Protein 7JI3 (pdb70)

B-factor: mean 17.21, std 9.24, range [0.55, 34.29]

InterPro domains:
  IPR029366 TMEM206 protein [PF15122] (52-345)
  IPR029366 TMEM206 protein [PTHR16087] (28-345)

Nearest PDB structures (foldseek):
  7ji3-assembly1_A  TM=1.004E+00  e=3.497E-55  Takifugu bimaculatus
  8h8e-assembly1_B  TM=9.256E-01  e=1.417E-32  Xenopus tropicalis
  8h8f-assembly1_C  TM=9.275E-01  e=1.037E-31  Xenopus tropicalis
  8eq4-assembly1_A  TM=6.793E-01  e=1.284E-33  Homo sapiens
  3s3x-assembly1_A  TM=5.169E-01  e=6.598E-05  Gallus gallus

Radius of gyration: 34.65 Å; Cα contacts (8 Å, |Δi|>4): 1561; chains: 3; bounding box: 64×64×113 Å

Structure (mmCIF, N/CA/C/O backbone):
data_7JI3
#
_entry.id   7JI3
#
_cell.length_a   1.00
_cell.length_b   1.00
_cell.length_c   1.00
_cell.angle_alpha   90.00
_cell.angle_beta   90.00
_cell.angle_gamma   90.00
#
_symmetry.space_group_name_H-M   'P 1'
#
loop_
_atom_site.group_PDB
_atom_site.id
_atom_site.type_symbol
_atom_site.label_atom_id
_atom_site.label_alt_id
_atom_site.label_comp_id
_atom_site.label_asym_id
_atom_site.label_entity_id
_atom_site.label_seq_id
_atom_site.pdbx_PDB_ins_code
_atom_site.Cartn_x
_atom_site.Cartn_y
_atom_site.Cartn_z
_atom_site.occupancy
_atom_site.B_iso_or_equiv
_atom_site.auth_seq_id
_atom_site.auth_comp_id
_atom_site.auth_asym_id
_atom_site.auth_atom_id
_atom_site.pdbx_PDB_model_num
ATOM 1 N N . ASN A 1 65 ? 97.139 106.024 158.611 1.00 28.22 65 ASN A N 1
ATOM 2 C CA . ASN A 1 65 ? 98.398 106.645 158.217 1.00 28.22 65 ASN A CA 1
ATOM 3 C C . ASN A 1 65 ? 98.658 106.450 156.729 1.00 28.22 65 ASN A C 1
ATOM 4 O O . ASN A 1 65 ? 99.460 105.605 156.335 1.00 28.22 65 ASN A O 1
ATOM 6 N N . VAL A 1 66 ? 97.979 107.243 155.905 1.00 27.41 66 VAL A N 1
ATOM 7 C CA . VAL A 1 66 ? 98.087 107.132 154.458 1.00 27.41 66 VAL A CA 1
ATOM 8 C C . VAL A 1 66 ? 99.056 108.168 153.884 1.00 27.41 66 VAL A C 1
ATOM 9 O O . VAL A 1 66 ? 99.031 108.440 152.685 1.00 27.41 66 VAL A O 1
ATOM 11 N N . PHE A 1 67 ? 99.914 108.750 154.725 1.00 25.46 67 PHE A N 1
ATOM 12 C CA . PHE A 1 67 ? 100.833 109.782 154.257 1.00 25.46 67 PHE A CA 1
ATOM 13 C C . PHE A 1 67 ? 102.028 109.181 153.527 1.00 25.46 67 PHE A C 1
ATOM 14 O O . PHE A 1 67 ? 102.525 109.768 152.557 1.00 25.46 67 PHE A O 1
ATOM 16 N N . THR A 1 68 ? 102.498 108.013 153.977 1.00 26.20 68 THR A N 1
ATOM 17 C CA . THR A 1 68 ? 103.631 107.365 153.325 1.00 26.20 68 THR A CA 1
ATOM 18 C C . THR A 1 68 ? 103.235 106.753 151.988 1.00 26.20 68 THR A C 1
ATOM 19 O O . THR A 1 68 ? 104.076 106.648 151.088 1.00 26.20 68 THR A O 1
ATOM 21 N N . VAL A 1 69 ? 101.959 106.384 151.830 1.00 25.50 69 VAL A N 1
ATOM 22 C CA . VAL A 1 69 ? 101.460 105.910 150.542 1.00 25.50 69 VAL A CA 1
ATOM 23 C C . VAL A 1 69 ? 101.407 107.053 149.534 1.00 25.50 69 VAL A C 1
ATOM 24 O O . VAL A 1 69 ? 101.744 106.875 148.359 1.00 25.50 69 VAL A O 1
ATOM 26 N N . LEU A 1 70 ? 101.031 108.253 149.988 1.00 24.62 70 LEU A N 1
ATOM 27 C CA . LEU A 1 70 ? 101.034 109.420 149.110 1.00 24.62 70 LEU A CA 1
ATOM 28 C C . LEU A 1 70 ? 102.450 109.895 148.805 1.00 24.62 70 LEU A C 1
ATOM 29 O O . LEU A 1 70 ? 102.709 110.393 147.700 1.00 24.62 70 LEU A O 1
ATOM 31 N N . LEU A 1 71 ? 103.379 109.722 149.754 1.00 24.79 71 LEU A N 1
ATOM 32 C CA . LEU A 1 71 ? 104.782 110.046 149.500 1.00 24.79 71 LEU A CA 1
ATOM 33 C C . LEU A 1 71 ? 105.410 109.062 148.519 1.00 24.79 71 LEU A C 1
ATOM 34 O O . LEU A 1 71 ? 106.200 109.461 147.652 1.00 24.79 71 LEU A O 1
ATOM 36 N N . ILE A 1 72 ? 105.034 107.782 148.610 1.00 27.22 72 ILE A N 1
ATOM 37 C CA . ILE A 1 72 ? 105.491 106.790 147.642 1.00 27.22 72 ILE A CA 1
ATOM 38 C C . ILE A 1 72 ? 104.837 107.011 146.284 1.00 27.22 72 ILE A C 1
ATOM 39 O O . ILE A 1 72 ? 105.452 106.741 145.248 1.00 27.22 72 ILE A O 1
ATOM 41 N N . LEU A 1 73 ? 103.611 107.552 146.265 1.00 26.23 73 LEU A N 1
ATOM 42 C CA . LEU A 1 73 ? 102.941 107.878 145.007 1.00 26.23 73 LEU A CA 1
ATOM 43 C C . LEU A 1 73 ? 103.600 109.060 144.301 1.00 26.23 73 LEU A C 1
ATOM 44 O O . LEU A 1 73 ? 103.818 109.012 143.084 1.00 26.23 73 LEU A O 1
ATOM 46 N N . ILE A 1 74 ? 103.944 110.116 145.046 1.00 25.38 74 ILE A N 1
ATOM 47 C CA . ILE A 1 74 ? 104.590 111.265 144.413 1.00 25.38 74 ILE A CA 1
ATOM 48 C C . ILE A 1 74 ? 106.058 110.953 144.074 1.00 25.38 74 ILE A C 1
ATOM 49 O O . ILE A 1 74 ? 106.576 111.445 143.061 1.00 25.38 74 ILE A O 1
ATOM 54 N N . TYR A 1 75 ? 106.712 110.047 144.820 1.00 26.71 75 TYR A N 1
ATOM 55 C CA . TYR A 1 75 ? 108.058 109.618 144.446 1.00 26.71 75 TYR A CA 1
ATOM 56 C C . TYR A 1 75 ? 108.040 108.692 143.233 1.00 26.71 75 TYR A C 1
ATOM 57 O O . TYR A 1 75 ? 108.949 108.761 142.394 1.00 26.71 75 TYR A O 1
ATOM 59 N N . LEU A 1 76 ? 106.996 107.863 143.101 1.00 26.42 76 LEU A N 1
ATOM 60 C CA . LEU A 1 76 ? 106.846 107.014 141.924 1.00 26.42 76 LEU A CA 1
ATOM 61 C C . LEU A 1 76 ? 106.500 107.835 140.689 1.00 26.42 76 LEU A C 1
ATOM 62 O O . LEU A 1 76 ? 106.989 107.542 139.592 1.00 26.42 76 LEU A O 1
ATOM 64 N N . LEU A 1 77 ? 105.695 108.892 140.856 1.00 28.42 77 LEU A N 1
ATOM 65 C CA . LEU A 1 77 ? 105.396 109.785 139.738 1.00 28.42 77 LEU A CA 1
ATOM 66 C C . LEU A 1 77 ? 106.606 110.624 139.340 1.00 28.42 77 LEU A C 1
ATOM 67 O O . LEU A 1 77 ? 106.806 110.888 138.145 1.00 28.42 77 LEU A O 1
ATOM 72 N N . LEU A 1 78 ? 107.452 110.996 140.309 1.00 28.34 78 LEU A N 1
ATOM 73 C CA . LEU A 1 78 ? 108.660 111.751 139.990 1.00 28.34 78 LEU A CA 1
ATOM 74 C C . LEU A 1 78 ? 109.705 110.885 139.294 1.00 28.34 78 LEU A C 1
ATOM 75 O O . LEU A 1 78 ? 110.340 111.335 138.330 1.00 28.34 78 LEU A O 1
ATOM 80 N N . THR A 1 79 ? 109.878 109.631 139.734 1.00 28.03 79 THR A N 1
ATOM 81 C CA . THR A 1 79 ? 110.800 108.761 139.011 1.00 28.03 79 THR A CA 1
ATOM 82 C C . THR A 1 79 ? 110.216 108.262 137.691 1.00 28.03 79 THR A C 1
ATOM 83 O O . THR A 1 79 ? 110.988 107.950 136.781 1.00 28.03 79 THR A O 1
ATOM 87 N N . ALA A 1 80 ? 108.884 108.277 137.531 1.00 28.64 80 ALA A N 1
ATOM 88 C CA . ALA A 1 80 ? 108.288 107.986 136.232 1.00 28.64 80 ALA A CA 1
ATOM 89 C C . ALA A 1 80 ? 108.520 109.127 135.251 1.00 28.64 80 ALA A C 1
ATOM 90 O O . ALA A 1 80 ? 108.819 108.884 134.075 1.00 28.64 80 ALA A O 1
ATOM 92 N N . LEU A 1 81 ? 108.416 110.375 135.727 1.00 28.43 81 LEU A N 1
ATOM 93 C CA . LEU A 1 81 ? 108.702 111.535 134.883 1.00 28.43 81 LEU A CA 1
ATOM 94 C C . LEU A 1 81 ? 110.188 111.624 134.538 1.00 28.43 81 LEU A C 1
ATOM 95 O O . LEU A 1 81 ? 110.547 111.972 133.402 1.00 28.43 81 LEU A O 1
ATOM 100 N N . ALA A 1 82 ? 111.058 111.258 135.488 1.00 26.17 82 ALA A N 1
ATOM 101 C CA . ALA A 1 82 ? 112.496 111.262 135.233 1.00 26.17 82 ALA A CA 1
ATOM 102 C C . ALA A 1 82 ? 112.904 110.146 134.276 1.00 26.17 82 ALA A C 1
ATOM 103 O O . ALA A 1 82 ? 113.760 110.356 133.408 1.00 26.17 82 ALA A O 1
ATOM 105 N N . ALA A 1 83 ? 112.271 108.971 134.384 1.00 21.72 83 ALA A N 1
ATOM 106 C CA . ALA A 1 83 ? 112.547 107.887 133.448 1.00 21.72 83 ALA A CA 1
ATOM 107 C C . ALA A 1 83 ? 111.973 108.171 132.065 1.00 21.72 83 ALA A C 1
ATOM 108 O O . ALA A 1 83 ? 112.565 107.761 131.059 1.00 21.72 83 ALA A O 1
ATOM 110 N N . PHE A 1 84 ? 110.857 108.908 131.994 1.00 26.88 84 PHE A N 1
ATOM 111 C CA . PHE A 1 84 ? 110.298 109.298 130.702 1.00 26.88 84 PHE A CA 1
ATOM 112 C C . PHE A 1 84 ? 111.173 110.333 130.001 1.00 26.88 84 PHE A C 1
ATOM 113 O O . PHE A 1 84 ? 111.394 110.239 128.784 1.00 26.88 84 PHE A O 1
ATOM 121 N N . LEU A 1 85 ? 111.708 111.302 130.757 1.00 24.46 85 LEU A N 1
ATOM 122 C CA . LEU A 1 85 ? 112.631 112.277 130.175 1.00 24.46 85 LEU A CA 1
ATOM 123 C C . LEU A 1 85 ? 113.964 111.637 129.798 1.00 24.46 85 LEU A C 1
ATOM 124 O O . LEU A 1 85 ? 114.551 111.983 128.764 1.00 24.46 85 LEU A O 1
ATOM 129 N N . ALA A 1 86 ? 114.428 110.667 130.593 1.00 24.83 86 ALA A N 1
ATOM 130 C CA . ALA A 1 86 ? 115.666 109.966 130.279 1.00 24.83 86 ALA A CA 1
ATOM 131 C C . ALA A 1 86 ? 115.517 109.004 129.109 1.00 24.83 86 ALA A C 1
ATOM 132 O O . ALA A 1 86 ? 116.514 108.706 128.444 1.00 24.83 86 ALA A O 1
ATOM 134 N N . TYR A 1 87 ? 114.308 108.509 128.844 1.00 27.36 87 TYR A N 1
ATOM 135 C CA . TYR A 1 87 ? 114.101 107.752 127.617 1.00 27.36 87 TYR A CA 1
ATOM 136 C C . TYR A 1 87 ? 113.998 108.674 126.409 1.00 27.36 87 TYR A C 1
ATOM 137 O O . TYR A 1 87 ? 114.570 108.375 125.350 1.00 27.36 87 TYR A O 1
ATOM 146 N N . GLN A 1 88 ? 113.289 109.802 126.564 1.00 25.41 88 GLN A N 1
ATOM 147 C CA . GLN A 1 88 ? 113.005 110.681 125.433 1.00 25.41 88 GLN A CA 1
ATOM 148 C C . GLN A 1 88 ? 114.242 111.433 124.954 1.00 25.41 88 GLN A C 1
ATOM 149 O O . GLN A 1 88 ? 114.403 111.633 123.743 1.00 25.41 88 GLN A O 1
ATOM 155 N N . THR A 1 89 ? 115.146 111.802 125.875 1.00 23.19 89 THR A N 1
ATOM 156 C CA . THR A 1 89 ? 116.372 112.503 125.494 1.00 23.19 89 THR A CA 1
ATOM 157 C C . THR A 1 89 ? 117.333 111.585 124.742 1.00 23.19 89 THR A C 1
ATOM 158 O O . THR A 1 89 ? 117.901 111.985 123.718 1.00 23.19 89 THR A O 1
ATOM 162 N N . ILE A 1 90 ? 117.471 110.336 125.200 1.00 23.69 90 ILE A N 1
ATOM 163 C CA . ILE A 1 90 ? 118.331 109.351 124.545 1.00 23.69 90 ILE A CA 1
ATOM 164 C C . ILE A 1 90 ? 117.764 108.942 123.184 1.00 23.69 90 ILE A C 1
ATOM 165 O O . ILE A 1 90 ? 118.519 108.819 122.205 1.00 23.69 90 ILE A O 1
ATOM 170 N N . SER A 1 91 ? 116.429 108.838 123.073 1.00 24.55 91 SER A N 1
ATOM 171 C CA . SER A 1 91 ? 115.798 108.514 121.793 1.00 24.55 91 SER A CA 1
ATOM 172 C C . SER A 1 91 ? 115.916 109.659 120.788 1.00 24.55 91 SER A C 1
ATOM 173 O O . SER A 1 91 ? 116.199 109.420 119.605 1.00 24.55 91 SER A O 1
ATOM 176 N N . GLU A 1 92 ? 115.765 110.905 121.251 1.00 23.29 92 GLU A N 1
ATOM 177 C CA . GLU A 1 92 ? 115.884 112.058 120.361 1.00 23.29 92 GLU A CA 1
ATOM 178 C C . GLU A 1 92 ? 117.331 112.293 119.933 1.00 23.29 92 GLU A C 1
ATOM 179 O O . GLU A 1 92 ? 117.588 112.659 118.779 1.00 23.29 92 GLU A O 1
ATOM 185 N N . VAL A 1 93 ? 118.288 112.037 120.830 1.00 23.23 93 VAL A N 1
ATOM 186 C CA . VAL A 1 93 ? 119.698 112.215 120.499 1.00 23.23 93 VAL A CA 1
ATOM 187 C C . VAL A 1 93 ? 120.182 111.111 119.560 1.00 23.23 93 VAL A C 1
ATOM 188 O O . VAL A 1 93 ? 120.938 111.386 118.619 1.00 23.23 93 VAL A O 1
ATOM 192 N N . LEU A 1 94 ? 119.669 109.881 119.711 1.00 23.81 94 LEU A N 1
ATOM 193 C CA . LEU A 1 94 ? 119.993 108.824 118.753 1.00 23.81 94 LEU A CA 1
ATOM 194 C C . LEU A 1 94 ? 119.326 109.043 117.396 1.00 23.81 94 LEU A C 1
ATOM 195 O O . LEU A 1 94 ? 119.919 108.707 116.359 1.00 23.81 94 LEU A O 1
ATOM 200 N N . GLU A 1 95 ? 118.126 109.640 117.378 1.00 24.52 95 GLU A N 1
ATOM 201 C CA . GLU A 1 95 ? 117.461 109.928 116.110 1.00 24.52 95 GLU A CA 1
ATOM 202 C C . GLU A 1 95 ? 118.149 111.065 115.358 1.00 24.52 95 GLU A C 1
ATOM 203 O O . GLU A 1 95 ? 118.315 110.991 114.135 1.00 24.52 95 GLU A O 1
ATOM 209 N N . LYS A 1 96 ? 118.593 112.105 116.067 1.00 20.73 96 LYS A N 1
ATOM 210 C CA . LYS A 1 96 ? 119.365 113.153 115.409 1.00 20.73 96 LYS A CA 1
ATOM 211 C C . LYS A 1 96 ? 120.820 112.763 115.176 1.00 20.73 96 LYS A C 1
ATOM 212 O O . LYS A 1 96 ? 121.514 113.455 114.426 1.00 20.73 96 LYS A O 1
ATOM 218 N N . LEU A 1 97 ? 121.299 111.687 115.798 1.00 21.11 97 LEU A N 1
ATOM 219 C CA . LEU A 1 97 ? 122.632 111.171 115.535 1.00 21.11 97 LEU A CA 1
ATOM 220 C C . LEU A 1 97 ? 122.663 110.201 114.365 1.00 21.11 97 LEU A C 1
ATOM 221 O O . LEU A 1 97 ? 123.735 109.983 113.788 1.00 21.11 97 LEU A O 1
ATOM 226 N N . LYS A 1 98 ? 121.517 109.618 114.003 1.00 23.28 98 LYS A N 1
ATOM 227 C CA . LYS A 1 98 ? 121.487 108.669 112.893 1.00 23.28 98 LYS A CA 1
ATOM 228 C C . LYS A 1 98 ? 121.629 109.372 111.544 1.00 23.28 98 LYS A C 1
ATOM 229 O O . LYS A 1 98 ? 122.373 108.910 110.671 1.00 23.28 98 LYS A O 1
ATOM 235 N N . ASN A 1 99 ? 120.932 110.496 111.353 1.00 21.59 99 ASN A N 1
ATOM 236 C CA . ASN A 1 99 ? 120.888 111.154 110.054 1.00 21.59 99 ASN A CA 1
ATOM 237 C C . ASN A 1 99 ? 121.749 112.409 110.058 1.00 21.59 99 ASN A C 1
ATOM 238 O O . ASN A 1 99 ? 121.383 113.391 110.720 1.00 21.59 99 ASN A O 1
ATOM 243 N N . PRO A 1 100 ? 122.868 112.445 109.336 1.00 22.00 100 PRO A N 1
ATOM 244 C CA . PRO A 1 100 ? 123.700 113.652 109.306 1.00 22.00 100 PRO A CA 1
ATOM 245 C C . PRO A 1 100 ? 123.127 114.711 108.371 1.00 22.00 100 PRO A C 1
ATOM 246 O O . PRO A 1 100 ? 122.181 114.478 107.622 1.00 22.00 100 PRO A O 1
ATOM 250 N N . VAL A 1 101 ? 123.731 115.899 108.432 1.00 25.36 101 VAL A N 1
ATOM 251 C CA . VAL A 1 101 ? 123.260 117.088 107.726 1.00 25.36 101 VAL A CA 1
ATOM 252 C C . VAL A 1 101 ? 124.445 117.712 106.994 1.00 25.36 101 VAL A C 1
ATOM 253 O O . VAL A 1 101 ? 125.479 117.990 107.608 1.00 25.36 101 VAL A O 1
ATOM 257 N N . MET A 1 102 ? 124.299 117.921 105.684 1.00 27.95 102 MET A N 1
ATOM 258 C CA . MET A 1 102 ? 125.343 118.554 104.885 1.00 27.95 102 MET A CA 1
ATOM 259 C C . MET A 1 102 ? 125.297 120.071 105.045 1.00 27.95 102 MET A C 1
ATOM 260 O O . MET A 1 102 ? 124.226 120.681 105.003 1.00 27.95 102 MET A O 1
ATOM 265 N N . SER A 1 103 ? 126.470 120.679 105.231 1.00 25.80 103 SER A N 1
ATOM 266 C CA . SER A 1 103 ? 126.601 122.114 105.465 1.00 25.80 103 SER A CA 1
ATOM 267 C C . SER A 1 103 ? 127.464 122.726 104.373 1.00 25.80 103 SER A C 1
ATOM 268 O O . SER A 1 103 ? 128.601 122.292 104.169 1.00 25.80 103 SER A O 1
ATOM 271 N N . VAL A 1 104 ? 126.939 123.747 103.689 1.00 23.38 104 VAL A N 1
ATOM 272 C CA . VAL A 1 104 ? 127.612 124.352 102.545 1.00 23.38 104 VAL A CA 1
ATOM 273 C C . VAL A 1 104 ? 128.284 125.655 102.959 1.00 23.38 104 VAL A C 1
ATOM 274 O O . VAL A 1 104 ? 127.754 126.435 103.757 1.00 23.38 104 VAL A O 1
ATOM 278 N N . THR A 1 105 ? 129.484 125.883 102.423 1.00 23.21 105 THR A N 1
ATOM 279 C CA . THR A 1 105 ? 130.254 127.096 102.674 1.00 23.21 105 THR A CA 1
ATOM 280 C C . THR A 1 105 ? 130.977 127.466 101.386 1.00 23.21 105 THR A C 1
ATOM 281 O O . THR A 1 105 ? 131.516 126.591 100.706 1.00 23.21 105 THR A O 1
ATOM 285 N N . TYR A 1 106 ? 130.994 128.757 101.058 1.00 22.82 106 TYR A N 1
ATOM 286 C CA . TYR A 1 106 ? 131.547 129.257 99.798 1.00 22.82 106 TYR A CA 1
ATOM 287 C C . TYR A 1 106 ? 132.833 130.035 100.076 1.00 22.82 106 TYR A C 1
ATOM 288 O O . TYR A 1 106 ? 132.803 131.239 100.328 1.00 22.82 106 TYR A O 1
ATOM 297 N N . GLN A 1 107 ? 133.966 129.342 100.008 1.00 20.77 107 GLN A N 1
ATOM 298 C CA . GLN A 1 107 ? 135.266 129.979 100.175 1.00 20.77 107 GLN A CA 1
ATOM 299 C C . GLN A 1 107 ? 135.652 130.711 98.896 1.00 20.77 107 GLN A C 1
ATOM 300 O O . GLN A 1 107 ? 135.730 130.100 97.827 1.00 20.77 107 GLN A O 1
ATOM 306 N N . GLU A 1 108 ? 135.902 132.011 99.003 1.00 20.88 108 GLU A N 1
ATOM 307 C CA . GLU A 1 108 ? 136.282 132.806 97.844 1.00 20.88 108 GLU A CA 1
ATOM 308 C C . GLU A 1 108 ? 137.765 132.631 97.542 1.00 20.88 108 GLU A C 1
ATOM 309 O O . GLU A 1 108 ? 138.600 132.612 98.448 1.00 20.88 108 GLU A O 1
ATOM 315 N N . VAL A 1 109 ? 138.087 132.478 96.258 1.00 21.62 109 VAL A N 1
ATOM 316 C CA . VAL A 1 109 ? 139.458 132.329 95.777 1.00 21.62 109 VAL A CA 1
ATOM 317 C C . VAL A 1 109 ? 139.633 133.271 94.594 1.00 21.62 109 VAL A C 1
ATOM 318 O O . VAL A 1 109 ? 138.848 133.226 93.641 1.00 21.62 109 VAL A O 1
ATOM 322 N N . ASP A 1 110 ? 140.650 134.136 94.659 1.00 22.50 110 ASP A N 1
ATOM 323 C CA . ASP A 1 110 ? 140.836 135.156 93.634 1.00 22.50 110 ASP A CA 1
ATOM 324 C C . ASP A 1 110 ? 141.452 134.621 92.346 1.00 22.50 110 ASP A C 1
ATOM 325 O O . ASP A 1 110 ? 141.274 135.243 91.294 1.00 22.50 110 ASP A O 1
ATOM 330 N N . SER A 1 111 ? 142.160 133.494 92.395 1.00 20.71 111 SER A N 1
ATOM 331 C CA . SER A 1 111 ? 142.787 132.929 91.205 1.00 20.71 111 SER A CA 1
ATOM 332 C C . SER A 1 111 ? 142.962 131.430 91.389 1.00 20.71 111 SER A C 1
ATOM 333 O O . SER A 1 111 ? 143.585 130.993 92.361 1.00 20.71 111 SER A O 1
ATOM 336 N N . PHE A 1 112 ? 142.432 130.650 90.444 1.00 13.35 112 PHE A N 1
ATOM 337 C CA . PHE A 1 112 ? 142.434 129.196 90.464 1.00 13.35 112 PHE A CA 1
ATOM 338 C C . PHE A 1 112 ? 143.725 128.642 89.870 1.00 13.35 112 PHE A C 1
ATOM 339 O O . PHE A 1 112 ? 144.349 129.287 89.024 1.00 13.35 112 PHE A O 1
ATOM 347 N N . PRO A 1 113 ? 144.164 127.457 90.298 1.00 12.89 113 PRO A N 1
ATOM 348 C CA . PRO A 1 113 ? 145.221 126.765 89.557 1.00 12.89 113 PRO A CA 1
ATOM 349 C C . PRO A 1 113 ? 144.667 126.202 88.262 1.00 12.89 113 PRO A C 1
ATOM 350 O O . PRO A 1 113 ? 143.480 125.891 88.158 1.00 12.89 113 PRO A O 1
ATOM 354 N N . ARG A 1 114 ? 145.542 126.080 87.269 1.00 11.36 114 ARG A N 1
ATOM 355 C CA . ARG A 1 114 ? 145.111 125.760 85.912 1.00 11.36 114 ARG A CA 1
ATOM 356 C C . ARG A 1 114 ? 144.780 124.278 85.791 1.00 11.36 114 ARG A C 1
ATOM 357 O O . ARG A 1 114 ? 145.670 123.441 85.968 1.00 11.36 114 ARG A O 1
ATOM 365 N N . PRO A 1 115 ? 143.537 123.911 85.490 1.00 8.62 115 PRO A N 1
ATOM 366 C CA . PRO A 1 115 ? 143.173 122.498 85.422 1.00 8.62 115 PRO A CA 1
ATOM 367 C C . PRO A 1 115 ? 143.531 121.896 84.072 1.00 8.62 115 PRO A C 1
ATOM 368 O O . PRO A 1 115 ? 143.980 122.575 83.150 1.00 8.62 115 PRO A O 1
ATOM 372 N N . GLY A 1 116 ? 143.313 120.593 83.970 1.00 5.11 116 GLY A N 1
ATOM 373 C CA . GLY A 1 116 ? 143.583 119.880 82.742 1.00 5.11 116 GLY A CA 1
ATOM 374 C C . GLY A 1 116 ? 142.319 119.301 82.154 1.00 5.11 116 GLY A C 1
ATOM 375 O O . GLY A 1 116 ? 141.545 118.647 82.857 1.00 5.11 116 GLY A O 1
ATOM 376 N N . ILE A 1 117 ? 142.098 119.535 80.869 1.00 4.62 117 ILE A N 1
ATOM 377 C CA . ILE A 1 117 ? 140.881 119.136 80.180 1.00 4.62 117 ILE A CA 1
ATOM 378 C C . ILE A 1 117 ? 141.253 117.982 79.259 1.00 4.62 117 ILE A C 1
ATOM 379 O O . ILE A 1 117 ? 141.712 118.195 78.134 1.00 4.62 117 ILE A O 1
ATOM 384 N N . ALA A 1 118 ? 141.054 116.755 79.724 1.00 4.52 118 ALA A N 1
ATOM 385 C CA . ALA A 1 118 ? 141.537 115.578 79.006 1.00 4.52 118 ALA A CA 1
ATOM 386 C C . ALA A 1 118 ? 140.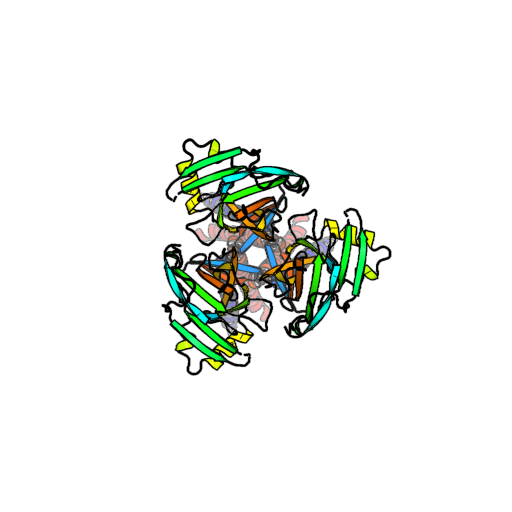532 115.185 77.937 1.00 4.52 118 ALA A C 1
ATOM 387 O O . ALA A 1 118 ? 139.672 114.331 78.147 1.00 4.52 118 ALA A O 1
ATOM 389 N N . LEU A 1 119 ? 140.650 115.806 76.768 1.00 3.26 119 LEU A N 1
ATOM 390 C CA . LEU A 1 119 ? 139.781 115.491 75.643 1.00 3.26 119 LEU A CA 1
ATOM 391 C C . LEU A 1 119 ? 140.186 114.171 75.009 1.00 3.26 119 LEU A C 1
ATOM 392 O O . LEU A 1 119 ? 141.366 113.821 74.980 1.00 3.26 119 LEU A O 1
ATOM 397 N N . TYR A 1 120 ? 139.202 113.437 74.487 1.00 3.35 120 TYR A N 1
ATOM 398 C CA . TYR A 1 120 ? 139.437 112.167 73.801 1.00 3.35 120 TYR A CA 1
ATOM 399 C C . TYR A 1 120 ? 138.953 112.260 72.358 1.00 3.35 120 TYR A C 1
ATOM 400 O O . TYR A 1 120 ? 137.844 111.811 72.043 1.00 3.35 120 TYR A O 1
ATOM 409 N N . PRO A 1 121 ? 139.757 112.819 71.449 1.00 6.47 121 PRO A N 1
ATOM 410 C CA . PRO A 1 121 ? 139.357 112.798 70.039 1.00 6.47 121 PRO A CA 1
ATOM 411 C C . PRO A 1 121 ? 139.629 111.441 69.418 1.00 6.47 121 PRO A C 1
ATOM 412 O O . PRO A 1 121 ? 140.719 110.890 69.596 1.00 6.47 121 PRO A O 1
ATOM 416 N N . GLY A 1 122 ? 138.647 110.881 68.711 1.00 10.69 122 GLY A N 1
ATOM 417 C CA . GLY A 1 122 ? 138.875 109.615 68.030 1.00 10.69 122 GLY A CA 1
ATOM 418 C C . GLY A 1 122 ? 139.775 109.766 66.820 1.00 10.69 122 GLY A C 1
ATOM 419 O O . GLY A 1 122 ? 140.910 109.283 66.806 1.00 10.69 122 GLY A O 1
ATOM 420 N N . ASN A 1 123 ? 139.284 110.454 65.793 1.00 14.84 123 ASN A N 1
ATOM 421 C CA . ASN A 1 123 ? 140.090 110.825 64.643 1.00 14.84 123 ASN A CA 1
ATOM 422 C C . ASN A 1 123 ? 140.084 112.324 64.393 1.00 14.84 123 ASN A C 1
ATOM 423 O O . ASN A 1 123 ? 140.546 112.763 63.334 1.00 14.84 123 ASN A O 1
ATOM 428 N N . ALA A 1 124 ? 139.571 113.116 65.331 1.00 10.78 124 ALA A N 1
ATOM 429 C CA . ALA A 1 124 ? 139.561 114.561 65.184 1.00 10.78 124 ALA A CA 1
ATOM 430 C C . ALA A 1 124 ? 140.950 115.136 65.431 1.00 10.78 124 ALA A C 1
ATOM 431 O O . ALA A 1 124 ? 141.808 114.506 66.053 1.00 10.78 124 ALA A O 1
ATOM 433 N N . GLN A 1 125 ? 141.169 116.348 64.930 1.00 7.44 125 GLN A N 1
ATOM 434 C CA . GLN A 1 125 ? 142.457 117.022 65.026 1.00 7.44 125 GLN A CA 1
ATOM 435 C C . GLN A 1 125 ? 142.236 118.435 65.538 1.00 7.44 125 GLN A C 1
ATOM 436 O O . GLN A 1 125 ? 141.349 119.141 65.051 1.00 7.44 125 GLN A O 1
ATOM 442 N N . LEU A 1 126 ? 143.035 118.839 66.523 1.00 5.59 126 LEU A N 1
ATOM 443 C CA . LEU A 1 126 ? 142.893 120.164 67.108 1.00 5.59 126 LEU A CA 1
ATOM 444 C C . LEU A 1 126 ? 143.434 121.223 66.159 1.00 5.59 126 LEU A C 1
ATOM 445 O O . LEU A 1 126 ? 144.525 121.075 65.604 1.00 5.59 126 LEU A O 1
ATOM 450 N N . LEU A 1 127 ? 142.663 122.291 65.966 1.00 5.65 127 LEU A N 1
ATOM 451 C CA . LEU A 1 127 ? 143.035 123.351 65.040 1.00 5.65 127 LEU A CA 1
ATOM 452 C C . LEU A 1 127 ? 143.309 124.686 65.710 1.00 5.65 127 LEU A C 1
ATOM 453 O O . LEU A 1 127 ? 143.974 125.531 65.112 1.00 5.65 127 LEU A O 1
ATOM 458 N N . SER A 1 128 ? 142.816 124.904 66.925 1.00 4.08 128 SER A N 1
ATOM 459 C CA . SER A 1 128 ? 143.067 126.131 67.666 1.00 4.08 128 SER A CA 1
ATOM 460 C C . SER A 1 128 ? 142.974 125.826 69.151 1.00 4.08 128 SER A C 1
ATOM 461 O O . SER A 1 128 ? 142.284 124.893 69.559 1.00 4.08 128 SER A O 1
ATOM 464 N N . CYS A 1 129 ? 143.666 126.609 69.968 1.00 4.28 129 CYS A N 1
ATOM 465 C CA . CYS A 1 129 ? 143.578 126.436 71.440 1.00 4.28 129 CYS A CA 1
ATOM 466 C C . CYS A 1 129 ? 143.911 127.801 72.029 1.00 4.28 129 CYS A C 1
ATOM 467 O O . CYS A 1 129 ? 144.733 127.873 72.962 1.00 4.28 129 CYS A O 1
ATOM 470 N N . SER A 1 130 ? 143.284 128.837 71.469 1.00 4.89 130 SER A N 1
ATOM 471 C CA . SER A 1 130 ? 143.628 130.193 71.874 1.00 4.89 130 SER A CA 1
ATOM 472 C C . SER A 1 130 ? 142.844 130.655 73.095 1.00 4.89 130 SER A C 1
ATOM 473 O O . SER A 1 130 ? 141.630 130.468 73.179 1.00 4.89 130 SER A O 1
ATOM 476 N N . HIS A 1 131 ? 143.554 131.266 74.041 1.00 7.48 131 HIS A N 1
ATOM 477 C CA . HIS A 1 131 ? 142.927 131.905 75.190 1.00 7.48 131 HIS A CA 1
ATOM 478 C C . HIS A 1 131 ? 142.335 133.250 74.800 1.00 7.48 131 HIS A C 1
ATOM 479 O O . HIS A 1 131 ? 142.888 133.963 73.961 1.00 7.48 131 HIS A O 1
ATOM 486 N N . TYR A 1 132 ? 141.217 133.606 75.427 1.00 8.70 132 TYR A N 1
ATOM 487 C CA . TYR A 1 132 ? 140.589 134.908 75.215 1.00 8.70 132 TYR A CA 1
ATOM 488 C C . TYR A 1 132 ? 140.111 135.436 76.559 1.00 8.70 132 TYR A C 1
ATOM 489 O O . TYR A 1 132 ? 139.560 134.678 77.361 1.00 8.70 132 TYR A O 1
ATOM 498 N N . TYR A 1 133 ? 140.327 136.725 76.806 1.00 13.73 133 TYR A N 1
ATOM 499 C CA . TYR A 1 133 ? 139.899 137.356 78.043 1.00 13.73 133 TYR A CA 1
ATOM 500 C C . TYR A 1 133 ? 138.644 138.192 77.811 1.00 13.73 133 TYR A C 1
ATOM 501 O O . TYR A 1 133 ? 138.330 138.571 76.679 1.00 13.73 133 TYR A O 1
ATOM 510 N N . HIS A 1 134 ? 137.918 138.441 78.916 1.00 16.85 134 HIS A N 1
ATOM 511 C CA . HIS A 1 134 ? 136.850 139.452 79.042 1.00 16.85 134 HIS A CA 1
ATOM 512 C C . HIS A 1 134 ? 135.662 139.195 78.115 1.00 16.85 134 HIS A C 1
ATOM 513 O O . HIS A 1 134 ? 135.034 140.143 77.632 1.00 16.85 134 HIS A O 1
ATOM 520 N N . ASN A 1 135 ? 135.385 137.906 77.858 1.00 12.79 135 ASN A N 1
ATOM 521 C CA . ASN A 1 135 ? 134.291 137.395 77.006 1.00 12.79 135 ASN A CA 1
ATOM 522 C C . ASN A 1 135 ? 134.366 137.921 75.571 1.00 12.79 135 ASN A C 1
ATOM 523 O O . ASN A 1 135 ? 133.351 138.146 74.910 1.00 12.79 135 ASN A O 1
ATOM 528 N N . ASP A 1 136 ? 135.589 138.115 75.086 1.00 15.14 136 ASP A N 1
ATOM 529 C CA . ASP A 1 136 ? 135.811 138.583 73.727 1.00 15.14 136 ASP A CA 1
ATOM 530 C C . ASP A 1 136 ? 136.057 137.397 72.809 1.00 15.14 136 ASP A C 1
ATOM 531 O O . ASP A 1 136 ? 137.185 136.907 72.708 1.00 15.14 136 ASP A O 1
ATOM 536 N N . ILE A 1 137 ? 135.002 136.938 72.145 1.00 15.59 137 ILE A N 1
ATOM 537 C CA . ILE A 1 137 ? 135.137 135.908 71.121 1.00 15.59 137 ILE A CA 1
ATOM 538 C C . ILE A 1 137 ? 135.266 136.620 69.781 1.00 15.59 137 ILE A C 1
ATOM 539 O O . ILE A 1 137 ? 134.336 137.324 69.362 1.00 15.59 137 ILE A O 1
ATOM 544 N N . PRO A 1 138 ? 136.400 136.509 69.099 1.00 19.55 138 PRO A N 1
ATOM 545 C CA . PRO A 1 138 ? 136.514 137.087 67.769 1.00 19.55 138 PRO A CA 1
ATOM 546 C C . PRO A 1 138 ? 135.885 136.165 66.743 1.00 19.55 138 PRO A C 1
ATOM 547 O O . PRO A 1 138 ? 135.592 134.999 67.050 1.00 19.55 138 PRO A O 1
ATOM 551 N N . PRO A 1 139 ? 135.619 136.656 65.528 1.00 23.86 139 PRO A N 1
ATOM 552 C CA . PRO A 1 139 ? 135.297 135.736 64.431 1.00 23.86 139 PRO A CA 1
ATOM 553 C C . PRO A 1 139 ? 136.500 134.889 64.060 1.00 23.86 139 PRO A C 1
ATOM 554 O O . PRO A 1 139 ? 137.620 135.406 63.996 1.00 23.86 139 PRO A O 1
ATOM 558 N N . VAL A 1 140 ? 136.288 133.585 63.866 1.00 24.01 140 VAL A N 1
ATOM 559 C CA . VAL A 1 140 ? 137.371 132.712 63.430 1.00 24.01 140 VAL A CA 1
ATOM 560 C C . VAL A 1 140 ? 137.697 133.016 61.977 1.00 24.01 140 VAL A C 1
ATOM 561 O O . VAL A 1 140 ? 136.801 133.151 61.134 1.00 24.01 140 VAL A O 1
ATOM 565 N N . VAL A 1 141 ? 138.992 133.169 61.690 1.00 28.89 141 VAL A N 1
ATOM 566 C CA . VAL A 1 141 ? 139.424 133.698 60.400 1.00 28.89 141 VAL A CA 1
ATOM 567 C C . VAL A 1 141 ? 139.278 132.687 59.271 1.00 28.89 141 VAL A C 1
ATOM 568 O O . VAL A 1 141 ? 139.012 133.086 58.130 1.00 28.89 141 VAL A O 1
ATOM 572 N N . GLU A 1 142 ? 139.410 131.396 59.564 1.00 32.23 142 GLU A N 1
ATOM 573 C CA . GLU A 1 142 ? 139.221 130.332 58.590 1.00 32.23 142 GLU A CA 1
ATOM 574 C C . GLU A 1 142 ? 138.901 129.040 59.330 1.00 32.23 142 GLU A C 1
ATOM 575 O O . GLU A 1 142 ? 139.460 128.788 60.405 1.00 32.23 142 GLU A O 1
ATOM 581 N N . PRO A 1 143 ? 138.012 128.194 58.792 1.00 23.24 143 PRO A N 1
ATOM 582 C CA . PRO A 1 143 ? 137.816 126.854 59.371 1.00 23.24 143 PRO A CA 1
ATOM 583 C C . PRO A 1 143 ? 138.827 125.802 58.915 1.00 23.24 143 PRO A C 1
ATOM 584 O O . PRO A 1 143 ? 138.581 124.604 59.086 1.00 23.24 143 PRO A O 1
ATOM 588 N N . GLY A 1 144 ? 139.956 126.220 58.333 1.00 22.08 144 GLY A N 1
ATOM 589 C CA . GLY A 1 144 ? 141.084 125.346 58.058 1.00 22.08 144 GLY A CA 1
ATOM 590 C C . GLY A 1 144 ? 141.957 125.109 59.277 1.00 22.08 144 GLY A C 1
ATOM 591 O O . GLY A 1 144 ? 141.441 124.959 60.385 1.00 22.08 144 GLY A O 1
ATOM 592 N N . ARG A 1 145 ? 143.277 125.072 59.113 1.00 14.43 145 ARG A N 1
ATOM 593 C CA . ARG A 1 145 ? 144.165 124.736 60.227 1.00 14.43 145 ARG A CA 1
ATOM 594 C C . ARG A 1 145 ? 145.094 125.887 60.590 1.00 14.43 145 ARG A C 1
ATOM 595 O O . ARG A 1 145 ? 146.096 126.126 59.894 1.00 14.43 145 ARG A O 1
ATOM 603 N N . PRO A 1 146 ? 144.797 126.641 61.657 1.00 14.97 146 PRO A N 1
ATOM 604 C CA . PRO A 1 146 ? 145.811 127.522 62.251 1.00 14.97 146 PRO A CA 1
ATOM 605 C C . PRO A 1 146 ? 146.713 126.778 63.223 1.00 14.97 146 PRO A C 1
ATOM 606 O O . PRO A 1 146 ? 146.638 125.551 63.340 1.00 14.97 146 PRO A O 1
ATOM 610 N N . GLN A 1 147 ? 147.573 127.510 63.923 1.00 15.56 147 GLN A N 1
ATOM 611 C CA . GLN A 1 147 ? 148.494 126.934 64.889 1.00 15.56 147 GLN A CA 1
ATOM 612 C C . GLN A 1 147 ? 147.958 127.134 66.302 1.00 15.56 147 GLN A C 1
ATOM 613 O O . GLN A 1 147 ? 147.263 128.114 66.586 1.00 15.56 147 GLN A O 1
ATOM 619 N N . GLU A 1 148 ? 148.281 126.189 67.182 1.00 10.78 148 GLU A N 1
ATOM 620 C CA . GLU A 1 148 ? 147.818 126.231 68.560 1.00 10.78 148 GLU A CA 1
ATOM 621 C C . GLU A 1 148 ? 148.582 127.278 69.364 1.00 10.78 148 GLU A C 1
ATOM 622 O O . GLU A 1 148 ? 149.629 127.782 68.953 1.00 10.78 148 GLU A O 1
ATOM 628 N N . ILE A 1 149 ? 148.036 127.601 70.535 1.00 9.03 149 ILE A N 1
ATOM 629 C CA . ILE A 1 149 ? 148.649 128.535 71.472 1.00 9.03 149 ILE A CA 1
ATOM 630 C C . ILE A 1 149 ? 148.922 127.868 72.815 1.00 9.03 149 ILE A C 1
ATOM 631 O O . ILE A 1 149 ? 150.049 127.905 73.323 1.00 9.03 149 ILE A O 1
ATOM 636 N N . ASP A 1 150 ? 147.915 127.213 73.383 1.00 12.07 150 ASP A N 1
ATOM 637 C CA . ASP A 1 150 ? 148.072 126.536 74.661 1.00 12.07 150 ASP A CA 1
ATOM 638 C C . ASP A 1 150 ? 148.850 125.236 74.505 1.00 12.07 150 ASP A C 1
ATOM 639 O O . ASP A 1 150 ? 149.030 124.719 73.399 1.00 12.07 150 ASP A O 1
ATOM 644 N N . CYS A 1 151 ? 149.306 124.707 75.637 1.00 14.61 151 CYS A N 1
ATOM 645 C CA . CYS A 1 151 ? 150.180 123.542 75.644 1.00 14.61 151 CYS A CA 1
ATOM 646 C C . CYS A 1 151 ? 149.351 122.266 75.687 1.00 14.61 151 CYS A C 1
ATOM 647 O O . CYS A 1 151 ? 148.571 122.055 76.620 1.00 14.61 151 CYS A O 1
ATOM 650 N N . VAL A 1 152 ? 149.523 121.419 74.683 1.00 12.53 152 VAL A N 1
ATOM 651 C CA . VAL A 1 152 ? 148.809 120.154 74.594 1.00 12.53 152 VAL A CA 1
ATOM 652 C C . VAL A 1 152 ? 149.772 119.014 74.902 1.00 12.53 152 VAL A C 1
ATOM 653 O O . VAL A 1 152 ? 150.969 119.076 74.596 1.00 12.53 152 VAL A O 1
ATOM 657 N N . VAL A 1 153 ? 149.261 117.981 75.571 1.00 10.22 153 VAL A N 1
ATOM 658 C CA . VAL A 1 153 ? 150.043 116.802 75.943 1.00 10.22 153 VAL A CA 1
ATOM 659 C C . VAL A 1 153 ? 149.322 115.599 75.350 1.00 10.22 153 VAL A C 1
ATOM 660 O O . VAL A 1 153 ? 148.369 115.085 75.946 1.00 10.22 153 VAL A O 1
ATOM 664 N N . THR A 1 154 ? 149.757 115.149 74.180 1.00 11.08 154 THR A N 1
ATOM 665 C CA . THR A 1 154 ? 149.176 113.959 73.573 1.00 11.08 154 THR A CA 1
ATOM 666 C C . THR A 1 154 ? 149.787 112.718 74.209 1.00 11.08 154 THR A C 1
ATOM 667 O O . THR A 1 154 ? 150.980 112.451 74.036 1.00 11.08 154 THR A O 1
ATOM 671 N N . GLU A 1 155 ? 148.978 111.958 74.941 1.00 13.80 155 GLU A N 1
ATOM 672 C CA . GLU A 1 155 ? 149.443 110.745 75.596 1.00 13.80 155 GLU A CA 1
ATOM 673 C C . GLU A 1 155 ? 148.471 109.606 75.329 1.00 13.80 155 GLU A C 1
ATOM 674 O O . GLU A 1 155 ? 147.276 109.825 75.120 1.00 13.80 155 GLU A O 1
ATOM 680 N N . VAL A 1 156 ? 148.998 108.384 75.323 1.00 19.35 156 VAL A N 1
ATOM 681 C CA . VAL A 1 156 ? 148.232 107.190 74.982 1.00 19.35 156 VAL A CA 1
ATOM 682 C C . VAL A 1 156 ? 148.157 106.305 76.219 1.00 19.35 156 VAL A C 1
ATOM 683 O O . VAL A 1 156 ? 149.161 105.715 76.635 1.00 19.35 156 VAL A O 1
ATOM 687 N N . THR A 1 157 ? 146.970 106.212 76.808 1.00 25.46 157 THR A N 1
ATOM 688 C CA . THR A 1 157 ? 146.704 105.362 77.959 1.00 25.46 157 THR A CA 1
ATOM 689 C C . THR A 1 157 ? 145.814 104.199 77.546 1.00 25.46 157 THR A C 1
ATOM 690 O O . THR A 1 157 ? 145.169 104.230 76.496 1.00 25.46 157 THR A O 1
ATOM 694 N N . TYR A 1 158 ? 145.774 103.171 78.391 1.00 29.82 158 TYR A N 1
ATOM 695 C CA . TYR A 1 158 ? 144.891 102.031 78.157 1.00 29.82 158 TYR A CA 1
ATOM 696 C C . TYR A 1 158 ? 144.405 101.484 79.488 1.00 29.82 158 TYR A C 1
ATOM 697 O O . TYR A 1 158 ? 145.208 101.005 80.293 1.00 29.82 158 TYR A O 1
ATOM 706 N N . VAL A 1 159 ? 143.097 101.564 79.718 1.00 25.08 159 VAL A N 1
ATOM 707 C CA . VAL A 1 159 ? 142.467 100.952 80.884 1.00 25.08 159 VAL A CA 1
ATOM 708 C C . VAL A 1 159 ? 141.308 100.077 80.416 1.00 25.08 159 VAL A C 1
ATOM 709 O O . VAL A 1 159 ? 140.441 100.526 79.667 1.00 25.08 159 VAL A O 1
ATOM 713 N N . LYS A 1 168 ? 143.412 104.310 73.677 1.00 17.19 168 LYS A N 1
ATOM 714 C CA . LYS A 1 168 ? 142.807 105.631 73.602 1.00 17.19 168 LYS A CA 1
ATOM 715 C C . LYS A 1 168 ? 143.843 106.725 73.830 1.00 17.19 168 LYS A C 1
ATOM 716 O O . LYS A 1 168 ? 144.725 106.589 74.675 1.00 17.19 168 LYS A O 1
ATOM 722 N N . ARG A 1 169 ? 143.744 107.804 73.062 1.00 11.74 169 ARG A N 1
ATOM 723 C CA . ARG A 1 169 ? 144.612 108.957 73.233 1.00 11.74 169 ARG A CA 1
ATOM 724 C C . ARG A 1 169 ? 143.870 110.067 73.962 1.00 11.74 169 ARG A C 1
ATOM 725 O O . ARG A 1 169 ? 142.667 110.260 73.780 1.00 11.74 169 ARG A O 1
ATOM 733 N N . ALA A 1 170 ? 144.606 110.801 74.794 1.00 6.42 170 ALA A N 1
ATOM 734 C CA . ALA A 1 170 ? 144.039 111.817 75.678 1.00 6.42 170 ALA A CA 1
ATOM 735 C C . ALA A 1 170 ? 144.790 113.123 75.454 1.00 6.42 170 ALA A C 1
ATOM 736 O O . ALA A 1 170 ? 145.803 113.387 76.104 1.00 6.42 170 ALA A O 1
ATOM 738 N N . LEU A 1 171 ? 144.283 113.942 74.541 1.00 5.10 171 LEU A N 1
ATOM 739 C CA . LEU A 1 171 ? 144.897 115.224 74.229 1.00 5.10 171 LEU A CA 1
ATOM 740 C C . LEU A 1 171 ? 144.613 116.228 75.337 1.00 5.10 171 LEU A C 1
ATOM 741 O O . LEU A 1 171 ? 143.627 116.964 75.269 1.00 5.10 171 LEU A O 1
ATOM 746 N N . VAL A 1 172 ? 145.466 116.260 76.357 1.00 5.56 172 VAL A N 1
ATOM 747 C CA . VAL A 1 172 ? 145.230 117.067 77.552 1.00 5.56 172 VAL A CA 1
ATOM 748 C C . VAL A 1 172 ? 145.531 118.530 77.252 1.00 5.56 172 VAL A C 1
ATOM 749 O O . VAL A 1 172 ? 146.631 118.871 76.813 1.00 5.56 172 VAL A O 1
ATOM 753 N N . VAL A 1 173 ? 144.555 119.397 77.502 1.00 5.40 173 VAL A N 1
ATOM 754 C CA . VAL A 1 173 ? 144.659 120.830 77.258 1.00 5.40 173 VAL A CA 1
ATOM 755 C C . VAL A 1 173 ? 144.699 121.534 78.608 1.00 5.40 173 VAL A C 1
ATOM 756 O O . VAL A 1 173 ? 143.867 121.256 79.479 1.00 5.40 173 VAL A O 1
ATOM 760 N N . ARG A 1 174 ? 145.687 122.413 78.797 1.00 10.30 174 ARG A N 1
ATOM 761 C CA . ARG A 1 174 ? 145.770 123.205 80.018 1.00 10.30 174 ARG A CA 1
ATOM 762 C C . ARG A 1 174 ? 144.659 124.243 80.054 1.00 10.30 174 ARG A C 1
ATOM 763 O O . ARG A 1 174 ? 144.520 125.050 79.133 1.00 10.30 174 ARG A O 1
ATOM 771 N N . GLY A 1 175 ? 143.877 124.231 81.128 1.00 8.59 175 GLY A N 1
ATOM 772 C CA . GLY A 1 175 ? 142.687 125.042 81.211 1.00 8.59 175 GLY A CA 1
ATOM 773 C C . GLY A 1 175 ? 142.951 126.478 81.609 1.00 8.59 175 GLY A C 1
ATOM 774 O O . GLY A 1 175 ? 144.089 126.951 81.592 1.00 8.59 175 GLY A O 1
ATOM 775 N N . PRO A 1 176 ? 141.894 127.209 81.968 1.00 8.19 176 PRO A N 1
ATOM 776 C CA . PRO A 1 176 ? 142.068 128.620 82.319 1.00 8.19 176 PRO A CA 1
ATOM 777 C C . PRO A 1 176 ? 142.255 128.886 83.805 1.00 8.19 176 PRO A C 1
ATOM 778 O O . PRO A 1 176 ? 141.674 128.215 84.662 1.00 8.19 176 PRO A O 1
ATOM 782 N N . SER A 1 177 ? 143.088 129.866 84.113 1.00 14.73 177 SER A N 1
ATOM 783 C CA . SER A 1 177 ? 143.141 130.510 85.412 1.00 14.73 177 SER A CA 1
ATOM 784 C C . SER A 1 177 ? 142.527 131.897 85.261 1.00 14.73 177 SER A C 1
ATOM 785 O O . SER A 1 177 ? 141.945 132.202 84.213 1.00 14.73 177 SER A O 1
ATOM 788 N N . GLU A 1 178 ? 142.647 132.712 86.321 1.00 17.29 178 GLU A N 1
ATOM 789 C CA . GLU A 1 178 ? 142.239 134.126 86.386 1.00 17.29 178 GLU A CA 1
ATOM 790 C C . GLU A 1 178 ? 140.738 134.292 86.122 1.00 17.29 178 GLU A C 1
ATOM 791 O O . GLU A 1 178 ? 140.310 134.780 85.075 1.00 17.29 178 GLU A O 1
ATOM 797 N N . VAL A 1 179 ? 139.964 133.795 87.092 1.00 14.81 179 VAL A N 1
ATOM 798 C CA . VAL A 1 179 ? 138.503 133.779 87.033 1.00 14.81 179 VAL A CA 1
ATOM 799 C C . VAL A 1 179 ? 137.919 135.197 86.994 1.00 14.81 179 VAL A C 1
ATOM 800 O O . VAL A 1 179 ? 136.933 135.450 86.286 1.00 14.81 179 VAL A O 1
ATOM 804 N N . ARG A 1 180 ? 138.568 136.159 87.657 1.00 16.98 180 ARG A N 1
ATOM 805 C CA . ARG A 1 180 ? 138.085 137.534 87.693 1.00 16.98 180 ARG A CA 1
ATOM 806 C C . ARG A 1 180 ? 138.316 138.280 86.387 1.00 16.98 180 ARG A C 1
ATOM 807 O O . ARG A 1 180 ? 137.626 139.270 86.127 1.00 16.98 180 ARG A O 1
ATOM 815 N N . SER A 1 181 ? 139.258 137.832 85.566 1.00 15.31 181 SER A N 1
ATOM 816 C CA . SER A 1 181 ? 139.489 138.424 84.259 1.00 15.31 181 SER A CA 1
ATOM 817 C C . SER A 1 181 ? 138.711 137.729 83.152 1.00 15.31 181 SER A C 1
ATOM 818 O O . SER A 1 181 ? 138.814 138.160 81.998 1.00 15.31 181 SER A O 1
ATOM 821 N N . LYS A 1 182 ? 137.951 136.674 83.501 1.00 15.10 182 LYS A N 1
ATOM 822 C CA . LYS A 1 182 ? 137.106 135.865 82.603 1.00 15.10 182 LYS A CA 1
ATOM 823 C C . LYS A 1 182 ? 137.894 135.249 81.448 1.00 15.10 182 LYS A C 1
ATOM 824 O O . LYS A 1 182 ? 137.658 135.564 80.282 1.00 15.10 182 LYS A O 1
ATOM 830 N N . GLU A 1 183 ? 138.840 134.370 81.768 1.00 9.53 183 GLU A N 1
ATOM 831 C CA . GLU A 1 183 ? 139.627 133.714 80.735 1.00 9.53 183 GLU A CA 1
ATOM 832 C C . GLU A 1 183 ? 138.964 132.410 80.316 1.00 9.53 183 GLU A C 1
ATOM 833 O O . GLU A 1 183 ? 138.479 131.647 81.154 1.00 9.53 183 GLU A O 1
ATOM 839 N N . MET A 1 184 ? 138.945 132.161 79.008 1.00 5.88 184 MET A N 1
ATOM 840 C CA . MET A 1 184 ? 138.352 130.960 78.446 1.00 5.88 184 MET A CA 1
ATOM 841 C C . MET A 1 184 ? 139.340 130.315 77.487 1.00 5.88 184 MET A C 1
ATOM 842 O O . MET A 1 184 ? 140.309 130.940 77.059 1.00 5.88 184 MET A O 1
ATOM 847 N N . VAL A 1 185 ? 139.092 129.053 77.159 1.00 4.30 185 VAL A N 1
ATOM 848 C CA . VAL A 1 185 ? 139.938 128.291 76.241 1.00 4.30 185 VAL A CA 1
ATOM 849 C C . VAL A 1 185 ? 139.074 127.950 75.034 1.00 4.30 185 VAL A C 1
ATOM 850 O O . VAL A 1 185 ? 138.377 126.935 75.015 1.00 4.30 185 VAL A O 1
ATOM 854 N N . PHE A 1 186 ? 139.115 128.790 74.012 1.00 3.70 186 PHE A N 1
ATOM 855 C CA . PHE A 1 186 ? 138.402 128.501 72.778 1.00 3.70 186 PHE A CA 1
ATOM 856 C C . PHE A 1 186 ? 139.193 127.482 71.973 1.00 3.70 186 PHE A C 1
ATOM 857 O O . PHE A 1 186 ? 140.370 127.697 71.680 1.00 3.70 186 PHE A O 1
ATOM 865 N N . MET A 1 187 ? 138.550 126.375 71.612 1.00 3.99 187 MET A N 1
ATOM 866 C CA . MET A 1 187 ? 139.209 125.333 70.841 1.00 3.99 187 MET A CA 1
ATOM 867 C C . MET A 1 187 ? 138.310 124.897 69.697 1.00 3.99 187 MET A C 1
ATOM 868 O O . MET A 1 187 ? 137.102 125.133 69.708 1.00 3.99 187 MET A O 1
ATOM 873 N N . GLN A 1 188 ? 138.914 124.251 68.704 1.00 4.48 188 GLN A N 1
ATOM 874 C CA . GLN A 1 188 ? 138.202 123.890 67.486 1.00 4.48 188 GLN A CA 1
ATOM 875 C C . GLN A 1 188 ? 138.771 122.599 66.922 1.00 4.48 188 GLN A C 1
ATOM 876 O O . GLN A 1 188 ? 139.978 122.505 66.691 1.00 4.48 188 GLN A O 1
ATOM 882 N N . PHE A 1 189 ? 137.906 121.617 66.696 1.00 3.65 189 PHE A N 1
ATOM 883 C CA . PHE A 1 189 ? 138.281 120.335 66.121 1.00 3.65 189 PHE A CA 1
ATOM 884 C C . PHE A 1 189 ? 137.677 120.198 64.731 1.00 3.65 189 PHE A C 1
ATOM 885 O O . PHE A 1 189 ? 136.875 121.024 64.294 1.00 3.65 189 PHE A O 1
ATOM 893 N N . SER A 1 190 ? 138.059 119.122 64.046 1.00 9.53 190 SER A N 1
ATOM 894 C CA . SER A 1 190 ? 137.531 118.797 62.728 1.00 9.53 190 SER A CA 1
ATOM 895 C C . SER A 1 190 ? 137.730 117.313 62.477 1.00 9.53 190 SER A C 1
ATOM 896 O O . SER A 1 190 ? 138.796 116.774 62.771 1.00 9.53 190 SER A O 1
ATOM 899 N N . SER A 1 191 ? 136.716 116.664 61.913 1.00 21.37 191 SER A N 1
ATOM 900 C CA . SER A 1 191 ? 136.788 115.228 61.669 1.00 21.37 191 SER A CA 1
ATOM 901 C C . SER A 1 191 ? 135.957 114.879 60.448 1.00 21.37 191 SER A C 1
ATOM 902 O O . SER A 1 191 ? 134.765 115.196 60.398 1.00 21.37 191 SER A O 1
ATOM 905 N N . ASN A 1 192 ? 136.583 114.222 59.471 1.00 28.86 192 ASN A N 1
ATOM 906 C CA . ASN A 1 192 ? 135.871 113.687 58.312 1.00 28.86 192 ASN A CA 1
ATOM 907 C C . ASN A 1 192 ? 135.483 112.249 58.635 1.00 28.86 192 ASN A C 1
ATOM 908 O O . ASN A 1 192 ? 136.127 111.282 58.225 1.00 28.86 192 ASN A O 1
ATOM 913 N N . GLU A 1 193 ? 134.405 112.121 59.401 1.00 30.52 193 GLU A N 1
ATOM 914 C CA . GLU A 1 193 ? 133.982 110.831 59.921 1.00 30.52 193 GLU A CA 1
ATOM 915 C C . GLU A 1 193 ? 133.299 109.997 58.845 1.00 30.52 193 GLU A C 1
ATOM 916 O O . GLU A 1 193 ? 132.502 110.497 58.047 1.00 30.52 193 GLU A O 1
ATOM 922 N N . THR A 1 194 ? 133.633 108.709 58.827 1.00 31.35 194 THR A N 1
ATOM 923 C CA . THR A 1 194 ? 133.043 107.763 57.890 1.00 31.35 194 THR A CA 1
ATOM 924 C C . THR A 1 194 ? 132.532 106.489 58.540 1.00 31.35 194 THR A C 1
ATOM 925 O O . THR A 1 194 ? 131.671 105.826 57.950 1.00 31.35 194 THR A O 1
ATOM 929 N N . GLY A 1 195 ? 133.017 106.125 59.723 1.00 28.72 195 GLY A N 1
ATOM 930 C CA . GLY A 1 195 ? 132.594 104.897 60.363 1.00 28.72 195 GLY A CA 1
ATOM 931 C C . GLY A 1 195 ? 131.544 105.108 61.431 1.00 28.72 195 GLY A C 1
ATOM 932 O O . GLY A 1 195 ? 130.642 104.280 61.592 1.00 28.72 195 GLY A O 1
ATOM 933 N N . GLU A 1 196 ? 131.647 106.208 62.169 1.00 25.55 196 GLU A N 1
ATOM 934 C CA . GLU A 1 196 ? 130.689 106.532 63.214 1.00 25.55 196 GLU A CA 1
ATOM 935 C C . GLU A 1 196 ? 129.594 107.434 62.660 1.00 25.55 196 GLU A C 1
ATOM 936 O O . GLU A 1 196 ? 129.774 108.113 61.647 1.00 25.55 196 GLU A O 1
ATOM 942 N N . ASP A 1 197 ? 128.446 107.421 63.332 1.00 17.15 197 ASP A N 1
ATOM 943 C CA . ASP A 1 197 ? 127.314 108.246 62.944 1.00 17.15 197 ASP A CA 1
ATOM 944 C C . ASP A 1 197 ? 126.763 109.075 64.091 1.00 17.15 197 ASP A C 1
ATOM 945 O O . ASP A 1 197 ? 125.614 109.516 64.020 1.00 17.15 197 ASP A O 1
ATOM 950 N N . PHE A 1 198 ? 127.542 109.298 65.141 1.00 9.29 198 PHE A N 1
ATOM 951 C CA . PHE A 1 198 ? 127.194 110.227 66.209 1.00 9.29 198 PHE A CA 1
ATOM 952 C C . PHE A 1 198 ? 128.455 111.025 66.517 1.00 9.29 198 PHE A C 1
ATOM 953 O O . PHE A 1 198 ? 129.399 110.514 67.120 1.00 9.29 198 PHE A O 1
ATOM 961 N N . SER A 1 199 ? 128.465 112.283 66.091 1.00 5.07 199 SER A N 1
ATOM 962 C CA . SER A 1 199 ? 129.652 113.124 66.189 1.00 5.07 199 SER A CA 1
ATOM 963 C C . SER A 1 199 ? 129.761 113.674 67.602 1.00 5.07 199 SER A C 1
ATOM 964 O O . SER A 1 199 ? 129.181 114.710 67.923 1.00 5.07 199 SER A O 1
ATOM 967 N N . ALA A 1 200 ? 130.519 112.987 68.451 1.00 1.77 200 ALA A N 1
ATOM 968 C CA . ALA A 1 200 ? 130.742 113.448 69.810 1.00 1.77 200 ALA A CA 1
ATOM 969 C C . ALA A 1 200 ? 132.223 113.358 70.129 1.00 1.77 200 ALA A C 1
ATOM 970 O O . ALA A 1 200 ? 132.960 112.573 69.530 1.00 1.77 200 ALA A O 1
ATOM 972 N N . ILE A 1 201 ? 132.652 114.181 71.081 1.00 2.32 201 ILE A N 1
ATOM 973 C CA . ILE A 1 201 ? 134.007 114.151 71.619 1.00 2.32 201 ILE A CA 1
ATOM 974 C C . ILE A 1 201 ? 133.882 114.157 73.133 1.00 2.32 201 ILE A C 1
ATOM 975 O O . ILE A 1 201 ? 133.282 115.074 73.702 1.00 2.32 201 ILE A O 1
ATOM 980 N N . SER A 1 202 ? 134.411 113.129 73.782 1.00 2.43 202 SER A N 1
ATOM 981 C CA . SER A 1 202 ? 134.342 113.094 75.230 1.00 2.43 202 SER A CA 1
ATOM 982 C C . SER A 1 202 ? 135.454 113.943 75.825 1.00 2.43 202 SER A C 1
ATOM 983 O O . SER A 1 202 ? 136.451 114.245 75.169 1.00 2.43 202 SER A O 1
ATOM 986 N N . TYR A 1 203 ? 135.269 114.340 77.080 1.00 3.11 203 TYR A N 1
ATOM 987 C CA . TYR A 1 203 ? 136.324 115.011 77.822 1.00 3.11 203 TYR A CA 1
ATOM 988 C C . TYR A 1 203 ? 136.190 114.651 79.292 1.00 3.11 203 TYR A C 1
ATOM 989 O O . TYR A 1 203 ? 135.255 113.960 79.699 1.00 3.11 203 TYR A O 1
ATOM 998 N N . MET A 1 204 ? 137.135 115.148 80.086 1.00 5.69 204 MET A N 1
ATOM 999 C CA . MET A 1 204 ? 137.246 114.835 81.504 1.00 5.69 204 MET A CA 1
ATOM 1000 C C . MET A 1 204 ? 138.162 115.875 82.122 1.00 5.69 204 MET A C 1
ATOM 1001 O O . MET A 1 204 ? 139.242 116.135 81.587 1.00 5.69 204 MET A O 1
ATOM 1006 N N . ILE A 1 205 ? 137.739 116.468 83.232 1.00 5.95 205 ILE A N 1
ATOM 1007 C CA . ILE A 1 205 ? 138.454 117.578 83.849 1.00 5.95 205 ILE A CA 1
ATOM 1008 C C . ILE A 1 205 ? 139.019 117.114 85.183 1.00 5.95 205 ILE A C 1
ATOM 1009 O O . ILE A 1 205 ? 138.264 116.694 86.067 1.00 5.95 205 ILE A O 1
ATOM 1014 N N . PHE A 1 206 ? 140.339 117.192 85.338 1.00 8.14 206 PHE A N 1
ATOM 1015 C CA . PHE A 1 206 ? 140.970 116.946 86.626 1.00 8.14 206 PHE A CA 1
ATOM 1016 C C . PHE A 1 206 ? 141.504 118.251 87.205 1.00 8.14 206 PHE A C 1
ATOM 1017 O O . PHE A 1 206 ? 141.491 119.299 86.559 1.00 8.14 206 PHE A O 1
ATOM 1025 N N . ALA A 1 207 ? 141.985 118.167 88.447 1.00 8.18 207 ALA A N 1
ATOM 1026 C CA . ALA A 1 207 ? 142.110 119.352 89.289 1.00 8.18 207 ALA A CA 1
ATOM 1027 C C . ALA A 1 207 ? 143.353 120.184 89.001 1.00 8.18 207 ALA A C 1
ATOM 1028 O O . ALA A 1 207 ? 143.339 121.393 89.248 1.00 8.18 207 ALA A O 1
ATOM 1030 N N . ASP A 1 208 ? 144.431 119.583 88.503 1.00 11.30 208 ASP A N 1
ATOM 1031 C CA . ASP A 1 208 ? 145.657 120.342 88.290 1.00 11.30 208 ASP A CA 1
ATOM 1032 C C . ASP A 1 208 ? 146.404 119.794 87.086 1.00 11.30 208 ASP A C 1
ATOM 1033 O O . ASP A 1 208 ? 146.535 118.578 86.932 1.00 11.30 208 ASP A O 1
ATOM 1038 N N . PHE A 1 209 ? 146.907 120.701 86.247 1.00 11.53 209 PHE A N 1
ATOM 1039 C CA . PHE A 1 209 ? 147.609 120.299 85.035 1.00 11.53 209 PHE A CA 1
ATOM 1040 C C . PHE A 1 209 ? 149.081 120.020 85.296 1.00 11.53 209 PHE A C 1
ATOM 1041 O O . PHE A 1 209 ? 149.659 119.130 84.660 1.00 11.53 209 PHE A O 1
ATOM 1049 N N . THR A 1 210 ? 149.692 120.736 86.244 1.00 16.27 210 THR A N 1
ATOM 1050 C CA . THR A 1 210 ? 151.102 120.545 86.577 1.00 16.27 210 THR A CA 1
ATOM 1051 C C . THR A 1 210 ? 151.377 119.217 87.274 1.00 16.27 210 THR A C 1
ATOM 1052 O O . THR A 1 210 ? 152.522 118.757 87.249 1.00 16.27 210 THR A O 1
ATOM 1056 N N . ASP A 1 211 ? 150.355 118.588 87.863 1.00 18.73 211 ASP A N 1
ATOM 1057 C CA . ASP A 1 211 ? 150.489 117.241 88.406 1.00 18.73 211 ASP A CA 1
ATOM 1058 C C . ASP A 1 211 ? 150.690 116.203 87.308 1.00 18.73 211 ASP A C 1
ATOM 1059 O O . ASP A 1 211 ? 151.307 115.161 87.551 1.00 18.73 211 ASP A O 1
ATOM 1064 N N . LEU A 1 212 ? 150.191 116.466 86.099 1.00 16.49 212 LEU A N 1
ATOM 1065 C CA . LEU A 1 212 ? 150.394 115.538 84.992 1.00 16.49 212 LEU A CA 1
ATOM 1066 C C . LEU A 1 212 ? 151.813 115.626 84.443 1.00 16.49 212 LEU A C 1
ATOM 1067 O O . LEU A 1 212 ? 152.484 114.602 84.273 1.00 16.49 212 LEU A O 1
ATOM 1072 N N . ILE A 1 213 ? 152.293 116.841 84.168 1.00 18.10 213 ILE A N 1
ATOM 1073 C CA . ILE A 1 213 ? 153.636 116.988 83.616 1.00 18.10 213 ILE A CA 1
ATOM 1074 C C . ILE A 1 213 ? 154.723 116.838 84.674 1.00 18.10 213 ILE A C 1
ATOM 1075 O O . ILE A 1 213 ? 155.888 116.623 84.322 1.00 18.10 213 ILE A O 1
ATOM 1080 N N . ASP A 1 214 ? 154.382 116.936 85.959 1.00 18.44 214 ASP A N 1
ATOM 1081 C CA . ASP A 1 214 ? 155.324 116.670 87.044 1.00 18.44 214 ASP A CA 1
ATOM 1082 C C . ASP A 1 214 ? 155.128 115.278 87.623 1.00 18.44 214 ASP A C 1
ATOM 1083 O O . ASP A 1 214 ? 155.321 115.055 88.820 1.00 18.44 214 ASP A O 1
ATOM 1088 N N . SER A 1 215 ? 154.730 114.326 86.788 1.00 19.28 215 SER A N 1
ATOM 1089 C CA . SER A 1 215 ? 154.603 112.932 87.179 1.00 19.28 215 SER A CA 1
ATOM 1090 C C . SER A 1 215 ? 155.694 112.110 86.507 1.00 19.28 215 SER A C 1
ATOM 1091 O O . SER A 1 215 ? 156.164 112.445 85.416 1.00 19.28 215 SER A O 1
ATOM 1094 N N . GLN A 1 216 ? 156.104 111.032 87.177 1.00 21.17 216 GLN A N 1
ATOM 1095 C CA . GLN A 1 216 ? 157.148 110.174 86.630 1.00 21.17 216 GLN A CA 1
ATOM 1096 C C . GLN A 1 216 ? 156.632 109.303 85.493 1.00 21.17 216 GLN A C 1
ATOM 1097 O O . GLN A 1 216 ? 157.403 108.941 84.597 1.00 21.17 216 GLN A O 1
ATOM 1103 N N . ASN A 1 217 ? 155.347 108.958 85.510 1.00 23.54 217 ASN A N 1
ATOM 1104 C CA . ASN A 1 217 ? 154.708 108.281 84.387 1.00 23.54 217 ASN A CA 1
ATOM 1105 C C . ASN A 1 217 ? 153.274 108.777 84.290 1.00 23.54 217 ASN A C 1
ATOM 1106 O O . ASN A 1 217 ? 152.518 108.685 85.261 1.00 23.54 217 ASN A O 1
ATOM 1111 N N . LYS A 1 218 ? 152.913 109.339 83.130 1.00 21.06 218 LYS A N 1
ATOM 1112 C CA . LYS A 1 218 ? 151.578 109.972 82.926 1.00 21.06 218 LYS A CA 1
ATOM 1113 C C . LYS A 1 218 ? 150.458 108.941 82.734 1.00 21.06 218 LYS A C 1
ATOM 1114 O O . LYS A 1 218 ? 149.288 109.305 82.962 1.00 21.06 218 LYS A O 1
ATOM 1120 N N . SER A 1 219 ? 150.790 107.723 82.300 1.00 20.19 219 SER A N 1
ATOM 1121 C CA . SER A 1 219 ? 149.785 106.695 82.059 1.00 20.19 219 SER A CA 1
ATOM 1122 C C . SER A 1 219 ? 149.300 106.019 83.335 1.00 20.19 219 SER A C 1
ATOM 1123 O O . SER A 1 219 ? 148.284 105.319 83.292 1.00 20.19 219 SER A O 1
ATOM 1126 N N . ARG A 1 220 ? 149.998 106.194 84.457 1.00 22.95 220 ARG A N 1
ATOM 1127 C CA . ARG A 1 220 ? 149.453 105.757 85.734 1.00 22.95 220 ARG A CA 1
ATOM 1128 C C . ARG A 1 220 ? 148.422 106.752 86.251 1.00 22.95 220 ARG A C 1
ATOM 1129 O O . ARG A 1 220 ? 147.341 106.354 86.699 1.00 22.95 220 ARG A O 1
ATOM 1137 N N . PHE A 1 221 ? 148.727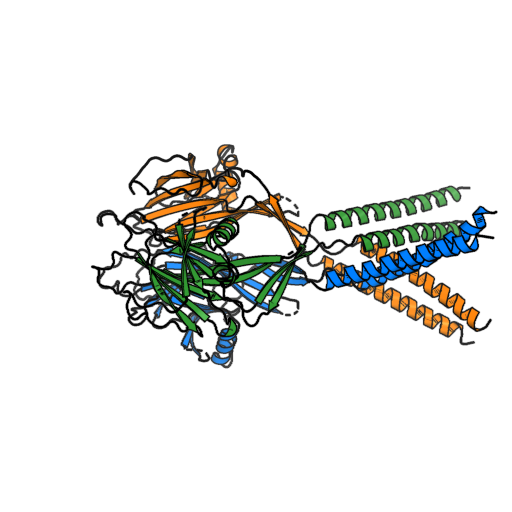 108.051 86.156 1.00 22.45 221 PHE A N 1
ATOM 1138 C CA . PHE A 1 221 ? 147.861 109.091 86.706 1.00 22.45 221 PHE A CA 1
ATOM 1139 C C . PHE A 1 221 ? 146.595 109.278 85.881 1.00 22.45 221 PHE A C 1
ATOM 1140 O O . PHE A 1 221 ? 145.508 109.473 86.443 1.00 22.45 221 PHE A O 1
ATOM 1148 N N . MET A 1 222 ? 146.712 109.200 84.553 1.00 22.61 222 MET A N 1
ATOM 1149 C CA . MET A 1 222 ? 145.525 109.308 83.712 1.00 22.61 222 MET A CA 1
ATOM 1150 C C . MET A 1 222 ? 144.662 108.057 83.806 1.00 22.61 222 MET A C 1
ATOM 1151 O O . MET A 1 222 ? 143.430 108.152 83.773 1.00 22.61 222 MET A O 1
ATOM 1156 N N . GLY A 1 223 ? 145.283 106.892 83.992 1.00 20.83 223 GLY A N 1
ATOM 1157 C CA . GLY A 1 223 ? 144.529 105.684 84.271 1.00 20.83 223 GLY A CA 1
ATOM 1158 C C . GLY A 1 223 ? 143.767 105.896 85.561 1.00 20.83 223 GLY A C 1
ATOM 1159 O O . GLY A 1 223 ? 142.573 105.585 85.621 1.00 20.83 223 GLY A O 1
ATOM 1160 N N . GLU A 1 224 ? 144.429 106.417 86.595 1.00 23.36 224 GLU A N 1
ATOM 1161 C CA . GLU A 1 224 ? 143.776 106.546 87.892 1.00 23.36 224 GLU A CA 1
ATOM 1162 C C . GLU A 1 224 ? 142.611 107.529 87.823 1.00 23.36 224 GLU A C 1
ATOM 1163 O O . GLU A 1 224 ? 141.569 107.281 88.440 1.00 23.36 224 GLU A O 1
ATOM 1169 N N . CYS A 1 225 ? 142.755 108.639 87.094 1.00 20.34 225 CYS A N 1
ATOM 1170 C CA . CYS A 1 225 ? 141.611 109.526 86.888 1.00 20.34 225 CYS A CA 1
ATOM 1171 C C . CYS A 1 225 ? 140.548 108.994 85.932 1.00 20.34 225 CYS A C 1
ATOM 1172 O O . CYS A 1 225 ? 139.414 109.470 85.970 1.00 20.34 225 CYS A O 1
ATOM 1175 N N . GLU A 1 226 ? 140.842 107.979 85.118 1.00 23.30 226 GLU A N 1
ATOM 1176 C CA . GLU A 1 226 ? 139.785 107.420 84.275 1.00 23.30 226 GLU A CA 1
ATOM 1177 C C . GLU A 1 226 ? 138.803 106.522 85.025 1.00 23.30 226 GLU A C 1
ATOM 1178 O O . GLU A 1 226 ? 137.806 106.104 84.429 1.00 23.30 226 GLU A O 1
ATOM 1184 N N . THR A 1 227 ? 139.043 106.220 86.301 1.00 23.76 227 THR A N 1
ATOM 1185 C CA . THR A 1 227 ? 138.106 105.467 87.124 1.00 23.76 227 THR A CA 1
ATOM 1186 C C . THR A 1 227 ? 137.232 106.355 87.999 1.00 23.76 227 THR A C 1
ATOM 1187 O O . THR A 1 227 ? 136.050 106.056 88.185 1.00 23.76 227 THR A O 1
ATOM 1191 N N . ASN A 1 228 ? 137.783 107.437 88.547 1.00 21.45 228 ASN A N 1
ATOM 1192 C CA . ASN A 1 228 ? 137.060 108.279 89.494 1.00 21.45 228 ASN A CA 1
ATOM 1193 C C . ASN A 1 228 ? 136.445 109.517 88.852 1.00 21.45 228 ASN A C 1
ATOM 1194 O O . ASN A 1 228 ? 135.296 109.855 89.149 1.00 21.45 228 ASN A O 1
ATOM 1199 N N . CYS A 1 229 ? 137.189 110.210 87.991 1.00 17.00 229 CYS A N 1
ATOM 1200 C CA . CYS A 1 229 ? 136.704 111.436 87.368 1.00 17.00 229 CYS A CA 1
ATOM 1201 C C . CYS A 1 229 ? 135.699 111.092 86.268 1.00 17.00 229 CYS A C 1
ATOM 1202 O O . CYS A 1 229 ? 135.904 110.145 85.504 1.00 17.00 229 CYS A O 1
ATOM 1205 N N . SER A 1 230 ? 134.610 111.856 86.198 1.00 12.22 230 SER A N 1
ATOM 1206 C CA . SER A 1 230 ? 133.480 111.554 85.327 1.00 12.22 230 SER A CA 1
ATOM 1207 C C . SER A 1 230 ? 133.617 112.242 83.972 1.00 12.22 230 SER A C 1
ATOM 1208 O O . SER A 1 230 ? 134.254 113.288 83.839 1.00 12.22 230 SER A O 1
ATOM 1211 N N . ARG A 1 231 ? 132.990 111.643 82.960 1.00 6.52 231 ARG A N 1
ATOM 1212 C CA . ARG A 1 231 ? 133.182 112.029 81.567 1.00 6.52 231 ARG A CA 1
ATOM 1213 C C . ARG A 1 231 ? 131.893 112.585 80.982 1.00 6.52 231 ARG A C 1
ATOM 1214 O O . ARG A 1 231 ? 130.866 111.901 80.977 1.00 6.52 231 ARG A O 1
ATOM 1222 N N . TRP A 1 232 ? 131.956 113.812 80.480 1.00 2.49 232 TRP A N 1
ATOM 1223 C CA . TRP A 1 232 ? 130.896 114.407 79.683 1.00 2.49 232 TRP A CA 1
ATOM 1224 C C . TRP A 1 232 ? 131.299 114.397 78.211 1.00 2.49 232 TRP A C 1
ATOM 1225 O O . TRP A 1 232 ? 132.397 113.979 77.853 1.00 2.49 232 TRP A O 1
ATOM 1236 N N . THR A 1 233 ? 130.387 114.841 77.347 1.00 1.81 233 THR A N 1
ATOM 1237 C CA . THR A 1 233 ? 130.643 114.949 75.916 1.00 1.81 233 THR A CA 1
ATOM 1238 C C . THR A 1 233 ? 130.189 116.308 75.402 1.00 1.81 233 THR A C 1
ATOM 1239 O O . THR A 1 233 ? 129.435 117.021 76.066 1.00 1.81 233 THR A O 1
ATOM 1243 N N . PHE A 1 234 ? 130.651 116.666 74.206 1.00 1.33 234 PHE A N 1
ATOM 1244 C CA . PHE A 1 234 ? 130.037 117.745 73.446 1.00 1.33 234 PHE A CA 1
ATOM 1245 C C . PHE A 1 234 ? 129.882 117.316 71.993 1.00 1.33 234 PHE A C 1
ATOM 1246 O O . PHE A 1 234 ? 130.506 116.360 71.533 1.00 1.33 234 PHE A O 1
ATOM 1254 N N . SER A 1 235 ? 129.039 118.047 71.271 1.00 1.51 235 SER A N 1
ATOM 1255 C CA . SER A 1 235 ? 128.486 117.597 70.007 1.00 1.51 235 SER A CA 1
ATOM 1256 C C . SER A 1 235 ? 129.264 118.159 68.826 1.00 1.51 235 SER A C 1
ATOM 1257 O O . SER A 1 235 ? 130.230 118.906 68.975 1.00 1.51 235 SER A O 1
ATOM 1260 N N . GLY A 1 236 ? 128.819 117.793 67.628 1.00 0.93 236 GLY A N 1
ATOM 1261 C CA . GLY A 1 236 ? 129.478 118.208 66.410 1.00 0.93 236 GLY A CA 1
ATOM 1262 C C . GLY A 1 236 ? 128.681 119.199 65.596 1.00 0.93 236 GLY A C 1
ATOM 1263 O O . GLY A 1 236 ? 127.674 118.844 64.981 1.00 0.93 236 GLY A O 1
ATOM 1264 N N . GLY A 1 237 ? 129.135 120.445 65.572 1.00 0.68 237 GLY A N 1
ATOM 1265 C CA . GLY A 1 237 ? 128.409 121.517 64.922 1.00 0.68 237 GLY A CA 1
ATOM 1266 C C . GLY A 1 237 ? 127.924 122.594 65.861 1.00 0.68 237 GLY A C 1
ATOM 1267 O O . GLY A 1 237 ? 127.279 123.541 65.398 1.00 0.68 237 GLY A O 1
ATOM 1268 N N . PHE A 1 238 ? 128.194 122.502 67.160 1.00 1.42 238 PHE A N 1
ATOM 1269 C CA . PHE A 1 238 ? 127.692 123.444 68.148 1.00 1.42 238 PHE A CA 1
ATOM 1270 C C . PHE A 1 238 ? 128.837 123.942 69.014 1.00 1.42 238 PHE A C 1
ATOM 1271 O O . PHE A 1 238 ? 129.704 123.160 69.408 1.00 1.42 238 PHE A O 1
ATOM 1279 N N . ARG A 1 239 ? 128.831 125.235 69.328 1.00 11.04 239 ARG A N 1
ATOM 1280 C CA . ARG A 1 239 ? 129.717 125.766 70.358 1.00 11.04 239 ARG A CA 1
ATOM 1281 C C . ARG A 1 239 ? 129.155 125.395 71.723 1.00 11.04 239 ARG A C 1
ATOM 1282 O O . ARG A 1 239 ? 128.004 125.713 72.030 1.00 11.04 239 ARG A O 1
ATOM 1290 N N . THR A 1 240 ? 129.958 124.729 72.541 1.00 2.17 240 THR A N 1
ATOM 1291 C CA . THR A 1 240 ? 129.527 124.211 73.835 1.00 2.17 240 THR A CA 1
ATOM 1292 C C . THR A 1 240 ? 130.245 124.989 74.934 1.00 2.17 240 THR A C 1
ATOM 1293 O O . THR A 1 240 ? 131.358 124.647 75.327 1.00 2.17 240 THR A O 1
ATOM 1297 N N . TRP A 1 241 ? 129.600 126.041 75.427 1.00 6.36 241 TRP A N 1
ATOM 1298 C CA . TRP A 1 241 ? 130.180 126.900 76.457 1.00 6.36 241 TRP A CA 1
ATOM 1299 C C . TRP A 1 241 ? 130.098 126.181 77.796 1.00 6.36 241 TRP A C 1
ATOM 1300 O O . TRP A 1 241 ? 129.057 126.180 78.450 1.00 6.36 241 TRP A O 1
ATOM 1311 N N . VAL A 1 242 ? 131.205 125.584 78.214 1.00 13.53 242 VAL A N 1
ATOM 1312 C CA . VAL A 1 242 ? 131.266 124.805 79.445 1.00 13.53 242 VAL A CA 1
ATOM 1313 C C . VAL A 1 242 ? 131.733 125.710 80.577 1.00 13.53 242 VAL A C 1
ATOM 1314 O O . VAL A 1 242 ? 132.830 126.268 80.516 1.00 13.53 242 VAL A O 1
ATOM 1318 N N . LYS A 1 243 ? 130.911 125.855 81.613 1.00 6.46 243 LYS A N 1
ATOM 1319 C CA . LYS A 1 243 ? 131.236 126.686 82.772 1.00 6.46 243 LYS A CA 1
ATOM 1320 C C . LYS A 1 243 ? 131.406 125.775 83.980 1.00 6.46 243 LYS A C 1
ATOM 1321 O O . LYS A 1 243 ? 130.423 125.305 84.556 1.00 6.46 243 LYS A O 1
ATOM 1327 N N . MET A 1 244 ? 132.650 125.544 84.374 1.00 5.59 244 MET A N 1
ATOM 1328 C CA . MET A 1 244 ? 132.963 124.604 85.438 1.00 5.59 244 MET A CA 1
ATOM 1329 C C . MET A 1 244 ? 133.117 125.310 86.779 1.00 5.59 244 MET A C 1
ATOM 1330 O O . MET A 1 244 ? 133.304 126.525 86.853 1.00 5.59 244 MET A O 1
ATOM 1335 N N . SER A 1 245 ? 133.051 124.517 87.846 1.00 5.85 245 SER A N 1
ATOM 1336 C CA . SER A 1 245 ? 133.150 125.014 89.210 1.00 5.85 245 SER A CA 1
ATOM 1337 C C . SER A 1 245 ? 133.567 123.867 90.114 1.00 5.85 245 SER A C 1
ATOM 1338 O O . SER A 1 245 ? 133.229 122.710 89.858 1.00 5.85 245 SER A O 1
ATOM 1341 N N . LEU A 1 246 ? 134.296 124.199 91.175 1.00 9.58 246 LEU A N 1
ATOM 1342 C CA . LEU A 1 246 ? 134.820 123.197 92.089 1.00 9.58 246 LEU A CA 1
ATOM 1343 C C . LEU A 1 246 ? 133.843 122.913 93.221 1.00 9.58 246 LEU A C 1
ATOM 1344 O O . LEU A 1 246 ? 133.022 123.752 93.591 1.00 9.58 246 LEU A O 1
ATOM 1349 N N . VAL A 1 247 ? 133.951 121.705 93.774 1.00 14.75 247 VAL A N 1
ATOM 1350 C CA . VAL A 1 247 ? 133.271 121.301 95.003 1.00 14.75 247 VAL A CA 1
ATOM 1351 C C . VAL A 1 247 ? 134.289 120.524 95.828 1.00 14.75 247 VAL A C 1
ATOM 1352 O O . VAL A 1 247 ? 134.856 119.538 95.345 1.00 14.75 247 VAL A O 1
ATOM 1356 N N . LYS A 1 248 ? 134.552 120.980 97.050 1.00 18.06 248 LYS A N 1
ATOM 1357 C CA . LYS A 1 248 ? 135.464 120.300 97.962 1.00 18.06 248 LYS A CA 1
ATOM 1358 C C . LYS A 1 248 ? 134.658 119.662 99.082 1.00 18.06 248 LYS A C 1
ATOM 1359 O O . LYS A 1 248 ? 133.869 120.339 99.747 1.00 18.06 248 LYS A O 1
ATOM 1365 N N . THR A 1 249 ? 134.854 118.364 99.285 1.00 27.02 249 THR A N 1
ATOM 1366 C CA . THR A 1 249 ? 134.137 117.606 100.299 1.00 27.02 249 THR A CA 1
ATOM 1367 C C . THR A 1 249 ? 135.076 117.291 101.454 1.00 27.02 249 THR A C 1
ATOM 1368 O O . THR A 1 249 ? 136.245 116.959 101.239 1.00 27.02 249 THR A O 1
ATOM 1372 N N . PHE A 1 250 ? 134.565 117.399 102.675 1.00 31.34 250 PHE A N 1
ATOM 1373 C CA . PHE A 1 250 ? 135.326 117.123 103.886 1.00 31.34 250 PHE A CA 1
ATOM 1374 C C . PHE A 1 250 ? 134.692 115.957 104.638 1.00 31.34 250 PHE A C 1
ATOM 1375 O O . PHE A 1 250 ? 133.742 115.326 104.171 1.00 31.34 250 PHE A O 1
ATOM 1383 N N . GLY A 1 251 ? 135.230 115.676 105.818 1.00 29.92 251 GLY A N 1
ATOM 1384 C CA . GLY A 1 251 ? 134.725 114.597 106.647 1.00 29.92 251 GLY A CA 1
ATOM 1385 C C . GLY A 1 251 ? 135.808 113.870 107.419 1.00 29.92 251 GLY A C 1
ATOM 1386 O O . GLY A 1 251 ? 135.656 112.701 107.773 1.00 29.92 251 GLY A O 1
ATOM 1387 N N . ASP A 1 255 ? 139.668 117.659 101.467 1.00 28.20 255 ASP A N 1
ATOM 1388 C CA . ASP A 1 255 ? 139.970 116.257 101.210 1.00 28.20 255 ASP A CA 1
ATOM 1389 C C . ASP A 1 255 ? 139.787 115.932 99.728 1.00 28.20 255 ASP A C 1
ATOM 1390 O O . ASP A 1 255 ? 140.737 116.001 98.949 1.00 28.20 255 ASP A O 1
ATOM 1395 N N . SER A 1 256 ? 138.562 115.586 99.343 1.00 22.44 256 SER A N 1
ATOM 1396 C CA . SER A 1 256 ? 138.232 115.257 97.964 1.00 22.44 256 SER A CA 1
ATOM 1397 C C . SER A 1 256 ? 137.794 116.509 97.217 1.00 22.44 256 SER A C 1
ATOM 1398 O O . SER A 1 256 ? 137.169 117.399 97.797 1.00 22.44 256 SER A O 1
ATOM 1401 N N . VAL A 1 257 ? 138.124 116.571 95.929 1.00 16.47 257 VAL A N 1
ATOM 1402 C CA . VAL A 1 257 ? 137.834 117.728 95.090 1.00 16.47 257 VAL A CA 1
ATOM 1403 C C . VAL A 1 257 ? 137.355 117.238 93.728 1.00 16.47 257 VAL A C 1
ATOM 1404 O O . VAL A 1 257 ? 138.027 116.433 93.072 1.00 16.47 257 VAL A O 1
ATOM 1408 N N . GLU A 1 258 ? 136.174 117.697 93.315 1.00 12.56 258 GLU A N 1
ATOM 1409 C CA . GLU A 1 258 ? 135.595 117.267 92.050 1.00 12.56 258 GLU A CA 1
ATOM 1410 C C . GLU A 1 258 ? 134.982 118.462 91.337 1.00 12.56 258 GLU A C 1
ATOM 1411 O O . GLU A 1 258 ? 134.759 119.518 91.931 1.00 12.56 258 GLU A O 1
ATOM 1417 N N . PHE A 1 259 ? 134.707 118.275 90.050 1.00 8.33 259 PHE A N 1
ATOM 1418 C CA . PHE A 1 259 ? 134.166 119.309 89.182 1.00 8.33 259 PHE A CA 1
ATOM 1419 C C . PHE A 1 259 ? 132.693 119.058 88.899 1.00 8.33 259 PHE A C 1
ATOM 1420 O O . PHE A 1 259 ? 132.186 117.947 89.068 1.00 8.33 259 PHE A O 1
ATOM 1428 N N . ARG A 1 260 ? 132.014 120.111 88.448 1.00 7.17 260 ARG A N 1
ATOM 1429 C CA . ARG A 1 260 ? 130.686 119.978 87.852 1.00 7.17 260 ARG A CA 1
ATOM 1430 C C . ARG A 1 260 ? 130.510 121.103 86.848 1.00 7.17 260 ARG A C 1
ATOM 1431 O O . ARG A 1 260 ? 130.952 122.227 87.097 1.00 7.17 260 ARG A O 1
ATOM 1439 N N . GLN A 1 261 ? 129.969 120.772 85.676 1.00 2.20 261 GLN A N 1
ATOM 1440 C CA . GLN A 1 261 ? 129.846 121.802 84.615 1.00 2.20 261 GLN A CA 1
ATOM 1441 C C . GLN A 1 261 ? 128.408 121.881 84.102 1.00 2.20 261 GLN A C 1
ATOM 1442 O O . GLN A 1 261 ? 127.608 120.971 84.394 1.00 2.20 261 GLN A O 1
ATOM 1448 N N . GLU A 1 262 ? 128.108 122.983 83.407 1.00 1.88 262 GLU A N 1
ATOM 1449 C CA . GLU A 1 262 ? 126.782 123.262 82.796 1.00 1.88 262 GLU A CA 1
ATOM 1450 C C . GLU A 1 262 ? 127.028 123.780 81.375 1.00 1.88 262 GLU A C 1
ATOM 1451 O O . GLU A 1 262 ? 127.536 124.907 81.233 1.00 1.88 262 GLU A O 1
ATOM 1457 N N . SER A 1 263 ? 126.689 122.966 80.373 1.00 1.43 263 SER A N 1
ATOM 1458 C CA . SER A 1 263 ? 126.912 123.285 78.972 1.00 1.43 263 SER A CA 1
ATOM 1459 C C . SER A 1 263 ? 125.849 124.252 78.476 1.00 1.43 263 SER A C 1
ATOM 1460 O O . SER A 1 263 ? 124.818 124.438 79.127 1.00 1.43 263 SER A O 1
ATOM 1463 N N . ALA A 1 264 ? 126.111 124.870 77.330 1.00 5.45 264 ALA A N 1
ATOM 1464 C CA . ALA A 1 264 ? 125.161 125.733 76.644 1.00 5.45 264 ALA A CA 1
ATOM 1465 C C . ALA A 1 264 ? 125.419 125.645 75.149 1.00 5.45 264 ALA A C 1
ATOM 1466 O O . ALA A 1 264 ? 126.417 126.176 74.656 1.00 5.45 264 ALA A O 1
ATOM 1468 N N . VAL A 1 265 ? 124.515 124.990 74.433 1.00 0.95 265 VAL A N 1
ATOM 1469 C CA . VAL A 1 265 ? 124.696 124.642 73.029 1.00 0.95 265 VAL A CA 1
ATOM 1470 C C . VAL A 1 265 ? 124.156 125.779 72.168 1.00 0.95 265 VAL A C 1
ATOM 1471 O O . VAL A 1 265 ? 123.025 126.238 72.371 1.00 0.95 265 VAL A O 1
ATOM 1475 N N . VAL A 1 266 ? 124.977 126.252 71.229 1.00 2.65 266 VAL A N 1
ATOM 1476 C CA . VAL A 1 266 ? 124.632 127.327 70.300 1.00 2.65 266 VAL A CA 1
ATOM 1477 C C . VAL A 1 266 ? 125.018 126.851 68.904 1.00 2.65 266 VAL A C 1
ATOM 1478 O O . VAL A 1 266 ? 126.156 126.419 68.694 1.00 2.65 266 VAL A O 1
ATOM 1482 N N . LYS A 1 267 ? 124.075 126.917 67.962 1.00 4.54 267 LYS A N 1
ATOM 1483 C CA . LYS A 1 267 ? 124.278 126.344 66.635 1.00 4.54 267 LYS A CA 1
ATOM 1484 C C . LYS A 1 267 ? 125.243 127.175 65.796 1.00 4.54 267 LYS A C 1
ATOM 1485 O O . LYS A 1 267 ? 125.111 128.396 65.700 1.00 4.54 267 LYS A O 1
ATOM 1491 N N . PHE A 1 268 ? 126.217 126.498 65.190 1.00 10.17 268 PHE A N 1
ATOM 1492 C CA . PHE A 1 268 ? 127.179 127.111 64.279 1.00 10.17 268 PHE A CA 1
ATOM 1493 C C . PHE A 1 268 ? 126.656 126.949 62.858 1.00 10.17 268 PHE A C 1
ATOM 1494 O O . PHE A 1 268 ? 126.530 125.825 62.365 1.00 10.17 268 PHE A O 1
ATOM 1502 N N . ASN A 1 269 ? 126.354 128.063 62.199 1.00 18.56 269 ASN A N 1
ATOM 1503 C CA . ASN A 1 269 ? 125.849 128.006 60.834 1.00 18.56 269 ASN A CA 1
ATOM 1504 C C . ASN A 1 269 ? 127.012 127.976 59.850 1.00 18.56 269 ASN A C 1
ATOM 1505 O O . ASN A 1 269 ? 127.884 128.849 59.873 1.00 18.56 269 ASN A O 1
ATOM 1510 N N . ASP A 1 270 ? 127.030 126.957 58.998 1.00 25.46 270 ASP A N 1
ATOM 1511 C CA . ASP A 1 270 ? 128.094 126.756 58.024 1.00 25.46 270 ASP A CA 1
ATOM 1512 C C . ASP A 1 270 ? 127.911 127.737 56.876 1.00 25.46 270 ASP A C 1
ATOM 1513 O O . ASP A 1 270 ? 126.863 127.744 56.222 1.00 25.46 270 ASP A O 1
ATOM 1518 N N . ARG A 1 271 ? 128.925 128.563 56.640 1.00 28.80 271 ARG A N 1
ATOM 1519 C CA . ARG A 1 271 ? 128.994 129.419 55.463 1.00 28.80 271 ARG A CA 1
ATOM 1520 C C . ARG A 1 271 ? 130.200 129.046 54.607 1.00 28.80 271 ARG A C 1
ATOM 1521 O O . ARG A 1 271 ? 130.885 129.904 54.050 1.00 28.80 271 ARG A O 1
ATOM 1529 N N . ARG A 1 272 ? 130.463 127.748 54.506 1.00 29.74 272 ARG A N 1
ATOM 1530 C CA . ARG A 1 272 ? 131.552 127.196 53.715 1.00 29.74 272 ARG A CA 1
ATOM 1531 C C . ARG A 1 272 ? 131.002 126.731 52.371 1.00 29.74 272 ARG A C 1
ATOM 1532 O O . ARG A 1 272 ? 129.779 126.597 52.228 1.00 29.74 272 ARG A O 1
ATOM 1540 N N . PRO A 1 273 ? 131.848 126.530 51.356 1.00 28.34 273 PRO A N 1
ATOM 1541 C CA . PRO A 1 273 ? 131.398 125.811 50.159 1.00 28.34 273 PRO A CA 1
ATOM 1542 C C . PRO A 1 273 ? 131.062 124.360 50.465 1.00 28.34 273 PRO A C 1
ATOM 1543 O O . PRO A 1 273 ? 131.610 123.750 51.387 1.00 28.34 273 PRO A O 1
ATOM 1547 N N . ALA A 1 274 ? 130.161 123.799 49.652 1.00 25.78 274 ALA A N 1
ATOM 1548 C CA . ALA A 1 274 ? 129.567 122.504 49.977 1.00 25.78 274 ALA A CA 1
ATOM 1549 C C . ALA A 1 274 ? 130.461 121.333 49.583 1.00 25.78 274 ALA A C 1
ATOM 1550 O O . ALA A 1 274 ? 130.121 120.179 49.866 1.00 25.78 274 ALA A O 1
ATOM 1552 N N . ALA A 1 275 ? 131.589 121.600 48.920 1.00 28.25 275 ALA A N 1
ATOM 1553 C CA . ALA A 1 275 ? 132.532 120.532 48.608 1.00 28.25 275 ALA A CA 1
ATOM 1554 C C . ALA A 1 275 ? 133.291 120.087 49.852 1.00 28.25 275 ALA A C 1
ATOM 1555 O O . ALA A 1 275 ? 133.579 118.896 50.021 1.00 28.25 275 ALA A O 1
ATOM 1557 N N . GLU A 1 276 ? 133.619 121.028 50.735 1.00 32.49 276 GLU A N 1
ATOM 1558 C CA . GLU A 1 276 ? 134.365 120.731 51.951 1.00 32.49 276 GLU A CA 1
ATOM 1559 C C . GLU A 1 276 ? 133.491 120.681 53.196 1.00 32.49 276 GLU A C 1
ATOM 1560 O O . GLU A 1 276 ? 134.019 120.792 54.307 1.00 32.49 276 GLU A O 1
ATOM 1566 N N . GLN A 1 277 ? 132.176 120.512 53.048 1.00 27.13 277 GLN A N 1
ATOM 1567 C CA . GLN A 1 277 ? 131.299 120.374 54.204 1.00 27.13 277 GLN A CA 1
ATOM 1568 C C . GLN A 1 277 ? 131.098 118.928 54.634 1.00 27.13 277 GLN A C 1
ATOM 1569 O O . GLN A 1 277 ? 130.138 118.646 55.359 1.00 27.13 277 GLN A O 1
ATOM 1575 N N . ILE A 1 278 ? 131.967 118.008 54.210 1.00 27.80 278 ILE A N 1
ATOM 1576 C CA . ILE A 1 278 ? 131.831 116.614 54.619 1.00 27.80 278 ILE A CA 1
ATOM 1577 C C . ILE A 1 278 ? 132.397 116.408 56.019 1.00 27.80 278 ILE A C 1
ATOM 1578 O O . ILE A 1 278 ? 132.043 115.445 56.711 1.00 27.80 278 ILE A O 1
ATOM 1583 N N . ASN A 1 279 ? 133.284 117.298 56.456 1.00 21.09 279 ASN A N 1
ATOM 1584 C CA . ASN A 1 279 ? 133.874 117.186 57.782 1.00 21.09 279 ASN A CA 1
ATOM 1585 C C . ASN A 1 279 ? 133.158 118.106 58.762 1.00 21.09 279 ASN A C 1
ATOM 1586 O O . ASN A 1 279 ? 132.853 119.258 58.440 1.00 21.09 279 ASN A O 1
ATOM 1591 N N . GLN A 1 280 ? 132.884 117.588 59.956 1.00 12.91 280 GLN A N 1
ATOM 1592 C CA . GLN A 1 280 ? 132.220 118.347 61.002 1.00 12.91 280 GLN A CA 1
ATOM 1593 C C . GLN A 1 280 ? 133.199 119.300 61.680 1.00 12.91 280 GLN A C 1
ATOM 1594 O O . GLN A 1 280 ? 134.412 119.228 61.484 1.00 12.91 280 GLN A O 1
ATOM 1600 N N . LEU A 1 281 ? 132.652 120.206 62.489 1.00 7.09 281 LEU A N 1
ATOM 1601 C CA . LEU A 1 281 ? 133.447 121.148 63.265 1.00 7.09 281 LEU A CA 1
ATOM 1602 C C . LEU A 1 281 ? 132.951 121.150 64.701 1.00 7.09 281 LEU A C 1
ATOM 1603 O O . LEU A 1 281 ? 131.748 121.268 64.943 1.00 7.09 281 LEU A O 1
ATOM 1608 N N . TYR A 1 282 ? 133.877 121.036 65.647 1.00 3.54 282 TYR A N 1
ATOM 1609 C CA . TYR A 1 282 ? 133.568 120.862 67.064 1.00 3.54 282 TYR A CA 1
ATOM 1610 C C . TYR A 1 282 ? 134.176 122.046 67.802 1.00 3.54 282 TYR A C 1
ATOM 1611 O O . TYR A 1 282 ? 135.390 122.087 68.003 1.00 3.54 282 TYR A O 1
ATOM 1620 N N . PHE A 1 283 ? 133.358 122.999 68.223 1.00 5.28 283 PHE A N 1
ATOM 1621 C CA . PHE A 1 283 ? 133.846 124.118 69.014 1.00 5.28 283 PHE A CA 1
ATOM 1622 C C . PHE A 1 283 ? 133.525 123.886 70.483 1.00 5.28 283 PHE A C 1
ATOM 1623 O O . PHE A 1 283 ? 132.554 123.205 70.816 1.00 5.28 283 PHE A O 1
ATOM 1631 N N . ALA A 1 284 ? 134.342 124.462 71.362 1.00 5.66 284 ALA A N 1
ATOM 1632 C CA . ALA A 1 284 ? 134.137 124.328 72.797 1.00 5.66 284 ALA A CA 1
ATOM 1633 C C . ALA A 1 284 ? 134.761 125.513 73.509 1.00 5.66 284 ALA A C 1
ATOM 1634 O O . ALA A 1 284 ? 135.822 125.991 73.111 1.00 5.66 284 ALA A O 1
ATOM 1636 N N . VAL A 1 285 ? 134.100 125.983 74.562 1.00 13.53 285 VAL A N 1
ATOM 1637 C CA . VAL A 1 285 ? 134.573 127.097 75.376 1.00 13.53 285 VAL A CA 1
ATOM 1638 C C . VAL A 1 285 ? 134.574 126.635 76.824 1.00 13.53 285 VAL A C 1
ATOM 1639 O O . VAL A 1 285 ? 133.521 126.275 77.358 1.00 13.53 285 VAL A O 1
ATOM 1643 N N . PHE A 1 286 ? 135.738 126.648 77.462 1.00 3.84 286 PHE A N 1
ATOM 1644 C CA . PHE A 1 286 ? 135.872 126.232 78.852 1.00 3.84 286 PHE A CA 1
ATOM 1645 C C . PHE A 1 286 ? 136.269 127.435 79.687 1.00 3.84 286 PHE A C 1
ATOM 1646 O O . PHE A 1 286 ? 137.381 127.944 79.539 1.00 3.84 286 PHE A O 1
ATOM 1654 N N . GLN A 1 287 ? 135.387 127.875 80.578 1.00 7.34 287 GLN A N 1
ATOM 1655 C CA . GLN A 1 287 ? 135.721 128.971 81.474 1.00 7.34 287 GLN A CA 1
ATOM 1656 C C . GLN A 1 287 ? 135.212 128.652 82.869 1.00 7.34 287 GLN A C 1
ATOM 1657 O O . GLN A 1 287 ? 134.450 127.708 83.072 1.00 7.34 287 GLN A O 1
ATOM 1663 N N . TRP A 1 288 ? 135.660 129.440 83.841 1.00 6.31 288 TRP A N 1
ATOM 1664 C CA . TRP A 1 288 ? 135.200 129.304 85.213 1.00 6.31 288 TRP A CA 1
ATOM 1665 C C . TRP A 1 288 ? 133.931 130.114 85.418 1.00 6.31 288 TRP A C 1
ATOM 1666 O O . TRP A 1 288 ? 133.734 131.160 84.799 1.00 6.31 288 TRP A O 1
ATOM 1677 N N . ARG A 1 289 ? 133.068 129.623 86.304 1.00 8.45 289 ARG A N 1
ATOM 1678 C CA . ARG A 1 289 ? 131.761 130.244 86.469 1.00 8.45 289 ARG A CA 1
ATOM 1679 C C . ARG A 1 289 ? 131.831 131.462 87.380 1.00 8.45 289 ARG A C 1
ATOM 1680 O O . ARG A 1 289 ? 131.475 132.573 86.977 1.00 8.45 289 ARG A O 1
ATOM 1688 N N . ASP A 1 290 ? 132.284 131.269 88.612 1.00 16.63 290 ASP A N 1
ATOM 1689 C CA . ASP A 1 290 ? 132.319 132.321 89.614 1.00 16.63 290 ASP A CA 1
ATOM 1690 C C . ASP A 1 290 ? 133.492 132.070 90.547 1.00 16.63 290 ASP A C 1
ATOM 1691 O O . ASP A 1 290 ? 133.841 130.911 90.800 1.00 16.63 290 ASP A O 1
ATOM 1696 N N . PRO A 1 291 ? 134.130 133.135 91.077 1.00 20.28 291 PRO A N 1
ATOM 1697 C CA . PRO A 1 291 ? 135.295 132.920 91.971 1.00 20.28 291 PRO A CA 1
ATOM 1698 C C . PRO A 1 291 ? 134.920 132.467 93.379 1.00 20.28 291 PRO A C 1
ATOM 1699 O O . PRO A 1 291 ? 135.051 133.190 94.366 1.00 20.28 291 PRO A O 1
ATOM 1703 N N . TYR A 1 292 ? 134.455 131.225 93.488 1.00 22.30 292 TYR A N 1
ATOM 1704 C CA . TYR A 1 292 ? 134.118 130.607 94.759 1.00 22.30 292 TYR A CA 1
ATOM 1705 C C . TYR A 1 292 ? 134.431 129.124 94.671 1.00 22.30 292 TYR A C 1
ATOM 1706 O O . TYR A 1 292 ? 134.417 128.537 93.588 1.00 22.30 292 TYR A O 1
ATOM 1715 N N . ILE A 1 293 ? 134.723 128.523 95.818 1.00 14.71 293 ILE A N 1
ATOM 1716 C CA . ILE A 1 293 ? 134.844 127.077 95.941 1.00 14.71 293 ILE A CA 1
ATOM 1717 C C . ILE A 1 293 ? 133.822 126.628 96.967 1.00 14.71 293 ILE A C 1
ATOM 1718 O O . ILE A 1 293 ? 133.899 127.022 98.136 1.00 14.71 293 ILE A O 1
ATOM 1723 N N . GLN A 1 294 ? 132.857 125.828 96.531 1.00 17.63 294 GLN A N 1
ATOM 1724 C CA . GLN A 1 294 ? 131.847 125.310 97.439 1.00 17.63 294 GLN A CA 1
ATOM 1725 C C . GLN A 1 294 ? 132.458 124.230 98.320 1.00 17.63 294 GLN A C 1
ATOM 1726 O O . GLN A 1 294 ? 133.095 123.299 97.822 1.00 17.63 294 GLN A O 1
ATOM 1732 N N . GLN A 1 295 ? 132.290 124.372 99.629 1.00 22.69 295 GLN A N 1
ATOM 1733 C CA . GLN A 1 295 ? 132.828 123.429 100.597 1.00 22.69 295 GLN A CA 1
ATOM 1734 C C . GLN A 1 295 ? 131.682 122.680 101.258 1.00 22.69 295 GLN A C 1
ATOM 1735 O O . GLN A 1 295 ? 130.741 123.300 101.762 1.00 22.69 295 GLN A O 1
ATOM 1741 N N . ASN A 1 296 ? 131.760 121.355 101.250 1.00 26.42 296 ASN A N 1
ATOM 1742 C CA . ASN A 1 296 ? 130.731 120.501 101.825 1.00 26.42 296 ASN A CA 1
ATOM 1743 C C . ASN A 1 296 ? 131.302 119.778 103.035 1.00 26.42 296 ASN A C 1
ATOM 1744 O O . ASN A 1 296 ? 132.266 119.015 102.908 1.00 26.42 296 ASN A O 1
ATOM 1749 N N . LYS A 1 297 ? 130.710 120.020 104.200 1.00 30.79 297 LYS A N 1
ATOM 1750 C CA . LYS A 1 297 ? 131.074 119.338 105.433 1.00 30.79 297 LYS A CA 1
ATOM 1751 C C . LYS A 1 297 ? 129.862 118.574 105.941 1.00 30.79 297 LYS A C 1
ATOM 1752 O O . LYS A 1 297 ? 128.770 119.140 106.045 1.00 30.79 297 LYS A O 1
ATOM 1758 N N . MET A 1 298 ? 130.052 117.295 106.251 1.00 31.80 298 MET A N 1
ATOM 1759 C CA . MET A 1 298 ? 128.985 116.499 106.839 1.00 31.80 298 MET A CA 1
ATOM 1760 C C . MET A 1 298 ? 128.936 116.738 108.341 1.00 31.80 298 MET A C 1
ATOM 1761 O O . MET A 1 298 ? 129.915 116.493 109.051 1.00 31.80 298 MET A O 1
ATOM 1766 N N . ILE A 1 299 ? 127.820 117.311 108.808 1.00 23.94 299 ILE A N 1
ATOM 1767 C CA . ILE A 1 299 ? 127.673 117.703 110.243 1.00 23.94 299 ILE A CA 1
ATOM 1768 C C . ILE A 1 299 ? 126.468 116.996 110.876 1.00 23.94 299 ILE A C 1
ATOM 1769 O O . ILE A 1 299 ? 125.408 116.925 110.224 1.00 23.94 299 ILE A O 1
ATOM 1774 N N . VAL A 1 300 ? 126.637 116.533 112.120 1.00 25.06 300 VAL A N 1
ATOM 1775 C CA . VAL A 1 300 ? 125.599 115.847 112.880 1.00 25.06 300 VAL A CA 1
ATOM 1776 C C . VAL A 1 300 ? 125.010 116.835 113.874 1.00 25.06 300 VAL A C 1
ATOM 1777 O O . VAL A 1 300 ? 125.747 117.485 114.625 1.00 25.06 300 VAL A O 1
ATOM 1781 N N . THR A 1 301 ? 123.685 116.945 113.890 1.00 26.48 301 THR A N 1
ATOM 1782 C CA . THR A 1 301 ? 123.012 117.943 114.710 1.00 26.48 301 THR A CA 1
ATOM 1783 C C . THR A 1 301 ? 122.699 117.465 116.124 1.00 26.48 301 THR A C 1
ATOM 1784 O O . THR A 1 301 ? 121.997 118.171 116.856 1.00 26.48 301 THR A O 1
ATOM 1788 N N . ALA A 1 302 ? 123.196 116.299 116.524 1.00 24.26 302 ALA A N 1
ATOM 1789 C CA . ALA A 1 302 ? 123.007 115.797 117.875 1.00 24.26 302 ALA A CA 1
ATOM 1790 C C . ALA A 1 302 ? 124.243 116.067 118.720 1.00 24.26 302 ALA A C 1
ATOM 1791 O O . ALA A 1 302 ? 125.377 115.988 118.242 1.00 24.26 302 ALA A O 1
ATOM 1793 N N . ASN A 1 303 ? 124.013 116.381 119.987 1.00 27.95 303 ASN A N 1
ATOM 1794 C CA . ASN A 1 303 ? 125.095 116.663 120.927 1.00 27.95 303 ASN A CA 1
ATOM 1795 C C . ASN A 1 303 ? 125.098 115.622 122.038 1.00 27.95 303 ASN A C 1
ATOM 1796 O O . ASN A 1 303 ? 124.222 115.668 122.923 1.00 27.95 303 ASN A O 1
ATOM 1801 N N . PRO A 1 304 ? 126.040 114.668 122.045 1.00 26.87 304 PRO A N 1
ATOM 1802 C CA . PRO A 1 304 ? 125.998 113.599 123.054 1.00 26.87 304 PRO A CA 1
ATOM 1803 C C . PRO A 1 304 ? 126.466 114.016 124.444 1.00 26.87 304 PRO A C 1
ATOM 1804 O O . PRO A 1 304 ? 125.900 113.561 125.445 1.00 26.87 304 PRO A O 1
ATOM 1808 N N . TRP A 1 305 ? 127.502 114.860 124.492 1.00 30.69 305 TRP A N 1
ATOM 1809 C CA . TRP A 1 305 ? 128.042 115.367 125.783 1.00 30.69 305 TRP A CA 1
ATOM 1810 C C . TRP A 1 305 ? 126.969 116.232 126.451 1.00 30.69 305 TRP A C 1
ATOM 1811 O O . TRP A 1 305 ? 126.735 116.062 127.666 1.00 30.69 305 TRP A O 1
ATOM 1822 N N . SER A 1 306 ? 126.325 117.102 125.665 1.00 26.63 306 SER A N 1
ATOM 1823 C CA . SER A 1 306 ? 125.236 117.973 126.176 1.00 26.63 306 SER A CA 1
ATOM 1824 C C . SER A 1 306 ? 124.081 117.086 126.653 1.00 26.63 306 SER A C 1
ATOM 1825 O O . SER A 1 306 ? 123.513 117.376 127.723 1.00 26.63 306 SER A O 1
ATOM 1828 N N . SER A 1 307 ? 123.777 116.029 125.893 1.00 26.70 307 SER A N 1
ATOM 1829 C CA . SER A 1 307 ? 122.695 115.076 126.257 1.00 26.70 307 SER A CA 1
ATOM 1830 C C . SER A 1 307 ? 123.053 114.392 127.581 1.00 26.70 307 SER A C 1
ATOM 1831 O O . SER A 1 307 ? 122.160 114.271 128.443 1.00 26.70 307 SER A O 1
ATOM 1834 N N . ILE A 1 308 ? 124.322 114.003 127.743 1.00 26.22 308 ILE A N 1
ATOM 1835 C CA . ILE A 1 308 ? 124.789 113.342 128.999 1.00 26.22 308 ILE A CA 1
ATOM 1836 C C . ILE A 1 308 ? 124.611 114.329 130.157 1.00 26.22 308 ILE A C 1
ATOM 1837 O O . ILE A 1 308 ? 124.132 113.905 131.227 1.00 26.22 308 ILE A O 1
ATOM 1842 N N . ALA A 1 309 ? 124.950 115.601 129.930 1.00 22.05 309 ALA A N 1
ATOM 1843 C CA . ALA A 1 309 ? 124.793 116.643 130.972 1.00 22.05 309 ALA A CA 1
ATOM 1844 C C . ALA A 1 309 ? 123.302 116.803 131.289 1.00 22.05 309 ALA A C 1
ATOM 1845 O O . ALA A 1 309 ? 122.933 116.720 132.477 1.00 22.05 309 ALA A O 1
ATOM 1847 N N . ILE A 1 310 ? 122.484 117.002 130.250 1.00 23.60 310 ILE A N 1
ATOM 1848 C CA . ILE A 1 310 ? 121.040 117.162 130.398 1.00 23.60 310 ILE A CA 1
ATOM 1849 C C . ILE A 1 310 ? 120.452 116.027 131.238 1.00 23.60 310 ILE A C 1
ATOM 1850 O O . ILE A 1 310 ? 119.568 116.251 132.080 1.00 23.60 310 ILE A O 1
ATOM 1855 N N . LEU A 1 311 ? 120.985 114.808 131.075 1.00 25.17 311 LEU A N 1
ATOM 1856 C CA . LEU A 1 311 ? 120.599 113.685 131.929 1.00 25.17 311 LEU A CA 1
ATOM 1857 C C . LEU A 1 311 ? 121.060 113.869 133.371 1.00 25.17 311 LEU A C 1
ATOM 1858 O O . LEU A 1 311 ? 120.358 113.442 134.297 1.00 25.17 311 LEU A O 1
ATOM 1863 N N . SER A 1 312 ? 122.214 114.518 133.578 1.00 21.54 312 SER A N 1
ATOM 1864 C CA . SER A 1 312 ? 122.656 114.843 134.935 1.00 21.54 312 SER A CA 1
ATOM 1865 C C . SER A 1 312 ? 121.760 115.898 135.580 1.00 21.54 312 SER A C 1
ATOM 1866 O O . SER A 1 312 ? 121.433 115.800 136.771 1.00 21.54 312 SER A O 1
ATOM 1869 N N . GLY A 1 313 ? 121.325 116.891 134.797 1.00 20.53 313 GLY A N 1
ATOM 1870 C CA . GLY A 1 313 ? 120.383 117.879 135.304 1.00 20.53 313 GLY A CA 1
ATOM 1871 C C . GLY A 1 313 ? 118.991 117.328 135.563 1.00 20.53 313 GLY A C 1
ATOM 1872 O O . GLY A 1 313 ? 118.263 117.852 136.411 1.00 20.53 313 GLY A O 1
ATOM 1873 N N . VAL A 1 314 ? 118.601 116.275 134.844 1.00 27.36 314 VAL A N 1
ATOM 1874 C CA . VAL A 1 314 ? 117.332 115.604 135.126 1.00 27.36 314 VAL A CA 1
ATOM 1875 C C . VAL A 1 314 ? 117.448 114.758 136.392 1.00 27.36 314 VAL A C 1
ATOM 1876 O O . VAL A 1 314 ? 116.580 114.807 137.278 1.00 27.36 314 VAL A O 1
ATOM 1880 N N . PHE A 1 315 ? 118.542 113.999 136.517 1.00 30.31 315 PHE A N 1
ATOM 1881 C CA . PHE A 1 315 ? 118.729 113.095 137.645 1.00 30.31 315 PHE A CA 1
ATOM 1882 C C . PHE A 1 315 ? 119.085 113.813 138.939 1.00 30.31 315 PHE A C 1
ATOM 1883 O O . PHE A 1 315 ? 119.007 113.197 140.007 1.00 30.31 315 PHE A O 1
ATOM 1891 N N . MET A 1 316 ? 119.303 115.126 138.828 1.00 32.19 316 MET A N 1
ATOM 1892 C CA . MET A 1 316 ? 119.574 116.008 139.992 1.00 32.19 316 MET A CA 1
ATOM 1893 C C . MET A 1 316 ? 118.228 116.552 140.491 1.00 32.19 316 MET A C 1
ATOM 1894 O O . MET A 1 316 ? 118.050 116.647 141.721 1.00 32.19 316 MET A O 1
ATOM 1899 N N . ALA A 1 317 ? 117.306 116.846 139.564 1.00 26.55 317 ALA A N 1
ATOM 1900 C CA . ALA A 1 317 ? 115.992 117.385 139.904 1.00 26.55 317 ALA A CA 1
ATOM 1901 C C . ALA A 1 317 ? 115.014 116.296 140.323 1.00 26.55 317 ALA A C 1
ATOM 1902 O O . ALA A 1 317 ? 114.050 116.585 141.041 1.00 26.55 317 ALA A O 1
ATOM 1904 N N . LEU A 1 318 ? 115.272 115.048 139.915 1.00 30.30 318 LEU A N 1
ATOM 1905 C CA . LEU A 1 318 ? 114.530 113.908 140.449 1.00 30.30 318 LEU A CA 1
ATOM 1906 C C . LEU A 1 318 ? 114.809 113.687 141.934 1.00 30.30 318 LEU A C 1
ATOM 1907 O O . LEU A 1 318 ? 113.933 113.201 142.658 1.00 30.30 318 LEU A O 1
ATOM 1909 N N . PHE A 1 319 ? 116.011 114.031 142.406 1.00 29.99 319 PHE A N 1
ATOM 1910 C CA . PHE A 1 319 ? 116.283 114.009 143.840 1.00 29.99 319 PHE A CA 1
ATOM 1911 C C . PHE A 1 319 ? 115.688 115.229 144.535 1.00 29.99 319 PHE A C 1
ATOM 1912 O O . PHE A 1 319 ? 115.171 115.123 145.656 1.00 29.99 319 PHE A O 1
ATOM 1920 N N . LYS A 1 320 ? 115.829 116.391 143.892 1.00 27.13 320 LYS A N 1
ATOM 1921 C CA . LYS A 1 320 ? 115.369 117.685 144.464 1.00 27.13 320 LYS A CA 1
ATOM 1922 C C . LYS A 1 320 ? 113.855 117.675 144.704 1.00 27.13 320 LYS A C 1
ATOM 1923 O O . LYS A 1 320 ? 113.441 117.973 145.841 1.00 27.13 320 LYS A O 1
ATOM 1929 N N . ALA A 1 321 ? 113.068 117.325 143.683 1.00 24.04 321 ALA A N 1
ATOM 1930 C CA . ALA A 1 321 ? 111.614 117.362 143.811 1.00 24.04 321 ALA A CA 1
ATOM 1931 C C . ALA A 1 321 ? 111.102 116.289 144.764 1.00 24.04 321 ALA A C 1
ATOM 1932 O O . ALA A 1 321 ? 110.082 116.495 145.430 1.00 24.04 321 ALA A O 1
ATOM 1934 N N . ALA A 1 322 ? 111.825 115.170 144.884 1.00 24.35 322 ALA A N 1
ATOM 1935 C CA . ALA A 1 322 ? 111.482 114.160 145.880 1.00 24.35 322 ALA A CA 1
ATOM 1936 C C . ALA A 1 322 ? 111.777 114.639 147.298 1.00 24.35 322 ALA A C 1
ATOM 1937 O O . ALA A 1 322 ? 110.999 114.353 148.217 1.00 24.35 322 ALA A O 1
ATOM 1939 N N . ASN A 1 323 ? 112.871 115.390 147.488 1.00 25.38 323 ASN A N 1
ATOM 1940 C CA . ASN A 1 323 ? 113.152 115.982 148.796 1.00 25.38 323 ASN A CA 1
ATOM 1941 C C . ASN A 1 323 ? 112.163 117.092 149.144 1.00 25.38 323 ASN A C 1
ATOM 1942 O O . ASN A 1 323 ? 111.774 117.229 150.313 1.00 25.38 323 ASN A O 1
ATOM 1944 N N . PHE A 1 324 ? 111.721 117.863 148.143 1.00 22.68 324 PHE A N 1
ATOM 1945 C CA . PHE A 1 324 ? 110.702 118.883 148.379 1.00 22.68 324 PHE A CA 1
ATOM 1946 C C . PHE A 1 324 ? 109.339 118.267 148.672 1.00 22.68 324 PHE A C 1
ATOM 1947 O O . PHE A 1 324 ? 108.584 118.802 149.493 1.00 22.68 324 PHE A O 1
ATOM 1949 N N . ALA A 1 325 ? 109.025 117.126 148.047 1.00 22.08 325 ALA A N 1
ATOM 1950 C CA . ALA A 1 325 ? 107.798 116.407 148.372 1.00 22.08 325 ALA A CA 1
ATOM 1951 C C . ALA A 1 325 ? 107.868 115.760 149.750 1.00 22.08 325 ALA A C 1
ATOM 1952 O O . ALA A 1 325 ? 106.849 115.687 150.446 1.00 22.08 325 ALA A O 1
ATOM 1954 N N . LYS A 1 326 ? 109.060 115.315 150.167 1.00 21.47 326 LYS A N 1
ATOM 1955 C CA . LYS A 1 326 ? 109.242 114.800 151.523 1.00 21.47 326 LYS A CA 1
ATOM 1956 C C . LYS A 1 326 ? 109.141 115.904 152.569 1.00 21.47 326 LYS A C 1
ATOM 1957 O O . LYS A 1 326 ? 108.725 115.642 153.703 1.00 21.47 326 LYS A O 1
ATOM 1959 N N . LEU A 1 327 ? 109.521 117.134 152.213 1.00 21.79 327 LEU A N 1
ATOM 1960 C CA . LEU A 1 327 ? 109.311 118.260 153.121 1.00 21.79 327 LEU A CA 1
ATOM 1961 C C . LEU A 1 327 ? 107.841 118.672 153.171 1.00 21.79 327 LEU A C 1
ATOM 1962 O O . LEU A 1 327 ? 107.321 119.015 154.242 1.00 21.79 327 LEU A O 1
ATOM 1964 N N . THR A 1 328 ? 107.155 118.635 152.023 1.00 22.41 328 THR A N 1
ATOM 1965 C CA . THR A 1 328 ? 105.763 119.076 151.962 1.00 22.41 328 THR A CA 1
ATOM 1966 C C . THR A 1 328 ? 104.817 118.049 152.583 1.00 22.41 328 THR A C 1
ATOM 1967 O O . THR A 1 328 ? 103.744 118.410 153.083 1.00 22.41 328 THR A O 1
ATOM 1971 N N . ILE A 1 329 ? 105.201 116.767 152.573 1.00 22.69 329 ILE A N 1
ATOM 1972 C CA . ILE A 1 329 ? 104.367 115.728 153.169 1.00 22.69 329 ILE A CA 1
ATOM 1973 C C . ILE A 1 329 ? 104.384 115.780 154.691 1.00 22.69 329 ILE A C 1
ATOM 1974 O O . ILE A 1 329 ? 103.444 115.299 155.335 1.00 22.69 329 ILE A O 1
ATOM 1976 N N . GLN A 1 330 ? 105.431 116.350 155.286 1.00 24.42 330 GLN A N 1
ATOM 1977 C CA . GLN A 1 330 ? 105.463 116.577 156.724 1.00 24.42 330 GLN A CA 1
ATOM 1978 C C . GLN A 1 330 ? 104.997 117.975 157.099 1.00 24.42 330 GLN A C 1
ATOM 1979 O O . GLN A 1 330 ? 104.522 118.180 158.222 1.00 24.42 330 GLN A O 1
ATOM 1981 N N . TRP A 1 331 ? 105.115 118.941 156.183 1.00 24.40 331 TRP A N 1
ATOM 1982 C CA . TRP A 1 331 ? 104.649 120.295 156.458 1.00 24.40 331 TRP A CA 1
ATOM 1983 C C . TRP A 1 331 ? 103.133 120.435 156.371 1.00 24.40 331 TRP A C 1
ATOM 1984 O O . TRP A 1 331 ? 102.587 121.420 156.880 1.00 24.40 331 TRP A O 1
ATOM 1986 N N . ILE A 1 332 ? 102.441 119.480 155.744 1.00 25.01 332 ILE A N 1
ATOM 1987 C CA . ILE A 1 332 ? 100.991 119.578 155.604 1.00 25.01 332 ILE A CA 1
ATOM 1988 C C . ILE A 1 332 ? 100.252 119.169 156.872 1.00 25.01 332 ILE A C 1
ATOM 1989 O O . ILE A 1 332 ? 99.057 119.463 157.004 1.00 25.01 332 ILE A O 1
ATOM 1991 N N . ILE A 1 333 ? 100.922 118.497 157.806 1.00 27.16 333 ILE A N 1
ATOM 1992 C CA . ILE A 1 333 ? 100.302 118.095 159.064 1.00 27.16 333 ILE A CA 1
ATOM 1993 C C . ILE A 1 333 ? 101.086 118.697 160.222 1.00 27.16 333 ILE A C 1
ATOM 1994 O O . ILE A 1 333 ? 101.149 118.118 161.312 1.00 27.16 333 ILE A O 1
ATOM 1996 N N . ARG A 1 334 ? 101.690 119.859 159.992 1.00 25.98 334 ARG A N 1
ATOM 1997 C CA . ARG A 1 334 ? 102.464 120.541 161.022 1.00 25.98 334 ARG A CA 1
ATOM 1998 C C . ARG A 1 334 ? 101.550 121.258 162.011 1.00 25.98 334 ARG A C 1
ATOM 1999 O O . ARG A 1 334 ? 101.044 120.652 162.955 1.00 25.98 334 ARG A O 1
ATOM 2001 N N . ASN B 1 65 ? 145.893 108.013 158.769 1.00 23.86 65 ASN B N 1
ATOM 2002 C CA . ASN B 1 65 ? 144.726 108.792 158.375 1.00 23.86 65 ASN B CA 1
ATOM 2003 C C . ASN B 1 65 ? 144.765 109.111 156.885 1.00 23.86 65 ASN B C 1
ATOM 2004 O O . ASN B 1 65 ? 145.096 110.227 156.489 1.00 23.86 65 ASN B O 1
ATOM 2006 N N . VAL B 1 66 ? 144.417 108.126 156.064 1.00 23.63 66 VAL B N 1
ATOM 2007 C CA . VAL B 1 66 ? 144.458 108.270 154.616 1.00 23.63 66 VAL B CA 1
ATOM 2008 C C . VAL B 1 66 ? 143.076 108.591 154.043 1.00 23.63 66 VAL B C 1
ATOM 2009 O O . VAL B 1 66 ? 142.852 108.431 152.845 1.00 23.63 66 VAL B O 1
ATOM 2011 N N . PHE B 1 67 ? 142.144 109.046 154.883 1.00 24.38 67 PHE B N 1
ATOM 2012 C CA . PHE B 1 67 ? 140.791 109.327 154.415 1.00 24.38 67 PHE B CA 1
ATOM 2013 C C . PHE B 1 67 ? 140.714 110.660 153.682 1.00 24.38 67 PHE B C 1
ATOM 2014 O O . PHE B 1 67 ? 139.957 110.795 152.712 1.00 24.38 67 PHE B O 1
ATOM 2016 N N . THR B 1 68 ? 141.492 111.651 154.129 1.00 24.51 68 THR B N 1
ATOM 2017 C CA . THR B 1 68 ? 141.487 112.955 153.474 1.00 24.51 68 THR B CA 1
ATOM 2018 C C . THR B 1 68 ? 142.214 112.915 152.137 1.00 24.51 68 THR B C 1
ATOM 2019 O O . THR B 1 68 ? 141.885 113.693 151.236 1.00 24.51 68 THR B O 1
ATOM 2021 N N . VAL B 1 69 ? 143.171 111.993 151.981 1.00 26.15 69 VAL B N 1
ATOM 2022 C CA . VAL B 1 69 ? 143.830 111.794 150.693 1.00 26.15 69 VAL B CA 1
ATOM 2023 C C . VAL B 1 69 ? 142.866 111.176 149.687 1.00 26.15 69 VAL B C 1
ATOM 2024 O O . VAL B 1 69 ? 142.851 111.554 148.511 1.00 26.15 69 VAL B O 1
ATOM 2026 N N . LEU B 1 70 ? 142.014 110.251 150.144 1.00 24.55 70 LEU B N 1
ATOM 2027 C CA . LEU B 1 70 ? 141.001 109.669 149.267 1.00 24.55 70 LEU B CA 1
ATOM 2028 C C . LEU B 1 70 ? 139.882 110.658 148.960 1.00 24.55 70 LEU B C 1
ATOM 2029 O O . LEU B 1 70 ? 139.321 110.631 147.856 1.00 24.55 70 LEU B O 1
ATOM 2031 N N . LEU B 1 71 ? 139.569 111.552 149.908 1.00 24.30 71 LEU B N 1
ATOM 2032 C CA . LEU B 1 71 ? 138.587 112.604 149.652 1.00 24.30 71 LEU B CA 1
ATOM 2033 C C . LEU B 1 71 ? 139.125 113.638 148.668 1.00 24.30 71 LEU B C 1
ATOM 2034 O O . LEU B 1 71 ? 138.385 114.121 147.801 1.00 24.30 71 LEU B O 1
ATOM 2036 N N . ILE B 1 72 ? 140.422 113.952 148.758 1.00 26.36 72 ILE B N 1
ATOM 2037 C CA . ILE B 1 72 ? 141.054 114.841 147.788 1.00 26.36 72 ILE B CA 1
ATOM 2038 C C . ILE B 1 72 ? 141.187 114.160 146.431 1.00 26.36 72 ILE B C 1
ATOM 2039 O O . ILE B 1 72 ? 141.113 114.826 145.393 1.00 26.36 72 ILE B O 1
ATOM 2041 N N . LEU B 1 73 ? 141.331 112.828 146.415 1.00 25.23 73 LEU B N 1
ATOM 2042 C CA . LEU B 1 73 ? 141.383 112.082 145.159 1.00 25.23 73 LEU B CA 1
ATOM 2043 C C . LEU B 1 73 ? 140.030 112.061 144.454 1.00 25.23 73 LEU B C 1
ATOM 2044 O O . LEU B 1 73 ? 139.961 112.271 143.236 1.00 25.23 73 LEU B O 1
ATOM 2046 N N . ILE B 1 74 ? 138.943 111.833 145.200 1.00 24.79 74 ILE B N 1
ATOM 2047 C CA . ILE B 1 74 ? 137.624 111.818 144.567 1.00 24.79 74 ILE B CA 1
ATOM 2048 C C . ILE B 1 74 ? 137.161 113.245 144.225 1.00 24.79 74 ILE B C 1
ATOM 2049 O O . ILE B 1 74 ? 136.476 113.446 143.212 1.00 24.79 74 ILE B O 1
ATOM 2054 N N . TYR B 1 75 ? 137.620 114.265 144.969 1.00 25.99 75 TYR B N 1
ATOM 2055 C CA . TYR B 1 75 ? 137.320 115.645 144.592 1.00 25.99 75 TYR B CA 1
ATOM 2056 C C . TYR B 1 75 ? 138.130 116.090 143.377 1.00 25.99 75 TYR B C 1
ATOM 2057 O O . TYR B 1 75 ? 137.616 116.840 142.537 1.00 25.99 75 TYR B O 1
ATOM 2059 N N . LEU B 1 76 ? 139.370 115.599 143.245 1.00 26.38 76 LEU B N 1
ATOM 2060 C CA . LEU B 1 76 ? 140.179 115.890 142.067 1.00 26.38 76 LEU B CA 1
ATOM 2061 C C . LEU B 1 76 ? 139.640 115.178 140.834 1.00 26.38 76 LEU B C 1
ATOM 2062 O O . LEU B 1 76 ? 139.649 115.745 139.737 1.00 26.38 76 LEU B O 1
ATOM 2064 N N . LEU B 1 77 ? 139.126 113.952 141.004 1.00 28.41 77 LEU B N 1
ATOM 2065 C CA . LEU B 1 77 ? 138.502 113.245 139.889 1.00 28.41 77 LEU B CA 1
ATOM 2066 C C . LEU B 1 77 ? 137.170 113.874 139.489 1.00 28.41 77 LEU B C 1
ATOM 2067 O O . LEU B 1 77 ? 136.841 113.912 138.295 1.00 28.41 77 LEU B O 1
ATOM 2072 N N . LEU B 1 78 ? 136.426 114.423 140.458 1.00 28.63 78 LEU B N 1
ATOM 2073 C CA . LEU B 1 78 ? 135.168 115.091 140.138 1.00 28.63 78 LEU B CA 1
ATOM 2074 C C . LEU B 1 78 ? 135.397 116.428 139.439 1.00 28.63 78 LEU B C 1
ATOM 2075 O O . LEU B 1 78 ? 134.690 116.751 138.475 1.00 28.63 78 LEU B O 1
ATOM 2080 N N . THR B 1 79 ? 136.396 117.205 139.877 1.00 27.29 79 THR B N 1
ATOM 2081 C CA . THR B 1 79 ? 136.690 118.436 139.151 1.00 27.29 79 THR B CA 1
ATOM 2082 C C . THR B 1 79 ? 137.413 118.176 137.831 1.00 27.29 79 THR B C 1
ATOM 2083 O O . THR B 1 79 ? 137.297 119.000 136.919 1.00 27.29 79 THR B O 1
ATOM 2087 N N . ALA B 1 80 ? 138.065 117.015 137.673 1.00 28.86 80 ALA B N 1
ATOM 2088 C CA . ALA B 1 80 ? 138.615 116.641 136.375 1.00 28.86 80 ALA B CA 1
ATOM 2089 C C . ALA B 1 80 ? 137.510 116.270 135.395 1.00 28.86 80 ALA B C 1
ATOM 2090 O O . ALA B 1 80 ? 137.570 116.647 134.218 1.00 28.86 80 ALA B O 1
ATOM 2092 N N . LEU B 1 81 ? 136.480 115.557 135.874 1.00 29.36 81 LEU B N 1
ATOM 2093 C CA . LEU B 1 81 ? 135.332 115.225 135.031 1.00 29.36 81 LEU B CA 1
ATOM 2094 C C . LEU B 1 81 ? 134.513 116.466 134.683 1.00 29.36 81 LEU B C 1
ATOM 2095 O O . LEU B 1 81 ? 134.032 116.601 133.548 1.00 29.36 81 LEU B O 1
ATOM 2100 N N . ALA B 1 82 ? 134.395 117.405 135.631 1.00 26.19 82 ALA B N 1
ATOM 2101 C CA . ALA B 1 82 ? 133.674 118.649 135.374 1.00 26.19 82 ALA B CA 1
ATOM 2102 C C . ALA B 1 82 ? 134.437 119.557 134.414 1.00 26.19 82 ALA B C 1
ATOM 2103 O O . ALA B 1 82 ? 133.827 120.192 133.545 1.00 26.19 82 ALA B O 1
ATOM 2105 N N . ALA B 1 83 ? 135.771 119.596 134.522 1.00 22.73 83 ALA B N 1
ATOM 2106 C CA . ALA B 1 83 ? 136.572 120.374 133.583 1.00 22.73 83 ALA B CA 1
ATOM 2107 C C . ALA B 1 83 ? 136.612 119.731 132.202 1.00 22.73 83 ALA B C 1
ATOM 2108 O O . ALA B 1 83 ? 136.671 120.447 131.194 1.00 22.73 83 ALA B O 1
ATOM 2110 N N . PHE B 1 84 ? 136.530 118.397 132.133 1.00 27.90 84 PHE B N 1
ATOM 2111 C CA . PHE B 1 84 ? 136.471 117.715 130.843 1.00 27.90 84 PHE B CA 1
ATOM 2112 C C . PHE B 1 84 ? 135.137 117.954 130.142 1.00 27.90 84 PHE B C 1
ATOM 2113 O O . PHE B 1 84 ? 135.108 118.190 128.925 1.00 27.90 84 PHE B O 1
ATOM 2121 N N . LEU B 1 85 ? 134.030 117.936 130.899 1.00 26.09 85 LEU B N 1
ATOM 2122 C CA . LEU B 1 85 ? 132.724 118.247 130.317 1.00 26.09 85 LEU B CA 1
ATOM 2123 C C . LEU B 1 85 ? 132.613 119.720 129.937 1.00 26.09 85 LEU B C 1
ATOM 2124 O O . LEU B 1 85 ? 132.019 120.054 128.902 1.00 26.09 85 LEU B O 1
ATOM 2129 N N . ALA B 1 86 ? 133.223 120.609 130.730 1.00 25.89 86 ALA B N 1
ATOM 2130 C CA . ALA B 1 86 ? 133.212 122.031 130.412 1.00 25.89 86 ALA B CA 1
ATOM 2131 C C . ALA B 1 86 ? 134.118 122.380 129.241 1.00 25.89 86 ALA B C 1
ATOM 2132 O O . ALA B 1 86 ? 133.879 123.390 128.574 1.00 25.89 86 ALA B O 1
ATOM 2134 N N . TYR B 1 87 ? 135.151 121.579 128.977 1.00 26.26 87 TYR B N 1
ATOM 2135 C CA . TYR B 1 87 ? 135.909 121.775 127.749 1.00 26.26 87 TYR B CA 1
ATOM 2136 C C . TYR B 1 87 ? 135.162 121.222 126.543 1.00 26.26 87 TYR B C 1
ATOM 2137 O O . TYR B 1 87 ? 135.134 121.864 125.482 1.00 26.26 87 TYR B O 1
ATOM 2146 N N . GLN B 1 88 ? 134.538 120.045 126.701 1.00 25.76 88 GLN B N 1
ATOM 2147 C CA . GLN B 1 88 ? 133.918 119.357 125.572 1.00 25.76 88 GLN B CA 1
ATOM 2148 C C . GLN B 1 88 ? 132.648 120.053 125.093 1.00 25.76 88 GLN B C 1
ATOM 2149 O O . GLN B 1 88 ? 132.394 120.089 123.881 1.00 25.76 88 GLN B O 1
ATOM 2155 N N . THR B 1 89 ? 131.878 120.654 126.012 1.00 23.86 89 THR B N 1
ATOM 2156 C CA . THR B 1 89 ? 130.659 121.364 125.630 1.00 23.86 89 THR B CA 1
ATOM 2157 C C . THR B 1 89 ? 130.973 122.654 124.875 1.00 23.86 89 THR B C 1
ATOM 2158 O O . THR B 1 89 ? 130.342 122.944 123.851 1.00 23.86 89 THR B O 1
ATOM 2162 N N . ILE B 1 90 ? 131.987 123.398 125.331 1.00 23.89 90 ILE B N 1
ATOM 2163 C CA . ILE B 1 90 ? 132.411 124.634 124.672 1.00 23.89 90 ILE B CA 1
ATOM 2164 C C . ILE B 1 90 ? 133.047 124.343 123.312 1.00 23.89 90 ILE B C 1
ATOM 2165 O O . ILE B 1 90 ? 132.776 125.057 122.332 1.00 23.89 90 ILE B O 1
ATOM 2170 N N . SER B 1 91 ? 133.804 123.238 123.203 1.00 25.41 91 SER B N 1
ATOM 2171 C CA . SER B 1 91 ? 134.399 122.851 121.923 1.00 25.41 91 SER B CA 1
ATOM 2172 C C . SER B 1 91 ? 133.348 122.379 120.920 1.00 25.41 91 SER B C 1
ATOM 2173 O O . SER B 1 91 ? 133.412 122.741 119.736 1.00 25.41 91 SER B O 1
ATOM 2176 N N . GLU B 1 92 ? 132.343 121.626 121.385 1.00 24.75 92 GLU B N 1
ATOM 2177 C CA . GLU B 1 92 ? 131.285 121.153 120.498 1.00 24.75 92 GLU B CA 1
ATOM 2178 C C . GLU B 1 92 ? 130.358 122.287 120.067 1.00 24.75 92 GLU B C 1
ATOM 2179 O O . GLU B 1 92 ? 129.913 122.325 118.913 1.00 24.75 92 GLU B O 1
ATOM 2185 N N . VAL B 1 93 ? 130.102 123.247 120.962 1.00 23.75 93 VAL B N 1
ATOM 2186 C CA . VAL B 1 93 ? 129.244 124.379 120.629 1.00 23.75 93 VAL B CA 1
ATOM 2187 C C . VAL B 1 93 ? 129.959 125.347 119.687 1.00 23.75 93 VAL B C 1
ATOM 2188 O O . VAL B 1 93 ? 129.342 125.862 118.746 1.00 23.75 93 VAL B O 1
ATOM 2192 N N . LEU B 1 94 ? 131.280 125.518 119.837 1.00 23.06 94 LEU B N 1
ATOM 2193 C CA . LEU B 1 94 ? 132.034 126.324 118.877 1.00 23.06 94 LEU B CA 1
ATOM 2194 C C . LEU B 1 94 ? 132.176 125.633 117.521 1.00 23.06 94 LEU B C 1
ATOM 2195 O O . LEU B 1 94 ? 132.171 126.313 116.483 1.00 23.06 94 LEU B O 1
ATOM 2200 N N . GLU B 1 95 ? 132.258 124.296 117.507 1.00 25.67 95 GLU B N 1
ATOM 2201 C CA . GLU B 1 95 ? 132.340 123.573 116.240 1.00 25.67 95 GLU B CA 1
ATOM 2202 C C . GLU B 1 95 ? 131.011 123.599 115.489 1.00 25.67 95 GLU B C 1
ATOM 2203 O O . GLU B 1 95 ? 130.991 123.777 114.265 1.00 25.67 95 GLU B O 1
ATOM 2209 N N . LYS B 1 96 ? 129.889 123.466 116.199 1.00 21.27 96 LYS B N 1
ATOM 2210 C CA . LYS B 1 96 ? 128.595 123.610 115.541 1.00 21.27 96 LYS B CA 1
ATOM 2211 C C . LYS B 1 96 ? 128.206 125.065 115.305 1.00 21.27 96 LYS B C 1
ATOM 2212 O O . LYS B 1 96 ? 127.259 125.319 114.555 1.00 21.27 96 LYS B O 1
ATOM 2218 N N . LEU B 1 97 ? 128.900 126.018 115.924 1.00 21.29 97 LEU B N 1
ATOM 2219 C CA . LEU B 1 97 ? 128.681 127.431 115.659 1.00 21.29 97 LEU B CA 1
ATOM 2220 C C . LEU B 1 97 ? 129.505 127.939 114.487 1.00 21.29 97 LEU B C 1
ATOM 2221 O O . LEU B 1 97 ? 129.158 128.976 113.907 1.00 21.29 97 LEU B O 1
ATOM 2226 N N . LYS B 1 98 ? 130.582 127.236 114.126 1.00 23.09 98 LYS B N 1
ATOM 2227 C CA . LYS B 1 98 ? 131.418 127.682 113.014 1.00 23.09 98 LYS B CA 1
ATOM 2228 C C . LYS B 1 98 ? 130.738 127.451 111.666 1.00 23.09 98 LYS B C 1
ATOM 2229 O O . LYS B 1 98 ? 130.767 128.324 110.791 1.00 23.09 98 LYS B O 1
ATOM 2235 N N . ASN B 1 99 ? 130.112 126.285 111.479 1.00 22.11 99 ASN B N 1
ATOM 2236 C CA . ASN B 1 99 ? 129.564 125.916 110.180 1.00 22.11 99 ASN B CA 1
ATOM 2237 C C . ASN B 1 99 ? 128.046 126.035 110.184 1.00 22.11 99 ASN B C 1
ATOM 2238 O O . ASN B 1 99 ? 127.378 125.228 110.849 1.00 22.11 99 ASN B O 1
ATOM 2243 N N . PRO B 1 100 ? 127.456 126.985 109.461 1.00 23.56 100 PRO B N 1
ATOM 2244 C CA . PRO B 1 100 ? 125.995 127.103 109.431 1.00 23.56 100 PRO B CA 1
ATOM 2245 C C . PRO B 1 100 ? 125.363 126.075 108.499 1.00 23.56 100 PRO B C 1
ATOM 2246 O O . PRO B 1 100 ? 126.037 125.370 107.751 1.00 23.56 100 PRO B O 1
ATOM 2250 N N . VAL B 1 101 ? 124.032 126.005 108.561 1.00 25.83 101 VAL B N 1
ATOM 2251 C CA . VAL B 1 101 ? 123.236 125.002 107.858 1.00 25.83 101 VAL B CA 1
ATOM 2252 C C . VAL B 1 101 ? 122.104 125.715 107.124 1.00 25.83 101 VAL B C 1
ATOM 2253 O O . VAL B 1 101 ? 121.346 126.474 107.738 1.00 25.83 101 VAL B O 1
ATOM 2257 N N . MET B 1 102 ? 121.995 125.482 105.815 1.00 29.18 102 MET B N 1
ATOM 2258 C CA . MET B 1 102 ? 120.925 126.068 105.016 1.00 29.18 102 MET B CA 1
ATOM 2259 C C . MET B 1 102 ? 119.633 125.271 105.178 1.00 29.18 102 MET B C 1
ATOM 2260 O O . MET B 1 102 ? 119.640 124.039 105.139 1.00 29.18 102 MET B O 1
ATOM 2265 N N . SER B 1 103 ? 118.520 125.984 105.363 1.00 25.11 103 SER B N 1
ATOM 2266 C CA . SER B 1 103 ? 117.212 125.382 105.600 1.00 25.11 103 SER B CA 1
ATOM 2267 C C . SER B 1 103 ? 116.251 125.822 104.506 1.00 25.11 103 SER B C 1
ATOM 2268 O O . SER B 1 103 ? 116.059 127.023 104.300 1.00 25.11 103 SER B O 1
ATOM 2271 N N . VAL B 1 104 ? 115.628 124.855 103.825 1.00 22.35 104 VAL B N 1
ATOM 2272 C CA . VAL B 1 104 ? 114.767 125.134 102.681 1.00 22.35 104 VAL B CA 1
ATOM 2273 C C . VAL B 1 104 ? 113.302 125.066 103.096 1.00 22.35 104 VAL B C 1
ATOM 2274 O O . VAL B 1 104 ? 112.892 124.219 103.897 1.00 22.35 104 VAL B O 1
ATOM 2278 N N . THR B 1 105 ? 112.505 125.991 102.559 1.00 21.76 105 THR B N 1
ATOM 2279 C CA . THR B 1 105 ? 111.070 126.052 102.810 1.00 21.76 105 THR B CA 1
ATOM 2280 C C . THR B 1 105 ? 110.388 126.491 101.521 1.00 21.76 105 THR B C 1
ATOM 2281 O O . THR B 1 105 ? 110.877 127.394 100.839 1.00 21.76 105 THR B O 1
ATOM 2285 N N . TYR B 1 106 ? 109.261 125.861 101.195 1.00 21.16 106 TYR B N 1
ATOM 2286 C CA . TYR B 1 106 ? 108.550 126.087 99.936 1.00 21.16 106 TYR B CA 1
ATOM 2287 C C . TYR B 1 106 ? 107.235 126.813 100.212 1.00 21.16 106 TYR B C 1
ATOM 2288 O O . TYR B 1 106 ? 106.206 126.187 100.467 1.00 21.16 106 TYR B O 1
ATOM 2297 N N . GLN B 1 107 ? 107.270 128.141 100.141 1.00 21.37 107 GLN B N 1
ATOM 2298 C CA . GLN B 1 107 ? 106.068 128.950 100.307 1.00 21.37 107 GLN B CA 1
ATOM 2299 C C . GLN B 1 107 ? 105.241 128.915 99.029 1.00 21.37 107 GLN B C 1
ATOM 2300 O O . GLN B 1 107 ? 105.730 129.286 97.958 1.00 21.37 107 GLN B O 1
ATOM 2306 N N . GLU B 1 108 ? 103.989 128.483 99.138 1.00 22.72 108 GLU B N 1
ATOM 2307 C CA . GLU B 1 108 ? 103.111 128.413 97.979 1.00 22.72 108 GLU B CA 1
ATOM 2308 C C . GLU B 1 108 ? 102.522 129.784 97.674 1.00 22.72 108 GLU B C 1
ATOM 2309 O O . GLU B 1 108 ? 102.121 130.519 98.579 1.00 22.72 108 GLU B O 1
ATOM 2315 N N . VAL B 1 109 ? 102.492 130.137 96.389 1.00 22.77 109 VAL B N 1
ATOM 2316 C CA . VAL B 1 109 ? 101.937 131.398 95.906 1.00 22.77 109 VAL B CA 1
ATOM 2317 C C . VAL B 1 109 ? 101.032 131.076 94.724 1.00 22.77 109 VAL B C 1
ATOM 2318 O O . VAL B 1 109 ? 101.463 130.417 93.772 1.00 22.77 109 VAL B O 1
ATOM 2322 N N . ASP B 1 110 ? 99.775 131.526 94.789 1.00 24.41 110 ASP B N 1
ATOM 2323 C CA . ASP B 1 110 ? 98.798 131.175 93.765 1.00 24.41 110 ASP B CA 1
ATOM 2324 C C . ASP B 1 110 ? 98.954 131.973 92.475 1.00 24.41 110 ASP B C 1
ATOM 2325 O O . ASP B 1 110 ? 98.502 131.506 91.424 1.00 24.41 110 ASP B O 1
ATOM 2330 N N . SER B 1 111 ? 99.577 133.150 92.521 1.00 21.70 111 SER B N 1
ATOM 2331 C CA . SER B 1 111 ? 99.752 133.972 91.329 1.00 21.70 111 SER B CA 1
ATOM 2332 C C . SER B 1 111 ? 100.963 134.873 91.511 1.00 21.70 111 SER B C 1
ATOM 2333 O O . SER B 1 111 ? 101.032 135.633 92.480 1.00 21.70 111 SER B O 1
ATOM 2336 N N . PHE B 1 112 ? 101.904 134.801 90.565 1.00 14.72 112 PHE B N 1
ATOM 2337 C CA . PHE B 1 112 ? 103.162 135.529 90.583 1.00 14.72 112 PHE B CA 1
ATOM 2338 C C . PHE B 1 112 ? 102.998 136.923 89.985 1.00 14.72 112 PHE B C 1
ATOM 2339 O O . PHE B 1 112 ? 102.126 137.139 89.139 1.00 14.72 112 PHE B O 1
ATOM 2347 N N . PRO B 1 113 ? 103.805 137.896 90.411 1.00 14.45 113 PRO B N 1
ATOM 2348 C CA . PRO B 1 113 ? 103.876 139.156 89.667 1.00 14.45 113 PRO B CA 1
ATOM 2349 C C . PRO B 1 113 ? 104.639 138.954 88.372 1.00 14.45 113 PRO B C 1
ATOM 2350 O O . PRO B 1 113 ? 105.502 138.080 88.270 1.00 14.45 113 PRO B O 1
ATOM 2354 N N . ARG B 1 114 ? 104.308 139.770 87.377 1.00 12.16 114 ARG B N 1
ATOM 2355 C CA . ARG B 1 114 ? 104.800 139.553 86.021 1.00 12.16 114 ARG B CA 1
ATOM 2356 C C . ARG B 1 114 ? 106.249 140.006 85.897 1.00 12.16 114 ARG B C 1
ATOM 2357 O O . ARG B 1 114 ? 106.530 141.196 86.072 1.00 12.16 114 ARG B O 1
ATOM 2365 N N . PRO B 1 115 ? 107.187 139.112 85.598 1.00 9.27 115 PRO B N 1
ATOM 2366 C CA . PRO B 1 115 ? 108.594 139.503 85.529 1.00 9.27 115 PRO B CA 1
ATOM 2367 C C . PRO B 1 115 ? 108.935 140.110 84.177 1.00 9.27 115 PRO B C 1
ATOM 2368 O O . PRO B 1 115 ? 108.123 140.158 83.256 1.00 9.27 115 PRO B O 1
ATOM 2372 N N . GLY B 1 116 ? 110.173 140.572 84.074 1.00 5.78 116 GLY B N 1
ATOM 2373 C CA . GLY B 1 116 ? 110.655 141.159 82.843 1.00 5.78 116 GLY B CA 1
ATOM 2374 C C . GLY B 1 116 ? 111.788 140.351 82.257 1.00 5.78 116 GLY B C 1
ATOM 2375 O O . GLY B 1 116 ? 112.741 140.009 82.960 1.00 5.78 116 GLY B O 1
ATOM 2376 N N . ILE B 1 117 ? 111.694 140.040 80.973 1.00 4.64 117 ILE B N 1
ATOM 2377 C CA . ILE B 1 117 ? 112.648 139.183 80.285 1.00 4.64 117 ILE B CA 1
ATOM 2378 C C . ILE B 1 117 ? 113.461 140.080 79.362 1.00 4.64 117 ILE B C 1
ATOM 2379 O O . ILE B 1 117 ? 113.047 140.369 78.236 1.00 4.64 117 ILE B O 1
ATOM 2384 N N . ALA B 1 118 ? 114.625 140.521 79.825 1.00 4.41 118 ALA B N 1
ATOM 2385 C CA . ALA B 1 118 ? 115.402 141.526 79.105 1.00 4.41 118 ALA B CA 1
ATOM 2386 C C . ALA B 1 118 ? 116.245 140.849 78.036 1.00 4.41 118 ALA B C 1
ATOM 2387 O O . ALA B 1 118 ? 117.413 140.531 78.247 1.00 4.41 118 ALA B O 1
ATOM 2389 N N . LEU B 1 119 ? 115.647 140.639 76.868 1.00 2.86 119 LEU B N 1
ATOM 2390 C CA . LEU B 1 119 ? 116.352 140.040 75.744 1.00 2.86 119 LEU B CA 1
ATOM 2391 C C . LEU B 1 119 ? 117.294 141.049 75.107 1.00 2.86 119 LEU B C 1
ATOM 2392 O O . LEU B 1 119 ? 117.008 142.246 75.075 1.00 2.86 119 LEU B O 1
ATOM 2397 N N . TYR B 1 120 ? 118.421 140.562 74.586 1.00 3.40 120 TYR B N 1
ATOM 2398 C CA . TYR B 1 120 ? 119.404 141.398 73.898 1.00 3.40 120 TYR B CA 1
ATOM 2399 C C . TYR B 1 120 ? 119.564 140.929 72.455 1.00 3.40 120 TYR B C 1
ATOM 2400 O O . TYR B 1 120 ? 120.506 140.191 72.142 1.00 3.40 120 TYR B O 1
ATOM 2409 N N . PRO B 1 121 ? 118.678 141.344 71.546 1.00 6.62 121 PRO B N 1
ATOM 2410 C CA . PRO B 1 121 ? 118.894 141.005 70.136 1.00 6.62 121 PRO B CA 1
ATOM 2411 C C . PRO B 1 121 ? 119.934 141.917 69.513 1.00 6.62 121 PRO B C 1
ATOM 2412 O O . PRO B 1 121 ? 119.868 143.137 69.688 1.00 6.62 121 PRO B O 1
ATOM 2416 N N . GLY B 1 122 ? 120.910 141.344 68.806 1.00 11.60 122 GLY B N 1
ATOM 2417 C CA . GLY B 1 122 ? 121.892 142.172 68.123 1.00 11.60 122 GLY B CA 1
ATOM 2418 C C . GLY B 1 122 ? 121.311 142.874 66.912 1.00 11.60 122 GLY B C 1
ATOM 2419 O O . GLY B 1 122 ? 121.162 144.098 66.895 1.00 11.60 122 GLY B O 1
ATOM 2420 N N . ASN B 1 123 ? 120.960 142.103 65.887 1.00 16.41 123 ASN B N 1
ATOM 2421 C CA . ASN B 1 123 ? 120.235 142.613 64.736 1.00 16.41 123 ASN B CA 1
ATOM 2422 C C . ASN B 1 123 ? 118.939 141.859 64.489 1.00 16.41 123 ASN B C 1
ATOM 2423 O O . ASN B 1 123 ? 118.328 142.037 63.429 1.00 16.41 123 ASN B O 1
ATOM 2428 N N . ALA B 1 124 ? 118.510 141.021 65.428 1.00 11.05 124 ALA B N 1
ATOM 2429 C CA . ALA B 1 124 ? 117.262 140.290 65.284 1.00 11.05 124 ALA B CA 1
ATOM 2430 C C . ALA B 1 124 ? 116.071 141.207 65.530 1.00 11.05 124 ALA B C 1
ATOM 2431 O O . ALA B 1 124 ? 116.189 142.267 66.149 1.00 11.05 124 ALA B O 1
ATOM 2433 N N . GLN B 1 125 ? 114.911 140.791 65.030 1.00 7.48 125 GLN B N 1
ATOM 2434 C CA . GLN B 1 125 ? 113.684 141.570 65.125 1.00 7.48 125 GLN B CA 1
ATOM 2435 C C . GLN B 1 125 ? 112.570 140.674 65.640 1.00 7.48 125 GLN B C 1
ATOM 2436 O O . GLN B 1 125 ? 112.402 139.551 65.155 1.00 7.48 125 GLN B O 1
ATOM 2442 N N . LEU B 1 126 ? 111.822 141.166 66.624 1.00 6.20 126 LEU B N 1
ATOM 2443 C CA . LEU B 1 126 ? 110.745 140.383 67.211 1.00 6.20 126 LEU B CA 1
ATOM 2444 C C . LEU B 1 126 ? 109.557 140.321 66.263 1.00 6.20 126 LEU B C 1
ATOM 2445 O O . LEU B 1 126 ? 109.141 141.339 65.706 1.00 6.20 126 LEU B O 1
ATOM 2450 N N . LEU B 1 127 ? 109.017 139.120 66.073 1.00 6.65 127 LEU B N 1
ATOM 2451 C CA . LEU B 1 127 ? 107.913 138.910 65.148 1.00 6.65 127 LEU B CA 1
ATOM 2452 C C . LEU B 1 127 ? 106.619 138.483 65.819 1.00 6.65 127 LEU B C 1
ATOM 2453 O O . LEU B 1 127 ? 105.554 138.635 65.222 1.00 6.65 127 LEU B O 1
ATOM 2458 N N . SER B 1 128 ? 106.677 137.949 67.036 1.00 5.00 128 SER B N 1
ATOM 2459 C CA . SER B 1 128 ? 105.490 137.556 67.779 1.00 5.00 128 SER B CA 1
ATOM 2460 C C . SER B 1 128 ? 105.801 137.631 69.263 1.00 5.00 128 SER B C 1
ATOM 2461 O O . SER B 1 128 ? 106.953 137.500 69.671 1.00 5.00 128 SER B O 1
ATOM 2464 N N . CYS B 1 129 ? 104.777 137.840 70.080 1.00 6.35 129 CYS B N 1
ATOM 2465 C CA . CYS B 1 129 ? 104.970 137.855 71.552 1.00 6.35 129 CYS B CA 1
ATOM 2466 C C . CYS B 1 129 ? 103.621 137.465 72.141 1.00 6.35 129 CYS B C 1
ATOM 2467 O O . CYS B 1 129 ? 103.145 138.148 73.067 1.00 6.35 129 CYS B O 1
ATOM 2470 N N . SER B 1 130 ? 103.038 136.401 71.586 1.00 6.36 130 SER B N 1
ATOM 2471 C CA . SER B 1 130 ? 101.692 136.023 71.992 1.00 6.36 130 SER B CA 1
ATOM 2472 C C . SER B 1 130 ? 101.684 135.116 73.215 1.00 6.36 130 SER B C 1
ATOM 2473 O O . SER B 1 130 ? 102.453 134.157 73.301 1.00 6.36 130 SER B O 1
ATOM 2476 N N . HIS B 1 131 ? 100.800 135.428 74.161 1.00 8.84 131 HIS B N 1
ATOM 2477 C CA . HIS B 1 131 ? 100.561 134.568 75.312 1.00 8.84 131 HIS B CA 1
ATOM 2478 C C . HIS B 1 131 ? 99.691 133.383 74.925 1.00 8.84 131 HIS B C 1
ATOM 2479 O O . HIS B 1 131 ? 98.796 133.504 74.087 1.00 8.84 131 HIS B O 1
ATOM 2486 N N . TYR B 1 132 ? 99.941 132.238 75.555 1.00 9.54 132 TYR B N 1
ATOM 2487 C CA . TYR B 1 132 ? 99.126 131.043 75.346 1.00 9.54 132 TYR B CA 1
ATOM 2488 C C . TYR B 1 132 ? 98.908 130.369 76.692 1.00 9.54 132 TYR B C 1
ATOM 2489 O O . TYR B 1 132 ? 99.840 130.271 77.494 1.00 9.54 132 TYR B O 1
ATOM 2498 N N . TYR B 1 133 ? 97.684 129.913 76.940 1.00 15.24 133 TYR B N 1
ATOM 2499 C CA . TYR B 1 133 ? 97.352 129.229 78.179 1.00 15.24 133 TYR B CA 1
ATOM 2500 C C . TYR B 1 133 ? 97.254 127.724 77.951 1.00 15.24 133 TYR B C 1
ATOM 2501 O O . TYR B 1 133 ? 97.082 127.260 76.820 1.00 15.24 133 TYR B O 1
ATOM 2510 N N . HIS B 1 134 ? 97.401 126.973 79.057 1.00 20.81 134 HIS B N 1
ATOM 2511 C CA . HIS B 1 134 ? 97.058 125.544 79.186 1.00 20.81 134 HIS B CA 1
ATOM 2512 C C . HIS B 1 134 ? 97.874 124.640 78.261 1.00 20.81 134 HIS B C 1
ATOM 2513 O O . HIS B 1 134 ? 97.365 123.622 77.781 1.00 20.81 134 HIS B O 1
ATOM 2520 N N . ASN B 1 135 ? 99.130 125.043 78.003 1.00 14.97 135 ASN B N 1
ATOM 2521 C CA . ASN B 1 135 ? 100.118 124.348 77.152 1.00 14.97 135 ASN B CA 1
ATOM 2522 C C . ASN B 1 135 ? 99.623 124.148 75.718 1.00 14.97 135 ASN B C 1
ATOM 2523 O O . ASN B 1 135 ? 99.935 123.155 75.059 1.00 14.97 135 ASN B O 1
ATOM 2528 N N . ASP B 1 136 ? 98.844 125.110 75.231 1.00 15.83 136 ASP B N 1
ATOM 2529 C CA . ASP B 1 136 ? 98.327 125.065 73.872 1.00 15.83 136 ASP B CA 1
ATOM 2530 C C . ASP B 1 136 ? 99.232 125.868 72.951 1.00 15.83 136 ASP B C 1
ATOM 2531 O O . ASP B 1 136 ? 99.093 127.090 72.848 1.00 15.83 136 ASP B O 1
ATOM 2536 N N . ILE B 1 137 ? 100.156 125.182 72.289 1.00 15.36 137 ILE B N 1
ATOM 2537 C CA . ILE B 1 137 ? 100.980 125.811 71.263 1.00 15.36 137 ILE B CA 1
ATOM 2538 C C . ILE B 1 137 ? 100.298 125.564 69.924 1.00 15.36 137 ILE B C 1
ATOM 2539 O O . ILE B 1 137 ? 100.152 124.406 69.507 1.00 15.36 137 ILE B O 1
ATOM 2544 N N . PRO B 1 138 ? 99.827 126.600 69.240 1.00 18.73 138 PRO B N 1
ATOM 2545 C CA . PRO B 1 138 ? 99.269 126.408 67.911 1.00 18.73 138 PRO B CA 1
ATOM 2546 C C . PRO B 1 138 ? 100.381 126.321 66.884 1.00 18.73 138 PRO B C 1
ATOM 2547 O O . PRO B 1 138 ? 101.538 126.650 67.190 1.00 18.73 138 PRO B O 1
ATOM 2551 N N . PRO B 1 139 ? 100.089 125.842 65.671 1.00 23.96 139 PRO B N 1
ATOM 2552 C CA . PRO B 1 139 ? 101.045 126.020 64.573 1.00 23.96 139 PRO B CA 1
ATOM 2553 C C . PRO B 1 139 ? 101.178 127.485 64.197 1.00 23.96 139 PRO B C 1
ATOM 2554 O O . PRO B 1 139 ? 100.171 128.196 64.133 1.00 23.96 139 PRO B O 1
ATOM 2558 N N . VAL B 1 140 ? 102.414 127.952 64.002 1.00 26.37 140 VAL B N 1
ATOM 2559 C CA . VAL B 1 140 ? 102.630 129.325 63.563 1.00 26.37 140 VAL B CA 1
ATOM 2560 C C . VAL B 1 140 ? 102.203 129.453 62.110 1.00 26.37 140 VAL B C 1
ATOM 2561 O O . VAL B 1 140 ? 102.533 128.606 61.269 1.00 26.37 140 VAL B O 1
ATOM 2565 N N . VAL B 1 141 ? 101.423 130.497 61.820 1.00 30.70 141 VAL B N 1
ATOM 2566 C CA . VAL B 1 141 ? 100.748 130.604 60.531 1.00 30.70 141 VAL B CA 1
ATOM 2567 C C . VAL B 1 141 ? 101.697 130.980 59.401 1.00 30.70 141 VAL B C 1
ATOM 2568 O O . VAL B 1 141 ? 101.483 130.547 58.260 1.00 30.70 141 VAL B O 1
ATOM 2572 N N . GLU B 1 142 ? 102.749 131.740 59.691 1.00 32.85 142 GLU B N 1
ATOM 2573 C CA . GLU B 1 142 ? 103.765 132.105 58.716 1.00 32.85 142 GLU B CA 1
ATOM 2574 C C . GLU B 1 142 ? 105.044 132.475 59.454 1.00 32.85 142 GLU B C 1
ATOM 2575 O O . GLU B 1 142 ? 104.984 133.087 60.528 1.00 32.85 142 GLU B O 1
ATOM 2581 N N . PRO B 1 143 ? 106.222 132.125 58.917 1.00 23.09 143 PRO B N 1
ATOM 2582 C CA . PRO B 1 143 ? 107.480 132.626 59.494 1.00 23.09 143 PRO B CA 1
ATOM 2583 C C . PRO B 1 143 ? 107.887 134.026 59.034 1.00 23.09 143 PRO B C 1
ATOM 2584 O O . PRO B 1 143 ? 109.047 134.412 59.204 1.00 23.09 143 PRO B O 1
ATOM 2588 N N . GLY B 1 144 ? 106.960 134.795 58.452 1.00 21.53 144 GLY B N 1
ATOM 2589 C CA . GLY B 1 144 ? 107.154 136.207 58.173 1.00 21.53 144 GLY B CA 1
ATOM 2590 C C . GLY B 1 144 ? 106.924 137.085 59.390 1.00 21.53 144 GLY B C 1
ATOM 2591 O O . GLY B 1 144 ? 107.313 136.716 60.498 1.00 21.53 144 GLY B O 1
ATOM 2592 N N . ARG B 1 145 ? 106.297 138.246 59.223 1.00 14.88 145 ARG B N 1
ATOM 2593 C CA . ARG B 1 145 ? 106.146 139.187 60.335 1.00 14.88 145 ARG B CA 1
ATOM 2594 C C . ARG B 1 145 ? 104.685 139.417 60.699 1.00 14.88 145 ARG B C 1
ATOM 2595 O O . ARG B 1 145 ? 103.977 140.165 60.001 1.00 14.88 145 ARG B O 1
ATOM 2603 N N . PRO B 1 146 ? 104.180 138.786 61.767 1.00 15.55 146 PRO B N 1
ATOM 2604 C CA . PRO B 1 146 ? 102.910 139.226 62.361 1.00 15.55 146 PRO B CA 1
ATOM 2605 C C . PRO B 1 146 ? 103.106 140.381 63.331 1.00 15.55 146 PRO B C 1
ATOM 2606 O O . PRO B 1 146 ? 104.206 140.930 63.445 1.00 15.55 146 PRO B O 1
ATOM 2610 N N . GLN B 1 147 ? 102.042 140.762 64.030 1.00 17.29 147 GLN B N 1
ATOM 2611 C CA . GLN B 1 147 ? 102.081 141.851 64.994 1.00 17.29 147 GLN B CA 1
ATOM 2612 C C . GLN B 1 147 ? 102.177 141.289 66.408 1.00 17.29 147 GLN B C 1
ATOM 2613 O O . GLN B 1 147 ? 101.675 140.198 66.695 1.00 17.29 147 GLN B O 1
ATOM 2619 N N . GLU B 1 148 ? 102.835 142.043 67.286 1.00 12.94 148 GLU B N 1
ATOM 2620 C CA . GLU B 1 148 ? 103.030 141.624 68.664 1.00 12.94 148 GLU B CA 1
ATOM 2621 C C . GLU B 1 148 ? 101.742 141.765 69.469 1.00 12.94 148 GLU B C 1
ATOM 2622 O O . GLU B 1 148 ? 100.783 142.420 69.057 1.00 12.94 148 GLU B O 1
ATOM 2628 N N . ILE B 1 149 ? 101.735 141.134 70.641 1.00 10.76 149 ILE B N 1
ATOM 2629 C CA . ILE B 1 149 ? 100.621 141.200 71.579 1.00 10.76 149 ILE B CA 1
ATOM 2630 C C . ILE B 1 149 ? 101.063 141.773 72.921 1.00 10.76 149 ILE B C 1
ATOM 2631 O O . ILE B 1 149 ? 100.469 142.732 73.427 1.00 10.76 149 ILE B O 1
ATOM 2636 N N . ASP B 1 150 ? 102.134 141.229 73.490 1.00 14.46 150 ASP B N 1
ATOM 2637 C CA . ASP B 1 150 ? 102.643 141.706 74.766 1.00 14.46 150 ASP B CA 1
ATOM 2638 C C . ASP B 1 150 ? 103.381 143.029 74.607 1.00 14.46 150 ASP B C 1
ATOM 2639 O O . ASP B 1 150 ? 103.738 143.440 73.500 1.00 14.46 150 ASP B O 1
ATOM 2644 N N . CYS B 1 151 ? 103.612 143.690 75.736 1.00 15.80 151 CYS B N 1
ATOM 2645 C CA . CYS B 1 151 ? 104.185 145.029 75.740 1.00 15.80 151 CYS B CA 1
ATOM 2646 C C . CYS B 1 151 ? 105.704 144.949 75.783 1.00 15.80 151 CYS B C 1
ATOM 2647 O O . CYS B 1 151 ? 106.277 144.380 76.717 1.00 15.80 151 CYS B O 1
ATOM 2650 N N . VAL B 1 152 ? 106.352 145.518 74.777 1.00 12.64 152 VAL B N 1
ATOM 2651 C CA . VAL B 1 152 ? 107.804 145.531 74.688 1.00 12.64 152 VAL B CA 1
ATOM 2652 C C . VAL B 1 152 ? 108.311 146.935 74.992 1.00 12.64 152 VAL B C 1
ATOM 2653 O O . VAL B 1 152 ? 107.660 147.941 74.684 1.00 12.64 152 VAL B O 1
ATOM 2657 N N . VAL B 1 153 ? 109.462 147.010 75.660 1.00 9.60 153 VAL B N 1
ATOM 2658 C CA . VAL B 1 153 ? 110.093 148.278 76.028 1.00 9.60 153 VAL B CA 1
ATOM 2659 C C . VAL B 1 153 ? 111.495 148.252 75.435 1.00 9.60 153 VAL B C 1
ATOM 2660 O O . VAL B 1 153 ? 112.416 147.685 76.032 1.00 9.60 153 VAL B O 1
ATOM 2664 N N . THR B 1 154 ? 111.667 148.851 74.264 1.00 10.76 154 THR B N 1
ATOM 2665 C CA . THR B 1 154 ? 112.988 148.941 73.656 1.00 10.76 154 THR B CA 1
ATOM 2666 C C . THR B 1 154 ? 113.758 150.091 74.289 1.00 10.76 154 THR B C 1
ATOM 2667 O O . THR B 1 154 ? 113.393 151.258 74.113 1.00 10.76 154 THR B O 1
ATOM 2671 N N . GLU B 1 155 ? 114.821 149.771 75.020 1.00 12.64 155 GLU B N 1
ATOM 2672 C CA . GLU B 1 155 ? 115.640 150.781 75.673 1.00 12.64 155 GLU B CA 1
ATOM 2673 C C . GLU B 1 155 ? 117.112 150.507 75.405 1.00 12.64 155 GLU B C 1
ATOM 2674 O O . GLU B 1 155 ? 117.519 149.363 75.199 1.00 12.64 155 GLU B O 1
ATOM 2680 N N . VAL B 1 156 ? 117.908 151.574 75.397 1.00 16.25 156 VAL B N 1
ATOM 2681 C CA . VAL B 1 156 ? 119.324 151.505 75.055 1.00 16.25 156 VAL B CA 1
ATOM 2682 C C . VAL B 1 156 ? 120.129 151.886 76.291 1.00 16.25 156 VAL B C 1
ATOM 2683 O O . VAL B 1 156 ? 120.139 153.051 76.705 1.00 16.25 156 VAL B O 1
ATOM 2687 N N . THR B 1 157 ? 120.803 150.905 76.882 1.00 20.13 157 THR B N 1
ATOM 2688 C CA . THR B 1 157 ? 121.672 151.102 78.032 1.00 20.13 157 THR B CA 1
ATOM 2689 C C . THR B 1 157 ? 123.124 150.910 77.619 1.00 20.13 157 THR B C 1
ATOM 2690 O O . THR B 1 157 ? 123.419 150.333 76.570 1.00 20.13 157 THR B O 1
ATOM 2694 N N . TYR B 1 158 ? 124.036 151.391 78.462 1.00 24.11 158 TYR B N 1
ATOM 2695 C CA . TYR B 1 158 ? 125.464 151.194 78.227 1.00 24.11 158 TYR B CA 1
ATOM 2696 C C . TYR B 1 158 ? 126.182 151.050 79.559 1.00 24.11 158 TYR B C 1
ATOM 2697 O O . TYR B 1 158 ? 126.196 151.986 80.361 1.00 24.11 158 TYR B O 1
ATOM 2706 N N . VAL B 1 159 ? 126.765 149.877 79.791 1.00 22.86 159 VAL B N 1
ATOM 2707 C CA . VAL B 1 159 ? 127.611 149.639 80.957 1.00 22.86 159 VAL B CA 1
ATOM 2708 C C . VAL B 1 159 ? 128.947 149.071 80.489 1.00 22.86 159 VAL B C 1
ATOM 2709 O O . VAL B 1 159 ? 128.991 148.094 79.742 1.00 22.86 159 VAL B O 1
ATOM 2713 N N . LYS B 1 168 ? 124.226 148.765 73.754 1.00 16.48 168 LYS B N 1
ATOM 2714 C CA . LYS B 1 168 ? 123.383 147.580 73.682 1.00 16.48 168 LYS B CA 1
ATOM 2715 C C . LYS B 1 168 ? 121.918 147.933 73.910 1.00 16.48 168 LYS B C 1
ATOM 2716 O O . LYS B 1 168 ? 121.596 148.767 74.753 1.00 16.48 168 LYS B O 1
ATOM 2722 N N . ARG B 1 169 ? 121.033 147.307 73.144 1.00 10.92 169 ARG B N 1
ATOM 2723 C CA . ARG B 1 169 ? 119.600 147.483 73.316 1.00 10.92 169 ARG B CA 1
ATOM 2724 C C . ARG B 1 169 ? 119.009 146.287 74.048 1.00 10.92 169 ARG B C 1
ATOM 2725 O O . ARG B 1 169 ? 119.443 145.149 73.867 1.00 10.92 169 ARG B O 1
ATOM 2733 N N . ALA B 1 170 ? 118.006 146.561 74.879 1.00 6.06 170 ALA B N 1
ATOM 2734 C CA . ALA B 1 170 ? 117.410 145.564 75.766 1.00 6.06 170 ALA B CA 1
ATOM 2735 C C . ALA B 1 170 ? 115.903 145.562 75.543 1.00 6.06 170 ALA B C 1
ATOM 2736 O O . ALA B 1 170 ? 115.169 146.309 76.191 1.00 6.06 170 ALA B O 1
ATOM 2738 N N . LEU B 1 171 ? 115.446 144.711 74.631 1.00 4.90 171 LEU B N 1
ATOM 2739 C CA . LEU B 1 171 ? 114.029 144.603 74.321 1.00 4.90 171 LEU B CA 1
ATOM 2740 C C . LEU B 1 171 ? 113.301 143.858 75.431 1.00 4.90 171 LEU B C 1
ATOM 2741 O O . LEU B 1 171 ? 113.156 142.635 75.366 1.00 4.90 171 LEU B O 1
ATOM 2746 N N . VAL B 1 172 ? 112.848 144.583 76.450 1.00 5.11 172 VAL B N 1
ATOM 2747 C CA . VAL B 1 172 ? 112.267 143.979 77.646 1.00 5.11 172 VAL B CA 1
ATOM 2748 C C . VAL B 1 172 ? 110.849 143.508 77.349 1.00 5.11 172 VAL B C 1
ATOM 2749 O O . VAL B 1 172 ? 110.004 144.290 76.908 1.00 5.11 172 VAL B O 1
ATOM 2753 N N . VAL B 1 173 ? 110.586 142.230 77.602 1.00 5.43 173 VAL B N 1
ATOM 2754 C CA . VAL B 1 173 ? 109.292 141.604 77.360 1.00 5.43 173 VAL B CA 1
ATOM 2755 C C . VAL B 1 173 ? 108.662 141.290 78.711 1.00 5.43 173 VAL B C 1
ATOM 2756 O O . VAL B 1 173 ? 109.320 140.711 79.582 1.00 5.43 173 VAL B O 1
ATOM 2760 N N . ARG B 1 174 ? 107.408 141.707 78.900 1.00 10.51 174 ARG B N 1
ATOM 2761 C CA . ARG B 1 174 ? 106.681 141.387 80.122 1.00 10.51 174 ARG B CA 1
ATOM 2762 C C . ARG B 1 174 ? 106.337 139.906 80.161 1.00 10.51 174 ARG B C 1
ATOM 2763 O O . ARG B 1 174 ? 105.706 139.380 79.241 1.00 10.51 174 ARG B O 1
ATOM 2771 N N . GLY B 1 175 ? 106.738 139.237 81.236 1.00 8.91 175 GLY B N 1
ATOM 2772 C CA . GLY B 1 175 ? 106.630 137.802 81.323 1.00 8.91 175 GLY B CA 1
ATOM 2773 C C . GLY B 1 175 ? 105.254 137.313 81.722 1.00 8.91 175 GLY B C 1
ATOM 2774 O O . GLY B 1 175 ? 104.276 138.064 81.704 1.00 8.91 175 GLY B O 1
ATOM 2775 N N . PRO B 1 176 ? 105.149 136.033 82.085 1.00 8.71 176 PRO B N 1
ATOM 2776 C CA . PRO B 1 176 ? 103.839 135.481 82.437 1.00 8.71 176 PRO B CA 1
ATOM 2777 C C . PRO B 1 176 ? 103.517 135.513 83.924 1.00 8.71 176 PRO B C 1
ATOM 2778 O O . PRO B 1 176 ? 104.389 135.347 84.781 1.00 8.71 176 PRO B O 1
ATOM 2782 N N . SER B 1 177 ? 102.251 135.746 84.232 1.00 16.69 177 SER B N 1
ATOM 2783 C CA . SER B 1 177 ? 101.668 135.473 85.531 1.00 16.69 177 SER B CA 1
ATOM 2784 C C . SER B 1 177 ? 100.773 134.249 85.384 1.00 16.69 177 SER B C 1
ATOM 2785 O O . SER B 1 177 ? 100.798 133.589 84.337 1.00 16.69 177 SER B O 1
ATOM 2788 N N . GLU B 1 178 ? 100.007 133.948 86.444 1.00 20.61 178 GLU B N 1
ATOM 2789 C CA . GLU B 1 178 ? 98.985 132.889 86.513 1.00 20.61 178 GLU B CA 1
ATOM 2790 C C . GLU B 1 178 ? 99.591 131.505 86.251 1.00 20.61 178 GLU B C 1
ATOM 2791 O O . GLU B 1 178 ? 99.382 130.887 85.206 1.00 20.61 178 GLU B O 1
ATOM 2797 N N . VAL B 1 179 ? 100.409 131.084 87.222 1.00 17.88 179 VAL B N 1
ATOM 2798 C CA . VAL B 1 179 ? 101.152 129.827 87.166 1.00 17.88 179 VAL B CA 1
ATOM 2799 C C . VAL B 1 179 ? 100.216 128.613 87.130 1.00 17.88 179 VAL B C 1
ATOM 2800 O O . VAL B 1 179 ? 100.489 127.630 86.424 1.00 17.88 179 VAL B O 1
ATOM 2804 N N . ARG B 1 180 ? 99.058 128.696 87.793 1.00 20.11 180 ARG B N 1
ATOM 2805 C CA . ARG B 1 180 ? 98.109 127.591 87.832 1.00 20.11 180 ARG B CA 1
ATOM 2806 C C . ARG B 1 180 ? 97.346 127.415 86.527 1.00 20.11 180 ARG B C 1
ATOM 2807 O O . ARG B 1 180 ? 96.833 126.322 86.270 1.00 20.11 180 ARG B O 1
ATOM 2815 N N . SER B 1 181 ? 97.263 128.454 85.704 1.00 18.29 181 SER B N 1
ATOM 2816 C CA . SER B 1 181 ? 96.634 128.355 84.397 1.00 18.29 181 SER B CA 1
ATOM 2817 C C . SER B 1 181 ? 97.625 128.026 83.291 1.00 18.29 181 SER B C 1
ATOM 2818 O O . SER B 1 181 ? 97.199 127.897 82.137 1.00 18.29 181 SER B O 1
ATOM 2821 N N . LYS B 1 182 ? 98.918 127.894 83.639 1.00 17.45 182 LYS B N 1
ATOM 2822 C CA . LYS B 1 182 ? 100.040 127.564 82.741 1.00 17.45 182 LYS B CA 1
ATOM 2823 C C . LYS B 1 182 ? 100.179 128.552 81.584 1.00 17.45 182 LYS B C 1
ATOM 2824 O O . LYS B 1 182 ? 100.024 128.188 80.419 1.00 17.45 182 LYS B O 1
ATOM 2830 N N . GLU B 1 183 ? 100.470 129.811 81.901 1.00 11.21 183 GLU B N 1
ATOM 2831 C CA . GLU B 1 183 ? 100.644 130.818 80.865 1.00 11.21 183 GLU B CA 1
ATOM 2832 C C . GLU B 1 183 ? 102.105 130.894 80.446 1.00 11.21 183 GLU B C 1
ATOM 2833 O O . GLU B 1 183 ? 103.008 130.857 81.284 1.00 11.21 183 GLU B O 1
ATOM 2839 N N . MET B 1 184 ? 102.329 130.999 79.137 1.00 6.28 184 MET B N 1
ATOM 2840 C CA . MET B 1 184 ? 103.666 131.084 78.574 1.00 6.28 184 MET B CA 1
ATOM 2841 C C . MET B 1 184 ? 103.731 132.259 77.613 1.00 6.28 184 MET B C 1
ATOM 2842 O O . MET B 1 184 ? 102.705 132.786 77.184 1.00 6.28 184 MET B O 1
ATOM 2847 N N . VAL B 1 185 ? 104.948 132.674 77.283 1.00 4.31 185 VAL B N 1
ATOM 2848 C CA . VAL B 1 185 ? 105.185 133.786 76.362 1.00 4.31 185 VAL B CA 1
ATOM 2849 C C . VAL B 1 185 ? 105.911 133.205 75.157 1.00 4.31 185 VAL B C 1
ATOM 2850 O O . VAL B 1 185 ? 107.138 133.107 75.137 1.00 4.31 185 VAL B O 1
ATOM 2854 N N . PHE B 1 186 ? 105.162 132.818 74.135 1.00 4.01 186 PHE B N 1
ATOM 2855 C CA . PHE B 1 186 ? 105.769 132.342 72.903 1.00 4.01 186 PHE B CA 1
ATOM 2856 C C . PHE B 1 186 ? 106.256 133.534 72.095 1.00 4.01 186 PHE B C 1
ATOM 2857 O O . PHE B 1 186 ? 105.481 134.447 71.799 1.00 4.01 186 PHE B O 1
ATOM 2865 N N . MET B 1 187 ? 107.536 133.529 71.733 1.00 4.12 187 MET B N 1
ATOM 2866 C CA . MET B 1 187 ? 108.109 134.619 70.959 1.00 4.12 187 MET B CA 1
ATOM 2867 C C . MET B 1 187 ? 108.935 134.055 69.816 1.00 4.12 187 MET B C 1
ATOM 2868 O O . MET B 1 187 ? 109.333 132.891 69.829 1.00 4.12 187 MET B O 1
ATOM 2873 N N . GLN B 1 188 ? 109.192 134.899 68.820 1.00 4.94 188 GLN B N 1
ATOM 2874 C CA . GLN B 1 188 ? 109.860 134.460 67.603 1.00 4.94 188 GLN B CA 1
ATOM 2875 C C . GLN B 1 188 ? 110.694 135.596 67.036 1.00 4.94 188 GLN B C 1
ATOM 2876 O O . GLN B 1 188 ? 110.173 136.688 66.803 1.00 4.94 188 GLN B O 1
ATOM 2882 N N . PHE B 1 189 ? 111.976 135.336 66.810 1.00 3.85 189 PHE B N 1
ATOM 2883 C CA . PHE B 1 189 ? 112.900 136.300 66.233 1.00 3.85 189 PHE B CA 1
ATOM 2884 C C . PHE B 1 189 ? 113.319 135.842 64.843 1.00 3.85 189 PHE B C 1
ATOM 2885 O O . PHE B 1 189 ? 113.004 134.733 64.409 1.00 3.85 189 PHE B O 1
ATOM 2893 N N . SER B 1 190 ? 114.061 136.709 64.156 1.00 9.83 190 SER B N 1
ATOM 2894 C CA . SER B 1 190 ? 114.605 136.411 62.838 1.00 9.83 190 SER B CA 1
ATOM 2895 C C . SER B 1 190 ? 115.791 137.324 62.584 1.00 9.83 190 SER B C 1
ATOM 2896 O O . SER B 1 190 ? 115.726 138.517 62.876 1.00 9.83 190 SER B O 1
ATOM 2899 N N . SER B 1 191 ? 116.859 136.768 62.021 1.00 21.22 191 SER B N 1
ATOM 2900 C CA . SER B 1 191 ? 118.067 137.546 61.774 1.00 21.22 191 SER B CA 1
ATOM 2901 C C . SER B 1 191 ? 118.784 136.998 60.554 1.00 21.22 191 SER B C 1
ATOM 2902 O O . SER B 1 191 ? 119.105 135.807 60.508 1.00 21.22 191 SER B O 1
ATOM 2905 N N . ASN B 1 192 ? 119.040 137.866 59.576 1.00 29.46 192 ASN B N 1
ATOM 2906 C CA . ASN B 1 192 ? 119.859 137.514 58.417 1.00 29.46 192 ASN B CA 1
ATOM 2907 C C . ASN B 1 192 ? 121.299 137.896 58.739 1.00 29.46 192 ASN B C 1
ATOM 2908 O O . ASN B 1 192 ? 121.815 138.937 58.325 1.00 29.46 192 ASN B O 1
ATOM 2913 N N . GLU B 1 193 ? 121.949 137.028 59.506 1.00 32.27 193 GLU B N 1
ATOM 2914 C CA . GLU B 1 193 ? 123.278 137.307 60.025 1.00 32.27 193 GLU B CA 1
ATOM 2915 C C . GLU B 1 193 ? 124.340 137.129 58.948 1.00 32.27 193 GLU B C 1
ATOM 2916 O O . GLU B 1 193 ? 124.305 136.187 58.152 1.00 32.27 193 GLU B O 1
ATOM 2922 N N . THR B 1 194 ? 125.290 138.062 58.928 1.00 31.25 194 THR B N 1
ATOM 2923 C CA . THR B 1 194 ? 126.403 138.021 57.990 1.00 31.25 194 THR B CA 1
ATOM 2924 C C . THR B 1 194 ? 127.763 138.216 58.639 1.00 31.25 194 THR B C 1
ATOM 2925 O O . THR B 1 194 ? 128.767 137.800 58.049 1.00 31.25 194 THR B O 1
ATOM 2929 N N . GLY B 1 195 ? 127.836 138.821 59.821 1.00 29.16 195 GLY B N 1
ATOM 2930 C CA . GLY B 1 195 ? 129.112 139.069 60.459 1.00 29.16 195 GLY B CA 1
ATOM 2931 C C . GLY B 1 195 ? 129.454 138.056 61.530 1.00 29.16 195 GLY B C 1
ATOM 2932 O O . GLY B 1 195 ? 130.622 137.689 61.691 1.00 29.16 195 GLY B O 1
ATOM 2933 N N . GLU B 1 196 ? 128.450 137.598 62.269 1.00 25.59 196 GLU B N 1
ATOM 2934 C CA . GLU B 1 196 ? 128.648 136.608 63.316 1.00 25.59 196 GLU B CA 1
ATOM 2935 C C . GLU B 1 196 ? 128.413 135.208 62.766 1.00 25.59 196 GLU B C 1
ATOM 2936 O O . GLU B 1 196 ? 127.735 135.022 61.753 1.00 25.59 196 GLU B O 1
ATOM 2942 N N . ASP B 1 197 ? 128.998 134.221 63.439 1.00 17.54 197 ASP B N 1
ATOM 2943 C CA . ASP B 1 197 ? 128.849 132.828 63.054 1.00 17.54 197 ASP B CA 1
ATOM 2944 C C . ASP B 1 197 ? 128.406 131.939 64.204 1.00 17.54 197 ASP B C 1
ATOM 2945 O O . ASP B 1 197 ? 128.597 130.723 64.136 1.00 17.54 197 ASP B O 1
ATOM 2950 N N . PHE B 1 198 ? 127.825 132.505 65.253 1.00 9.58 198 PHE B N 1
ATOM 2951 C CA . PHE B 1 198 ? 127.193 131.742 66.324 1.00 9.58 198 PHE B CA 1
ATOM 2952 C C . PHE B 1 198 ? 125.873 132.437 66.630 1.00 9.58 198 PHE B C 1
ATOM 2953 O O . PHE B 1 198 ? 125.844 133.511 67.231 1.00 9.58 198 PHE B O 1
ATOM 2961 N N . SER B 1 199 ? 124.778 131.816 66.207 1.00 5.30 199 SER B N 1
ATOM 2962 C CA . SER B 1 199 ? 123.457 132.425 66.304 1.00 5.30 199 SER B CA 1
ATOM 2963 C C . SER B 1 199 ? 122.927 132.248 67.718 1.00 5.30 199 SER B C 1
ATOM 2964 O O . SER B 1 199 ? 122.318 131.229 68.041 1.00 5.30 199 SER B O 1
ATOM 2967 N N . ALA B 1 200 ? 123.143 133.250 68.564 1.00 1.72 200 ALA B N 1
ATOM 2968 C CA . ALA B 1 200 ? 122.633 133.215 69.924 1.00 1.72 200 ALA B CA 1
ATOM 2969 C C . ALA B 1 200 ? 121.972 134.545 70.240 1.00 1.72 200 ALA B C 1
ATOM 2970 O O . ALA B 1 200 ? 122.284 135.574 69.638 1.00 1.72 200 ALA B O 1
ATOM 2972 N N . ILE B 1 201 ? 121.046 134.508 71.193 1.00 1.84 201 ILE B N 1
ATOM 2973 C CA . ILE B 1 201 ? 120.395 135.698 71.728 1.00 1.84 201 ILE B CA 1
ATOM 2974 C C . ILE B 1 201 ? 120.453 135.590 73.242 1.00 1.84 201 ILE B C 1
ATOM 2975 O O . ILE B 1 201 ? 119.958 134.613 73.814 1.00 1.84 201 ILE B O 1
ATOM 2980 N N . SER B 1 202 ? 121.080 136.563 73.889 1.00 2.09 202 SER B N 1
ATOM 2981 C CA . SER B 1 202 ? 121.145 136.523 75.336 1.00 2.09 202 SER B CA 1
ATOM 2982 C C . SER B 1 202 ? 119.855 137.065 75.931 1.00 2.09 202 SER B C 1
ATOM 2983 O O . SER B 1 202 ? 119.095 137.776 75.274 1.00 2.09 202 SER B O 1
ATOM 2986 N N . TYR B 1 203 ? 119.604 136.709 77.187 1.00 2.58 203 TYR B N 1
ATOM 2987 C CA . TYR B 1 203 ? 118.496 137.290 77.928 1.00 2.58 203 TYR B CA 1
ATOM 2988 C C . TYR B 1 203 ? 118.876 137.357 79.398 1.00 2.58 203 TYR B C 1
ATOM 298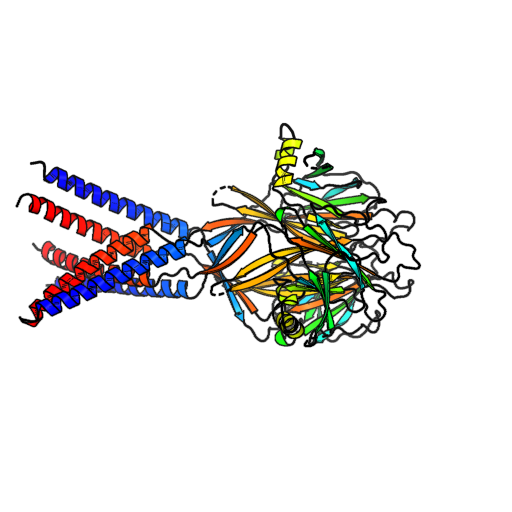9 O O . TYR B 1 203 ? 119.941 136.892 79.805 1.00 2.58 203 TYR B O 1
ATOM 2998 N N . MET B 1 204 ? 117.974 137.929 80.191 1.00 5.65 204 MET B N 1
ATOM 2999 C CA . MET B 1 204 ? 118.190 138.184 81.609 1.00 5.65 204 MET B CA 1
ATOM 3000 C C . MET B 1 204 ? 116.832 138.461 82.227 1.00 5.65 204 MET B C 1
ATOM 3001 O O . MET B 1 204 ? 116.067 139.266 81.690 1.00 5.65 204 MET B O 1
ATOM 3006 N N . ILE B 1 205 ? 116.530 137.801 83.338 1.00 5.87 205 ILE B N 1
ATOM 3007 C CA . ILE B 1 205 ? 115.211 137.867 83.956 1.00 5.87 205 ILE B CA 1
ATOM 3008 C C . ILE B 1 205 ? 115.332 138.591 85.288 1.00 5.87 205 ILE B C 1
ATOM 3009 O O . ILE B 1 205 ? 116.074 138.149 86.173 1.00 5.87 205 ILE B O 1
ATOM 3014 N N . PHE B 1 206 ? 114.606 139.696 85.440 1.00 8.44 206 PHE B N 1
ATOM 3015 C CA . PHE B 1 206 ? 114.504 140.369 86.727 1.00 8.44 206 PHE B CA 1
ATOM 3016 C C . PHE B 1 206 ? 113.108 140.182 87.308 1.00 8.44 206 PHE B C 1
ATOM 3017 O O . PHE B 1 206 ? 112.206 139.645 86.663 1.00 8.44 206 PHE B O 1
ATOM 3025 N N . ALA B 1 207 ? 112.941 140.643 88.549 1.00 8.41 207 ALA B N 1
ATOM 3026 C CA . ALA B 1 207 ? 111.852 140.161 89.392 1.00 8.41 207 ALA B CA 1
ATOM 3027 C C . ALA B 1 207 ? 110.510 140.822 89.104 1.00 8.41 207 ALA B C 1
ATOM 3028 O O . ALA B 1 207 ? 109.469 140.207 89.352 1.00 8.41 207 ALA B O 1
ATOM 3030 N N . ASP B 1 208 ? 110.493 142.054 88.602 1.00 12.02 208 ASP B N 1
ATOM 3031 C CA . ASP B 1 208 ? 109.222 142.737 88.388 1.00 12.02 208 ASP B CA 1
ATOM 3032 C C . ASP B 1 208 ? 109.323 143.656 87.182 1.00 12.02 208 ASP B C 1
ATOM 3033 O O . ASP B 1 208 ? 110.312 144.376 87.027 1.00 12.02 208 ASP B O 1
ATOM 3038 N N . PHE B 1 209 ? 108.287 143.637 86.344 1.00 12.77 209 PHE B N 1
ATOM 3039 C CA . PHE B 1 209 ? 108.283 144.443 85.130 1.00 12.77 209 PHE B CA 1
ATOM 3040 C C . PHE B 1 209 ? 107.790 145.858 85.388 1.00 12.77 209 PHE B C 1
ATOM 3041 O O . PHE B 1 209 ? 108.272 146.801 84.750 1.00 12.77 209 PHE B O 1
ATOM 3049 N N . THR B 1 210 ? 106.865 146.032 86.337 1.00 18.41 210 THR B N 1
ATOM 3050 C CA . THR B 1 210 ? 106.327 147.349 86.667 1.00 18.41 210 THR B CA 1
ATOM 3051 C C . THR B 1 210 ? 107.340 148.252 87.361 1.00 18.41 210 THR B C 1
ATOM 3052 O O . THR B 1 210 ? 107.167 149.474 87.334 1.00 18.41 210 THR B O 1
ATOM 3056 N N . ASP B 1 211 ? 108.396 147.683 87.951 1.00 20.87 211 ASP B N 1
ATOM 3057 C CA . ASP B 1 211 ? 109.496 148.472 88.492 1.00 20.87 211 ASP B CA 1
ATOM 3058 C C . ASP B 1 211 ? 110.295 149.162 87.391 1.00 20.87 211 ASP B C 1
ATOM 3059 O O . ASP B 1 211 ? 110.890 150.218 87.632 1.00 20.87 211 ASP B O 1
ATOM 3064 N N . LEU B 1 212 ? 110.316 148.596 86.184 1.00 17.94 212 LEU B N 1
ATOM 3065 C CA . LEU B 1 212 ? 111.017 149.233 85.075 1.00 17.94 212 LEU B CA 1
ATOM 3066 C C . LEU B 1 212 ? 110.232 150.417 84.524 1.00 17.94 212 LEU B C 1
ATOM 3067 O O . LEU B 1 212 ? 110.784 151.510 84.351 1.00 17.94 212 LEU B O 1
ATOM 3072 N N . ILE B 1 213 ? 108.940 150.226 84.250 1.00 20.08 213 ILE B N 1
ATOM 3073 C CA . ILE B 1 213 ? 108.141 151.315 83.696 1.00 20.08 213 ILE B CA 1
ATOM 3074 C C . ILE B 1 213 ? 107.729 152.334 84.752 1.00 20.08 213 ILE B C 1
ATOM 3075 O O . ILE B 1 213 ? 107.333 153.450 84.397 1.00 20.08 213 ILE B O 1
ATOM 3080 N N . ASP B 1 214 ? 107.815 151.993 86.037 1.00 20.73 214 ASP B N 1
ATOM 3081 C CA . ASP B 1 214 ? 107.576 152.943 87.121 1.00 20.73 214 ASP B CA 1
ATOM 3082 C C . ASP B 1 214 ? 108.881 153.471 87.698 1.00 20.73 214 ASP B C 1
ATOM 3083 O O . ASP B 1 214 ? 108.977 153.752 88.894 1.00 20.73 214 ASP B O 1
ATOM 3088 N N . SER B 1 215 ? 109.903 153.599 86.862 1.00 22.34 215 SER B N 1
ATOM 3089 C CA . SER B 1 215 ? 111.174 154.186 87.251 1.00 22.34 215 SER B CA 1
ATOM 3090 C C . SER B 1 215 ? 111.342 155.540 86.575 1.00 22.34 215 SER B C 1
ATOM 3091 O O . SER B 1 215 ? 110.816 155.778 85.484 1.00 22.34 215 SER B O 1
ATOM 3094 N N . GLN B 1 216 ? 112.072 156.435 87.243 1.00 27.48 216 GLN B N 1
ATOM 3095 C CA . GLN B 1 216 ? 112.293 157.767 86.693 1.00 27.48 216 GLN B CA 1
ATOM 3096 C C . GLN B 1 216 ? 113.305 157.752 85.556 1.00 27.48 216 GLN B C 1
ATOM 3097 O O . GLN B 1 216 ? 113.233 158.598 84.658 1.00 27.48 216 GLN B O 1
ATOM 3103 N N . ASN B 1 217 ? 114.246 156.811 85.574 1.00 27.02 217 ASN B N 1
ATOM 3104 C CA . ASN B 1 217 ? 115.150 156.593 84.451 1.00 27.02 217 ASN B CA 1
ATOM 3105 C C . ASN B 1 217 ? 115.436 155.103 84.357 1.00 27.02 217 ASN B C 1
ATOM 3106 O O . ASN B 1 217 ? 115.894 154.496 85.330 1.00 27.02 217 ASN B O 1
ATOM 3111 N N . LYS B 1 218 ? 115.130 154.507 83.199 1.00 23.13 218 LYS B N 1
ATOM 3112 C CA . LYS B 1 218 ? 115.248 153.034 82.999 1.00 23.13 218 LYS B CA 1
ATOM 3113 C C . LYS B 1 218 ? 116.700 152.577 82.805 1.00 23.13 218 LYS B C 1
ATOM 3114 O O . LYS B 1 218 ? 116.968 151.382 83.033 1.00 23.13 218 LYS B O 1
ATOM 3120 N N . SER B 1 219 ? 117.589 153.473 82.370 1.00 20.60 219 SER B N 1
ATOM 3121 C CA . SER B 1 219 ? 118.981 153.115 82.129 1.00 20.60 219 SER B CA 1
ATOM 3122 C C . SER B 1 219 ? 119.810 153.035 83.404 1.00 20.60 219 SER B C 1
ATOM 3123 O O . SER B 1 219 ? 120.924 152.504 83.362 1.00 20.60 219 SER B O 1
ATOM 3126 N N . ARG B 1 220 ? 119.310 153.555 84.525 1.00 23.33 220 ARG B N 1
ATOM 3127 C CA . ARG B 1 220 ? 119.962 153.304 85.803 1.00 23.33 220 ARG B CA 1
ATOM 3128 C C . ARG B 1 220 ? 119.615 151.915 86.323 1.00 23.33 220 ARG B C 1
ATOM 3129 O O . ARG B 1 220 ? 120.500 151.178 86.772 1.00 23.33 220 ARG B O 1
ATOM 3137 N N . PHE B 1 221 ? 118.337 151.530 86.230 1.00 21.95 221 PHE B N 1
ATOM 3138 C CA . PHE B 1 221 ? 117.869 150.262 86.783 1.00 21.95 221 PHE B CA 1
ATOM 3139 C C . PHE B 1 221 ? 118.338 149.069 85.960 1.00 21.95 221 PHE B C 1
ATOM 3140 O O . PHE B 1 221 ? 118.713 148.031 86.525 1.00 21.95 221 PHE B O 1
ATOM 3148 N N . MET B 1 222 ? 118.347 149.207 84.632 1.00 21.90 222 MET B N 1
ATOM 3149 C CA . MET B 1 222 ? 118.846 148.123 83.793 1.00 21.90 222 MET B CA 1
ATOM 3150 C C . MET B 1 222 ? 120.361 147.999 83.886 1.00 21.90 222 MET B C 1
ATOM 3151 O O . MET B 1 222 ? 120.894 146.885 83.856 1.00 21.90 222 MET B O 1
ATOM 3156 N N . GLY B 1 223 ? 121.060 149.120 84.070 1.00 20.84 223 GLY B N 1
ATOM 3157 C CA . GLY B 1 223 ? 122.483 149.071 84.348 1.00 20.84 223 GLY B CA 1
ATOM 3158 C C . GLY B 1 223 ? 122.681 148.307 85.640 1.00 20.84 223 GLY B C 1
ATOM 3159 O O . GLY B 1 223 ? 123.547 147.429 85.702 1.00 20.84 223 GLY B O 1
ATOM 3160 N N . GLU B 1 224 ? 121.899 148.623 86.674 1.00 21.75 224 GLU B N 1
ATOM 3161 C CA . GLU B 1 224 ? 122.114 147.995 87.972 1.00 21.75 224 GLU B CA 1
ATOM 3162 C C . GLU B 1 224 ? 121.881 146.493 87.864 1.00 21.75 224 GLU B C 1
ATOM 3163 O O . GLU B 1 224 ? 122.697 145.713 88.368 1.00 21.75 224 GLU B O 1
ATOM 3169 N N . CYS B 1 225 ? 120.791 146.061 87.224 1.00 19.20 225 CYS B N 1
ATOM 3170 C CA . CYS B 1 225 ? 120.613 144.630 86.977 1.00 19.20 225 CYS B CA 1
ATOM 3171 C C . CYS B 1 225 ? 121.604 143.972 86.021 1.00 19.20 225 CYS B C 1
ATOM 3172 O O . CYS B 1 225 ? 121.759 142.753 86.062 1.00 19.20 225 CYS B O 1
ATOM 3175 N N . GLU B 1 226 ? 122.337 144.732 85.206 1.00 21.35 226 GLU B N 1
ATOM 3176 C CA . GLU B 1 226 ? 123.348 144.094 84.363 1.00 21.35 226 GLU B CA 1
ATOM 3177 C C . GLU B 1 226 ? 124.617 143.693 85.114 1.00 21.35 226 GLU B C 1
ATOM 3178 O O . GLU B 1 226 ? 125.477 143.036 84.519 1.00 21.35 226 GLU B O 1
ATOM 3184 N N . THR B 1 227 ? 124.760 144.055 86.388 1.00 20.32 227 THR B N 1
ATOM 3185 C CA . THR B 1 227 ? 125.881 143.621 87.211 1.00 20.32 227 THR B CA 1
ATOM 3186 C C . THR B 1 227 ? 125.548 142.422 88.089 1.00 20.32 227 THR B C 1
ATOM 3187 O O . THR B 1 227 ? 126.398 141.547 88.278 1.00 20.32 227 THR B O 1
ATOM 3191 N N . ASN B 1 228 ? 124.335 142.360 88.638 1.00 18.97 228 ASN B N 1
ATOM 3192 C CA . ASN B 1 228 ? 123.967 141.316 89.588 1.00 18.97 228 ASN B CA 1
ATOM 3193 C C . ASN B 1 228 ? 123.201 140.163 88.949 1.00 18.97 228 ASN B C 1
ATOM 3194 O O . ASN B 1 228 ? 123.483 139.000 89.249 1.00 18.97 228 ASN B O 1
ATOM 3199 N N . CYS B 1 229 ? 122.229 140.460 88.088 1.00 15.73 229 CYS B N 1
ATOM 3200 C CA . CYS B 1 229 ? 121.409 139.426 87.467 1.00 15.73 229 CYS B CA 1
ATOM 3201 C C . CYS B 1 229 ? 122.208 138.724 86.369 1.00 15.73 229 CYS B C 1
ATOM 3202 O O . CYS B 1 229 ? 122.926 139.374 85.603 1.00 15.73 229 CYS B O 1
ATOM 3205 N N . SER B 1 230 ? 122.090 137.399 86.302 1.00 11.71 230 SER B N 1
ATOM 3206 C CA . SER B 1 230 ? 122.916 136.569 85.433 1.00 11.71 230 SER B CA 1
ATOM 3207 C C . SER B 1 230 ? 122.250 136.341 84.078 1.00 11.71 230 SER B C 1
ATOM 3208 O O . SER B 1 230 ? 121.026 136.371 83.946 1.00 11.71 230 SER B O 1
ATOM 3211 N N . ARG B 1 231 ? 123.082 136.094 83.067 1.00 5.95 231 ARG B N 1
ATOM 3212 C CA . ARG B 1 231 ? 122.651 136.065 81.673 1.00 5.95 231 ARG B CA 1
ATOM 3213 C C . ARG B 1 231 ? 122.812 134.670 81.091 1.00 5.95 231 ARG B C 1
ATOM 3214 O O . ARG B 1 231 ? 123.918 134.121 81.088 1.00 5.95 231 ARG B O 1
ATOM 3222 N N . TRP B 1 232 ? 121.717 134.110 80.591 1.00 2.16 232 TRP B N 1
ATOM 3223 C CA . TRP B 1 232 ? 121.731 132.893 79.797 1.00 2.16 232 TRP B CA 1
ATOM 3224 C C . TRP B 1 232 ? 121.538 133.243 78.325 1.00 2.16 232 TRP B C 1
ATOM 3225 O O . TRP B 1 232 ? 121.351 134.403 77.965 1.00 2.16 232 TRP B O 1
ATOM 3236 N N . THR B 1 233 ? 121.608 132.230 77.464 1.00 1.36 233 THR B N 1
ATOM 3237 C CA . THR B 1 233 ? 121.386 132.395 76.032 1.00 1.36 233 THR B CA 1
ATOM 3238 C C . THR B 1 233 ? 120.435 131.321 75.521 1.00 1.36 233 THR B C 1
ATOM 3239 O O . THR B 1 233 ? 120.194 130.313 76.188 1.00 1.36 233 THR B O 1
ATOM 3243 N N . PHE B 1 234 ? 119.894 131.540 74.324 1.00 1.46 234 PHE B N 1
ATOM 3244 C CA . PHE B 1 234 ? 119.265 130.467 73.567 1.00 1.46 234 PHE B CA 1
ATOM 3245 C C . PHE B 1 234 ? 119.713 130.544 72.114 1.00 1.46 234 PHE B C 1
ATOM 3246 O O . PHE B 1 234 ? 120.230 131.561 71.651 1.00 1.46 234 PHE B O 1
ATOM 3254 N N . SER B 1 235 ? 119.500 129.447 71.395 1.00 1.55 235 SER B N 1
ATOM 3255 C CA . SER B 1 235 ? 120.165 129.189 70.131 1.00 1.55 235 SER B CA 1
ATOM 3256 C C . SER B 1 235 ? 119.289 129.580 68.949 1.00 1.55 235 SER B C 1
ATOM 3257 O O . SER B 1 235 ? 118.160 130.045 69.098 1.00 1.55 235 SER B O 1
ATOM 3260 N N . GLY B 1 236 ? 119.828 129.375 67.752 1.00 1.39 236 GLY B N 1
ATOM 3261 C CA . GLY B 1 236 ? 119.138 129.736 66.533 1.00 1.39 236 GLY B CA 1
ATOM 3262 C C . GLY B 1 236 ? 118.678 128.549 65.722 1.00 1.39 236 GLY B C 1
ATOM 3263 O O . GLY B 1 236 ? 119.488 127.853 65.108 1.00 1.39 236 GLY B O 1
ATOM 3264 N N . GLY B 1 237 ? 117.372 128.319 65.700 1.00 1.58 237 GLY B N 1
ATOM 3265 C CA . GLY B 1 237 ? 116.805 127.154 65.053 1.00 1.58 237 GLY B CA 1
ATOM 3266 C C . GLY B 1 237 ? 116.114 126.198 65.994 1.00 1.58 237 GLY B C 1
ATOM 3267 O O . GLY B 1 237 ? 115.616 125.165 65.533 1.00 1.58 237 GLY B O 1
ATOM 3268 N N . PHE B 1 238 ? 116.060 126.480 67.293 1.00 1.58 238 PHE B N 1
ATOM 3269 C CA . PHE B 1 238 ? 115.495 125.577 68.283 1.00 1.58 238 PHE B CA 1
ATOM 3270 C C . PHE B 1 238 ? 114.492 126.323 69.147 1.00 1.58 238 PHE B C 1
ATOM 3271 O O . PHE B 1 238 ? 114.737 127.466 69.539 1.00 1.58 238 PHE B O 1
ATOM 3279 N N . ARG B 1 239 ? 113.376 125.673 69.464 1.00 7.41 239 ARG B N 1
ATOM 3280 C CA . ARG B 1 239 ? 112.474 126.178 70.492 1.00 7.41 239 ARG B CA 1
ATOM 3281 C C . ARG B 1 239 ? 113.076 125.879 71.859 1.00 7.41 239 ARG B C 1
ATOM 3282 O O . ARG B 1 239 ? 113.376 124.724 72.168 1.00 7.41 239 ARG B O 1
ATOM 3290 N N . THR B 1 240 ? 113.252 126.910 72.674 1.00 13.53 240 THR B N 1
ATOM 3291 C CA . THR B 1 240 ? 113.917 126.798 73.967 1.00 13.53 240 THR B CA 1
ATOM 3292 C C . THR B 1 240 ? 112.885 127.033 75.066 1.00 13.53 240 THR B C 1
ATOM 3293 O O . THR B 1 240 ? 112.626 128.170 75.457 1.00 13.53 240 THR B O 1
ATOM 3297 N N . TRP B 1 241 ? 112.296 125.950 75.562 1.00 9.78 241 TRP B N 1
ATOM 3298 C CA . TRP B 1 241 ? 111.263 126.026 76.593 1.00 9.78 241 TRP B CA 1
ATOM 3299 C C . TRP B 1 241 ? 111.927 126.318 77.930 1.00 9.78 241 TRP B C 1
ATOM 3300 O O . TRP B 1 241 ? 112.448 125.418 78.587 1.00 9.78 241 TRP B O 1
ATOM 3311 N N . VAL B 1 242 ? 111.892 127.576 78.346 1.00 13.53 242 VAL B N 1
ATOM 3312 C CA . VAL B 1 242 ? 112.537 128.020 79.576 1.00 13.53 242 VAL B CA 1
ATOM 3313 C C . VAL B 1 242 ? 111.521 127.975 80.708 1.00 13.53 242 VAL B C 1
ATOM 3314 O O . VAL B 1 242 ? 110.489 128.648 80.647 1.00 13.53 242 VAL B O 1
ATOM 3318 N N . LYS B 1 243 ? 111.806 127.194 81.746 1.00 6.11 243 LYS B N 1
ATOM 3319 C CA . LYS B 1 243 ? 110.925 127.063 82.906 1.00 6.11 243 LYS B CA 1
ATOM 3320 C C . LYS B 1 243 ? 111.629 127.668 84.112 1.00 6.11 243 LYS B C 1
ATOM 3321 O O . LYS B 1 243 ? 112.528 127.052 84.688 1.00 6.11 243 LYS B O 1
ATOM 3327 N N . MET B 1 244 ? 111.209 128.862 84.504 1.00 5.38 244 MET B N 1
ATOM 3328 C CA . MET B 1 244 ? 111.867 129.605 85.565 1.00 5.38 244 MET B CA 1
ATOM 3329 C C . MET B 1 244 ? 111.179 129.389 86.907 1.00 5.38 244 MET B C 1
ATOM 3330 O O . MET B 1 244 ? 110.033 128.945 86.983 1.00 5.38 244 MET B O 1
ATOM 3335 N N . SER B 1 245 ? 111.900 129.730 87.973 1.00 4.87 245 SER B N 1
ATOM 3336 C CA . SER B 1 245 ? 111.421 129.570 89.338 1.00 4.87 245 SER B CA 1
ATOM 3337 C C . SER B 1 245 ? 112.206 130.507 90.239 1.00 4.87 245 SER B C 1
ATOM 3338 O O . SER B 1 245 ? 113.377 130.791 89.982 1.00 4.87 245 SER B O 1
ATOM 3341 N N . LEU B 1 246 ? 111.556 130.975 91.299 1.00 8.62 246 LEU B N 1
ATOM 3342 C CA . LEU B 1 246 ? 112.163 131.932 92.211 1.00 8.62 246 LEU B CA 1
ATOM 3343 C C . LEU B 1 246 ? 112.897 131.230 93.344 1.00 8.62 246 LEU B C 1
ATOM 3344 O O . LEU B 1 246 ? 112.581 130.100 93.717 1.00 8.62 246 LEU B O 1
ATOM 3349 N N . VAL B 1 247 ? 113.891 131.927 93.895 1.00 13.39 247 VAL B N 1
ATOM 3350 C CA . VAL B 1 247 ? 114.580 131.543 95.125 1.00 13.39 247 VAL B CA 1
ATOM 3351 C C . VAL B 1 247 ? 114.746 132.815 95.946 1.00 13.39 247 VAL B C 1
ATOM 3352 O O . VAL B 1 247 ? 115.316 133.798 95.461 1.00 13.39 247 VAL B O 1
ATOM 3356 N N . LYS B 1 248 ? 114.220 132.818 97.169 1.00 17.39 248 LYS B N 1
ATOM 3357 C CA . LYS B 1 248 ? 114.354 133.949 98.078 1.00 17.39 248 LYS B CA 1
ATOM 3358 C C . LYS B 1 248 ? 115.310 133.572 99.199 1.00 17.39 248 LYS B C 1
ATOM 3359 O O . LYS B 1 248 ? 115.117 132.552 99.866 1.00 17.39 248 LYS B O 1
ATOM 3365 N N . THR B 1 249 ? 116.337 134.390 99.399 1.00 25.42 249 THR B N 1
ATOM 3366 C CA . THR B 1 249 ? 117.352 134.150 100.413 1.00 25.42 249 THR B CA 1
ATOM 3367 C C . THR B 1 249 ? 117.157 135.124 101.566 1.00 25.42 249 THR B C 1
ATOM 3368 O O . THR B 1 249 ? 116.861 136.302 101.349 1.00 25.42 249 THR B O 1
ATOM 3372 N N . PHE B 1 250 ? 117.319 134.630 102.788 1.00 27.65 250 PHE B N 1
ATOM 3373 C CA . PHE B 1 250 ? 117.179 135.430 103.997 1.00 27.65 250 PHE B CA 1
ATOM 3374 C C . PHE B 1 250 ? 118.506 135.465 104.748 1.00 27.65 250 PHE B C 1
ATOM 3375 O O . PHE B 1 250 ? 119.527 134.955 104.282 1.00 27.65 250 PHE B O 1
ATOM 3383 N N . GLY B 1 251 ? 118.482 136.074 105.927 1.00 27.09 251 GLY B N 1
ATOM 3384 C CA . GLY B 1 251 ? 119.669 136.177 106.755 1.00 27.09 251 GLY B CA 1
ATOM 3385 C C . GLY B 1 251 ? 119.758 137.480 107.524 1.00 27.09 251 GLY B C 1
ATOM 3386 O O . GLY B 1 251 ? 120.848 137.932 107.876 1.00 27.09 251 GLY B O 1
ATOM 3387 N N . ASP B 1 255 ? 114.545 138.919 101.572 1.00 31.13 255 ASP B N 1
ATOM 3388 C CA . ASP B 1 255 ? 115.609 139.880 101.312 1.00 31.13 255 ASP B CA 1
ATOM 3389 C C . ASP B 1 255 ? 115.980 139.880 99.830 1.00 31.13 255 ASP B C 1
ATOM 3390 O O . ASP B 1 255 ? 115.446 140.667 99.049 1.00 31.13 255 ASP B O 1
ATOM 3395 N N . SER B 1 256 ? 116.892 138.991 99.447 1.00 23.96 256 SER B N 1
ATOM 3396 C CA . SER B 1 256 ? 117.341 138.866 98.067 1.00 23.96 256 SER B CA 1
ATOM 3397 C C . SER B 1 256 ? 116.475 137.860 97.324 1.00 23.96 256 SER B C 1
ATOM 3398 O O . SER B 1 256 ? 116.016 136.874 97.906 1.00 23.96 256 SER B O 1
ATOM 3401 N N . VAL B 1 257 ? 116.256 138.112 96.035 1.00 17.37 257 VAL B N 1
ATOM 3402 C CA . VAL B 1 257 ? 115.397 137.281 95.198 1.00 17.37 257 VAL B CA 1
ATOM 3403 C C . VAL B 1 257 ? 116.061 137.107 93.836 1.00 17.37 257 VAL B C 1
ATOM 3404 O O . VAL B 1 257 ? 116.422 138.089 93.178 1.00 17.37 257 VAL B O 1
ATOM 3408 N N . GLU B 1 258 ? 116.252 135.853 93.425 1.00 11.48 258 GLU B N 1
ATOM 3409 C CA . GLU B 1 258 ? 116.913 135.564 92.161 1.00 11.48 258 GLU B CA 1
ATOM 3410 C C . GLU B 1 258 ? 116.184 134.435 91.451 1.00 11.48 258 GLU B C 1
ATOM 3411 O O . GLU B 1 258 ? 115.380 133.715 92.047 1.00 11.48 258 GLU B O 1
ATOM 3417 N N . PHE B 1 259 ? 116.482 134.287 90.164 1.00 6.65 259 PHE B N 1
ATOM 3418 C CA . PHE B 1 259 ? 115.856 133.300 89.299 1.00 6.65 259 PHE B CA 1
ATOM 3419 C C . PHE B 1 259 ? 116.809 132.148 89.017 1.00 6.65 259 PHE B C 1
ATOM 3420 O O . PHE B 1 259 ? 118.024 132.264 89.186 1.00 6.65 259 PHE B O 1
ATOM 3428 N N . ARG B 1 260 ? 116.236 131.033 88.570 1.00 5.06 260 ARG B N 1
ATOM 3429 C CA . ARG B 1 260 ? 117.014 129.948 87.976 1.00 5.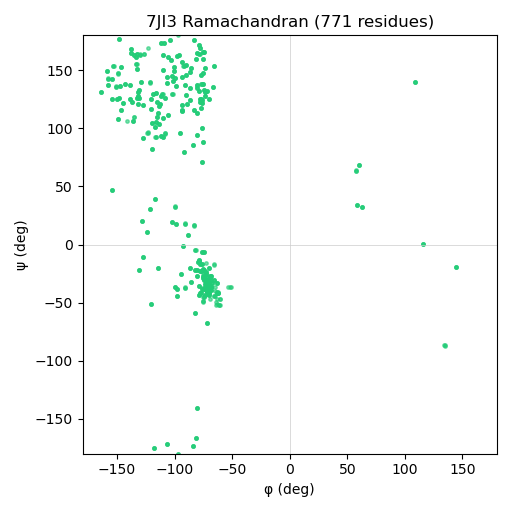06 260 ARG B CA 1
ATOM 3430 C C . ARG B 1 260 ? 116.126 129.231 86.974 1.00 5.06 260 ARG B C 1
ATOM 3431 O O . ARG B 1 260 ? 114.932 129.054 87.224 1.00 5.06 260 ARG B O 1
ATOM 3439 N N . GLN B 1 261 ? 116.685 128.932 85.801 1.00 2.19 261 GLN B N 1
ATOM 3440 C CA . GLN B 1 261 ? 115.869 128.309 84.731 1.00 2.19 261 GLN B CA 1
ATOM 3441 C C . GLN B 1 261 ? 116.476 126.977 84.289 1.00 2.19 261 GLN B C 1
ATOM 3442 O O . GLN B 1 261 ? 117.613 126.663 84.690 1.00 2.19 261 GLN B O 1
ATOM 3448 N N . GLU B 1 262 ? 115.699 126.240 83.498 1.00 2.12 262 GLU B N 1
ATOM 3449 C CA . GLU B 1 262 ? 116.060 124.915 82.930 1.00 2.12 262 GLU B CA 1
ATOM 3450 C C . GLU B 1 262 ? 115.523 124.868 81.496 1.00 2.12 262 GLU B C 1
ATOM 3451 O O . GLU B 1 262 ? 114.296 124.749 81.329 1.00 2.12 262 GLU B O 1
ATOM 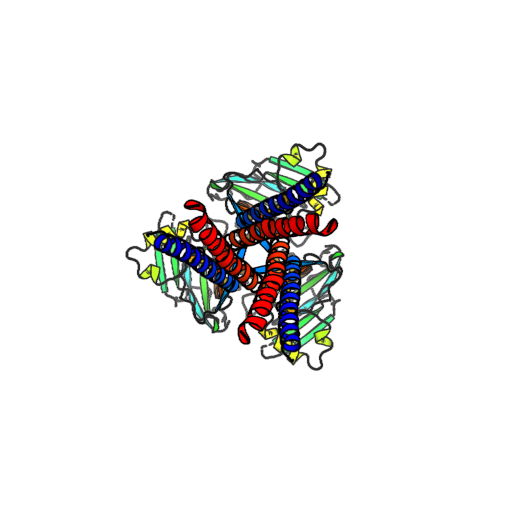3457 N N . SER B 1 263 ? 116.417 124.975 80.508 1.00 1.46 263 SER B N 1
ATOM 3458 C CA . SER B 1 263 ? 116.029 125.006 79.107 1.00 1.46 263 SER B CA 1
ATOM 3459 C C . SER B 1 263 ? 115.721 123.601 78.615 1.00 1.46 263 SER B C 1
ATOM 3460 O O . SER B 1 263 ? 116.075 122.617 79.268 1.00 1.46 263 SER B O 1
ATOM 3463 N N . ALA B 1 264 ? 115.054 123.516 77.469 1.00 1.72 264 ALA B N 1
ATOM 3464 C CA . ALA B 1 264 ? 114.780 122.261 76.786 1.00 1.72 264 ALA B CA 1
ATOM 3465 C C . ALA B 1 264 ? 114.727 122.525 75.291 1.00 1.72 264 ALA B C 1
ATOM 3466 O O . ALA B 1 264 ? 113.769 123.124 74.797 1.00 1.72 264 ALA B O 1
ATOM 3468 N N . VAL B 1 265 ? 115.746 122.068 74.575 1.00 1.74 265 VAL B N 1
ATOM 3469 C CA . VAL B 1 265 ? 115.956 122.395 73.171 1.00 1.74 265 VAL B CA 1
ATOM 3470 C C . VAL B 1 265 ? 115.240 121.357 72.313 1.00 1.74 265 VAL B C 1
ATOM 3471 O O . VAL B 1 265 ? 115.407 120.149 72.518 1.00 1.74 265 VAL B O 1
ATOM 3475 N N . VAL B 1 266 ? 114.420 121.830 71.372 1.00 3.11 266 VAL B N 1
ATOM 3476 C CA . VAL B 1 266 ? 113.660 120.993 70.446 1.00 3.11 266 VAL B CA 1
ATOM 3477 C C . VAL B 1 266 ? 113.878 121.562 69.049 1.00 3.11 266 VAL B C 1
ATOM 3478 O O . VAL B 1 266 ? 113.685 122.763 68.836 1.00 3.11 266 VAL B O 1
ATOM 3482 N N . LYS B 1 267 ? 114.292 120.709 68.108 1.00 3.88 267 LYS B N 1
ATOM 3483 C CA . LYS B 1 267 ? 114.686 121.168 66.780 1.00 3.88 267 LYS B CA 1
ATOM 3484 C C . LYS B 1 267 ? 113.484 121.587 65.940 1.00 3.88 267 LYS B C 1
ATOM 3485 O O . LYS B 1 267 ? 112.492 120.863 65.847 1.00 3.88 267 LYS B O 1
ATOM 3491 N N . PHE B 1 268 ? 113.584 122.768 65.332 1.00 9.60 268 PHE B N 1
ATOM 3492 C CA . PHE B 1 268 ? 112.572 123.293 64.420 1.00 9.60 268 PHE B CA 1
ATOM 3493 C C . PHE B 1 268 ? 112.973 122.918 63.000 1.00 9.60 268 PHE B C 1
ATOM 3494 O O . PHE B 1 268 ? 114.010 123.369 62.505 1.00 9.60 268 PHE B O 1
ATOM 3502 N N . ASN B 1 269 ? 112.159 122.098 62.343 1.00 17.45 269 ASN B N 1
ATOM 3503 C CA . ASN B 1 269 ? 112.458 121.686 60.979 1.00 17.45 269 ASN B CA 1
ATOM 3504 C C . ASN B 1 269 ? 111.904 122.706 59.993 1.00 17.45 269 ASN B C 1
ATOM 3505 O O . ASN B 1 269 ? 110.712 123.027 60.016 1.00 17.45 269 ASN B O 1
ATOM 3510 N N . ASP B 1 270 ? 112.777 123.229 59.139 1.00 23.97 270 ASP B N 1
ATOM 3511 C CA . ASP B 1 270 ? 112.419 124.249 58.163 1.00 23.97 270 ASP B CA 1
ATOM 3512 C C . ASP B 1 270 ? 111.660 123.598 57.017 1.00 23.97 270 ASP B C 1
ATOM 3513 O O . ASP B 1 270 ? 112.177 122.685 56.365 1.00 23.97 270 ASP B O 1
ATOM 3518 N N . ARG B 1 271 ? 110.438 124.063 56.781 1.00 27.28 271 ARG B N 1
ATOM 3519 C CA . ARG B 1 271 ? 109.661 123.694 55.605 1.00 27.28 271 ARG B CA 1
ATOM 3520 C C . ARG B 1 271 ? 109.382 124.922 54.747 1.00 27.28 271 ARG B C 1
ATOM 3521 O O . ARG B 1 271 ? 108.296 125.086 54.190 1.00 27.28 271 ARG B O 1
ATOM 3529 N N . ARG B 1 272 ? 110.375 125.798 54.643 1.00 28.60 272 ARG B N 1
ATOM 3530 C CA . ARG B 1 272 ? 110.310 127.016 53.849 1.00 28.60 272 ARG B CA 1
ATOM 3531 C C . ARG B 1 272 ? 110.986 126.768 52.506 1.00 28.60 272 ARG B C 1
ATOM 3532 O O . ARG B 1 272 ? 111.712 125.776 52.364 1.00 28.60 272 ARG B O 1
ATOM 3540 N N . PRO B 1 273 ? 110.737 127.599 51.489 1.00 27.89 273 PRO B N 1
ATOM 3541 C CA . PRO B 1 273 ? 111.584 127.565 50.291 1.00 27.89 273 PRO B CA 1
ATOM 3542 C C . PRO B 1 273 ? 113.009 128.000 50.596 1.00 27.89 273 PRO B C 1
ATOM 3543 O O . PRO B 1 273 ? 113.265 128.781 51.515 1.00 27.89 273 PRO B O 1
ATOM 3547 N N . ALA B 1 274 ? 113.945 127.498 49.783 1.00 25.18 274 ALA B N 1
ATOM 3548 C CA . ALA B 1 274 ? 115.363 127.630 50.107 1.00 25.18 274 ALA B CA 1
ATOM 3549 C C . ALA B 1 274 ? 115.931 128.988 49.710 1.00 25.18 274 ALA B C 1
ATOM 3550 O O . ALA B 1 274 ? 117.101 129.272 49.991 1.00 25.18 274 ALA B O 1
ATOM 3552 N N . ALA B 1 275 ? 115.137 129.831 49.045 1.00 26.78 275 ALA B N 1
ATOM 3553 C CA . ALA B 1 275 ? 115.591 131.181 48.730 1.00 26.78 275 ALA B CA 1
ATOM 3554 C C . ALA B 1 275 ? 115.598 132.063 49.972 1.00 26.78 275 ALA B C 1
ATOM 3555 O O . ALA B 1 275 ? 116.486 132.908 50.138 1.00 26.78 275 ALA B O 1
ATOM 3557 N N . GLU B 1 276 ? 114.619 131.880 50.856 1.00 31.32 276 GLU B N 1
ATOM 3558 C CA . GLU B 1 276 ? 114.504 132.677 52.069 1.00 31.32 276 GLU B CA 1
ATOM 3559 C C . GLU B 1 276 ? 114.985 131.947 53.316 1.00 31.32 276 GLU B C 1
ATOM 3560 O O . GLU B 1 276 ? 114.626 132.352 54.426 1.00 31.32 276 GLU B O 1
ATOM 3566 N N . GLN B 1 277 ? 115.788 130.893 53.170 1.00 26.62 277 GLN B N 1
ATOM 3567 C CA . GLN B 1 277 ? 116.346 130.204 54.327 1.00 26.62 277 GLN B CA 1
ATOM 3568 C C . GLN B 1 277 ? 117.700 130.753 54.756 1.00 26.62 277 GLN B C 1
ATOM 3569 O O . GLN B 1 277 ? 118.424 130.064 55.482 1.00 26.62 277 GLN B O 1
ATOM 3575 N N . ILE B 1 278 ? 118.062 131.964 54.329 1.00 27.74 278 ILE B N 1
ATOM 3576 C CA . ILE B 1 278 ? 119.339 132.544 54.736 1.00 27.74 278 ILE B CA 1
ATOM 3577 C C . ILE B 1 278 ? 119.235 133.140 56.134 1.00 27.74 278 ILE B C 1
ATOM 3578 O O . ILE B 1 278 ? 120.246 133.316 56.825 1.00 27.74 278 ILE B O 1
ATOM 3583 N N . ASN B 1 279 ? 118.021 133.465 56.572 1.00 22.21 279 ASN B N 1
ATOM 3584 C CA . ASN B 1 279 ? 117.824 134.036 57.896 1.00 22.21 279 ASN B CA 1
ATOM 3585 C C . ASN B 1 279 ? 117.385 132.958 58.879 1.00 22.21 279 ASN B C 1
ATOM 3586 O O . ASN B 1 279 ? 116.539 132.118 58.559 1.00 22.21 279 ASN B O 1
ATOM 3591 N N . GLN B 1 280 ? 117.971 132.981 60.072 1.00 13.70 280 GLN B N 1
ATOM 3592 C CA . GLN B 1 280 ? 117.646 132.030 61.121 1.00 13.70 280 GLN B CA 1
ATOM 3593 C C . GLN B 1 280 ? 116.332 132.403 61.799 1.00 13.70 280 GLN B C 1
ATOM 3594 O O . GLN B 1 280 ? 115.788 133.490 61.600 1.00 13.70 280 GLN B O 1
ATOM 3600 N N . LEU B 1 281 ? 115.821 131.480 62.610 1.00 7.65 281 LEU B N 1
ATOM 3601 C CA . LEU B 1 281 ? 114.608 131.699 63.386 1.00 7.65 281 LEU B CA 1
ATOM 3602 C C . LEU B 1 281 ? 114.854 131.271 64.823 1.00 7.65 281 LEU B C 1
ATOM 3603 O O . LEU B 1 281 ? 115.354 130.171 65.067 1.00 7.65 281 LEU B O 1
ATOM 3608 N N . TYR B 1 282 ? 114.491 132.133 65.767 1.00 4.31 282 TYR B N 1
ATOM 3609 C CA . TYR B 1 282 ? 114.797 131.955 67.184 1.00 4.31 282 TYR B CA 1
ATOM 3610 C C . TYR B 1 282 ? 113.469 131.892 67.924 1.00 4.31 282 TYR B C 1
ATOM 3611 O O . TYR B 1 282 ? 112.827 132.925 68.122 1.00 4.31 282 TYR B O 1
ATOM 3620 N N . PHE B 1 283 ? 113.051 130.709 68.347 1.00 5.99 283 PHE B N 1
ATOM 3621 C CA . PHE B 1 283 ? 111.838 130.575 69.139 1.00 5.99 283 PHE B CA 1
ATOM 3622 C C . PHE B 1 283 ? 112.201 130.416 70.609 1.00 5.99 283 PHE B C 1
ATOM 3623 O O . PHE B 1 283 ? 113.276 129.916 70.942 1.00 5.99 283 PHE B O 1
ATOM 3631 N N . ALA B 1 284 ? 111.294 130.838 71.487 1.00 5.73 284 ALA B N 1
ATOM 3632 C CA . ALA B 1 284 ? 111.513 130.731 72.922 1.00 5.73 284 ALA B CA 1
ATOM 3633 C C . ALA B 1 284 ? 110.175 130.681 73.635 1.00 5.73 284 ALA B C 1
ATOM 3634 O O . ALA B 1 284 ? 109.231 131.361 73.236 1.00 5.73 284 ALA B O 1
ATOM 3636 N N . VAL B 1 285 ? 110.099 129.877 74.690 1.00 13.53 285 VAL B N 1
ATOM 3637 C CA . VAL B 1 285 ? 108.898 129.732 75.505 1.00 13.53 285 VAL B CA 1
ATOM 3638 C C . VAL B 1 285 ? 109.298 129.967 76.952 1.00 13.53 285 VAL B C 1
ATOM 3639 O O . VAL B 1 285 ? 110.136 129.235 77.487 1.00 13.53 285 VAL B O 1
ATOM 3643 N N . PHE B 1 286 ? 108.706 130.970 77.588 1.00 5.04 286 PHE B N 1
ATOM 3644 C CA . PHE B 1 286 ? 109.001 131.298 78.977 1.00 5.04 286 PHE B CA 1
ATOM 3645 C C . PHE B 1 286 ? 107.761 131.043 79.813 1.00 5.04 286 PHE B C 1
ATOM 3646 O O . PHE B 1 286 ? 106.764 131.751 79.664 1.00 5.04 286 PHE B O 1
ATOM 3654 N N . GLN B 1 287 ? 107.820 130.061 80.706 1.00 7.05 287 GLN B N 1
ATOM 3655 C CA . GLN B 1 287 ? 106.705 129.805 81.603 1.00 7.05 287 GLN B CA 1
ATOM 3656 C C . GLN B 1 287 ? 107.235 129.526 82.999 1.00 7.05 287 GLN B C 1
ATOM 3657 O O . GLN B 1 287 ? 108.434 129.338 83.201 1.00 7.05 287 GLN B O 1
ATOM 3663 N N . TRP B 1 288 ? 106.330 129.523 83.972 1.00 6.52 288 TRP B N 1
ATOM 3664 C CA . TRP B 1 288 ? 106.678 129.195 85.344 1.00 6.52 288 TRP B CA 1
ATOM 3665 C C . TRP B 1 288 ? 106.610 127.692 85.553 1.00 6.52 288 TRP B C 1
ATOM 3666 O O . TRP B 1 288 ? 105.802 126.998 84.936 1.00 6.52 288 TRP B O 1
ATOM 3677 N N . ARG B 1 289 ? 107.467 127.192 86.439 1.00 8.64 289 ARG B N 1
ATOM 3678 C CA . ARG B 1 289 ? 107.582 125.749 86.607 1.00 8.64 289 ARG B CA 1
ATOM 3679 C C . ARG B 1 289 ? 106.492 125.204 87.520 1.00 8.64 289 ARG B C 1
ATOM 3680 O O . ARG B 1 289 ? 105.707 124.339 87.120 1.00 8.64 289 ARG B O 1
ATOM 3688 N N . ASP B 1 290 ? 106.433 125.696 88.752 1.00 18.16 290 ASP B N 1
ATOM 3689 C CA . ASP B 1 290 ? 105.505 125.203 89.754 1.00 18.16 290 ASP B CA 1
ATOM 3690 C C . ASP B 1 290 ? 105.138 126.346 90.686 1.00 18.16 290 ASP B C 1
ATOM 3691 O O . ASP B 1 290 ? 105.968 127.228 90.936 1.00 18.16 290 ASP B O 1
ATOM 3696 N N . PRO B 1 291 ? 103.896 126.369 91.216 1.00 21.30 291 PRO B N 1
ATOM 3697 C CA . PRO B 1 291 ? 103.501 127.487 92.108 1.00 21.30 291 PRO B CA 1
ATOM 3698 C C . PRO B 1 291 ? 104.082 127.392 93.515 1.00 21.30 291 PRO B C 1
ATOM 3699 O O . PRO B 1 291 ? 103.391 127.147 94.504 1.00 21.30 291 PRO B O 1
ATOM 3703 N N . TYR B 1 292 ? 105.390 127.610 93.623 1.00 22.73 292 TYR B N 1
ATOM 3704 C CA . TYR B 1 292 ? 106.095 127.629 94.894 1.00 22.73 292 TYR B CA 1
ATOM 3705 C C . TYR B 1 292 ? 107.223 128.641 94.804 1.00 22.73 292 TYR B C 1
ATOM 3706 O O . TYR B 1 292 ? 107.739 128.919 93.719 1.00 22.73 292 TYR B O 1
ATOM 3715 N N . ILE B 1 293 ? 107.599 129.197 95.949 1.00 15.61 293 ILE B N 1
ATOM 3716 C CA . ILE B 1 293 ? 108.791 130.024 96.069 1.00 15.61 293 ILE B CA 1
ATOM 3717 C C . ILE B 1 293 ? 109.691 129.365 97.096 1.00 15.61 293 ILE B C 1
ATOM 3718 O O . ILE B 1 293 ? 109.311 129.237 98.265 1.00 15.61 293 ILE B O 1
ATOM 3723 N N . GLN B 1 294 ? 110.866 128.927 96.660 1.00 16.48 294 GLN B N 1
ATOM 3724 C CA . GLN B 1 294 ? 111.820 128.313 97.570 1.00 16.48 294 GLN B CA 1
ATOM 3725 C C . GLN B 1 294 ? 112.450 129.384 98.447 1.00 16.48 294 GLN B C 1
ATOM 3726 O O . GLN B 1 294 ? 112.939 130.399 97.947 1.00 16.48 294 GLN B O 1
ATOM 3732 N N . GLN B 1 295 ? 112.412 129.170 99.757 1.00 20.98 295 GLN B N 1
ATOM 3733 C CA . GLN B 1 295 ? 112.961 130.109 100.722 1.00 20.98 295 GLN B CA 1
ATOM 3734 C C . GLN B 1 295 ? 114.182 129.492 101.384 1.00 20.98 295 GLN B C 1
ATOM 3735 O O . GLN B 1 295 ? 114.115 128.369 101.891 1.00 20.98 295 GLN B O 1
ATOM 3741 N N . ASN B 1 296 ? 115.291 130.221 101.374 1.00 24.49 296 ASN B N 1
ATOM 3742 C CA . ASN B 1 296 ? 116.546 129.757 101.950 1.00 24.49 296 ASN B CA 1
ATOM 3743 C C . ASN B 1 296 ? 116.887 130.616 103.157 1.00 24.49 296 ASN B C 1
ATOM 3744 O O . ASN B 1 296 ? 117.067 131.832 103.028 1.00 24.49 296 ASN B O 1
ATOM 3749 N N . LYS B 1 297 ? 116.974 129.985 104.324 1.00 29.36 297 LYS B N 1
ATOM 3750 C CA . LYS B 1 297 ? 117.384 130.643 105.555 1.00 29.36 297 LYS B CA 1
ATOM 3751 C C . LYS B 1 297 ? 118.651 129.976 106.064 1.00 29.36 297 LYS B C 1
ATOM 3752 O O . LYS B 1 297 ? 118.706 128.747 106.171 1.00 29.36 297 LYS B O 1
ATOM 3758 N N . MET B 1 298 ? 119.664 130.780 106.371 1.00 34.29 298 MET B N 1
ATOM 3759 C CA . MET B 1 298 ? 120.887 130.254 106.960 1.00 34.29 298 MET B CA 1
ATOM 3760 C C . MET B 1 298 ? 120.705 130.096 108.462 1.00 34.29 298 MET B C 1
ATOM 3761 O O . MET B 1 298 ? 120.429 131.069 109.170 1.00 34.29 298 MET B O 1
ATOM 3766 N N . ILE B 1 299 ? 120.767 128.844 108.931 1.00 24.66 299 ILE B N 1
ATOM 3767 C CA . ILE B 1 299 ? 120.504 128.524 110.367 1.00 24.66 299 ILE B CA 1
ATOM 3768 C C . ILE B 1 299 ? 121.724 127.842 110.998 1.00 24.66 299 ILE B C 1
ATOM 3769 O O . ILE B 1 299 ? 122.326 126.970 110.342 1.00 24.66 299 ILE B O 1
ATOM 3774 N N . VAL B 1 300 ? 122.033 128.215 112.245 1.00 25.65 300 VAL B N 1
ATOM 3775 C CA . VAL B 1 300 ? 123.146 127.660 113.006 1.00 25.65 300 VAL B CA 1
ATOM 3776 C C . VAL B 1 300 ? 122.585 126.659 114.002 1.00 25.65 300 VAL B C 1
ATOM 3777 O O . VAL B 1 300 ? 121.655 126.975 114.753 1.00 25.65 300 VAL B O 1
ATOM 3781 N N . THR B 1 301 ? 123.151 125.455 114.021 1.00 26.92 301 THR B N 1
ATOM 3782 C CA . THR B 1 301 ? 122.623 124.376 114.844 1.00 26.92 301 THR B CA 1
ATOM 3783 C C . THR B 1 301 ? 123.194 124.347 116.257 1.00 26.92 301 THR B C 1
ATOM 3784 O O . THR B 1 301 ? 122.934 123.388 116.992 1.00 26.92 301 THR B O 1
ATOM 3788 N N . ALA B 1 302 ? 123.957 125.361 116.654 1.00 25.10 302 ALA B N 1
ATOM 3789 C CA . ALA B 1 302 ? 124.487 125.450 118.005 1.00 25.10 302 ALA B CA 1
ATOM 3790 C C . ALA B 1 302 ? 123.636 126.389 118.849 1.00 25.10 302 ALA B C 1
ATOM 3791 O O . ALA B 1 302 ? 123.138 127.410 118.369 1.00 25.10 302 ALA B O 1
ATOM 3793 N N . ASN B 1 303 ? 123.480 126.036 120.116 1.00 27.98 303 ASN B N 1
ATOM 3794 C CA . ASN B 1 303 ? 122.695 126.834 121.055 1.00 27.98 303 ASN B CA 1
ATOM 3795 C C . ASN B 1 303 ? 123.597 127.359 122.164 1.00 27.98 303 ASN B C 1
ATOM 3796 O O . ASN B 1 303 ? 123.994 126.580 123.051 1.00 27.98 303 ASN B O 1
ATOM 3801 N N . PRO B 1 304 ? 123.953 128.652 122.168 1.00 28.09 304 PRO B N 1
ATOM 3802 C CA . PRO B 1 304 ? 124.901 129.152 123.175 1.00 28.09 304 PRO B CA 1
ATOM 3803 C C . PRO B 1 304 ? 124.306 129.352 124.565 1.00 28.09 304 PRO B C 1
ATOM 3804 O O . PRO B 1 304 ? 124.983 129.091 125.567 1.00 28.09 304 PRO B O 1
ATOM 3808 N N . TRP B 1 305 ? 123.057 129.828 124.612 1.00 33.02 305 TRP B N 1
ATOM 3809 C CA . TRP B 1 305 ? 122.347 130.043 125.900 1.00 33.02 305 TRP B CA 1
ATOM 3810 C C . TRP B 1 305 ? 122.127 128.680 126.564 1.00 33.02 305 TRP B C 1
ATOM 3811 O O . TRP B 1 305 ? 122.393 128.557 127.778 1.00 33.02 305 TRP B O 1
ATOM 3822 N N . SER B 1 306 ? 121.691 127.692 125.776 1.00 27.36 306 SER B N 1
ATOM 3823 C CA . SER B 1 306 ? 121.475 126.314 126.287 1.00 27.36 306 SER B CA 1
ATOM 3824 C C . SER B 1 306 ? 122.818 125.752 126.765 1.00 27.36 306 SER B C 1
ATOM 3825 O O . SER B 1 306 ? 122.848 125.122 127.839 1.00 27.36 306 SER B O 1
ATOM 3828 N N . SER B 1 307 ? 123.888 126.010 126.004 1.00 27.46 307 SER B N 1
ATOM 3829 C CA . SER B 1 307 ? 125.250 125.541 126.371 1.00 27.46 307 SER B CA 1
ATOM 3830 C C . SER B 1 307 ? 125.669 126.191 127.694 1.00 27.46 307 SER B C 1
ATOM 3831 O O . SER B 1 307 ? 126.216 125.475 128.556 1.00 27.46 307 SER B O 1
ATOM 3834 N N . ILE B 1 308 ? 125.380 127.487 127.856 1.00 25.68 308 ILE B N 1
ATOM 3835 C CA . ILE B 1 308 ? 125.726 128.221 129.111 1.00 25.68 308 ILE B CA 1
ATOM 3836 C C . ILE B 1 308 ? 124.957 127.582 130.272 1.00 25.68 308 ILE B C 1
ATOM 3837 O O . ILE B 1 308 ? 125.564 127.377 131.341 1.00 25.68 308 ILE B O 1
ATOM 3842 N N . ALA B 1 309 ? 123.682 127.249 130.048 1.00 22.78 309 ALA B N 1
ATOM 3843 C CA . ALA B 1 309 ? 122.855 126.600 131.092 1.00 22.78 309 ALA B CA 1
ATOM 3844 C C . ALA B 1 309 ? 123.461 125.231 131.419 1.00 22.78 309 ALA B C 1
ATOM 3845 O O . ALA B 1 309 ? 123.703 124.954 132.610 1.00 22.78 309 ALA B O 1
ATOM 3847 N N . ILE B 1 310 ? 123.711 124.424 130.383 1.00 24.09 310 ILE B N 1
ATOM 3848 C CA . ILE B 1 310 ? 124.293 123.094 130.533 1.00 24.09 310 ILE B CA 1
ATOM 3849 C C . ILE B 1 310 ? 125.571 123.153 131.373 1.00 24.09 310 ILE B C 1
ATOM 3850 O O . ILE B 1 310 ? 125.818 122.277 132.217 1.00 24.09 310 ILE B O 1
ATOM 3855 N N . LEU B 1 311 ? 126.361 124.223 131.207 1.00 26.45 311 LEU B N 1
ATOM 3856 C CA . LEU B 1 311 ? 127.527 124.451 132.060 1.00 26.45 311 LEU B CA 1
ATOM 3857 C C . LEU B 1 311 ? 127.138 124.762 133.502 1.00 26.45 311 LEU B C 1
ATOM 3858 O O . LEU B 1 311 ? 127.859 124.369 134.427 1.00 26.45 311 LEU B O 1
ATOM 3863 N N . SER B 1 312 ? 126.000 125.439 133.708 1.00 22.96 312 SER B N 1
ATOM 3864 C CA . SER B 1 312 ? 125.498 125.662 135.064 1.00 22.96 312 SER B CA 1
ATOM 3865 C C . SER B 1 312 ? 125.031 124.360 135.712 1.00 22.96 312 SER B C 1
ATOM 3866 O O . SER B 1 312 ? 125.280 124.129 136.904 1.00 22.96 312 SER B O 1
ATOM 3869 N N . GLY B 1 313 ? 124.388 123.486 134.931 1.00 20.49 313 GLY B N 1
ATOM 3870 C CA . GLY B 1 313 ? 124.003 122.178 135.442 1.00 20.49 313 GLY B CA 1
ATOM 3871 C C . GLY B 1 313 ? 125.175 121.247 135.703 1.00 20.49 313 GLY B C 1
ATOM 3872 O O . GLY B 1 313 ? 125.085 120.356 136.552 1.00 20.49 313 GLY B O 1
ATOM 3873 N N . VAL B 1 314 ? 126.282 121.434 134.982 1.00 27.67 314 VAL B N 1
ATOM 3874 C CA . VAL B 1 314 ? 127.497 120.670 135.266 1.00 27.67 314 VAL B CA 1
ATOM 3875 C C . VAL B 1 314 ? 128.173 121.196 136.530 1.00 27.67 314 VAL B C 1
ATOM 3876 O O . VAL B 1 314 ? 128.564 120.421 137.417 1.00 27.67 314 VAL B O 1
ATOM 3880 N N . PHE B 1 315 ? 128.285 122.522 136.652 1.00 30.11 315 PHE B N 1
ATOM 3881 C CA . PHE B 1 315 ? 128.975 123.139 137.778 1.00 30.11 315 PHE B CA 1
ATOM 3882 C C . PHE B 1 315 ? 128.176 123.092 139.073 1.00 30.11 315 PHE B C 1
ATOM 3883 O O . PHE B 1 315 ? 128.749 123.334 140.140 1.00 30.11 315 PHE B O 1
ATOM 3891 N N . MET B 1 316 ? 126.929 122.625 138.964 1.00 32.40 316 MET B N 1
ATOM 3892 C CA . MET B 1 316 ? 126.030 122.421 140.128 1.00 32.40 316 MET B CA 1
ATOM 3893 C C . MET B 1 316 ? 126.231 120.984 140.630 1.00 32.40 316 MET B C 1
ATOM 3894 O O . MET B 1 316 ? 126.239 120.786 141.860 1.00 32.40 316 MET B O 1
ATOM 3899 N N . ALA B 1 317 ? 126.437 120.037 139.705 1.00 27.47 317 ALA B N 1
ATOM 3900 C CA . ALA B 1 317 ? 126.626 118.631 140.048 1.00 27.47 317 ALA B CA 1
ATOM 3901 C C . ALA B 1 317 ? 128.058 118.328 140.468 1.00 27.47 317 ALA B C 1
ATOM 3902 O O . ALA B 1 317 ? 128.289 117.350 141.188 1.00 27.47 317 ALA B O 1
ATOM 3904 N N . LEU B 1 318 ? 129.010 119.174 140.057 1.00 30.72 318 LEU B N 1
ATOM 3905 C CA . LEU B 1 318 ? 130.368 119.101 140.590 1.00 30.72 318 LEU B CA 1
ATOM 3906 C C . LEU B 1 318 ? 130.422 119.456 142.075 1.00 30.72 318 LEU B C 1
ATOM 3907 O O . LEU B 1 318 ? 131.281 118.943 142.800 1.00 30.72 318 LEU B O 1
ATOM 3909 N N . PHE B 1 319 ? 129.523 120.327 142.545 1.00 29.67 319 PHE B N 1
ATOM 3910 C CA . PHE B 1 319 ? 129.408 120.577 143.979 1.00 29.67 319 PHE B CA 1
ATOM 3911 C C . PHE B 1 319 ? 128.648 119.455 144.676 1.00 29.67 319 PHE B C 1
ATOM 3912 O O . PHE B 1 319 ? 128.998 119.062 145.798 1.00 29.67 319 PHE B O 1
ATOM 3920 N N . LYS B 1 320 ? 127.571 118.996 144.033 1.00 26.81 320 LYS B N 1
ATOM 3921 C CA . LYS B 1 320 ? 126.678 117.952 144.605 1.00 26.81 320 LYS B CA 1
ATOM 3922 C C . LYS B 1 320 ? 127.443 116.647 144.852 1.00 26.81 320 LYS B C 1
ATOM 3923 O O . LYS B 1 320 ? 127.389 116.142 145.991 1.00 26.81 320 LYS B O 1
ATOM 3929 N N . ALA B 1 321 ? 128.140 116.136 143.833 1.00 23.68 321 ALA B N 1
ATOM 3930 C CA . ALA B 1 321 ? 128.834 114.858 143.963 1.00 23.68 321 ALA B CA 1
ATOM 3931 C C . ALA B 1 321 ? 130.020 114.952 144.915 1.00 23.68 321 ALA B C 1
ATOM 3932 O O . ALA B 1 321 ? 130.351 113.967 145.583 1.00 23.68 321 ALA B O 1
ATOM 3934 N N . ALA B 1 322 ? 130.628 116.138 145.032 1.00 24.98 322 ALA B N 1
ATOM 3935 C CA . ALA B 1 322 ? 131.676 116.347 146.027 1.00 24.98 322 ALA B CA 1
ATOM 3936 C C . ALA B 1 322 ? 131.114 116.367 147.445 1.00 24.98 322 ALA B C 1
ATOM 3937 O O . ALA B 1 322 ? 131.751 115.838 148.365 1.00 24.98 322 ALA B O 1
ATOM 3939 N N . ASN B 1 323 ? 129.917 116.940 147.634 1.00 23.95 323 ASN B N 1
ATOM 3940 C CA . ASN B 1 323 ? 129.264 116.891 148.943 1.00 23.95 323 ASN B CA 1
ATOM 3941 C C . ASN B 1 323 ? 128.797 115.481 149.295 1.00 23.95 323 ASN B C 1
ATOM 3942 O O . ASN B 1 323 ? 128.873 115.078 150.464 1.00 23.95 323 ASN B O 1
ATOM 3944 N N . PHE B 1 324 ? 128.349 114.710 148.296 1.00 22.17 324 PHE B N 1
ATOM 3945 C CA . PHE B 1 324 ? 127.974 113.319 148.535 1.00 22.17 324 PHE B CA 1
ATOM 3946 C C . PHE B 1 324 ? 129.189 112.446 148.829 1.00 22.17 324 PHE B C 1
ATOM 3947 O O . PHE B 1 324 ? 129.102 111.527 149.652 1.00 22.17 324 PHE B O 1
ATOM 3949 N N . ALA B 1 325 ? 130.333 112.742 148.203 1.00 21.50 325 ALA B N 1
ATOM 3950 C CA . ALA B 1 325 ? 131.570 112.039 148.529 1.00 21.50 325 ALA B CA 1
ATOM 3951 C C . ALA B 1 325 ? 132.096 112.426 149.906 1.00 21.50 325 ALA B C 1
ATOM 3952 O O . ALA B 1 325 ? 132.669 111.581 150.603 1.00 21.50 325 ALA B O 1
ATOM 3954 N N . LYS B 1 326 ? 131.886 113.682 150.320 1.00 21.99 326 LYS B N 1
ATOM 3955 C CA . LYS B 1 326 ? 132.242 114.099 151.675 1.00 21.99 326 LYS B CA 1
ATOM 3956 C C . LYS B 1 326 ? 131.337 113.463 152.723 1.00 21.99 326 LYS B C 1
ATOM 3957 O O . LYS B 1 326 ? 131.772 113.236 153.857 1.00 21.99 326 LYS B O 1
ATOM 3959 N N . LEU B 1 327 ? 130.081 113.177 152.369 1.00 22.22 327 LEU B N 1
ATOM 3960 C CA . LEU B 1 327 ? 129.211 112.436 153.279 1.00 22.22 327 LEU B CA 1
ATOM 3961 C C . LEU B 1 327 ? 129.588 110.956 153.331 1.00 22.22 327 LEU B C 1
ATOM 3962 O O . LEU B 1 327 ? 129.551 110.337 154.404 1.00 22.22 327 LEU B O 1
ATOM 3964 N N . THR B 1 328 ? 129.963 110.377 152.185 1.00 23.90 328 THR B N 1
ATOM 3965 C CA . THR B 1 328 ? 130.275 108.951 152.127 1.00 23.90 328 THR B CA 1
ATOM 3966 C C . THR B 1 328 ? 131.638 108.646 152.747 1.00 23.90 328 THR B C 1
ATOM 3967 O O . THR B 1 328 ? 131.861 107.537 153.250 1.00 23.90 328 THR B O 1
ATOM 3971 N N . ILE B 1 329 ? 132.557 109.618 152.735 1.00 23.89 329 ILE B N 1
ATOM 3972 C CA . ILE B 1 329 ? 133.874 109.416 153.331 1.00 23.89 329 ILE B CA 1
ATOM 3973 C C . ILE B 1 329 ? 133.821 109.409 154.853 1.00 23.89 329 ILE B C 1
ATOM 3974 O O . ILE B 1 329 ? 134.707 108.836 155.497 1.00 23.89 329 ILE B O 1
ATOM 3976 N N . GLN B 1 330 ? 132.805 110.032 155.447 1.00 25.64 330 GLN B N 1
ATOM 3977 C CA . GLN B 1 330 ? 132.593 109.950 156.885 1.00 25.64 330 GLN B CA 1
ATOM 3978 C C . GLN B 1 330 ? 131.614 108.848 157.263 1.00 25.64 330 GLN B C 1
ATOM 3979 O O . GLN B 1 330 ? 131.675 108.337 158.387 1.00 25.64 330 GLN B O 1
ATOM 3981 N N . TRP B 1 331 ? 130.718 108.466 156.349 1.00 25.91 331 TRP B N 1
ATOM 3982 C CA . TRP B 1 331 ? 129.778 107.387 156.626 1.00 25.91 331 TRP B CA 1
ATOM 3983 C C . TRP B 1 331 ? 130.414 106.004 156.542 1.00 25.91 331 TRP B C 1
ATOM 3984 O O . TRP B 1 331 ? 129.833 105.041 157.053 1.00 25.91 331 TRP B O 1
ATOM 3986 N N . ILE B 1 332 ? 131.586 105.880 155.915 1.00 25.45 332 ILE B N 1
ATOM 3987 C CA . ILE B 1 332 ? 132.225 104.574 155.778 1.00 25.45 332 ILE B CA 1
ATOM 3988 C C . ILE B 1 332 ? 132.949 104.141 157.046 1.00 25.45 332 ILE B C 1
ATOM 3989 O O . ILE B 1 332 ? 133.292 102.960 157.180 1.00 25.45 332 ILE B O 1
ATOM 3991 N N . ILE B 1 333 ? 133.198 105.059 157.978 1.00 27.11 333 ILE B N 1
ATOM 3992 C CA . ILE B 1 333 ? 133.856 104.726 159.236 1.00 27.11 333 ILE B CA 1
ATOM 3993 C C . ILE B 1 333 ? 132.943 105.107 160.394 1.00 27.11 333 ILE B C 1
ATOM 3994 O O . ILE B 1 333 ? 133.414 105.454 161.483 1.00 27.11 333 ILE B O 1
ATOM 3996 N N . ARG B 1 334 ? 131.635 105.050 160.165 1.00 25.78 334 ARG B N 1
ATOM 3997 C CA . ARG B 1 334 ? 130.658 105.382 161.195 1.00 25.78 334 ARG B CA 1
ATOM 3998 C C . ARG B 1 334 ? 130.494 104.235 162.186 1.00 25.78 334 ARG B C 1
ATOM 3999 O O . ARG B 1 334 ? 131.272 104.101 163.131 1.00 25.78 334 ARG B O 1
ATOM 4001 N N . ASN C 1 65 ? 119.654 149.108 158.727 1.00 26.56 65 ASN C N 1
ATOM 4002 C CA . ASN C 1 65 ? 119.559 147.707 158.333 1.00 26.56 65 ASN C CA 1
ATOM 4003 C C . ASN C 1 65 ? 119.269 147.581 156.843 1.00 26.56 65 ASN C C 1
ATOM 4004 O O . ASN C 1 65 ? 118.137 147.313 156.443 1.00 26.56 65 ASN C O 1
ATOM 4006 N N . VAL C 1 66 ? 120.300 147.768 156.025 1.00 24.27 66 VAL C N 1
ATOM 4007 C CA . VAL C 1 66 ? 120.159 147.731 154.577 1.00 24.27 66 VAL C CA 1
ATOM 4008 C C . VAL C 1 66 ? 120.570 146.372 154.006 1.00 24.27 66 VAL C C 1
ATOM 4009 O O . VAL C 1 66 ? 120.824 146.257 152.809 1.00 24.27 66 VAL C O 1
ATOM 4011 N N . PHE C 1 67 ? 120.635 145.338 154.847 1.00 24.07 67 PHE C N 1
ATOM 4012 C CA . PHE C 1 67 ? 121.067 144.024 154.382 1.00 24.07 67 PHE C CA 1
ATOM 4013 C C . PHE C 1 67 ? 119.951 143.293 153.645 1.00 24.07 67 PHE C C 1
ATOM 4014 O O . PHE C 1 67 ? 120.214 142.568 152.677 1.00 24.07 67 PHE C O 1
ATOM 4016 N N . THR C 1 68 ? 118.703 143.476 154.088 1.00 23.48 68 THR C N 1
ATOM 4017 C CA . THR C 1 68 ? 117.576 142.822 153.429 1.00 23.48 68 THR C CA 1
ATOM 4018 C C . THR C 1 68 ? 117.255 143.473 152.090 1.00 23.48 68 THR C C 1
ATOM 4019 O O . THR C 1 68 ? 116.746 142.799 151.188 1.00 23.48 68 THR C O 1
ATOM 4021 N N . VAL C 1 69 ? 117.579 144.760 151.935 1.00 23.83 69 VAL C N 1
ATOM 4022 C CA . VAL C 1 69 ? 117.428 145.430 150.645 1.00 23.83 69 VAL C CA 1
ATOM 4023 C C . VAL C 1 69 ? 118.448 144.901 149.644 1.00 23.83 69 VAL C C 1
ATOM 4024 O O . VAL C 1 69 ? 118.132 144.699 148.466 1.00 23.83 69 VAL C O 1
ATOM 4026 N N . LEU C 1 70 ? 119.672 144.622 150.105 1.00 23.06 70 LEU C N 1
ATOM 4027 C CA . LEU C 1 70 ? 120.684 144.032 149.233 1.00 23.06 70 LEU C CA 1
ATOM 4028 C C . LEU C 1 70 ? 120.384 142.568 148.926 1.00 23.06 70 LEU C C 1
ATOM 4029 O O . LEU C 1 70 ? 120.690 142.094 147.823 1.00 23.06 70 LEU C O 1
ATOM 4031 N N . LEU C 1 71 ? 119.760 141.854 149.871 1.00 23.55 71 LEU C N 1
ATOM 4032 C CA . LEU C 1 71 ? 119.336 140.478 149.615 1.00 23.55 71 LEU C CA 1
ATOM 4033 C C . LEU C 1 71 ? 118.175 140.430 148.627 1.00 23.55 71 LEU C C 1
ATOM 4034 O O . LEU C 1 71 ? 118.128 139.547 147.761 1.00 23.55 71 LEU C O 1
ATOM 4036 N N . ILE C 1 72 ? 117.258 141.399 148.713 1.00 25.48 72 ILE C N 1
ATOM 4037 C CA . ILE C 1 72 ? 116.176 141.504 147.739 1.00 25.48 72 ILE C CA 1
ATOM 4038 C C . ILE C 1 72 ? 116.706 141.958 146.383 1.00 25.48 72 ILE C C 1
ATOM 4039 O O . ILE C 1 72 ? 116.169 141.562 145.344 1.00 25.48 72 ILE C O 1
ATOM 4041 N N . LEU C 1 73 ? 117.790 142.744 146.370 1.00 25.92 73 LEU C N 1
ATOM 4042 C CA . LEU C 1 73 ? 118.416 143.160 145.116 1.00 25.92 73 LEU C CA 1
ATOM 4043 C C . LEU C 1 73 ? 119.110 141.995 144.415 1.00 25.92 73 LEU C C 1
ATOM 4044 O O . LEU C 1 73 ? 118.966 141.830 143.196 1.00 25.92 73 LEU C O 1
ATOM 4046 N N . ILE C 1 74 ? 119.845 141.167 145.165 1.00 24.92 74 ILE C N 1
ATOM 4047 C CA . ILE C 1 74 ? 120.516 140.030 144.535 1.00 24.92 74 ILE C CA 1
ATOM 4048 C C . ILE C 1 74 ? 119.510 138.918 144.190 1.00 24.92 74 ILE C C 1
ATOM 4049 O O . ILE C 1 74 ? 119.680 138.223 143.179 1.00 24.92 74 ILE C O 1
ATOM 4054 N N . TYR C 1 75 ? 118.394 138.809 144.930 1.00 25.29 75 TYR C N 1
ATOM 4055 C CA . TYR C 1 75 ? 117.347 137.862 144.550 1.00 25.29 75 TYR C CA 1
ATOM 4056 C C . TYR C 1 75 ? 116.563 138.343 143.332 1.00 25.29 75 TYR C C 1
ATOM 4057 O O . TYR C 1 75 ? 116.171 137.523 142.491 1.00 25.29 75 TYR C O 1
ATOM 4059 N N . LEU C 1 76 ? 116.373 139.663 143.198 1.00 26.66 76 LEU C N 1
ATOM 4060 C CA . LEU C 1 76 ? 115.722 140.219 142.018 1.00 26.66 76 LEU C CA 1
ATOM 4061 C C . LEU C 1 76 ? 116.613 140.104 140.788 1.00 26.66 76 LEU C C 1
ATOM 4062 O O . LEU C 1 76 ? 116.120 139.830 139.689 1.00 26.66 76 LEU C O 1
ATOM 4064 N N . LEU C 1 77 ? 117.931 140.268 140.962 1.00 27.96 77 LEU C N 1
ATOM 4065 C CA . LEU C 1 77 ? 118.860 140.077 139.851 1.00 27.96 77 LEU C CA 1
ATOM 4066 C C . LEU C 1 77 ? 118.978 138.609 139.453 1.00 27.96 77 LEU C C 1
ATOM 4067 O O . LEU C 1 77 ? 119.112 138.304 138.259 1.00 27.96 77 LEU C O 1
ATOM 4072 N N . LEU C 1 78 ? 118.867 137.691 140.422 1.00 27.45 78 LEU C N 1
ATOM 4073 C CA . LEU C 1 78 ? 118.914 136.267 140.103 1.00 27.45 78 LEU C CA 1
ATOM 4074 C C . LEU C 1 78 ? 117.644 135.800 139.400 1.00 27.45 78 LEU C C 1
ATOM 4075 O O . LEU C 1 78 ? 117.718 135.025 138.437 1.00 27.45 78 LEU C O 1
ATOM 4080 N N . THR C 1 79 ? 116.470 136.281 139.833 1.00 27.53 79 THR C N 1
ATOM 4081 C CA . THR C 1 79 ? 115.259 135.923 139.103 1.00 27.53 79 THR C CA 1
ATOM 4082 C C . THR C 1 79 ? 115.130 136.679 137.782 1.00 27.53 79 THR C C 1
ATOM 4083 O O . THR C 1 79 ? 114.477 136.168 136.868 1.00 27.53 79 THR C O 1
ATOM 4087 N N . ALA C 1 80 ? 115.814 137.822 137.625 1.00 28.19 80 ALA C N 1
ATOM 4088 C CA . ALA C 1 80 ? 115.870 138.484 136.327 1.00 28.19 80 ALA C CA 1
ATOM 4089 C C . ALA C 1 80 ? 116.745 137.709 135.351 1.00 28.19 80 ALA C C 1
ATOM 4090 O O . ALA C 1 80 ? 116.392 137.572 134.173 1.00 28.19 80 ALA C O 1
ATOM 4092 N N . LEU C 1 81 ? 117.873 137.170 135.834 1.00 28.36 81 LEU C N 1
ATOM 4093 C CA . LEU C 1 81 ? 118.736 136.339 134.995 1.00 28.36 81 LEU C CA 1
ATOM 4094 C C . LEU C 1 81 ? 118.068 135.010 134.646 1.00 28.36 81 LEU C C 1
ATOM 4095 O O . LEU C 1 81 ? 118.194 134.525 133.511 1.00 28.36 81 LEU C O 1
ATOM 4100 N N . ALA C 1 82 ? 117.308 134.443 135.592 1.00 26.47 82 ALA C N 1
ATOM 4101 C CA . ALA C 1 82 ? 116.589 133.198 135.333 1.00 26.47 82 ALA C CA 1
ATOM 4102 C C . ALA C 1 82 ? 115.424 133.407 134.369 1.00 26.47 82 ALA C C 1
ATOM 4103 O O . ALA C 1 82 ? 115.180 132.562 133.500 1.00 26.47 82 ALA C O 1
ATOM 4105 N N . ALA C 1 83 ? 114.727 134.545 134.473 1.00 22.43 83 ALA C N 1
ATOM 4106 C CA . ALA C 1 83 ? 113.657 134.853 133.530 1.00 22.43 83 ALA C CA 1
ATOM 4107 C C . ALA C 1 83 ? 114.200 135.206 132.150 1.00 22.43 83 ALA C C 1
ATOM 4108 O O . ALA C 1 83 ? 113.554 134.900 131.141 1.00 22.43 83 ALA C O 1
ATOM 4110 N N . PHE C 1 84 ? 115.399 135.799 132.086 1.00 28.21 84 PHE C N 1
ATOM 4111 C CA . PHE C 1 84 ? 116.025 136.085 130.798 1.00 28.21 84 PHE C CA 1
ATOM 4112 C C . PHE C 1 84 ? 116.483 134.808 130.100 1.00 28.21 84 PHE C C 1
ATOM 4113 O O . PHE C 1 84 ? 116.297 134.665 128.882 1.00 28.21 84 PHE C O 1
ATOM 4121 N N . LEU C 1 85 ? 117.046 133.858 130.859 1.00 26.22 85 LEU C N 1
ATOM 4122 C CA . LEU C 1 85 ? 117.428 132.570 130.280 1.00 26.22 85 LEU C CA 1
ATOM 4123 C C . LEU C 1 85 ? 116.206 131.740 129.896 1.00 26.22 85 LEU C C 1
ATOM 4124 O O . LEU C 1 85 ? 116.216 131.058 128.862 1.00 26.22 85 LEU C O 1
ATOM 4129 N N . ALA C 1 86 ? 115.129 131.828 130.685 1.00 25.89 86 ALA C N 1
ATOM 4130 C CA . ALA C 1 86 ? 113.902 131.111 130.363 1.00 25.89 86 ALA C CA 1
ATOM 4131 C C . ALA C 1 86 ? 113.153 131.723 129.188 1.00 25.89 86 ALA C C 1
ATOM 4132 O O . ALA C 1 86 ? 112.398 131.012 128.519 1.00 25.89 86 ALA C O 1
ATOM 4134 N N . TYR C 1 87 ? 113.336 133.017 128.924 1.00 27.26 87 TYR C N 1
ATOM 4135 C CA . TYR C 1 87 ? 112.793 133.577 127.694 1.00 27.26 87 TYR C CA 1
ATOM 4136 C C . TYR C 1 87 ? 113.648 133.202 126.492 1.00 27.26 87 TYR C C 1
ATOM 4137 O O . TYR C 1 87 ? 113.109 132.858 125.429 1.00 27.26 87 TYR C O 1
ATOM 4146 N N . GLN C 1 88 ? 114.979 133.247 126.654 1.00 26.51 88 GLN C N 1
ATOM 4147 C CA . GLN C 1 88 ? 115.889 133.050 125.529 1.00 26.51 88 GLN C CA 1
ATOM 4148 C C . GLN C 1 88 ? 115.919 131.601 125.050 1.00 26.51 88 GLN C C 1
ATOM 4149 O O . GLN C 1 88 ? 116.018 131.362 123.840 1.00 26.51 88 GLN C O 1
ATOM 4155 N N . THR C 1 89 ? 115.776 130.635 125.970 1.00 23.62 89 THR C N 1
ATOM 4156 C CA . THR C 1 89 ? 115.768 129.224 125.589 1.00 23.62 89 THR C CA 1
ATOM 4157 C C . THR C 1 89 ? 114.495 128.854 124.830 1.00 23.62 89 THR C C 1
ATOM 4158 O O . THR C 1 89 ? 114.561 128.162 123.806 1.00 23.62 89 THR C O 1
ATOM 4162 N N . ILE C 1 90 ? 113.344 129.364 125.281 1.00 22.70 90 ILE C N 1
ATOM 4163 C CA . ILE C 1 90 ? 112.063 129.117 124.618 1.00 22.70 90 ILE C CA 1
ATOM 4164 C C . ILE C 1 90 ? 112.004 129.813 123.257 1.00 22.70 90 ILE C C 1
ATOM 4165 O O . ILE C 1 90 ? 111.524 129.221 122.275 1.00 22.70 90 ILE C O 1
ATOM 4170 N N . SER C 1 91 ? 112.587 131.018 123.149 1.00 24.77 91 SER C N 1
ATOM 4171 C CA . SER C 1 91 ? 112.632 131.726 121.869 1.00 24.77 91 SER C CA 1
ATOM 4172 C C . SER C 1 91 ? 113.567 131.048 120.869 1.00 24.77 91 SER C C 1
ATOM 4173 O O . SER C 1 91 ? 113.226 130.923 119.685 1.00 24.77 91 SER C O 1
ATOM 4176 N N . GLU C 1 92 ? 114.718 130.551 121.340 1.00 23.81 92 GLU C N 1
ATOM 4177 C CA . GLU C 1 92 ? 115.659 129.868 120.456 1.00 23.81 92 GLU C CA 1
ATOM 4178 C C . GLU C 1 92 ? 115.137 128.499 120.025 1.00 23.81 92 GLU C C 1
ATOM 4179 O O . GLU C 1 92 ? 115.330 128.093 118.872 1.00 23.81 92 GLU C O 1
ATOM 4185 N N . VAL C 1 93 ? 114.429 127.801 120.917 1.00 22.44 93 VAL C N 1
ATOM 4186 C CA . VAL C 1 93 ? 113.874 126.493 120.583 1.00 22.44 93 VAL C CA 1
ATOM 4187 C C . VAL C 1 93 ? 112.682 126.631 119.637 1.00 22.44 93 VAL C C 1
ATOM 4188 O O . VAL C 1 93 ? 112.545 125.839 118.696 1.00 22.44 93 VAL C O 1
ATOM 4192 N N . LEU C 1 94 ? 111.877 127.692 119.784 1.00 22.33 94 LEU C N 1
ATOM 4193 C CA . LEU C 1 94 ? 110.806 127.945 118.819 1.00 22.33 94 LEU C CA 1
ATOM 4194 C C . LEU C 1 94 ? 111.339 128.411 117.465 1.00 22.33 94 LEU C C 1
ATOM 4195 O O . LEU C 1 94 ? 110.757 128.067 116.424 1.00 22.33 94 LEU C O 1
ATOM 4200 N N . GLU C 1 95 ? 112.459 129.147 117.454 1.00 24.24 95 GLU C N 1
ATOM 4201 C CA . GLU C 1 95 ? 113.050 129.577 116.189 1.00 24.24 95 GLU C CA 1
ATOM 4202 C C . GLU C 1 95 ? 113.691 128.410 115.441 1.00 24.24 95 GLU C C 1
ATOM 4203 O O . GLU C 1 95 ? 113.551 128.303 114.217 1.00 24.24 95 GLU C O 1
ATOM 4209 N N . LYS C 1 96 ? 114.362 127.503 116.154 1.00 19.96 96 LYS C N 1
ATOM 4210 C CA . LYS C 1 96 ? 114.883 126.308 115.500 1.00 19.96 96 LYS C CA 1
ATOM 4211 C C . LYS C 1 96 ? 113.815 125.247 115.260 1.00 19.96 96 LYS C C 1
ATOM 4212 O O . LYS C 1 96 ? 114.068 124.299 114.512 1.00 19.96 96 LYS C O 1
ATOM 4218 N N . LEU C 1 97 ? 112.640 125.375 115.875 1.00 20.37 97 LEU C N 1
ATOM 4219 C CA . LEU C 1 97 ? 111.525 124.483 115.606 1.00 20.37 97 LEU C CA 1
ATOM 4220 C C . LEU C 1 97 ? 110.678 124.944 114.430 1.00 20.37 97 LEU C C 1
ATOM 4221 O O . LEU C 1 97 ? 109.953 124.127 113.849 1.00 20.37 97 LEU C O 1
ATOM 4226 N N . LYS C 1 98 ? 110.754 126.228 114.069 1.00 23.61 98 LYS C N 1
ATOM 4227 C CA . LYS C 1 98 ? 109.955 126.731 112.954 1.00 23.61 98 LYS C CA 1
ATOM 4228 C C . LYS C 1 98 ? 110.499 126.255 111.608 1.00 23.61 98 LYS C C 1
ATOM 4229 O O . LYS C 1 98 ? 109.730 125.844 110.731 1.00 23.61 98 LYS C O 1
ATOM 4235 N N . ASN C 1 99 ? 111.822 126.291 111.426 1.00 22.08 99 ASN C N 1
ATOM 4236 C CA . ASN C 1 99 ? 112.420 125.997 110.130 1.00 22.08 99 ASN C CA 1
ATOM 4237 C C . ASN C 1 99 ? 113.072 124.622 110.137 1.00 22.08 99 ASN C C 1
ATOM 4238 O O . ASN C 1 99 ? 114.101 124.444 110.806 1.00 22.08 99 ASN C O 1
ATOM 4243 N N . PRO C 1 100 ? 112.544 123.637 109.413 1.00 23.83 100 PRO C N 1
ATOM 4244 C CA . PRO C 1 100 ? 113.168 122.311 109.387 1.00 23.83 100 PRO C CA 1
ATOM 4245 C C . PRO C 1 100 ? 114.377 122.272 108.459 1.00 23.83 100 PRO C C 1
ATOM 4246 O O . PRO C 1 100 ? 114.657 123.207 107.711 1.00 23.83 100 PRO C O 1
ATOM 4250 N N . VAL C 1 101 ? 115.099 121.152 108.524 1.00 26.28 101 VAL C N 1
ATOM 4251 C CA . VAL C 1 101 ? 116.368 120.960 107.826 1.00 26.28 101 VAL C CA 1
ATOM 4252 C C . VAL C 1 101 ? 116.315 119.623 107.093 1.00 26.28 101 VAL C C 1
ATOM 4253 O O . VAL C 1 101 ? 116.031 118.589 107.707 1.00 26.28 101 VAL C O 1
ATOM 4257 N N . MET C 1 102 ? 116.577 119.643 105.785 1.00 28.95 102 MET C N 1
ATOM 4258 C CA . MET C 1 102 ? 116.603 118.423 104.987 1.00 28.95 102 MET C CA 1
ATOM 4259 C C . MET C 1 102 ? 117.936 117.698 105.155 1.00 28.95 102 MET C C 1
ATOM 4260 O O . MET C 1 102 ? 119.002 118.317 105.119 1.00 28.95 102 MET C O 1
ATOM 4265 N N . SER C 1 103 ? 117.870 116.378 105.340 1.00 26.13 103 SER C N 1
ATOM 4266 C CA . SER C 1 103 ? 119.042 115.543 105.582 1.00 26.13 103 SER C CA 1
ATOM 4267 C C . SER C 1 103 ? 119.143 114.490 104.490 1.00 26.13 103 SER C C 1
ATOM 4268 O O . SER C 1 103 ? 118.197 113.725 104.280 1.00 26.13 103 SER C O 1
ATOM 4271 N N . VAL C 1 104 ? 120.294 114.430 103.813 1.00 23.36 104 VAL C N 1
ATOM 4272 C CA . VAL C 1 104 ? 120.485 113.542 102.670 1.00 23.36 104 VAL C CA 1
ATOM 4273 C C . VAL C 1 104 ? 121.270 112.306 103.089 1.00 23.36 104 VAL C C 1
ATOM 4274 O O . VAL C 1 104 ? 122.206 112.372 103.893 1.00 23.36 104 VAL C O 1
ATOM 4278 N N . THR C 1 105 ? 120.866 111.154 102.551 1.00 23.01 105 THR C N 1
ATOM 4279 C CA . THR C 1 105 ? 121.525 109.879 102.806 1.00 23.01 105 THR C CA 1
ATOM 4280 C C . THR C 1 105 ? 121.489 109.068 101.518 1.00 23.01 105 THR C C 1
ATOM 4281 O O . THR C 1 105 ? 120.465 109.042 100.831 1.00 23.01 105 THR C O 1
ATOM 4285 N N . TYR C 1 106 ? 122.597 108.403 101.197 1.00 21.90 106 TYR C N 1
ATOM 4286 C CA . TYR C 1 106 ? 122.759 107.673 99.938 1.00 21.90 106 TYR C CA 1
ATOM 4287 C C . TYR C 1 106 ? 122.782 106.171 100.216 1.00 21.90 106 TYR C C 1
ATOM 4288 O O . TYR C 1 106 ? 123.836 105.590 100.475 1.00 21.90 106 TYR C O 1
ATOM 4297 N N . GLN C 1 107 ? 121.613 105.541 100.141 1.00 20.36 107 GLN C N 1
ATOM 4298 C CA . GLN C 1 107 ? 121.508 104.096 100.308 1.00 20.36 107 GLN C CA 1
ATOM 4299 C C . GLN C 1 107 ? 121.954 103.395 99.032 1.00 20.36 107 GLN C C 1
ATOM 4300 O O . GLN C 1 107 ? 121.394 103.634 97.959 1.00 20.36 107 GLN C O 1
ATOM 4306 N N . GLU C 1 108 ? 122.951 102.524 99.145 1.00 21.00 108 GLU C N 1
ATOM 4307 C CA . GLU C 1 108 ? 123.454 101.796 97.989 1.00 21.00 108 GLU C CA 1
ATOM 4308 C C . GLU C 1 108 ? 122.557 100.602 97.681 1.00 21.00 108 GLU C C 1
ATOM 4309 O O . GLU C 1 108 ? 122.116 99.890 98.585 1.00 21.00 108 GLU C O 1
ATOM 4315 N N . VAL C 1 109 ? 122.271 100.400 96.395 1.00 20.39 109 VAL C N 1
ATOM 4316 C CA . VAL C 1 109 ? 121.455 99.291 95.911 1.00 20.39 109 VAL C CA 1
ATOM 4317 C C . VAL C 1 109 ? 122.188 98.665 94.731 1.00 20.39 109 VAL C C 1
ATOM 4318 O O . VAL C 1 109 ? 122.549 99.366 93.781 1.00 20.39 109 VAL C O 1
ATOM 4322 N N . ASP C 1 110 ? 122.423 97.351 94.798 1.00 24.33 110 ASP C N 1
ATOM 4323 C CA . ASP C 1 110 ? 123.217 96.677 93.778 1.00 24.33 110 ASP C CA 1
ATOM 4324 C C . ASP C 1 110 ? 122.452 96.414 92.485 1.00 24.33 110 ASP C C 1
ATOM 4325 O O . ASP C 1 110 ? 123.086 96.254 91.437 1.00 24.33 110 ASP C O 1
ATOM 4330 N N . SER C 1 111 ? 121.121 96.369 92.527 1.00 22.59 111 SER C N 1
ATOM 4331 C CA . SER C 1 111 ? 120.325 96.112 91.332 1.00 22.59 111 SER C CA 1
ATOM 4332 C C . SER C 1 111 ? 118.941 96.715 91.508 1.00 22.59 111 SER C C 1
ATOM 4333 O O . SER C 1 111 ? 118.244 96.397 92.475 1.00 22.59 111 SER C O 1
ATOM 4336 N N . PHE C 1 112 ? 118.539 97.566 90.560 1.00 13.43 112 PHE C N 1
ATOM 4337 C CA . PHE C 1 112 ? 117.281 98.295 90.573 1.00 13.43 112 PHE C CA 1
ATOM 4338 C C . PHE C 1 112 ? 116.156 97.459 89.972 1.00 13.43 112 PHE C C 1
ATOM 4339 O O . PHE C 1 112 ? 116.404 96.595 89.127 1.00 13.43 112 PHE C O 1
ATOM 4347 N N . PRO C 1 113 ? 114.909 97.676 90.392 1.00 13.41 113 PRO C N 1
ATOM 4348 C CA . PRO C 1 113 ? 113.783 97.110 89.645 1.00 13.41 113 PRO C CA 1
ATOM 4349 C C . PRO C 1 113 ? 113.583 97.872 88.348 1.00 13.41 113 PRO C C 1
ATOM 4350 O O . PRO C 1 113 ? 113.913 99.055 88.247 1.00 13.41 113 PRO C O 1
ATOM 4354 N N . ARG C 1 114 ? 113.044 97.178 87.352 1.00 11.67 114 ARG C N 1
ATOM 4355 C CA . ARG C 1 114 ? 112.992 97.712 85.995 1.00 11.67 114 ARG C CA 1
ATOM 4356 C C . ARG C 1 114 ? 111.879 98.743 85.867 1.00 11.67 114 ARG C C 1
ATOM 4357 O O . ARG C 1 114 ? 110.706 98.396 86.037 1.00 11.67 114 ARG C O 1
ATOM 4365 N N . PRO C 1 115 ? 112.189 100.002 85.568 1.00 8.86 115 PRO C N 1
ATOM 4366 C CA . PRO C 1 115 ? 111.151 101.028 85.494 1.00 8.86 115 PRO C CA 1
ATOM 4367 C C . PRO C 1 115 ? 110.460 101.021 84.139 1.00 8.86 115 PRO C C 1
ATOM 4368 O O . PRO C 1 115 ? 110.825 100.291 83.220 1.00 8.86 115 PRO C O 1
ATOM 4372 N N . GLY C 1 116 ? 109.444 101.865 84.032 1.00 5.44 116 GLY C N 1
ATOM 4373 C CA . GLY C 1 116 ? 108.700 101.990 82.799 1.00 5.44 116 GLY C CA 1
ATOM 4374 C C . GLY C 1 116 ? 108.838 103.375 82.212 1.00 5.44 116 GLY C C 1
ATOM 4375 O O . GLY C 1 116 ? 108.659 104.372 82.913 1.00 5.44 116 GLY C O 1
ATOM 4376 N N . ILE C 1 117 ? 109.160 103.447 80.929 1.00 4.76 117 ILE C N 1
ATOM 4377 C CA . ILE C 1 117 ? 109.431 104.700 80.240 1.00 4.76 117 ILE C CA 1
ATOM 4378 C C . ILE C 1 117 ? 108.253 104.958 79.313 1.00 4.76 117 ILE C C 1
ATOM 4379 O O . ILE C 1 117 ? 108.212 104.455 78.188 1.00 4.76 117 ILE C O 1
ATOM 4384 N N . ALA C 1 118 ? 107.289 105.749 79.771 1.00 4.33 118 ALA C N 1
ATOM 4385 C CA . ALA C 1 118 ? 106.034 105.923 79.047 1.00 4.33 118 ALA C CA 1
ATOM 4386 C C . ALA C 1 118 ? 106.206 106.990 77.978 1.00 4.33 118 ALA C C 1
ATOM 4387 O O . ALA C 1 118 ? 105.900 108.162 78.186 1.00 4.33 118 ALA C O 1
ATOM 4389 N N . LEU C 1 119 ? 106.690 106.575 76.812 1.00 3.42 119 LEU C N 1
ATOM 4390 C CA . LEU C 1 119 ? 106.863 107.484 75.688 1.00 3.42 119 LEU C CA 1
ATOM 4391 C C . LEU C 1 119 ? 105.522 107.799 75.046 1.00 3.42 119 LEU C C 1
ATOM 4392 O O . LEU C 1 119 ? 104.626 106.955 75.011 1.00 3.42 119 LEU C O 1
ATOM 4397 N N . TYR C 1 120 ? 105.386 109.018 74.523 1.00 3.69 120 TYR C N 1
ATOM 4398 C CA . TYR C 1 120 ? 104.174 109.454 73.830 1.00 3.69 120 TYR C CA 1
ATOM 4399 C C . TYR C 1 120 ? 104.507 109.825 72.388 1.00 3.69 120 TYR C C 1
ATOM 4400 O O . TYR C 1 120 ? 104.679 111.009 72.074 1.00 3.69 120 TYR C O 1
ATOM 4409 N N . PRO C 1 121 ? 104.591 108.849 71.481 1.00 6.62 121 PRO C N 1
ATOM 4410 C CA . PRO C 1 121 ? 104.782 109.205 70.071 1.00 6.62 121 PRO C CA 1
ATOM 4411 C C . PRO C 1 121 ? 103.476 109.653 69.442 1.00 6.62 121 PRO C C 1
ATOM 4412 O O . PRO C 1 121 ? 102.450 108.988 69.614 1.00 6.62 121 PRO C O 1
ATOM 4416 N N . GLY C 1 122 ? 103.491 110.784 68.735 1.00 12.01 122 GLY C N 1
ATOM 4417 C CA . GLY C 1 122 ? 102.286 111.223 68.047 1.00 12.01 122 GLY C CA 1
ATOM 4418 C C . GLY C 1 122 ? 101.971 110.369 66.835 1.00 12.01 122 GLY C C 1
ATOM 4419 O O . GLY C 1 122 ? 100.983 109.631 66.816 1.00 12.01 122 GLY C O 1
ATOM 4420 N N . ASN C 1 123 ? 102.819 110.448 65.813 1.00 15.99 123 ASN C N 1
ATOM 4421 C CA . ASN C 1 123 ? 102.740 109.564 64.663 1.00 15.99 123 ASN C CA 1
ATOM 4422 C C . ASN C 1 123 ? 104.040 108.814 64.421 1.00 15.99 123 ASN C C 1
ATOM 4423 O O . ASN C 1 123 ? 104.193 108.195 63.363 1.00 15.99 123 ASN C O 1
ATOM 4428 N N . ALA C 1 124 ? 104.977 108.860 65.364 1.00 10.81 124 ALA C N 1
ATOM 4429 C CA . ALA C 1 124 ? 106.232 108.140 65.225 1.00 10.81 124 ALA C CA 1
ATOM 4430 C C . ALA C 1 124 ? 106.028 106.651 65.471 1.00 10.81 124 ALA C C 1
ATOM 4431 O O . ALA C 1 124 ? 105.048 106.227 66.087 1.00 10.81 124 ALA C O 1
ATOM 4433 N N . GLN C 1 125 ? 106.968 105.852 64.975 1.00 6.75 125 GLN C N 1
ATOM 4434 C CA . GLN C 1 125 ? 106.901 104.399 65.071 1.00 6.75 125 GLN C CA 1
ATOM 4435 C C . GLN C 1 125 ? 108.231 103.879 65.592 1.00 6.75 125 GLN C C 1
ATOM 4436 O O . GLN C 1 125 ? 109.290 104.291 65.111 1.00 6.75 125 GLN C O 1
ATOM 4442 N N . LEU C 1 126 ? 108.172 102.986 66.576 1.00 5.40 126 LEU C N 1
ATOM 4443 C CA . LEU C 1 126 ? 109.385 102.441 67.169 1.00 5.40 126 LEU C CA 1
ATOM 4444 C C . LEU C 1 126 ? 110.033 101.440 66.224 1.00 5.40 126 LEU C C 1
ATOM 4445 O O . LEU C 1 126 ? 109.359 100.573 65.664 1.00 5.40 126 LEU C O 1
ATOM 4450 N N . LEU C 1 127 ? 111.345 101.569 66.038 1.00 5.03 127 LEU C N 1
ATOM 4451 C CA . LEU C 1 127 ? 112.079 100.715 65.116 1.00 5.03 127 LEU C CA 1
ATOM 4452 C C . LEU C 1 127 ? 113.091 99.805 65.792 1.00 5.03 127 LEU C C 1
ATOM 4453 O O . LEU C 1 127 ? 113.490 98.806 65.198 1.00 5.03 127 LEU C O 1
ATOM 4458 N N . SER C 1 128 ? 113.520 100.122 67.010 1.00 3.86 128 SER C N 1
ATOM 4459 C CA . SER C 1 128 ? 114.449 99.288 67.758 1.00 3.86 128 SER C CA 1
ATOM 4460 C C . SER C 1 128 ? 114.224 99.522 69.241 1.00 3.86 128 SER C C 1
ATOM 4461 O O . SER C 1 128 ? 113.763 100.588 69.646 1.00 3.86 128 SER C O 1
ATOM 4464 N N . CYS C 1 129 ? 114.547 98.530 70.060 1.00 4.83 129 CYS C N 1
ATOM 4465 C CA . CYS C 1 129 ? 114.433 98.691 71.531 1.00 4.83 129 CYS C CA 1
ATOM 4466 C C . CYS C 1 129 ? 115.440 97.714 72.123 1.00 4.83 129 CYS C C 1
ATOM 4467 O O . CYS C 1 129 ? 115.080 96.959 73.046 1.00 4.83 129 CYS C O 1
ATOM 4470 N N . SER C 1 130 ? 116.656 97.739 71.574 1.00 5.62 130 SER C N 1
ATOM 4471 C CA . SER C 1 130 ? 117.652 96.759 71.984 1.00 5.62 130 SER C CA 1
ATOM 4472 C C . SER C 1 130 ? 118.439 97.204 73.210 1.00 5.62 130 SER C C 1
ATOM 4473 O O . SER C 1 130 ? 118.888 98.348 73.297 1.00 5.62 130 SER C O 1
ATOM 4476 N N . HIS C 1 131 ? 118.604 96.283 74.157 1.00 8.13 131 HIS C N 1
ATOM 4477 C CA . HIS C 1 131 ? 119.464 96.504 75.311 1.00 8.13 131 HIS C CA 1
ATOM 4478 C C . HIS C 1 131 ? 120.927 96.338 74.930 1.00 8.13 131 HIS C C 1
ATOM 4479 O O . HIS C 1 131 ? 121.270 95.501 74.093 1.00 8.13 131 HIS C O 1
ATOM 4486 N N . TYR C 1 132 ? 121.794 97.125 75.562 1.00 10.09 132 TYR C N 1
ATOM 4487 C CA . TYR C 1 132 ? 123.237 97.012 75.359 1.00 10.09 132 TYR C CA 1
ATOM 4488 C C . TYR C 1 132 ? 123.925 97.159 76.707 1.00 10.09 132 TYR C C 1
ATOM 4489 O O . TYR C 1 132 ? 123.543 98.017 77.507 1.00 10.09 132 TYR C O 1
ATOM 4498 N N . TYR C 1 133 ? 124.928 96.324 76.959 1.00 16.05 133 TYR C N 1
ATOM 4499 C CA . TYR C 1 133 ? 125.682 96.377 78.201 1.00 16.05 133 TYR C CA 1
ATOM 4500 C C . TYR C 1 133 ? 127.037 97.041 77.977 1.00 16.05 133 TYR C C 1
ATOM 4501 O O . TYR C 1 133 ? 127.530 97.121 76.848 1.00 16.05 133 TYR C O 1
ATOM 4510 N N . HIS C 1 134 ? 127.611 97.542 79.086 1.00 19.78 134 HIS C N 1
ATOM 4511 C CA . HIS C 1 134 ? 129.022 97.956 79.219 1.00 19.78 134 HIS C CA 1
ATOM 4512 C C . HIS C 1 134 ? 129.404 99.112 78.294 1.00 19.78 134 HIS C C 1
ATOM 4513 O O . HIS C 1 134 ? 130.541 99.177 77.819 1.00 19.78 134 HIS C O 1
ATOM 4520 N N . ASN C 1 135 ? 128.430 100.001 78.032 1.00 14.05 135 ASN C N 1
ATOM 4521 C CA . ASN C 1 135 ? 128.545 101.203 77.181 1.00 14.05 135 ASN C CA 1
ATOM 4522 C C . ASN C 1 135 ? 128.970 100.872 75.748 1.00 14.05 135 ASN C C 1
ATOM 4523 O O . ASN C 1 135 ? 129.679 101.636 75.092 1.00 14.05 135 ASN C O 1
ATOM 4528 N N . ASP C 1 136 ? 128.525 99.718 75.261 1.00 16.18 136 ASP C N 1
ATOM 4529 C CA . ASP C 1 136 ? 128.826 99.290 73.903 1.00 16.18 136 ASP C CA 1
ATOM 4530 C C . ASP C 1 136 ? 127.682 99.675 72.978 1.00 16.18 136 ASP C C 1
ATOM 4531 O O . ASP C 1 136 ? 126.691 98.947 72.872 1.00 16.18 136 ASP C O 1
ATOM 4536 N N . ILE C 1 137 ? 127.820 100.817 72.315 1.00 15.71 137 ILE C N 1
ATOM 4537 C CA . ILE C 1 137 ? 126.868 101.219 71.285 1.00 15.71 137 ILE C CA 1
ATOM 4538 C C . ILE C 1 137 ? 127.427 100.749 69.949 1.00 15.71 137 ILE C C 1
ATOM 4539 O O . ILE C 1 137 ? 128.506 101.198 69.536 1.00 15.71 137 ILE C O 1
ATOM 4544 N N . PRO C 1 138 ? 126.765 99.825 69.263 1.00 19.75 138 PRO C N 1
ATOM 4545 C CA . PRO C 1 138 ? 127.214 99.435 67.936 1.00 19.75 138 PRO C CA 1
ATOM 4546 C C . PRO C 1 138 ? 126.740 100.442 66.907 1.00 19.75 138 PRO C C 1
ATOM 4547 O O . PRO C 1 138 ? 125.878 101.283 67.209 1.00 19.75 138 PRO C O 1
ATOM 4551 N N . PRO C 1 139 ? 127.306 100.426 65.695 1.00 24.08 139 PRO C N 1
ATOM 4552 C CA . PRO C 1 139 ? 126.680 101.167 64.595 1.00 24.08 139 PRO C CA 1
ATOM 4553 C C . PRO C 1 139 ? 125.344 100.553 64.215 1.00 24.08 139 PRO C C 1
ATOM 4554 O O . PRO C 1 139 ? 125.228 99.325 64.151 1.00 24.08 139 PRO C O 1
ATOM 4558 N N . VAL C 1 140 ? 124.325 101.393 64.015 1.00 25.82 140 VAL C N 1
ATOM 4559 C CA . VAL C 1 140 ? 123.028 100.897 63.572 1.00 25.82 140 VAL C CA 1
ATOM 4560 C C . VAL C 1 140 ? 123.135 100.461 62.119 1.00 25.82 140 VAL C C 1
ATOM 4561 O O . VAL C 1 140 ? 123.708 101.168 61.280 1.00 25.82 140 VAL C O 1
ATOM 4565 N N . VAL C 1 141 ? 122.617 99.266 61.829 1.00 30.45 141 VAL C N 1
ATOM 4566 C CA . VAL C 1 141 ? 122.865 98.626 60.541 1.00 30.45 141 VAL C CA 1
ATOM 4567 C C . VAL C 1 141 ? 122.072 99.261 59.407 1.00 30.45 141 VAL C C 1
ATOM 4568 O O . VAL C 1 141 ? 122.557 99.290 58.269 1.00 30.45 141 VAL C O 1
ATOM 4572 N N . GLU C 1 142 ? 120.888 99.796 59.693 1.00 32.38 142 GLU C N 1
ATOM 4573 C CA . GLU C 1 142 ? 120.069 100.495 58.714 1.00 32.38 142 GLU C CA 1
ATOM 4574 C C . GLU C 1 142 ? 119.110 101.422 59.448 1.00 32.38 142 GLU C C 1
ATOM 4575 O O . GLU C 1 142 ? 118.604 101.066 60.520 1.00 32.38 142 GLU C O 1
ATOM 4581 N N . PRO C 1 143 ? 118.829 102.617 58.909 1.00 22.41 143 PRO C N 1
ATOM 4582 C CA . PRO C 1 143 ? 117.767 103.460 59.481 1.00 22.41 143 PRO C CA 1
ATOM 4583 C C . PRO C 1 143 ? 116.352 103.116 59.016 1.00 22.41 143 PRO C C 1
ATOM 4584 O O . PRO C 1 143 ? 115.439 103.931 59.182 1.00 22.41 143 PRO C O 1
ATOM 4588 N N . GLY C 1 144 ? 116.148 101.929 58.434 1.00 20.74 144 GLY C N 1
ATOM 4589 C CA . GLY C 1 144 ? 114.827 101.395 58.151 1.00 20.74 144 GLY C CA 1
ATOM 4590 C C . GLY C 1 144 ? 114.175 100.760 59.366 1.00 20.74 144 GLY C C 1
ATOM 4591 O O . GLY C 1 144 ? 114.298 101.282 60.475 1.00 20.74 144 GLY C O 1
ATOM 4592 N N . ARG C 1 145 ? 113.480 99.638 59.198 1.00 13.47 145 ARG C N 1
ATOM 4593 C CA . ARG C 1 145 ? 112.736 99.040 60.308 1.00 13.47 145 ARG C CA 1
ATOM 4594 C C . ARG C 1 145 ? 113.261 97.658 60.675 1.00 13.47 145 ARG C C 1
ATOM 4595 O O . ARG C 1 145 ? 112.967 96.672 59.976 1.00 13.47 145 ARG C O 1
ATOM 4603 N N . PRO C 1 146 ? 114.055 97.536 61.746 1.00 14.23 146 PRO C N 1
ATOM 4604 C CA . PRO C 1 146 ? 114.303 96.216 62.342 1.00 14.23 146 PRO C CA 1
ATOM 4605 C C . PRO C 1 146 ? 113.200 95.811 63.307 1.00 14.23 146 PRO C C 1
ATOM 4606 O O . PRO C 1 146 ? 112.177 96.493 63.417 1.00 14.23 146 PRO C O 1
ATOM 4610 N N . GLN C 1 147 ? 113.395 94.700 64.008 1.00 15.72 147 GLN C N 1
ATOM 4611 C CA . GLN C 1 147 ? 112.428 94.193 64.969 1.00 15.72 147 GLN C CA 1
ATOM 4612 C C . GLN C 1 147 ? 112.863 94.557 66.384 1.00 15.72 147 GLN C C 1
ATOM 4613 O O . GLN C 1 147 ? 114.057 94.664 66.676 1.00 15.72 147 GLN C O 1
ATOM 4619 N N . GLU C 1 148 ? 111.878 94.753 67.258 1.00 10.70 148 GLU C N 1
ATOM 4620 C CA . GLU C 1 148 ? 112.140 95.133 68.638 1.00 10.70 148 GLU C CA 1
ATOM 4621 C C . GLU C 1 148 ? 112.655 93.945 69.445 1.00 10.70 148 GLU C C 1
ATOM 4622 O O . GLU C 1 148 ? 112.565 92.787 69.034 1.00 10.70 148 GLU C O 1
ATOM 4628 N N . ILE C 1 149 ? 113.202 94.254 70.619 1.00 9.20 149 ILE C N 1
ATOM 4629 C CA . ILE C 1 149 ? 113.694 93.255 71.559 1.00 9.20 149 ILE C CA 1
ATOM 4630 C C . ILE C 1 149 ? 112.972 93.355 72.899 1.00 9.20 149 ILE C C 1
ATOM 4631 O O . ILE C 1 149 ? 112.434 92.363 73.403 1.00 9.20 149 ILE C O 1
ATOM 4636 N N . ASP C 1 150 ? 112.910 94.555 73.466 1.00 13.03 150 ASP C N 1
ATOM 4637 C CA . ASP C 1 150 ? 112.238 94.760 74.740 1.00 13.03 150 ASP C CA 1
ATOM 4638 C C . ASP C 1 150 ? 110.725 94.743 74.575 1.00 13.03 150 ASP C C 1
ATOM 4639 O O . ASP C 1 150 ? 110.194 94.847 73.466 1.00 13.03 150 ASP C O 1
ATOM 4644 N N . CYS C 1 151 ? 110.031 94.615 75.702 1.00 14.74 151 CYS C N 1
ATOM 4645 C CA . CYS C 1 151 ? 108.585 94.446 75.701 1.00 14.74 151 CYS C CA 1
ATOM 4646 C C . CYS C 1 151 ? 107.899 95.805 75.740 1.00 14.74 151 CYS C C 1
ATOM 4647 O O . CYS C 1 151 ? 108.104 96.585 76.674 1.00 14.74 151 CYS C O 1
ATOM 4650 N N . VAL C 1 152 ? 107.087 96.083 74.731 1.00 13.80 152 VAL C N 1
ATOM 4651 C CA . VAL C 1 152 ? 106.354 97.336 74.638 1.00 13.80 152 VAL C CA 1
ATOM 4652 C C . VAL C 1 152 ? 104.882 97.078 74.937 1.00 13.80 152 VAL C C 1
ATOM 4653 O O . VAL C 1 152 ? 104.335 96.012 74.628 1.00 13.80 152 VAL C O 1
ATOM 4657 N N . VAL C 1 153 ? 104.243 98.039 75.601 1.00 11.53 153 VAL C N 1
ATOM 4658 C CA . VAL C 1 153 ? 102.828 97.957 75.965 1.00 11.53 153 VAL C CA 1
ATOM 4659 C C . VAL C 1 153 ? 102.155 99.186 75.369 1.00 11.53 153 VAL C C 1
ATOM 4660 O O . VAL C 1 153 ? 102.187 100.267 75.964 1.00 11.53 153 VAL C O 1
ATOM 4664 N N . THR C 1 154 ? 101.554 99.036 74.195 1.00 12.71 154 THR C N 1
ATOM 4665 C CA . THR C 1 154 ? 100.822 100.137 73.583 1.00 12.71 154 THR C CA 1
ATOM 4666 C C . THR C 1 154 ? 99.438 100.234 74.211 1.00 12.71 154 THR C C 1
ATOM 4667 O O . THR C 1 154 ? 98.608 99.337 74.033 1.00 12.71 154 THR C O 1
ATOM 4671 N N . GLU C 1 155 ? 99.184 101.315 74.941 1.00 14.55 155 GLU C N 1
ATOM 4672 C CA . GLU C 1 155 ? 97.899 101.524 75.589 1.00 14.55 155 GLU C CA 1
ATOM 4673 C C . GLU C 1 155 ? 97.405 102.937 75.318 1.00 14.55 155 GLU C C 1
ATOM 4674 O O . GLU C 1 155 ? 98.197 103.859 75.114 1.00 14.55 155 GLU C O 1
ATOM 4680 N N . VAL C 1 156 ? 96.084 103.097 75.305 1.00 20.02 156 VAL C N 1
ATOM 4681 C CA . VAL C 1 156 ? 95.440 104.360 74.960 1.00 20.02 156 VAL C CA 1
ATOM 4682 C C . VAL C 1 156 ? 94.705 104.870 76.192 1.00 20.02 156 VAL C C 1
ATOM 4683 O O . VAL C 1 156 ? 93.688 104.300 76.603 1.00 20.02 156 VAL C O 1
ATOM 4687 N N . THR C 1 157 ? 95.219 105.943 76.784 1.00 25.21 157 THR C N 1
ATOM 4688 C CA . THR C 1 157 ? 94.612 106.600 77.931 1.00 25.21 157 THR C CA 1
ATOM 4689 C C . THR C 1 157 ? 94.058 107.955 77.515 1.00 25.21 157 THR C C 1
ATOM 4690 O O . THR C 1 157 ? 94.416 108.497 76.467 1.00 25.21 157 THR C O 1
ATOM 4694 N N . TYR C 1 158 ? 93.184 108.508 78.355 1.00 31.78 158 TYR C N 1
ATOM 4695 C CA . TYR C 1 158 ? 92.646 109.844 78.117 1.00 31.78 158 TYR C CA 1
ATOM 4696 C C . TYR C 1 158 ? 92.409 110.540 79.447 1.00 31.78 158 TYR C C 1
ATOM 4697 O O . TYR C 1 158 ? 91.586 110.087 80.247 1.00 31.78 158 TYR C O 1
ATOM 4706 N N . VAL C 1 159 ? 93.135 111.629 79.681 1.00 28.04 159 VAL C N 1
ATOM 4707 C CA . VAL C 1 159 ? 92.917 112.482 80.845 1.00 28.04 159 VAL C CA 1
ATOM 4708 C C . VAL C 1 159 ? 92.747 113.924 80.376 1.00 28.04 159 VAL C C 1
ATOM 4709 O O . VAL C 1 159 ? 93.575 114.447 79.632 1.00 28.04 159 VAL C O 1
ATOM 4713 N N . LYS C 1 168 ? 95.385 109.974 73.653 1.00 17.42 168 LYS C N 1
ATOM 4714 C CA . LYS C 1 168 ? 96.832 109.832 73.587 1.00 17.42 168 LYS C CA 1
ATOM 47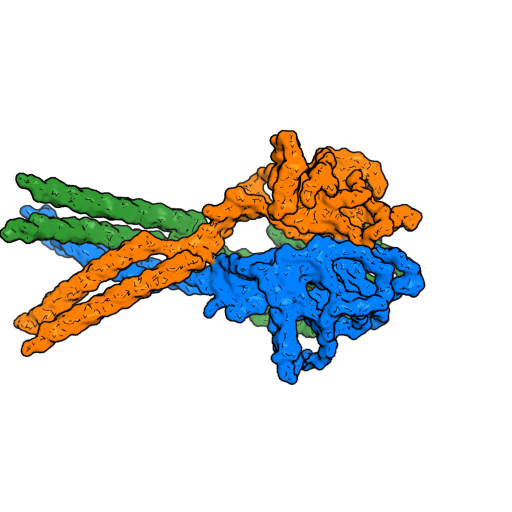15 C C . LYS C 1 168 ? 97.254 108.386 73.818 1.00 17.42 168 LYS C C 1
ATOM 4716 O O . LYS C 1 168 ? 96.688 107.693 74.660 1.00 17.42 168 LYS C O 1
ATOM 4722 N N . ARG C 1 169 ? 98.241 107.929 73.055 1.00 11.31 169 ARG C N 1
ATOM 4723 C CA . ARG C 1 169 ? 98.799 106.598 73.230 1.00 11.31 169 ARG C CA 1
ATOM 4724 C C . ARG C 1 169 ? 100.128 106.680 73.967 1.00 11.31 169 ARG C C 1
ATOM 4725 O O . ARG C 1 169 ? 100.901 107.623 73.789 1.00 11.31 169 ARG C O 1
ATOM 4733 N N . ALA C 1 170 ? 100.386 105.675 74.801 1.00 6.70 170 ALA C N 1
ATOM 4734 C CA . ALA C 1 170 ? 101.544 105.654 75.692 1.00 6.70 170 ALA C CA 1
ATOM 4735 C C . ALA C 1 170 ? 102.296 104.348 75.472 1.00 6.70 170 ALA C C 1
ATOM 4736 O O . ALA C 1 170 ? 102.011 103.340 76.120 1.00 6.70 170 ALA C O 1
ATOM 4738 N N . LEU C 1 171 ? 103.265 104.373 74.565 1.00 5.32 171 LEU C N 1
ATOM 4739 C CA . LEU C 1 171 ? 104.065 103.198 74.258 1.00 5.32 171 LEU C CA 1
ATOM 4740 C C . LEU C 1 171 ? 105.069 102.938 75.372 1.00 5.32 171 LEU C C 1
ATOM 4741 O O . LEU C 1 171 ? 106.202 103.420 75.311 1.00 5.32 171 LEU C O 1
ATOM 4746 N N . VAL C 1 172 ? 104.662 102.185 76.390 1.00 5.84 172 VAL C N 1
ATOM 4747 C CA . VAL C 1 172 ? 105.470 101.982 77.589 1.00 5.84 172 VAL C CA 1
ATOM 4748 C C . VAL C 1 172 ? 106.585 100.986 77.297 1.00 5.84 172 VAL C C 1
ATOM 4749 O O . VAL C 1 172 ? 106.328 99.864 76.856 1.00 5.84 172 VAL C O 1
ATOM 4753 N N . VAL C 1 173 ? 107.824 101.393 77.554 1.00 5.78 173 VAL C N 1
ATOM 4754 C CA . VAL C 1 173 ? 109.010 100.582 77.317 1.00 5.78 173 VAL C CA 1
ATOM 4755 C C . VAL C 1 173 ? 109.591 100.193 78.670 1.00 5.78 173 VAL C C 1
ATOM 4756 O O . VAL C 1 173 ? 109.764 101.052 79.542 1.00 5.78 173 VAL C O 1
ATOM 4760 N N . ARG C 1 174 ? 109.853 98.897 78.861 1.00 10.72 174 ARG C N 1
ATOM 4761 C CA . ARG C 1 174 ? 110.488 98.427 80.086 1.00 10.72 174 ARG C CA 1
ATOM 4762 C C . ARG C 1 174 ? 111.944 98.864 80.130 1.00 10.72 174 ARG C C 1
ATOM 4763 O O . ARG C 1 174 ? 112.717 98.578 79.214 1.00 10.72 174 ARG C O 1
ATOM 4771 N N . GLY C 1 175 ? 112.320 99.547 81.206 1.00 8.99 175 GLY C N 1
ATOM 4772 C CA . GLY C 1 175 ? 113.619 100.166 81.297 1.00 8.99 175 GLY C CA 1
ATOM 4773 C C . GLY C 1 175 ? 114.725 99.216 81.702 1.00 8.99 175 GLY C C 1
ATOM 4774 O O . GLY C 1 175 ? 114.561 97.994 81.684 1.00 8.99 175 GLY C O 1
ATOM 4775 N N . PRO C 1 176 ? 115.887 99.761 82.068 1.00 8.60 176 PRO C N 1
ATOM 4776 C CA . PRO C 1 176 ? 117.016 98.900 82.425 1.00 8.60 176 PRO C CA 1
ATOM 4777 C C . PRO C 1 176 ? 117.143 98.605 83.913 1.00 8.60 176 PRO C C 1
ATOM 4778 O O . PRO C 1 176 ? 116.851 99.445 84.768 1.00 8.60 176 PRO C O 1
ATOM 4782 N N . SER C 1 177 ? 117.569 97.392 84.223 1.00 15.94 177 SER C N 1
ATOM 4783 C CA . SER C 1 177 ? 118.091 97.023 85.525 1.00 15.94 177 SER C CA 1
ATOM 4784 C C . SER C 1 177 ? 119.599 96.855 85.384 1.00 15.94 177 SER C C 1
ATOM 4785 O O . SER C 1 177 ? 120.162 97.204 84.338 1.00 15.94 177 SER C O 1
ATOM 4788 N N . GLU C 1 178 ? 120.237 96.341 86.447 1.00 19.45 178 GLU C N 1
ATOM 4789 C CA . GLU C 1 178 ? 121.664 95.981 86.520 1.00 19.45 178 GLU C CA 1
ATOM 4790 C C . GLU C 1 178 ? 122.564 97.195 86.261 1.00 19.45 178 GLU C C 1
ATOM 4791 O O . GLU C 1 178 ? 123.208 97.320 85.218 1.00 19.45 178 GLU C O 1
ATOM 4797 N N . VAL C 1 179 ? 122.519 98.114 87.231 1.00 14.78 179 VAL C N 1
ATOM 4798 C CA . VAL C 1 179 ? 123.240 99.385 87.177 1.00 14.78 179 VAL C CA 1
ATOM 4799 C C . VAL C 1 179 ? 1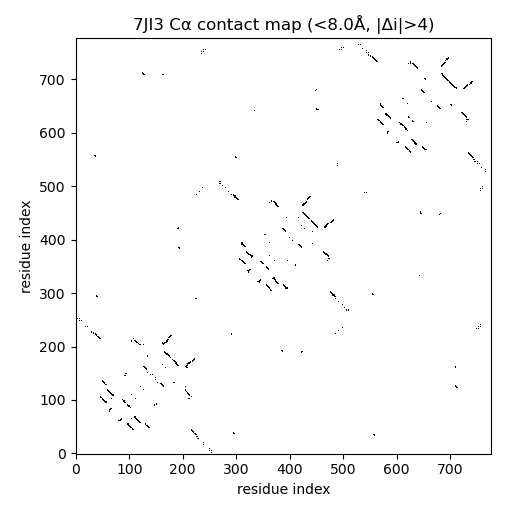24.759 99.176 87.146 1.00 14.78 179 VAL C C 1
ATOM 4800 O O . VAL C 1 179 ? 125.479 99.900 86.443 1.00 14.78 179 VAL C O 1
ATOM 4804 N N . ARG C 1 180 ? 125.261 98.131 87.813 1.00 16.94 180 ARG C N 1
ATOM 4805 C CA . ARG C 1 180 ? 126.691 97.856 87.857 1.00 16.94 180 ARG C CA 1
ATOM 4806 C C . ARG C 1 180 ? 127.228 97.281 86.555 1.00 16.94 180 ARG C C 1
ATOM 4807 O O . ARG C 1 180 ? 128.432 97.379 86.301 1.00 16.94 180 ARG C O 1
ATOM 4815 N N . SER C 1 181 ? 126.371 96.692 85.729 1.00 16.01 181 SER C N 1
ATOM 4816 C CA . SER C 1 181 ? 126.774 96.194 84.424 1.00 16.01 181 SER C CA 1
ATOM 4817 C C . SER C 1 181 ? 126.572 97.217 83.316 1.00 16.01 181 SER C C 1
ATOM 4818 O O . SER C 1 181 ? 126.899 96.910 82.163 1.00 16.01 181 SER C O 1
ATOM 4821 N N . LYS C 1 182 ? 126.041 98.404 83.661 1.00 15.99 182 LYS C N 1
ATOM 4822 C CA . LYS C 1 182 ? 125.773 99.542 82.761 1.00 15.99 182 LYS C CA 1
ATOM 4823 C C . LYS C 1 182 ? 124.851 99.170 81.601 1.00 15.99 182 LYS C C 1
ATOM 4824 O O . LYS C 1 182 ? 125.248 99.215 80.437 1.00 15.99 182 LYS C O 1
ATOM 4830 N N . GLU C 1 183 ? 123.613 98.796 81.914 1.00 10.86 183 GLU C N 1
ATOM 4831 C CA . GLU C 1 183 ? 122.656 98.446 80.875 1.00 10.86 183 GLU C CA 1
ATOM 4832 C C . GLU C 1 183 ? 121.865 99.674 80.451 1.00 10.86 183 GLU C C 1
ATOM 4833 O O . GLU C 1 183 ? 121.445 100.477 81.287 1.00 10.86 183 GLU C O 1
ATOM 4839 N N . MET C 1 184 ? 121.668 99.816 79.142 1.00 6.35 184 MET C N 1
ATOM 4840 C CA . MET C 1 184 ? 120.931 100.933 78.575 1.00 6.35 184 MET C CA 1
ATOM 4841 C C . MET C 1 184 ? 119.883 100.404 77.611 1.00 6.35 184 MET C C 1
ATOM 4842 O O . MET C 1 184 ? 119.937 99.252 77.183 1.00 6.35 184 MET C O 1
ATOM 4847 N N . VAL C 1 185 ? 118.919 101.254 77.276 1.00 4.25 185 VAL C N 1
ATOM 4848 C CA . VAL C 1 185 ? 117.840 100.905 76.352 1.00 4.25 185 VAL C CA 1
ATOM 4849 C C . VAL C 1 185 ? 117.987 101.824 75.146 1.00 4.25 185 VAL C C 1
ATOM 4850 O O . VAL C 1 185 ? 117.462 102.937 75.124 1.00 4.25 185 VAL C O 1
ATOM 4854 N N . PHE C 1 186 ? 118.699 101.365 74.128 1.00 4.09 186 PHE C N 1
ATOM 4855 C CA . PHE C 1 186 ? 118.815 102.127 72.895 1.00 4.09 186 PHE C CA 1
ATOM 4856 C C . PHE C 1 186 ? 117.541 101.956 72.082 1.00 4.09 186 PHE C C 1
ATOM 4857 O O . PHE C 1 186 ? 117.136 100.830 71.786 1.00 4.09 186 PHE C O 1
ATOM 4865 N N . MET C 1 187 ? 116.911 103.069 71.717 1.00 4.04 187 MET C N 1
ATOM 4866 C CA . MET C 1 187 ? 115.683 103.023 70.939 1.00 4.04 187 MET C CA 1
ATOM 4867 C C . MET C 1 187 ? 115.766 104.020 69.795 1.00 4.04 187 MET C C 1
ATOM 4868 O O . MET C 1 187 ? 116.577 104.944 69.811 1.00 4.04 187 MET C O 1
ATOM 4873 N N . GLN C 1 188 ? 114.909 103.823 68.797 1.00 3.93 188 GLN C N 1
ATOM 4874 C CA . GLN C 1 188 ? 114.963 104.620 67.579 1.00 3.93 188 GLN C CA 1
ATOM 4875 C C . GLN C 1 188 ? 113.564 104.777 67.007 1.00 3.93 188 GLN C C 1
ATOM 4876 O O . GLN C 1 188 ? 112.877 103.782 66.772 1.00 3.93 188 GLN C O 1
ATOM 4882 N N . PHE C 1 189 ? 113.153 106.019 66.778 1.00 3.52 189 PHE C N 1
ATOM 4883 C CA . PHE C 1 189 ? 111.859 106.340 66.196 1.00 3.52 189 PHE C CA 1
ATOM 4884 C C . PHE C 1 189 ? 112.053 106.931 64.806 1.00 3.52 189 PHE C C 1
ATOM 4885 O O . PHE C 1 189 ? 113.174 107.208 64.376 1.00 3.52 189 PHE C O 1
ATOM 4893 N N . SER C 1 190 ? 110.935 107.142 64.115 1.00 8.85 190 SER C N 1
ATOM 4894 C CA . SER C 1 190 ? 110.928 107.762 62.797 1.00 8.85 190 SER C CA 1
ATOM 4895 C C . SER C 1 190 ? 109.547 108.337 62.537 1.00 8.85 190 SER C C 1
ATOM 4896 O O . SER C 1 190 ? 108.543 107.687 62.826 1.00 8.85 190 SER C O 1
ATOM 4899 N N . SER C 1 191 ? 109.500 109.540 61.973 1.00 20.25 191 SER C N 1
ATOM 4900 C CA . SER C 1 191 ? 108.225 110.200 61.721 1.00 20.25 191 SER C CA 1
ATOM 4901 C C . SER C 1 191 ? 108.349 111.094 60.501 1.00 20.25 191 SER C C 1
ATOM 4902 O O . SER C 1 191 ? 109.222 111.964 60.456 1.00 20.25 191 SER C O 1
ATOM 4905 N N . ASN C 1 192 ? 107.472 110.883 59.519 1.00 26.94 192 ASN C N 1
ATOM 4906 C CA . ASN C 1 192 ? 107.375 111.768 58.359 1.00 26.94 192 ASN C CA 1
ATOM 4907 C C . ASN C 1 192 ? 106.326 112.827 58.676 1.00 26.94 192 ASN C C 1
ATOM 4908 O O . ASN C 1 192 ? 105.168 112.757 58.258 1.00 26.94 192 ASN C O 1
ATOM 4913 N N . GLU C 1 193 ? 106.753 113.824 59.444 1.00 29.93 193 GLU C N 1
ATOM 4914 C CA . GLU C 1 193 ? 105.848 114.838 59.959 1.00 29.93 193 GLU C CA 1
ATOM 4915 C C . GLU C 1 193 ? 105.478 115.848 58.880 1.00 29.93 193 GLU C C 1
ATOM 4916 O O . GLU C 1 193 ? 106.316 116.285 58.087 1.00 29.93 193 GLU C O 1
ATOM 4922 N N . THR C 1 194 ? 104.197 116.208 58.854 1.00 30.74 194 THR C N 1
ATOM 4923 C CA . THR C 1 194 ? 103.682 117.193 57.914 1.00 30.74 194 THR C CA 1
ATOM 4924 C C . THR C 1 194 ? 102.834 118.276 58.559 1.00 30.74 194 THR C C 1
ATOM 4925 O O . THR C 1 194 ? 102.698 119.354 57.968 1.00 30.74 194 THR C O 1
ATOM 4929 N N . GLY C 1 195 ? 102.269 118.040 59.739 1.00 27.12 195 GLY C N 1
ATOM 4930 C CA . GLY C 1 195 ? 101.417 119.024 60.373 1.00 27.12 195 GLY C CA 1
ATOM 4931 C C . GLY C 1 195 ? 102.121 119.826 61.446 1.00 27.12 195 GLY C C 1
ATOM 4932 O O . GLY C 1 195 ? 101.859 121.022 61.605 1.00 27.12 195 GLY C O 1
ATOM 4933 N N . GLU C 1 196 ? 103.016 119.183 62.189 1.00 23.24 196 GLU C N 1
ATOM 4934 C CA . GLU C 1 196 ? 103.772 119.848 63.238 1.00 23.24 196 GLU C CA 1
ATOM 4935 C C . GLU C 1 196 ? 105.105 120.340 62.693 1.00 23.24 196 GLU C C 1
ATOM 4936 O O . GLU C 1 196 ? 105.608 119.843 61.682 1.00 23.24 196 GLU C O 1
ATOM 4942 N N . ASP C 1 197 ? 105.668 121.339 63.367 1.00 16.33 197 ASP C N 1
ATOM 4943 C CA . ASP C 1 197 ? 106.953 121.902 62.987 1.00 16.33 197 ASP C CA 1
ATOM 4944 C C . ASP C 1 197 ? 107.940 121.960 64.140 1.00 16.33 197 ASP C C 1
ATOM 4945 O O . ASP C 1 197 ? 108.900 122.731 64.075 1.00 16.33 197 ASP C O 1
ATOM 4950 N N . PHE C 1 198 ? 107.734 121.175 65.188 1.00 8.93 198 PHE C N 1
ATOM 4951 C CA . PHE C 1 198 ? 108.706 121.008 66.263 1.00 8.93 198 PHE C CA 1
ATOM 4952 C C . PHE C 1 198 ? 108.759 119.517 66.571 1.00 8.93 198 PHE C C 1
ATOM 4953 O O . PHE C 1 198 ? 107.839 118.959 67.169 1.00 8.93 198 PHE C O 1
ATOM 4961 N N . SER C 1 199 ? 109.843 118.876 66.152 1.00 4.28 199 SER C N 1
ATOM 4962 C CA . SER C 1 199 ? 109.971 117.426 66.251 1.00 4.28 199 SER C CA 1
ATOM 4963 C C . SER C 1 199 ? 110.383 117.056 67.667 1.00 4.28 199 SER C C 1
ATOM 4964 O O . SER C 1 199 ? 111.569 117.035 67.994 1.00 4.28 199 SER C O 1
ATOM 4967 N N . ALA C 1 200 ? 109.404 116.746 68.510 1.00 1.63 200 ALA C N 1
ATOM 4968 C CA . ALA C 1 200 ? 109.682 116.322 69.871 1.00 1.63 200 ALA C CA 1
ATOM 4969 C C . ALA C 1 200 ? 108.856 115.088 70.185 1.00 1.63 200 ALA C C 1
ATOM 4970 O O . ALA C 1 200 ? 107.810 114.846 69.580 1.00 1.63 200 ALA C O 1
ATOM 4972 N N . ILE C 1 201 ? 109.346 114.303 71.140 1.00 1.80 201 ILE C N 1
ATOM 4973 C CA . ILE C 1 201 ? 108.634 113.147 71.673 1.00 1.80 201 ILE C CA 1
ATOM 4974 C C . ILE C 1 201 ? 108.694 113.252 73.188 1.00 1.80 201 ILE C C 1
ATOM 4975 O O . ILE C 1 201 ? 109.785 113.309 73.763 1.00 1.80 201 ILE C O 1
ATOM 4980 N N . SER C 1 202 ? 107.535 113.312 73.830 1.00 2.09 202 SER C N 1
ATOM 4981 C CA . SER C 1 202 ? 107.532 113.390 75.278 1.00 2.09 202 SER C CA 1
ATOM 4982 C C . SER C 1 202 ? 107.702 112.002 75.874 1.00 2.09 202 SER C C 1
ATOM 4983 O O . SER C 1 202 ? 107.465 110.988 75.217 1.00 2.09 202 SER C O 1
ATOM 4986 N N . TYR C 1 203 ? 108.131 111.962 77.132 1.00 2.81 203 TYR C N 1
ATOM 4987 C CA . TYR C 1 203 ? 108.175 110.713 77.874 1.00 2.81 203 TYR C CA 1
ATOM 4988 C C . TYR C 1 203 ? 107.922 111.010 79.343 1.00 2.81 203 TYR C C 1
ATOM 4989 O O . TYR C 1 203 ? 107.794 112.166 79.749 1.00 2.81 203 TYR C O 1
ATOM 4998 N N . MET C 1 204 ? 107.872 109.944 80.137 1.00 5.65 204 MET C N 1
ATOM 4999 C CA . MET C 1 204 ? 107.537 110.006 81.553 1.00 5.65 204 MET C CA 1
ATOM 5000 C C . MET C 1 204 ? 107.971 108.691 82.174 1.00 5.65 204 MET C C 1
ATOM 5001 O O . MET C 1 204 ? 107.655 107.627 81.637 1.00 5.65 204 MET C O 1
ATOM 5006 N N . ILE C 1 205 ? 108.690 108.757 83.288 1.00 6.07 205 ILE C N 1
ATOM 5007 C CA . ILE C 1 205 ? 109.285 107.581 83.909 1.00 6.07 205 ILE C CA 1
ATOM 5008 C C . ILE C 1 205 ? 108.592 107.327 85.239 1.00 6.07 205 ILE C C 1
ATOM 5009 O O . ILE C 1 205 ? 108.604 108.191 86.123 1.00 6.07 205 ILE C O 1
ATOM 5014 N N . PHE C 1 206 ? 107.994 106.148 85.390 1.00 8.59 206 PHE C N 1
ATOM 5015 C CA . PHE C 1 206 ? 107.456 105.725 86.675 1.00 8.59 206 PHE C CA 1
ATOM 5016 C C . PHE C 1 206 ? 108.311 104.608 87.259 1.00 8.59 206 PHE C C 1
ATOM 5017 O O . PHE C 1 206 ? 109.227 104.092 86.619 1.00 8.59 206 PHE C O 1
ATOM 5025 N N . ALA C 1 207 ? 107.989 104.234 88.499 1.00 8.37 207 ALA C N 1
ATOM 5026 C CA . ALA C 1 207 ? 108.946 103.531 89.347 1.00 8.37 207 ALA C CA 1
ATOM 5027 C C . ALA C 1 207 ? 109.040 102.037 89.060 1.00 8.37 207 ALA C C 1
ATOM 5028 O O . ALA C 1 207 ? 110.091 101.440 89.313 1.00 8.37 207 ALA C O 1
ATOM 5030 N N . ASP C 1 208 ? 107.982 101.409 88.555 1.00 11.70 208 ASP C N 1
ATOM 5031 C CA . ASP C 1 208 ? 108.022 99.967 88.343 1.00 11.70 208 ASP C CA 1
ATOM 5032 C C . ASP C 1 208 ? 107.179 99.597 87.134 1.00 11.70 208 ASP C C 1
ATOM 5033 O O . ASP C 1 208 ? 106.063 100.096 86.974 1.00 11.70 208 ASP C O 1
ATOM 5038 N N . PHE C 1 209 ? 107.715 98.706 86.298 1.00 13.12 209 PHE C N 1
ATOM 5039 C CA . PHE C 1 209 ? 107.021 98.301 85.082 1.00 13.12 209 PHE C CA 1
ATOM 5040 C C . PHE C 1 209 ? 106.038 97.170 85.337 1.00 13.12 209 PHE C C 1
ATOM 5041 O O . PHE C 1 209 ? 104.982 97.118 84.696 1.00 13.12 209 PHE C O 1
ATOM 5049 N N . THR C 1 210 ? 106.343 96.281 86.288 1.00 20.15 210 THR C N 1
ATOM 5050 C CA . THR C 1 210 ? 105.467 95.160 86.616 1.00 20.15 210 THR C CA 1
ATOM 5051 C C . THR C 1 210 ? 104.177 95.590 87.305 1.00 20.15 210 THR C C 1
ATOM 5052 O O . THR C 1 210 ? 103.203 94.833 87.274 1.00 20.15 210 THR C O 1
ATOM 5056 N N . ASP C 1 211 ? 104.144 96.790 87.894 1.00 23.24 211 ASP C N 1
ATOM 5057 C CA . ASP C 1 211 ? 102.910 97.353 88.430 1.00 23.24 211 ASP C CA 1
ATOM 5058 C C . ASP C 1 211 ? 101.918 97.702 87.325 1.00 23.24 211 ASP C C 1
ATOM 5059 O O . ASP C 1 211 ? 100.706 97.693 87.561 1.00 23.24 211 ASP C O 1
ATOM 5064 N N . LEU C 1 212 ? 102.403 98.000 86.119 1.00 19.72 212 LEU C N 1
ATOM 5065 C CA . LEU C 1 212 ? 101.506 98.291 85.007 1.00 19.72 212 LEU C CA 1
ATOM 5066 C C . LEU C 1 212 ? 100.871 97.021 84.454 1.00 19.72 212 LEU C C 1
ATOM 5067 O O . LEU C 1 212 ? 99.650 96.956 84.277 1.00 19.72 212 LEU C O 1
ATOM 5072 N N . ILE C 1 213 ? 101.680 95.994 84.184 1.00 22.39 213 ILE C N 1
ATOM 5073 C CA . ILE C 1 213 ? 101.135 94.760 83.629 1.00 22.39 213 ILE C CA 1
ATOM 5074 C C . ILE C 1 213 ? 100.452 93.897 84.683 1.00 22.39 213 ILE C C 1
ATOM 5075 O O . ILE C 1 213 ? 99.682 92.997 84.326 1.00 22.39 213 ILE C O 1
ATOM 5080 N N . ASP C 1 214 ? 100.700 94.142 85.969 1.00 24.39 214 ASP C N 1
ATOM 5081 C CA . ASP C 1 214 ? 99.991 93.462 87.051 1.00 24.39 214 ASP C CA 1
ATOM 5082 C C . ASP C 1 214 ? 98.882 94.332 87.623 1.00 24.39 214 ASP C C 1
ATOM 5083 O O . ASP C 1 214 ? 98.585 94.277 88.818 1.00 24.39 214 ASP C O 1
ATOM 5088 N N . SER C 1 215 ? 98.265 95.155 86.784 1.00 25.27 215 SER C N 1
ATOM 5089 C CA . SER C 1 215 ? 97.123 95.966 87.168 1.00 25.27 215 SER C CA 1
ATOM 5090 C C . SER C 1 215 ? 95.867 95.437 86.488 1.00 25.27 215 SER C C 1
ATOM 5091 O O . SER C 1 215 ? 95.926 94.863 85.398 1.00 25.27 215 SER C O 1
ATOM 5094 N N . GLN C 1 216 ? 94.725 95.626 87.152 1.00 28.42 216 GLN C N 1
ATOM 5095 C CA . GLN C 1 216 ? 93.462 95.155 86.597 1.00 28.42 216 GLN C CA 1
ATOM 5096 C C . GLN C 1 216 ? 92.976 96.040 85.458 1.00 28.42 216 GLN C C 1
ATOM 5097 O O . GLN C 1 216 ? 92.281 95.556 84.558 1.00 28.42 216 GLN C O 1
ATOM 5103 N N . ASN C 1 217 ? 93.324 97.324 85.476 1.00 29.61 217 ASN C N 1
ATOM 5104 C CA . ASN C 1 217 ? 93.068 98.216 84.352 1.00 29.61 217 ASN C CA 1
ATOM 5105 C C . ASN C 1 217 ? 94.219 99.205 84.261 1.00 29.61 217 ASN C C 1
ATOM 5106 O O . ASN C 1 217 ? 94.514 99.905 85.234 1.00 29.61 217 ASN C O 1
ATOM 5111 N N . LYS C 1 218 ? 94.892 99.235 83.105 1.00 23.87 218 LYS C N 1
ATOM 5112 C CA . LYS C 1 218 ? 96.112 100.070 82.910 1.00 23.87 218 LYS C CA 1
ATOM 5113 C C . LYS C 1 218 ? 95.786 101.557 82.714 1.00 23.87 218 LYS C C 1
ATOM 5114 O O . LYS C 1 218 ? 96.688 102.385 82.948 1.00 23.87 218 LYS C O 1
ATOM 5120 N N . SER C 1 219 ? 94.569 101.882 82.273 1.00 23.91 219 SER C N 1
ATOM 5121 C CA . SER C 1 219 ? 94.188 103.268 82.030 1.00 23.91 219 SER C CA 1
ATOM 5122 C C . SER C 1 219 ? 93.841 104.027 83.303 1.00 23.91 219 SER C C 1
ATOM 5123 O O . SER C 1 219 ? 93.748 105.258 83.259 1.00 23.91 219 SER C O 1
ATOM 5126 N N . ARG C 1 220 ? 93.635 103.336 84.424 1.00 28.11 220 ARG C N 1
ATOM 5127 C CA . ARG C 1 220 ? 93.524 104.028 85.701 1.00 28.11 220 ARG C CA 1
ATOM 5128 C C . ARG C 1 220 ? 94.899 104.418 86.225 1.00 28.11 220 ARG C C 1
ATOM 5129 O O . ARG C 1 220 ? 95.096 105.553 86.674 1.00 28.11 220 ARG C O 1
ATOM 5137 N N . PHE C 1 221 ? 95.869 103.501 86.137 1.00 26.17 221 PHE C N 1
ATOM 5138 C CA . PHE C 1 221 ? 97.200 103.725 86.695 1.00 26.17 221 PHE C CA 1
ATOM 5139 C C . PHE C 1 221 ? 98.004 104.725 85.874 1.00 26.17 221 PHE C C 1
ATOM 5140 O O . PHE C 1 221 ? 98.717 105.566 86.440 1.00 26.17 221 PHE C O 1
ATOM 5148 N N . MET C 1 222 ? 97.886 104.663 84.545 1.00 25.96 222 MET C N 1
ATOM 5149 C CA . MET C 1 222 ? 98.581 105.634 83.708 1.00 25.96 222 MET C CA 1
ATOM 5150 C C . MET C 1 222 ? 97.934 107.010 83.798 1.00 25.96 222 MET C C 1
ATOM 5151 O O . MET C 1 222 ? 98.636 108.027 83.769 1.00 25.96 222 MET C O 1
ATOM 5156 N N . GLY C 1 223 ? 96.613 107.059 83.977 1.00 24.07 223 GLY C N 1
ATOM 5157 C CA . GLY C 1 223 ? 95.948 108.319 84.251 1.00 24.07 223 GLY C CA 1
ATOM 5158 C C . GLY C 1 223 ? 96.387 108.891 85.582 1.00 24.07 223 GLY C C 1
ATOM 5159 O O . GLY C 1 223 ? 96.518 110.113 85.705 1.00 24.07 223 GLY C O 1
ATOM 5160 N N . GLU C 1 224 ? 96.618 108.037 86.580 1.00 26.00 224 GLU C N 1
ATOM 5161 C CA . GLU C 1 224 ? 97.051 108.537 87.879 1.00 26.00 224 GLU C CA 1
ATOM 5162 C C . GLU C 1 224 ? 98.472 109.082 87.776 1.00 26.00 224 GLU C C 1
ATOM 5163 O O . GLU C 1 224 ? 98.740 110.177 88.280 1.00 26.00 224 GLU C O 1
ATOM 5169 N N . CYS C 1 225 ? 99.391 108.350 87.140 1.00 23.17 225 CYS C N 1
ATOM 5170 C CA . CYS C 1 225 ? 100.721 108.907 86.897 1.00 23.17 225 CYS C CA 1
ATOM 5171 C C . CYS C 1 225 ? 100.802 110.093 85.941 1.00 23.17 225 CYS C C 1
ATOM 5172 O O . CYS C 1 225 ? 101.783 110.834 85.984 1.00 23.17 225 CYS C O 1
ATOM 5175 N N . GLU C 1 226 ? 99.782 110.350 85.121 1.00 24.28 226 GLU C N 1
ATOM 5176 C CA . GLU C 1 226 ? 99.835 111.544 84.278 1.00 24.28 226 GLU C CA 1
ATOM 5177 C C . GLU C 1 226 ? 99.550 112.845 85.026 1.00 24.28 226 GLU C C 1
ATOM 5178 O O . GLU C 1 226 ? 99.694 113.917 84.431 1.00 24.28 226 GLU C O 1
ATOM 5184 N N . THR C 1 227 ? 99.160 112.790 86.300 1.00 22.72 227 THR C N 1
ATOM 5185 C CA . THR C 1 227 ? 98.976 113.979 87.121 1.00 22.72 227 THR C CA 1
ATOM 5186 C C . THR C 1 227 ? 100.178 114.287 88.003 1.00 22.72 227 THR C C 1
ATOM 5187 O O . THR C 1 227 ? 100.514 115.459 88.192 1.00 22.72 227 THR C O 1
ATOM 5191 N N . ASN C 1 228 ? 100.833 113.267 88.555 1.00 20.62 228 ASN C N 1
ATOM 5192 C CA . ASN C 1 228 ? 101.918 113.467 89.509 1.00 20.62 228 ASN C CA 1
ATOM 5193 C C . ASN C 1 228 ? 103.302 113.375 88.875 1.00 20.62 228 ASN C C 1
ATOM 5194 O O . ASN C 1 228 ? 104.170 114.199 89.178 1.00 20.62 228 ASN C O 1
ATOM 5199 N N . CYS C 1 229 ? 103.531 112.384 88.015 1.00 16.80 229 CYS C N 1
ATOM 5200 C CA . CYS C 1 229 ? 104.838 112.186 87.400 1.00 16.80 229 CYS C CA 1
ATOM 5201 C C . CYS C 1 229 ? 105.053 113.227 86.302 1.00 16.80 229 CYS C C 1
ATOM 5202 O O . CYS C 1 229 ? 104.136 113.527 85.532 1.00 16.80 229 CYS C O 1
ATOM 5205 N N . SER C 1 230 ? 106.262 113.784 86.239 1.00 12.78 230 SER C N 1
ATOM 5206 C CA . SER C 1 230 ? 106.575 114.912 85.370 1.00 12.78 230 SER C CA 1
ATOM 5207 C C . SER C 1 230 ? 107.109 114.447 84.017 1.00 12.78 230 SER C C 1
ATOM 5208 O O . SER C 1 230 ? 107.692 113.370 83.888 1.00 12.78 230 SER C O 1
ATOM 5211 N N . ARG C 1 231 ? 106.913 115.290 83.004 1.00 6.78 231 ARG C N 1
ATOM 5212 C CA . ARG C 1 231 ? 107.157 114.930 81.612 1.00 6.78 231 ARG C CA 1
ATOM 5213 C C . ARG C 1 231 ? 108.290 115.763 81.034 1.00 6.78 231 ARG C C 1
ATOM 5214 O O . ARG C 1 231 ? 108.217 116.995 81.029 1.00 6.78 231 ARG C O 1
ATOM 5222 N N . TRP C 1 232 ? 109.322 115.091 80.538 1.00 2.12 232 TRP C N 1
ATOM 5223 C CA . TRP C 1 232 ? 110.374 115.708 79.747 1.00 2.12 232 TRP C CA 1
ATOM 5224 C C . TRP C 1 232 ? 110.172 115.365 78.275 1.00 2.12 232 TRP C C 1
ATOM 5225 O O . TRP C 1 232 ? 109.259 114.626 77.911 1.00 2.12 232 TRP C O 1
ATOM 5236 N N . THR C 1 233 ? 111.019 115.929 77.416 1.00 0.92 233 THR C N 1
ATOM 5237 C CA . THR C 1 233 ? 110.992 115.653 75.984 1.00 0.92 233 THR C CA 1
ATOM 5238 C C . THR C 1 233 ? 112.398 115.362 75.479 1.00 0.92 233 THR C C 1
ATOM 5239 O O . THR C 1 233 ? 113.390 115.654 76.149 1.00 0.92 233 THR C O 1
ATOM 5243 N N . PHE C 1 234 ? 112.482 114.782 74.283 1.00 1.13 234 PHE C N 1
ATOM 5244 C CA . PHE C 1 234 ? 113.728 114.769 73.531 1.00 1.13 234 PHE C CA 1
ATOM 5245 C C . PHE C 1 234 ? 113.444 115.119 72.076 1.00 1.13 234 PHE C C 1
ATOM 5246 O O . PHE C 1 234 ? 112.306 115.061 71.609 1.00 1.13 234 PHE C O 1
ATOM 5254 N N . SER C 1 235 ? 114.504 115.478 71.360 1.00 1.35 235 SER C N 1
ATOM 5255 C CA . SER C 1 235 ? 114.401 116.183 70.095 1.00 1.35 235 SER C CA 1
ATOM 5256 C C . SER C 1 235 ? 114.502 115.228 68.915 1.00 1.35 235 SER C C 1
ATOM 5257 O O . SER C 1 235 ? 114.661 114.017 69.066 1.00 1.35 235 SER C O 1
ATOM 5260 N N . GLY C 1 236 ? 114.417 115.796 67.717 1.00 1.31 236 GLY C N 1
ATOM 5261 C CA . GLY C 1 236 ? 114.451 115.017 66.498 1.00 1.31 236 GLY C CA 1
ATOM 5262 C C . GLY C 1 236 ? 115.713 115.208 65.692 1.00 1.31 236 GLY C C 1
ATOM 5263 O O . GLY C 1 236 ? 115.917 116.256 65.078 1.00 1.31 236 GLY C O 1
ATOM 5264 N N . GLY C 1 237 ? 116.562 114.188 65.674 1.00 0.95 237 GLY C N 1
ATOM 5265 C CA . GLY C 1 237 ? 117.857 114.276 65.031 1.00 0.95 237 GLY C CA 1
ATOM 5266 C C . GLY C 1 237 ? 119.026 114.152 65.977 1.00 0.95 237 GLY C C 1
ATOM 5267 O O . GLY C 1 237 ? 120.172 114.233 65.521 1.00 0.95 237 GLY C O 1
ATOM 5268 N N . PHE C 1 238 ? 118.804 113.966 67.275 1.00 1.02 238 PHE C N 1
ATOM 5269 C CA . PHE C 1 238 ? 119.864 113.926 68.269 1.00 1.02 238 PHE C CA 1
ATOM 5270 C C . PHE C 1 238 ? 119.712 112.686 69.134 1.00 1.02 238 PHE C C 1
ATOM 5271 O O . PHE C 1 238 ? 118.598 112.330 69.522 1.00 1.02 238 PHE C O 1
ATOM 5279 N N . ARG C 1 239 ? 120.831 112.041 69.455 1.00 4.76 239 ARG C N 1
ATOM 5280 C CA . ARG C 1 239 ? 120.838 111.008 70.485 1.00 4.76 239 ARG C CA 1
ATOM 5281 C C . ARG C 1 239 ? 120.792 111.680 71.850 1.00 4.76 239 ARG C C 1
ATOM 5282 O O . ARG C 1 239 ? 121.644 112.515 72.162 1.00 4.76 239 ARG C O 1
ATOM 5290 N N . THR C 1 240 ? 119.807 111.321 72.663 1.00 3.62 240 THR C N 1
ATOM 5291 C CA . THR C 1 240 ? 119.569 111.955 73.954 1.00 3.62 240 THR C CA 1
ATOM 5292 C C . THR C 1 240 ? 119.874 110.943 75.055 1.00 3.62 240 THR C C 1
ATOM 5293 O O . THR C 1 240 ? 119.016 110.153 75.444 1.00 3.62 240 THR C O 1
ATOM 5297 N N . TRP C 1 241 ? 121.105 110.971 75.556 1.00 7.57 241 TRP C N 1
ATOM 5298 C CA . TRP C 1 241 ? 121.549 110.038 76.589 1.00 7.57 241 TRP C CA 1
ATOM 5299 C C . TRP C 1 241 ? 120.961 110.470 77.924 1.00 7.57 241 TRP C C 1
ATOM 5300 O O . TRP C 1 241 ? 121.480 111.370 78.581 1.00 7.57 241 TRP C O 1
ATOM 5311 N N . VAL C 1 242 ? 119.885 109.814 78.336 1.00 13.53 242 VAL C N 1
ATOM 5312 C CA . VAL C 1 242 ? 119.174 110.154 79.563 1.00 13.53 242 VAL C CA 1
ATOM 5313 C C . VAL C 1 242 ? 119.714 109.296 80.698 1.00 13.53 242 VAL C C 1
ATOM 5314 O O . VAL C 1 242 ? 119.644 108.066 80.637 1.00 13.53 242 VAL C O 1
ATOM 5318 N N . LYS C 1 243 ? 120.246 109.933 81.737 1.00 6.17 243 LYS C N 1
ATOM 5319 C CA . LYS C 1 243 ? 120.794 109.234 82.900 1.00 6.17 243 LYS C CA 1
ATOM 5320 C C . LYS C 1 243 ? 119.915 109.545 84.103 1.00 6.17 243 LYS C C 1
ATOM 5321 O O . LYS C 1 243 ? 120.000 110.631 84.678 1.00 6.17 243 LYS C O 1
ATOM 5327 N N . MET C 1 244 ? 119.086 108.587 84.492 1.00 5.88 244 MET C N 1
ATOM 5328 C CA . MET C 1 244 ? 118.111 108.790 85.550 1.00 5.88 244 MET C CA 1
ATOM 5329 C C . MET C 1 244 ? 118.635 108.301 86.894 1.00 5.88 244 MET C C 1
ATOM 5330 O O . MET C 1 244 ? 119.590 107.528 86.974 1.00 5.88 244 MET C O 1
ATOM 5335 N N . SER C 1 245 ? 117.977 108.758 87.957 1.00 5.30 245 SER C N 1
ATOM 5336 C CA . SER C 1 245 ? 118.349 108.423 89.324 1.00 5.30 245 SER C CA 1
ATOM 5337 C C . SER C 1 245 ? 117.142 108.639 90.220 1.00 5.30 245 SER C C 1
ATOM 5338 O O . SER C 1 245 ? 116.314 109.514 89.959 1.00 5.30 245 SER C O 1
ATOM 5341 N N . LEU C 1 246 ? 117.055 107.843 91.280 1.00 9.13 246 LEU C N 1
ATOM 5342 C CA . LEU C 1 246 ? 115.920 107.895 92.188 1.00 9.13 246 LEU C CA 1
ATOM 5343 C C . LEU C 1 246 ? 116.160 108.882 93.321 1.00 9.13 246 LEU C C 1
ATOM 5344 O O . LEU C 1 246 ? 117.296 109.169 93.698 1.00 9.13 246 LEU C O 1
ATOM 5349 N N . VAL C 1 247 ? 115.059 109.397 93.867 1.00 13.84 247 VAL C N 1
ATOM 5350 C CA . VAL C 1 247 ? 115.045 110.187 95.096 1.00 13.84 247 VAL C CA 1
ATOM 5351 C C . VAL C 1 247 ? 113.856 109.699 95.914 1.00 13.84 247 VAL C C 1
ATOM 5352 O O . VAL C 1 247 ? 112.721 109.705 95.424 1.00 13.84 247 VAL C O 1
ATOM 5356 N N . LYS C 1 248 ? 114.110 109.243 97.138 1.00 17.93 248 LYS C N 1
ATOM 5357 C CA . LYS C 1 248 ? 113.059 108.797 98.043 1.00 17.93 248 LYS C CA 1
ATOM 5358 C C . LYS C 1 248 ? 112.906 109.815 99.163 1.00 17.93 248 LYS C C 1
ATOM 5359 O O . LYS C 1 248 ? 113.884 110.156 99.834 1.00 17.93 248 LYS C O 1
ATOM 5365 N N . THR C 1 249 ? 111.685 110.299 99.359 1.00 26.29 249 THR C N 1
ATOM 5366 C CA . THR C 1 249 ? 111.385 111.300 100.370 1.00 26.29 249 THR C CA 1
ATOM 5367 C C . THR C 1 249 ? 110.633 110.648 101.521 1.00 26.29 249 THR C C 1
ATOM 5368 O O . THR C 1 249 ? 109.759 109.805 101.302 1.00 26.29 249 THR C O 1
ATOM 5372 N N . PHE C 1 250 ? 110.976 111.035 102.745 1.00 28.43 250 PHE C N 1
ATOM 5373 C CA . PHE C 1 250 ? 110.347 110.517 103.951 1.00 28.43 250 PHE C CA 1
ATOM 5374 C C . PHE C 1 250 ? 109.655 111.651 104.699 1.00 28.43 250 PHE C C 1
ATOM 5375 O O . PHE C 1 250 ? 109.591 112.789 104.231 1.00 28.43 250 PHE C O 1
ATOM 5383 N N . GLY C 1 251 ? 109.134 111.328 105.877 1.00 28.48 251 GLY C N 1
ATOM 5384 C CA . GLY C 1 251 ? 108.451 112.308 106.701 1.00 28.48 251 GLY C CA 1
ATOM 5385 C C . GLY C 1 251 ? 107.273 111.738 107.466 1.00 28.48 251 GLY C C 1
ATOM 5386 O O . GLY C 1 251 ? 106.338 112.458 107.814 1.00 28.48 251 GLY C O 1
ATOM 5387 N N . ASP C 1 255 ? 108.639 106.494 101.523 1.00 29.66 255 ASP C N 1
ATOM 5388 C CA . ASP C 1 255 ? 107.278 106.939 101.258 1.00 29.66 255 ASP C CA 1
ATOM 5389 C C . ASP C 1 255 ? 107.098 107.260 99.775 1.00 29.66 255 ASP C C 1
ATOM 5390 O O . ASP C 1 255 ? 106.684 106.405 98.993 1.00 29.66 255 ASP C O 1
ATOM 5395 N N . SER C 1 256 ? 107.418 108.493 99.392 1.00 24.74 256 SER C N 1
ATOM 5396 C CA . SER C 1 256 ? 107.308 108.944 98.012 1.00 24.74 256 SER C CA 1
ATOM 5397 C C . SER C 1 256 ? 108.614 108.692 97.273 1.00 24.74 256 SER C C 1
ATOM 5398 O O . SER C 1 256 ? 109.695 108.784 97.859 1.00 24.74 256 SER C O 1
ATOM 5401 N N . VAL C 1 257 ? 108.509 108.375 95.984 1.00 17.04 257 VAL C N 1
ATOM 5402 C CA . VAL C 1 257 ? 109.660 108.043 95.152 1.00 17.04 257 VAL C CA 1
ATOM 5403 C C . VAL C 1 257 ? 109.486 108.704 93.788 1.00 17.04 257 VAL C C 1
ATOM 5404 O O . VAL C 1 257 ? 108.457 108.528 93.127 1.00 17.04 257 VAL C O 1
ATOM 5408 N N . GLU C 1 258 ? 110.480 109.493 93.381 1.00 11.83 258 GLU C N 1
ATOM 5409 C CA . GLU C 1 258 ? 110.407 110.209 92.116 1.00 11.83 258 GLU C CA 1
ATOM 5410 C C . GLU C 1 258 ? 111.752 110.138 91.411 1.00 11.83 258 GLU C C 1
ATOM 5411 O O . GLU C 1 258 ? 112.774 109.799 92.011 1.00 11.83 258 GLU C O 1
ATOM 5417 N N . PHE C 1 259 ? 111.737 110.469 90.124 1.00 7.42 259 PHE C N 1
ATOM 5418 C CA . PHE C 1 259 ? 112.908 110.416 89.263 1.00 7.42 259 PHE C CA 1
ATOM 5419 C C . PHE C 1 259 ? 113.434 111.815 88.982 1.00 7.42 259 PHE C C 1
ATOM 5420 O O . PHE C 1 259 ? 112.728 112.812 89.147 1.00 7.42 259 PHE C O 1
ATOM 5428 N N . ARG C 1 260 ? 114.688 111.872 88.539 1.00 6.25 260 ARG C N 1
ATOM 5429 C CA . ARG C 1 260 ? 115.245 113.086 87.946 1.00 6.25 260 ARG C CA 1
ATOM 5430 C C . ARG C 1 260 ? 116.312 112.672 86.948 1.00 6.25 260 ARG C C 1
ATOM 5431 O O . ARG C 1 260 ? 117.059 111.724 87.202 1.00 6.25 260 ARG C O 1
ATOM 5439 N N . GLN C 1 261 ? 116.305 113.304 85.775 1.00 2.46 261 GLN C N 1
ATOM 5440 C CA . GLN C 1 261 ? 117.267 112.892 84.724 1.00 2.46 261 GLN C CA 1
ATOM 5441 C C . GLN C 1 261 ? 118.063 114.095 84.219 1.00 2.46 261 GLN C C 1
ATOM 5442 O O . GLN C 1 261 ? 117.684 115.243 84.518 1.00 2.46 261 GLN C O 1
ATOM 5448 N N . GLU C 1 262 ? 119.166 113.800 83.524 1.00 1.98 262 GLU C N 1
ATOM 5449 C CA . GLU C 1 262 ? 120.077 114.807 82.918 1.00 1.98 262 GLU C CA 1
ATOM 5450 C C . GLU C 1 262 ? 120.411 114.334 81.500 1.00 1.98 262 GLU C C 1
ATOM 5451 O O . GLU C 1 262 ? 121.135 113.331 81.364 1.00 1.98 262 GLU C O 1
ATOM 5457 N N . SER C 1 263 ? 119.883 115.035 80.494 1.00 0.55 263 SER C N 1
ATOM 5458 C CA . SER C 1 263 ? 120.054 114.682 79.094 1.00 0.55 263 SER C CA 1
ATOM 5459 C C . SER C 1 263 ? 121.429 115.113 78.606 1.00 0.55 263 SER C C 1
ATOM 5460 O O . SER C 1 263 ? 122.104 115.910 79.262 1.00 0.55 263 SER C O 1
ATOM 5463 N N . ALA C 1 264 ? 121.838 114.575 77.463 1.00 1.12 264 ALA C N 1
ATOM 5464 C CA . ALA C 1 264 ? 123.065 114.962 76.784 1.00 1.12 264 ALA C CA 1
ATOM 5465 C C . ALA C 1 264 ? 122.869 114.783 75.287 1.00 1.12 264 ALA C C 1
ATOM 5466 O O . ALA C 1 264 ? 122.827 113.653 74.795 1.00 1.12 264 ALA C O 1
ATOM 5468 N N . VAL C 1 265 ? 122.761 115.894 74.571 1.00 1.71 265 VAL C N 1
ATOM 5469 C CA . VAL C 1 265 ? 122.378 115.913 73.165 1.00 1.71 265 VAL C CA 1
ATOM 5470 C C . VAL C 1 265 ? 123.638 115.806 72.312 1.00 1.71 265 VAL C C 1
ATOM 5471 O O . VAL C 1 265 ? 124.602 116.553 72.519 1.00 1.71 265 VAL C O 1
ATOM 5475 N N . VAL C 1 266 ? 123.639 114.859 71.372 1.00 2.20 266 VAL C N 1
ATOM 5476 C CA . VAL C 1 266 ? 124.746 114.615 70.449 1.00 2.20 266 VAL C CA 1
ATOM 5477 C C . VAL C 1 266 ? 124.149 114.521 69.051 1.00 2.20 266 VAL C C 1
ATOM 5478 O O . VAL C 1 266 ? 123.204 113.755 68.834 1.00 2.20 266 VAL C O 1
ATOM 5482 N N . LYS C 1 267 ? 124.686 115.303 68.111 1.00 4.04 267 LYS C N 1
ATOM 5483 C CA . LYS C 1 267 ? 124.097 115.415 66.781 1.00 4.04 267 LYS C CA 1
ATOM 5484 C C . LYS C 1 267 ? 124.335 114.164 65.943 1.00 4.04 267 LYS C C 1
ATOM 5485 O O . LYS C 1 267 ? 125.457 113.662 65.854 1.00 4.04 267 LYS C O 1
ATOM 5491 N N . PHE C 1 268 ? 123.263 113.662 65.331 1.00 10.82 268 PHE C N 1
ATOM 5492 C CA . PHE C 1 268 ? 123.314 112.522 64.421 1.00 10.82 268 PHE C CA 1
ATOM 5493 C C . PHE C 1 268 ? 123.445 113.056 63.001 1.00 10.82 268 PHE C C 1
ATOM 5494 O O . PHE C 1 268 ? 122.540 113.731 62.501 1.00 10.82 268 PHE C O 1
ATOM 5502 N N . ASN C 1 269 ? 124.564 112.757 62.348 1.00 18.61 269 ASN C N 1
ATOM 5503 C CA . ASN C 1 269 ? 124.777 113.220 60.984 1.00 18.61 269 ASN C CA 1
ATOM 5504 C C . ASN C 1 269 ? 124.172 112.231 59.997 1.00 18.61 269 ASN C C 1
ATOM 5505 O O . ASN C 1 269 ? 124.486 111.038 60.022 1.00 18.61 269 ASN C O 1
ATOM 5510 N N . ASP C 1 270 ? 123.287 112.728 59.139 1.00 26.23 270 ASP C N 1
ATOM 5511 C CA . ASP C 1 270 ? 122.584 111.909 58.161 1.00 26.23 270 ASP C CA 1
ATOM 5512 C C . ASP C 1 270 ? 123.530 111.574 57.019 1.00 26.23 270 ASP C C 1
ATOM 5513 O O . ASP C 1 270 ? 124.068 112.476 56.368 1.00 26.23 270 ASP C O 1
ATOM 5518 N N . ARG C 1 271 ? 123.735 110.282 56.785 1.00 28.94 271 ARG C N 1
ATOM 5519 C CA . ARG C 1 271 ? 124.447 109.791 55.612 1.00 28.94 271 ARG C CA 1
ATOM 5520 C C . ARG C 1 271 ? 123.522 108.937 54.751 1.00 28.94 271 ARG C C 1
ATOM 5521 O O . ARG C 1 271 ? 123.922 107.913 54.196 1.00 28.94 271 ARG C O 1
ATOM 5529 N N . ARG C 1 272 ? 122.269 109.363 54.642 1.00 30.42 272 ARG C N 1
ATOM 5530 C CA . ARG C 1 272 ? 121.248 108.700 53.845 1.00 30.42 272 ARG C CA 1
ATOM 5531 C C . ARG C 1 272 ? 121.131 109.409 52.500 1.00 30.42 272 ARG C C 1
ATOM 5532 O O . ARG C 1 272 ? 121.632 110.533 52.360 1.00 30.42 272 ARG C O 1
ATOM 5540 N N . PRO C 1 273 ? 120.539 108.779 51.482 1.00 29.34 273 PRO C N 1
ATOM 5541 C CA . PRO C 1 273 ? 120.151 109.530 50.282 1.00 29.34 273 PRO C CA 1
ATOM 5542 C C . PRO C 1 273 ? 119.063 110.550 50.582 1.00 29.34 273 PRO C C 1
ATOM 5543 O O . PRO C 1 273 ? 118.256 110.384 51.499 1.00 29.34 273 PRO C O 1
ATOM 5547 N N . ALA C 1 274 ? 119.037 111.611 49.768 1.00 26.35 274 ALA C N 1
ATOM 5548 C CA . ALA C 1 274 ? 118.216 112.776 50.088 1.00 26.35 274 ALA C CA 1
ATOM 5549 C C . ALA C 1 274 ? 116.757 112.593 49.686 1.00 26.35 274 ALA C C 1
ATOM 5550 O O . ALA C 1 274 ? 115.928 113.467 49.963 1.00 26.35 274 ALA C O 1
ATOM 5552 N N . ALA C 1 275 ? 116.423 111.484 49.021 1.00 30.02 275 ALA C N 1
ATOM 5553 C CA . ALA C 1 275 ? 115.027 111.207 48.701 1.00 30.02 275 ALA C CA 1
ATOM 5554 C C . ALA C 1 275 ? 114.254 110.775 49.940 1.00 30.02 275 ALA C C 1
ATOM 5555 O O . ALA C 1 275 ? 113.079 111.125 50.102 1.00 30.02 275 ALA C O 1
ATOM 5557 N N . GLU C 1 276 ? 114.896 110.018 50.827 1.00 33.54 276 GLU C N 1
ATOM 5558 C CA . GLU C 1 276 ? 114.257 109.522 52.039 1.00 33.54 276 GLU C CA 1
ATOM 5559 C C . GLU C 1 276 ? 114.647 110.303 53.286 1.00 33.54 276 GLU C C 1
ATOM 5560 O O . GLU C 1 276 ? 114.470 109.792 54.396 1.00 33.54 276 GLU C O 1
ATOM 5566 N N . GLN C 1 277 ? 115.163 111.525 53.141 1.00 26.49 277 GLN C N 1
ATOM 5567 C CA . GLN C 1 277 ? 115.478 112.352 54.299 1.00 26.49 277 GLN C CA 1
ATOM 5568 C C . GLN C 1 277 ? 114.327 113.254 54.722 1.00 26.49 277 GLN C C 1
ATOM 5569 O O . GLN C 1 277 ? 114.563 114.225 55.448 1.00 26.49 277 GLN C O 1
ATOM 5575 N N . ILE C 1 278 ? 113.098 112.966 54.291 1.00 29.64 278 ILE C N 1
ATOM 5576 C CA . ILE C 1 278 ? 111.959 113.785 54.693 1.00 29.64 278 ILE C CA 1
ATOM 5577 C C . ILE C 1 278 ? 111.488 113.400 56.090 1.00 29.64 278 ILE C C 1
ATOM 5578 O O . ILE C 1 278 ? 110.830 114.190 56.778 1.00 29.64 278 ILE C O 1
ATOM 5583 N N . ASN C 1 279 ? 111.808 112.186 56.530 1.00 21.99 279 ASN C N 1
ATOM 5584 C CA . ASN C 1 279 ? 111.406 111.732 57.853 1.00 21.99 279 ASN C CA 1
ATOM 5585 C C . ASN C 1 279 ? 112.556 111.888 58.840 1.00 21.99 279 ASN C C 1
ATOM 5586 O O . ASN C 1 279 ? 113.707 111.571 58.525 1.00 21.99 279 ASN C O 1
ATOM 5591 N N . GLN C 1 280 ? 112.240 112.386 60.031 1.00 13.95 280 GLN C N 1
ATOM 5592 C CA . GLN C 1 280 ? 113.223 112.577 61.084 1.00 13.95 280 GLN C CA 1
ATOM 5593 C C . GLN C 1 280 ? 113.550 111.252 61.764 1.00 13.95 280 GLN C C 1
ATOM 5594 O O . GLN C 1 280 ? 112.878 110.240 61.564 1.00 13.95 280 GLN C O 1
ATOM 5600 N N . LEU C 1 281 ? 114.603 111.269 62.579 1.00 7.54 281 LEU C N 1
ATOM 5601 C CA . LEU C 1 281 ? 115.012 110.108 63.358 1.00 7.54 281 LEU C CA 1
ATOM 5602 C C . LEU C 1 281 ? 115.255 110.536 64.795 1.00 7.54 281 LEU C C 1
ATOM 5603 O O . LEU C 1 281 ? 115.961 111.516 65.041 1.00 7.54 281 LEU C O 1
ATOM 5608 N N . TYR C 1 282 ? 114.685 109.793 65.737 1.00 3.64 282 TYR C N 1
ATOM 5609 C CA . TYR C 1 282 ? 114.682 110.148 67.154 1.00 3.64 282 TYR C CA 1
ATOM 5610 C C . TYR C 1 282 ? 115.394 109.027 67.898 1.00 3.64 282 TYR C C 1
ATOM 5611 O O . TYR C 1 282 ? 114.817 107.957 68.095 1.00 3.64 282 TYR C O 1
ATOM 5620 N N . PHE C 1 283 ? 116.627 109.253 68.325 1.00 5.33 283 PHE C N 1
ATOM 5621 C CA . PHE C 1 283 ? 117.344 108.269 69.121 1.00 5.33 283 PHE C CA 1
ATOM 5622 C C . PHE C 1 283 ? 117.296 108.664 70.590 1.00 5.33 283 PHE C C 1
ATOM 5623 O O . PHE C 1 283 ? 117.194 109.845 70.922 1.00 5.33 283 PHE C O 1
ATOM 5631 N N . ALA C 1 284 ? 117.377 107.668 71.470 1.00 4.83 284 ALA C N 1
ATOM 5632 C CA . ALA C 1 284 ? 117.356 107.912 72.904 1.00 4.83 284 ALA C CA 1
ATOM 5633 C C . ALA C 1 284 ? 118.062 106.777 73.620 1.00 4.83 284 ALA C C 1
ATOM 5634 O O . ALA C 1 284 ? 117.943 105.619 73.222 1.00 4.83 284 ALA C O 1
ATOM 5636 N N . VAL C 1 285 ? 118.794 107.112 74.678 1.00 13.53 285 VAL C N 1
ATOM 5637 C CA . VAL C 1 285 ? 119.514 106.142 75.497 1.00 13.53 285 VAL C CA 1
ATOM 5638 C C . VAL C 1 285 ? 119.106 106.374 76.942 1.00 13.53 285 VAL C C 1
ATOM 5639 O O . VAL C 1 285 ? 119.322 107.465 77.477 1.00 13.53 285 VAL C O 1
ATOM 5643 N N . PHE C 1 286 ? 118.528 105.362 77.576 1.00 4.25 286 PHE C N 1
ATOM 5644 C CA . PHE C 1 286 ? 118.092 105.456 78.964 1.00 4.25 286 PHE C CA 1
ATOM 5645 C C . PHE C 1 286 ? 118.926 104.507 79.804 1.00 4.25 286 PHE C C 1
ATOM 5646 O O . PHE C 1 286 ? 118.808 103.290 79.655 1.00 4.25 286 PHE C O 1
ATOM 5654 N N . GLN C 1 287 ? 119.746 105.048 80.699 1.00 7.37 287 GLN C N 1
ATOM 5655 C CA . GLN C 1 287 ? 120.519 104.208 81.600 1.00 7.37 287 GLN C CA 1
ATOM 5656 C C . GLN C 1 287 ? 120.491 104.808 82.995 1.00 7.37 287 GLN C C 1
ATOM 5657 O O . GLN C 1 287 ? 120.058 105.942 83.195 1.00 7.37 287 GLN C O 1
ATOM 5663 N N . TRP C 1 288 ? 120.941 104.025 83.970 1.00 6.29 288 TRP C N 1
ATOM 5664 C CA . TRP C 1 288 ? 121.047 104.491 85.343 1.00 6.29 288 TRP C CA 1
ATOM 5665 C C . TRP C 1 288 ? 122.384 105.180 85.556 1.00 6.29 288 TRP C C 1
ATOM 5666 O O . TRP C 1 288 ? 123.391 104.824 84.942 1.00 6.29 288 TRP C O 1
ATOM 5677 N N . ARG C 1 289 ? 122.389 106.173 86.441 1.00 8.05 289 ARG C N 1
ATOM 5678 C CA . ARG C 1 289 ? 123.583 106.990 86.613 1.00 8.05 289 ARG C CA 1
ATOM 5679 C C . ARG C 1 289 ? 124.594 106.316 87.530 1.00 8.05 289 ARG C C 1
ATOM 5680 O O . ARG C 1 289 ? 125.737 106.065 87.134 1.00 8.05 289 ARG C O 1
ATOM 5688 N N . ASP C 1 290 ? 124.192 106.022 88.761 1.00 15.28 290 ASP C N 1
ATOM 5689 C CA . ASP C 1 290 ? 125.078 105.463 89.767 1.00 15.28 290 ASP C CA 1
ATOM 5690 C C . ASP C 1 290 ? 124.265 104.576 90.696 1.00 15.28 290 ASP C C 1
ATOM 5691 O O . ASP C 1 290 ? 123.086 104.858 90.942 1.00 15.28 290 ASP C O 1
ATOM 5696 N N . PRO C 1 291 ? 124.861 103.488 91.230 1.00 18.96 291 PRO C N 1
ATOM 5697 C CA . PRO C 1 291 ? 124.084 102.590 92.119 1.00 18.96 291 PRO C CA 1
ATOM 5698 C C . PRO C 1 291 ? 123.873 103.142 93.526 1.00 18.96 291 PRO C C 1
ATOM 5699 O O . PRO C 1 291 ? 124.425 102.665 94.516 1.00 18.96 291 PRO C O 1
ATOM 5703 N N . TYR C 1 292 ? 123.033 104.169 93.629 1.00 19.87 292 TYR C N 1
ATOM 5704 C CA . TYR C 1 292 ? 122.661 104.772 94.899 1.00 19.87 292 TYR C CA 1
ATOM 5705 C C . TYR C 1 292 ? 121.222 105.248 94.802 1.00 19.87 292 TYR C C 1
ATOM 5706 O O . TYR C 1 292 ? 120.728 105.555 93.716 1.00 19.87 292 TYR C O 1
ATOM 5715 N N . ILE C 1 293 ? 120.549 105.298 95.945 1.00 14.69 293 ILE C N 1
ATOM 5716 C CA . ILE C 1 293 ? 119.238 105.921 96.060 1.00 14.69 293 ILE C CA 1
ATOM 5717 C C . ILE C 1 293 ? 119.359 107.031 97.086 1.00 14.69 293 ILE C C 1
ATOM 5718 O O . ILE C 1 293 ? 119.654 106.765 98.257 1.00 14.69 293 ILE C O 1
ATOM 5723 N N . GLN C 1 294 ? 119.156 108.267 96.649 1.00 16.85 294 GLN C N 1
ATOM 5724 C CA . GLN C 1 294 ? 119.211 109.401 97.558 1.00 16.85 294 GLN C CA 1
ATOM 5725 C C . GLN C 1 294 ? 117.965 109.416 98.431 1.00 16.85 294 GLN C C 1
ATOM 5726 O O . GLN C 1 294 ? 116.843 109.335 97.926 1.00 16.85 294 GLN C O 1
ATOM 5732 N N . GLN C 1 295 ? 118.164 109.490 99.741 1.00 21.62 295 GLN C N 1
ATOM 5733 C CA . GLN C 1 295 ? 117.073 109.501 100.702 1.00 21.62 295 GLN C CA 1
ATOM 5734 C C . GLN C 1 295 ? 116.999 110.867 101.363 1.00 21.62 295 GLN C C 1
ATOM 5735 O O . GLN C 1 295 ? 118.005 111.368 101.873 1.00 21.62 295 GLN C O 1
ATOM 5741 N N . ASN C 1 296 ? 115.815 111.467 101.348 1.00 26.17 296 ASN C N 1
ATOM 5742 C CA . ASN C 1 296 ? 115.592 112.787 101.922 1.00 26.17 296 ASN C CA 1
ATOM 5743 C C . ASN C 1 296 ? 114.672 112.657 103.126 1.00 26.17 296 ASN C C 1
ATOM 5744 O O . ASN C 1 296 ? 113.528 112.208 102.992 1.00 26.17 296 ASN C O 1
ATOM 5749 N N . LYS C 1 297 ? 115.172 113.047 104.294 1.00 29.49 297 LYS C N 1
ATOM 5750 C CA . LYS C 1 297 ? 114.393 113.076 105.522 1.00 29.49 297 LYS C CA 1
ATOM 5751 C C . LYS C 1 297 ? 114.339 114.507 106.030 1.00 29.49 297 LYS C C 1
ATOM 5752 O O . LYS C 1 297 ? 115.377 115.167 106.140 1.00 29.49 297 LYS C O 1
ATOM 5758 N N . MET C 1 298 ? 113.137 114.987 106.332 1.00 33.86 298 MET C N 1
ATOM 5759 C CA . MET C 1 298 ? 112.983 116.310 106.919 1.00 33.86 298 MET C CA 1
ATOM 5760 C C . MET C 1 298 ? 113.205 116.232 108.423 1.00 33.86 298 MET C C 1
ATOM 5761 O O . MET C 1 298 ? 112.496 115.509 109.128 1.00 33.86 298 MET C O 1
ATOM 5766 N N . ILE C 1 299 ? 114.259 116.908 108.894 1.00 24.43 299 ILE C N 1
ATOM 5767 C CA . ILE C 1 299 ? 114.666 116.842 110.332 1.00 24.43 299 ILE C CA 1
ATOM 5768 C C . ILE C 1 299 ? 114.646 118.240 110.962 1.00 24.43 299 ILE C C 1
ATOM 5769 O O . ILE C 1 299 ? 115.108 119.195 110.309 1.00 24.43 299 ILE C O 1
ATOM 5774 N N . VAL C 1 300 ? 114.163 118.323 112.207 1.00 25.40 300 VAL C N 1
ATOM 5775 C CA . VAL C 1 300 ? 114.088 119.565 112.966 1.00 25.40 300 VAL C CA 1
ATOM 5776 C C . VAL C 1 300 ? 115.232 119.577 113.967 1.00 25.40 300 VAL C C 1
ATOM 5777 O O . VAL C 1 300 ? 115.418 118.613 114.719 1.00 25.40 300 VAL C O 1
ATOM 5781 N N . THR C 1 301 ? 115.994 120.666 113.988 1.00 25.99 301 THR C N 1
ATOM 5782 C CA . THR C 1 301 ? 117.191 120.746 114.815 1.00 25.99 301 THR C CA 1
ATOM 5783 C C . THR C 1 301 ? 116.926 121.256 116.227 1.00 25.99 301 THR C C 1
ATOM 5784 O O . THR C 1 301 ? 117.886 121.508 116.965 1.00 25.99 301 THR C O 1
ATOM 5788 N N . ALA C 1 302 ? 115.666 121.415 116.620 1.00 24.24 302 ALA C N 1
ATOM 5789 C CA . ALA C 1 302 ? 115.320 121.831 117.969 1.00 24.24 302 ALA C CA 1
ATOM 5790 C C . ALA C 1 302 ? 114.925 120.627 118.812 1.00 24.24 302 ALA C C 1
ATOM 5791 O O . ALA C 1 302 ? 114.289 119.686 118.330 1.00 24.24 302 ALA C O 1
ATOM 5793 N N . ASN C 1 303 ? 115.305 120.668 120.081 1.00 26.44 303 ASN C N 1
ATOM 5794 C CA . ASN C 1 303 ? 114.999 119.591 121.020 1.00 26.44 303 ASN C CA 1
ATOM 5795 C C . ASN C 1 303 ? 114.091 120.113 122.125 1.00 26.44 303 ASN C C 1
ATOM 5796 O O . ASN C 1 303 ? 114.567 120.846 123.013 1.00 26.44 303 ASN C O 1
ATOM 5801 N N . PRO C 1 304 ? 112.793 119.779 122.124 1.00 26.83 304 PRO C N 1
ATOM 5802 C CA . PRO C 1 304 ? 111.884 120.354 123.128 1.00 26.83 304 PRO C CA 1
ATOM 5803 C C . PRO C 1 304 ? 112.001 119.739 124.518 1.00 26.83 304 PRO C C 1
ATOM 5804 O O . PRO C 1 304 ? 111.887 120.457 125.519 1.00 26.83 304 PRO C O 1
ATOM 5808 N N . TRP C 1 305 ? 112.214 118.420 124.567 1.00 30.30 305 TRP C N 1
ATOM 5809 C CA . TRP C 1 305 ? 112.376 117.699 125.858 1.00 30.30 305 TRP C CA 1
ATOM 5810 C C . TRP C 1 305 ? 113.668 118.184 126.525 1.00 30.30 305 TRP C C 1
ATOM 5811 O O . TRP C 1 305 ? 113.642 118.464 127.742 1.00 30.30 305 TRP C O 1
ATOM 5822 N N . SER C 1 306 ? 114.741 118.305 125.738 1.00 25.04 306 SER C N 1
ATOM 5823 C CA . SER C 1 306 ? 116.045 118.800 126.249 1.00 25.04 306 SER C CA 1
ATOM 5824 C C . SER C 1 306 ? 115.864 120.242 126.736 1.00 25.04 306 SER C C 1
ATOM 5825 O O . SER C 1 306 ? 116.399 120.577 127.810 1.00 25.04 306 SER C O 1
ATOM 5828 N N . SER C 1 307 ? 115.106 121.045 125.981 1.00 24.93 307 SER C N 1
ATOM 5829 C CA . SER C 1 307 ? 114.832 122.457 126.356 1.00 24.93 307 SER C CA 1
ATOM 5830 C C . SER C 1 307 ? 114.060 122.486 127.679 1.00 24.93 307 SER C C 1
ATOM 5831 O O . SER C 1 307 ? 114.406 123.311 128.547 1.00 24.93 307 SER C O 1
ATOM 5834 N N . ILE C 1 308 ? 113.083 121.586 127.834 1.00 24.25 308 ILE C N 1
ATOM 5835 C CA . ILE C 1 308 ? 112.272 121.509 129.087 1.00 24.25 308 ILE C CA 1
ATOM 5836 C C . ILE C 1 308 ? 113.211 121.159 130.246 1.00 24.25 308 ILE C C 1
ATOM 5837 O O . ILE C 1 308 ? 113.081 121.778 131.320 1.00 24.25 308 ILE C O 1
ATOM 5842 N N . ALA C 1 309 ? 114.140 120.226 130.017 1.00 21.06 309 ALA C N 1
ATOM 5843 C CA . ALA C 1 309 ? 115.116 119.831 131.060 1.00 21.06 309 ALA C CA 1
ATOM 5844 C C . ALA C 1 309 ? 116.002 121.037 131.389 1.00 21.06 309 ALA C C 1
ATOM 5845 O O . ALA C 1 309 ? 116.143 121.366 132.583 1.00 21.06 309 ALA C O 1
ATOM 5847 N N . ILE C 1 310 ? 116.551 121.678 130.352 1.00 22.12 310 ILE C N 1
ATOM 5848 C CA . ILE C 1 310 ? 117.415 122.845 130.504 1.00 22.12 310 ILE C CA 1
ATOM 5849 C C . ILE C 1 310 ? 116.725 123.925 131.340 1.00 22.12 310 ILE C C 1
ATOM 5850 O O . ILE C 1 310 ? 117.359 124.576 132.186 1.00 22.12 310 ILE C O 1
ATOM 5855 N N . LEU C 1 311 ? 115.404 124.078 131.169 1.00 23.94 311 LEU C N 1
ATOM 5856 C CA . LEU C 1 311 ? 114.623 124.976 132.018 1.00 23.94 311 LEU C CA 1
ATOM 5857 C C . LEU C 1 311 ? 114.542 124.486 133.460 1.00 23.94 311 LEU C C 1
ATOM 5858 O O . LEU C 1 311 ? 114.521 125.307 134.385 1.00 23.94 311 LEU C O 1
ATOM 5863 N N . SER C 1 312 ? 114.520 123.162 133.667 1.00 21.40 312 SER C N 1
ATOM 5864 C CA . SER C 1 312 ? 114.570 122.617 135.025 1.00 21.40 312 SER C CA 1
ATOM 5865 C C . SER C 1 312 ? 115.930 122.860 135.677 1.00 21.40 312 SER C C 1
ATOM 5866 O O . SER C 1 312 ? 116.002 123.192 136.869 1.00 21.40 312 SER C O 1
ATOM 5869 N N . GLY C 1 313 ? 117.011 122.736 134.900 1.00 19.70 313 GLY C N 1
ATOM 5870 C CA . GLY C 1 313 ? 118.336 123.053 135.416 1.00 19.70 313 GLY C CA 1
ATOM 5871 C C . GLY C 1 313 ? 118.560 124.533 135.676 1.00 19.70 313 GLY C C 1
ATOM 5872 O O . GLY C 1 313 ? 119.374 124.898 136.528 1.00 19.70 313 GLY C O 1
ATOM 5873 N N . VAL C 1 314 ? 117.849 125.400 134.953 1.00 27.91 314 VAL C N 1
ATOM 5874 C CA . VAL C 1 314 ? 117.907 126.834 135.235 1.00 27.91 314 VAL C CA 1
ATOM 5875 C C . VAL C 1 314 ? 117.110 127.160 136.496 1.00 27.91 314 VAL C C 1
ATOM 5876 O O . VAL C 1 314 ? 117.584 127.885 137.384 1.00 27.91 314 VAL C O 1
ATOM 5880 N N . PHE C 1 315 ? 115.903 126.597 136.614 1.00 30.94 315 PHE C N 1
ATOM 5881 C CA . PHE C 1 315 ? 115.021 126.890 137.736 1.00 30.94 315 PHE C CA 1
ATOM 5882 C C . PHE C 1 315 ? 115.454 126.221 139.033 1.00 30.94 315 PHE C C 1
ATOM 5883 O O . PHE C 1 315 ? 114.955 126.599 140.098 1.00 30.94 315 PHE C O 1
ATOM 5891 N N . MET C 1 316 ? 116.480 125.372 138.928 1.00 32.46 316 MET C N 1
ATOM 5892 C CA . MET C 1 316 ? 117.099 124.694 140.096 1.00 32.46 316 MET C CA 1
ATOM 5893 C C . MET C 1 316 ? 118.245 125.581 140.601 1.00 32.46 316 MET C C 1
ATOM 5894 O O . MET C 1 316 ? 118.411 125.686 141.832 1.00 32.46 316 MET C O 1
ATOM 5899 N N . ALA C 1 317 ? 118.967 126.232 139.679 1.00 26.14 317 ALA C N 1
ATOM 5900 C CA . ALA C 1 317 ? 120.092 127.096 140.025 1.00 26.14 317 ALA C CA 1
ATOM 5901 C C . ALA C 1 317 ? 119.641 128.489 140.442 1.00 26.14 317 ALA C C 1
ATOM 5902 O O . ALA C 1 317 ? 120.371 129.177 141.164 1.00 26.14 317 ALA C O 1
ATOM 5904 N N . LEU C 1 318 ? 118.434 128.894 140.026 1.00 29.81 318 LEU C N 1
ATOM 5905 C CA . LEU C 1 318 ? 117.820 130.109 140.556 1.00 29.81 318 LEU C CA 1
ATOM 5906 C C . LEU C 1 318 ? 117.480 129.980 142.040 1.00 29.81 318 LEU C C 1
ATOM 5907 O O . LEU C 1 318 ? 117.496 130.982 142.764 1.00 29.81 318 LEU C O 1
ATOM 5909 N N . PHE C 1 319 ? 117.170 128.768 142.510 1.00 29.46 319 PHE C N 1
ATOM 5910 C CA . PHE C 1 319 ? 117.005 128.545 143.943 1.00 29.46 319 PHE C CA 1
ATOM 5911 C C . PHE C 1 319 ? 118.354 128.444 144.646 1.00 29.46 319 PHE C C 1
ATOM 5912 O O . PHE C 1 319 ? 118.517 128.944 145.768 1.00 29.46 319 PHE C O 1
ATOM 5920 N N . LYS C 1 320 ? 119.290 127.738 144.007 1.00 26.90 320 LYS C N 1
ATOM 5921 C CA . LYS C 1 320 ? 120.638 127.483 144.585 1.00 26.90 320 LYS C CA 1
ATOM 5922 C C . LYS C 1 320 ? 121.389 128.795 144.832 1.00 26.90 320 LYS C C 1
ATOM 5923 O O . LYS C 1 320 ? 121.850 129.001 145.972 1.00 26.90 320 LYS C O 1
ATOM 5929 N N . ALA C 1 321 ? 121.489 129.653 143.813 1.00 23.89 321 ALA C N 1
ATOM 5930 C CA . ALA C 1 321 ? 122.252 130.891 143.945 1.00 23.89 321 ALA C CA 1
ATOM 5931 C C . ALA C 1 321 ? 121.577 131.874 144.893 1.00 23.89 321 ALA C C 1
ATOM 5932 O O . ALA C 1 321 ? 122.265 132.651 145.564 1.00 23.89 321 ALA C O 1
ATOM 5934 N N . ALA C 1 322 ? 120.246 131.812 145.006 1.00 26.45 322 ALA C N 1
ATOM 5935 C CA . ALA C 1 322 ? 119.540 132.618 145.998 1.00 26.45 322 ALA C CA 1
ATOM 5936 C C . ALA C 1 322 ? 119.797 132.122 147.417 1.00 26.45 322 ALA C C 1
ATOM 5937 O O . ALA C 1 322 ? 119.936 132.938 148.337 1.00 26.45 322 ALA C O 1
ATOM 5939 N N . ASN C 1 323 ? 119.894 130.798 147.608 1.00 25.42 323 ASN C N 1
ATOM 5940 C CA . ASN C 1 323 ? 120.256 130.258 148.918 1.00 25.42 323 ASN C CA 1
ATOM 5941 C C . ASN C 1 323 ? 121.711 130.553 149.275 1.00 25.42 323 ASN C C 1
ATOM 5942 O O . ASN C 1 323 ? 122.019 130.821 150.445 1.00 25.42 323 ASN C O 1
ATOM 5944 N N . PHE C 1 324 ? 122.606 130.548 148.279 1.00 23.29 324 PHE C N 1
ATOM 5945 C CA . PHE C 1 324 ? 123.999 130.914 148.523 1.00 23.29 324 PHE C CA 1
ATOM 5946 C C . PHE C 1 324 ? 124.151 132.403 148.817 1.00 23.29 324 PHE C C 1
ATOM 5947 O O . PHE C 1 324 ? 124.988 132.785 149.643 1.00 23.29 324 PHE C O 1
ATOM 5949 N N . ALA C 1 325 ? 123.327 133.247 148.187 1.00 23.24 325 ALA C N 1
ATOM 5950 C CA . ALA C 1 325 ? 123.321 134.670 148.511 1.00 23.24 325 ALA C CA 1
ATOM 5951 C C . ALA C 1 325 ? 122.719 134.935 149.886 1.00 23.24 325 ALA C C 1
ATOM 5952 O O . ALA C 1 325 ? 123.164 135.853 150.585 1.00 23.24 325 ALA C O 1
ATOM 5954 N N . LYS C 1 326 ? 121.731 134.129 150.298 1.00 23.59 326 LYS C N 1
ATOM 5955 C CA . LYS C 1 326 ? 121.187 134.231 151.650 1.00 23.59 326 LYS C CA 1
ATOM 5956 C C . LYS C 1 326 ? 122.186 133.763 152.703 1.00 23.59 326 LYS C C 1
ATOM 5957 O O . LYS C 1 326 ? 122.162 134.255 153.836 1.00 23.59 326 LYS C O 1
ATOM 5959 N N . LEU C 1 327 ? 123.059 132.816 152.352 1.00 23.12 327 LEU C N 1
ATOM 5960 C CA . LEU C 1 327 ? 124.132 132.430 153.266 1.00 23.12 327 LEU C CA 1
ATOM 5961 C C . LEU C 1 327 ? 125.228 133.493 153.322 1.00 23.12 327 LEU C C 1
ATOM 5962 O O . LEU C 1 327 ? 125.780 133.770 154.396 1.00 23.12 327 LEU C O 1
ATOM 5964 N N . THR C 1 328 ? 125.548 134.105 152.176 1.00 24.97 328 THR C N 1
ATOM 5965 C CA . THR C 1 328 ? 126.630 135.086 152.121 1.00 24.97 328 THR C CA 1
ATOM 5966 C C . THR C 1 328 ? 126.215 136.420 152.739 1.00 24.97 328 THR C C 1
ATOM 5967 O O . THR C 1 328 ? 127.064 137.165 153.244 1.00 24.97 328 THR C O 1
ATOM 5971 N N . ILE C 1 329 ? 124.915 136.734 152.722 1.00 26.13 329 ILE C N 1
ATOM 5972 C CA . ILE C 1 329 ? 124.433 137.977 153.315 1.00 26.13 329 ILE C CA 1
ATOM 5973 C C . ILE C 1 329 ? 124.460 137.937 154.837 1.00 26.13 329 ILE C C 1
ATOM 5974 O O . ILE C 1 329 ? 124.514 138.991 155.481 1.00 26.13 329 ILE C O 1
ATOM 5976 N N . GLN C 1 330 ? 124.422 136.745 155.432 1.00 26.85 330 GLN C N 1
ATOM 5977 C CA . GLN C 1 330 ? 124.594 136.603 156.871 1.00 26.85 330 GLN C CA 1
ATOM 5978 C C . GLN C 1 330 ? 126.035 136.303 157.254 1.00 26.85 330 GLN C C 1
ATOM 5979 O O . GLN C 1 330 ? 126.444 136.610 158.380 1.00 26.85 330 GLN C O 1
ATOM 5981 N N . TRP C 1 331 ? 126.815 135.714 156.344 1.00 24.94 331 TRP C N 1
ATOM 5982 C CA . TRP C 1 331 ? 128.218 135.436 156.626 1.00 24.94 331 TRP C CA 1
ATOM 5983 C C . TRP C 1 331 ? 129.102 136.675 156.545 1.00 24.94 331 TRP C C 1
ATOM 5984 O O . TRP C 1 331 ? 130.225 136.650 157.060 1.00 24.94 331 TRP C O 1
ATOM 5986 N N . ILE C 1 332 ? 128.629 137.753 155.915 1.00 25.88 332 ILE C N 1
ATOM 5987 C CA . ILE C 1 332 ? 129.445 138.957 155.780 1.00 25.88 332 ILE C CA 1
ATOM 5988 C C . ILE C 1 332 ? 129.456 139.801 157.047 1.00 25.88 332 ILE C C 1
ATOM 5989 O O . ILE C 1 332 ? 130.310 140.686 157.184 1.00 25.88 332 ILE C O 1
ATOM 5991 N N . ILE C 1 333 ? 128.532 139.561 157.976 1.00 27.76 333 ILE C N 1
ATOM 5992 C CA . ILE C 1 333 ? 128.489 140.299 159.234 1.00 27.76 333 ILE C CA 1
ATOM 5993 C C . ILE C 1 333 ? 128.608 139.319 160.393 1.00 27.76 333 ILE C C 1
ATOM 5994 O O . ILE C 1 333 ? 128.069 139.556 161.480 1.00 27.76 333 ILE C O 1
ATOM 5996 N N . ARG C 1 334 ? 129.309 138.212 160.167 1.00 26.20 334 ARG C N 1
ATOM 5997 C CA . ARG C 1 334 ? 129.503 137.200 161.198 1.00 26.20 334 ARG C CA 1
ATOM 5998 C C . ARG C 1 334 ? 130.576 137.629 162.193 1.00 26.20 334 ARG C C 1
ATOM 5999 O O . ARG C 1 334 ? 130.302 138.371 163.136 1.00 26.20 334 ARG C O 1
#

Organism: NCBI:txid433685

Foldseek 3Di:
DCLVVVLVVVLVVLVVVLVVLLVVLVVVLVVLQVDWDKDKDWAFDQKAAWKKKFKADDAKDKAEFDKDWDPDDDDDPDLDHDDYDFDWDWDDAPCHTTTITTADMRQVRWMKTKIKIKDLDDPDDFAKMKIWIDRHDVCQVPDPDNRVVVNVCVVPTDMDMDGWQWEWEWAKAWEAEPCPDIYIDIDTDTDGHDDPDDPVPPSMTMTIYMYTYDHRIYMYIYTGRPRDVVVSVVVSVVSVVVSVVVSVVSVVVSVVVVD/DCLVVVLVVVLVVLVVVLVVLLVVLVVVLVVLQVDWDKDKDWAFDQKAAWKKKFKADDAKDKAEFDKDWDPDDDDDPDLDHDDYDFDWDWDDAPCHTTTITTADMRQVRWMKTKIKIKDLDDPDDFAKMKIWIDRHDVCQVPDPDNRVVVNVCVVPTDMDMDGWQWEWEWAKAWEAEPCPDIYIDIDTDTDGHDDPDDPVPPSMTMTIYMYTYDHRIYMYIYTGRPRDVVVSVVVSVVSVVVSVVVSVVSVVVSVVVVD/DCLVVVLVVVLVVLVVVLVVLLVVLVVVLVVLQVDWDKDKDWAFDQKAAWKKKFKADDAKDKAEFDKDWDPDDDDDPDLDHDDYDFDWDWDDAPCHTTTITTADMRQVRWMKTKIKIKDLDDPDDFAKMKIWIDRHDVCQVPDPDNRVVVNVCVVPTDMDMDGWQWEWEWAKAWEAEPCPDIYIDIDTDTDGHDDPDDPVPPSMTMTIYMYTYDHRIYMYIYTGRPRDVVVSVVVSVVSVVVSVVVSVVSVVVSVVVVD

Secondary structure (DSSP, 8-state):
--HHHHHHHHHHHHHHHHHHHHHHHHHHHHHHHHS-EEEEEEEE-SSPPP-EEEEB-SS-EEEEEEEE-TT--PPPS-SS-----S-EEEEE----EEEEEE----GGGT-EEEEEEEE--SS-SS-EEEE-EES-SHHHHTSS-HHHHHHHHHHHS--EEEESSEEEEEEEEEEEE---EEEEEEE--EEE----S-TTSTTSEEEEEEEEE--SEEEEEEEE----HHHHHHHHHHHHHHHHHHHHHHHHHHHHTT-/--HHHHHHHHHHHHHHHHHHHHHHHHHHHHHHHHS-EEEEEEEE-SSPPP-EEEEB-SS-EEEEEEEE-TT--PPPS-SS-----S-EEEEE----EEEEEE----GGGT-EEEEEEEE--SS-SS-EEEE-EES-SHHHHTSS-HHHHHHHHHHHS--EEEESSEEEEEEEEEEEE---EEEEE----EEEB---S-TTSTTSEEEEEEEEE--SEEEEEEEE----HHHHHHHHHHHHHHHHHHHHHHHHHHHHTT-/--HHHHHHHHHHHHHHHHHHHHHHHHHHHHHHHHS-EEEEEEEE-SSPPP-EEEEB-SS-EEEEEEEE-TT--PPPS-SS-----S-EEEEE----EEEEEE----GGGT-EEEEEEEE--SS-SB-EEEE-EES-SHHHHTSS-HHHHHHHHHHHS--EEEESSEEEEEEEEEEEE---EEEEEEE--EEE----S-TTSTTSEEEEEEEEE--SEEEEEEEE----HHHHHHHHHHHHHHHHHHHHHHHHHHHHTT-

Sequence (777 aa):
NVFTVLLILIYLLLTALAAFLAYQTISEVLEKLKNPVMSVTYQEVDSFPRPGIALYPGNAQLLSCSHYYHNDIPPVVEPGRPQEIDCVVTEVTYVKRALVVRGPSEVRSKEMVFMQFSSNETGEDFSAISYMIFADFTDLIDSQNKSRFMGECETNCSRWTFSGGFRTWVKMSLVKTFGDSVEFRQESAVVKFNDRRPAAEQINQLYFAVFQWRDPYIQQNKMIVTANPWSSIAILSGVFMALFKAANFAKLTIQWIIRNVFTVLLILIYLLLTALAAFLAYQTISEVLEKLKNPVMSVTYQEVDSFPRPGIALYPGNAQLLSCSHYYHNDIPPVVEPGRPQEIDCVVTEVTYVKRALVVRGPSEVRSKEMVFMQFSSNETGEDFSAISYMIFADFTDLIDSQNKSRFMGECETNCSRWTFSGGFRTWVKMSLVKTFGDSVEFRQESAVVKFNDRRPAAEQINQLYFAVFQWRDPYIQQNKMIVTANPWSSIAILSGVFMALFKAANFAKLTIQWIIRNVFTVLLILIYLLLTALAAFLAYQTISEVLEKLKNPVMSVTYQEVDSFPRPGIALYPGNAQLLSCSHYYHNDIPPVVEPGRPQEIDCVVTEVTYVKRALVVRGPSEVRSKEMVFMQFSSNETGEDFSAISYMIFADFTDLIDSQNKSRFMGECETNCSRWTFSGGFRTWVKMSLVKTFGDSVEFRQESAVVKFNDRRPAAEQINQLYFAVFQWRDPYIQQNKMIVTANPWSSIAILSGVFMALFKAANFAKLTIQWIIR

Solvent-accessible surface area: 38997 Å² total; per-residue (Å²): 153,80,65,78,68,62,35,62,49,69,45,53,112,34,85,60,102,10,62,87,18,20,149,45,4,71,40,36,24,103,78,29,77,152,7,36,1,64,0,31,50,124,81,98,31,101,56,6,76,68,0,0,0,0,0,23,4,72,97,6,81,6,6,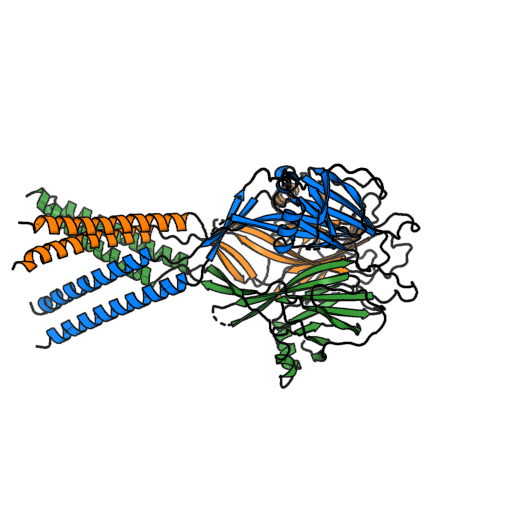15,0,13,33,59,107,124,72,90,52,51,92,42,143,115,44,34,151,51,155,40,127,12,52,55,20,83,14,91,2,181,125,90,74,1,13,0,0,79,0,0,7,80,10,128,29,104,4,0,0,5,0,2,0,14,4,100,11,120,59,72,17,19,0,28,4,20,0,0,7,9,42,48,6,71,81,0,82,111,36,184,68,75,51,161,53,0,8,117,8,31,98,132,41,69,114,63,50,4,1,0,12,6,26,2,38,0,63,0,9,16,5,71,46,71,111,150,65,56,84,19,112,39,85,58,42,45,2,65,18,22,70,128,38,86,85,87,76,73,136,32,28,3,2,0,0,0,0,11,12,115,43,27,88,13,40,20,13,43,80,11,50,13,9,41,52,77,18,4,87,6,13,28,45,10,9,100,10,26,24,154,83,40,35,62,54,18,65,63,88,45,74,66,91,92,127,153,81,64,78,69,62,35,63,51,69,47,55,116,31,85,56,109,10,59,89,19,20,149,43,3,74,40,36,25,105,77,32,79,150,10,38,0,62,0,30,48,122,82,99,31,102,56,6,76,66,0,0,0,0,0,22,4,70,97,6,81,6,5,15,0,13,33,61,107,124,73,90,54,54,94,41,144,114,43,33,150,51,156,40,126,12,53,56,21,84,14,90,2,182,126,89,75,1,12,0,0,78,0,0,7,81,11,126,30,107,5,0,0,4,0,2,0,13,4,100,11,118,59,71,16,16,0,30,5,19,0,0,7,10,41,47,6,73,82,0,82,112,36,185,68,75,50,162,53,0,8,117,8,30,99,132,42,68,110,63,52,5,1,0,11,6,28,2,38,0,65,0,9,15,5,74,46,72,110,146,64,56,82,20,112,41,80,59,42,46,1,62,16,20,69,124,39,87,87,88,78,73,136,32,28,2,2,0,0,0,0,10,12,115,43,28,88,14,40,21,13,43,80,12,50,12,8,43,53,76,15,4,87,7,12,28,46,12,9,103,10,30,25,156,86,44,35,61,54,20,65,64,88,45,73,66,93,92,126,153,81,64,78,69,62,34,64,51,68,45,55,117,34,85,56,102,10,60,89,19,20,148,45,4,74,40,37,25,108,80,30,79,149,9,36,1,62,0,31,49,120,80,98,32,101,56,6,75,68,0,0,0,0,0,23,3,71,97,6,81,6,5,16,0,13,32,58,109,125,72,89,52,53,94,40,142,115,43,32,149,51,157,40,127,11,52,55,28,84,15,91,3,180,126,88,76,1,12,0,0,78,0,0,7,81,10,127,29,105,4,0,0,5,0,2,0,14,4,100,11,119,58,73,17,18,0,27,4,20,0,0,8,9,40,48,6,71,80,0,82,112,34,185,68,76,50,162,53,0,9,116,9,31,98,133,40,68,111,64,52,4,2,0,11,6,28,2,37,0,63,0,9,16,4,72,46,72,109,150,66,57,81,21,112,38,84,59,42,46,1,62,16,20,70,124,40,87,88,87,78,73,134,32,30,3,2,0,0,0,0,10,13,114,42,28,90,13,41,20,14,43,81,12,50,13,8,44,52,75,15,4,86,6,13,29,44,12,10,102,10,28,24,151,85,39,34,61,53,21,65,64,87,46,73,67,92,92,127